Protein 3NDA (pdb70)

InterPro domains:
  IPR000215 Serpin family [PTHR11461] (26-395)
  IPR023795 Serpin, conserved site [PS00284] (370-380)
  IPR023796 Serpin domain [PF00079] (30-396)
  IPR023796 Serpin domain [SM00093] (36-397)
  IPR036186 Serpin superfamily [SSF56574] (17-395)
  IPR042178 Serpin superfamily, domain 1 [G3DSA:3.30.497.10] (34-360)
  IPR042185 Serpin superfamily, domain 2 [G3DSA:2.30.39.10] (197-393)

Radius of gyration: 28.67 Å; Cα contacts (8 Å, |Δi|>4): 1901; chains: 2; bounding box: 86×57×68 Å

CATH classification: 3.30.497.10 (+1 more: 2.30.39.10)

Secondary structure (DSSP, 8-state):
--HHHHHHHHHHHHHHHHHHHS--BTTB-EEE-HHHHHHHHHHHHTT--HHHHHHHHHHTTTGGGT--HHHHHHHHHHHHHHHHH---SSEEEEEEEEEEETTPPPPHHHHHHHHHHH--EEEEE-TTT-HHHHHHHHHHHHHHHTTTS---S-SSPPPTT--EEEEEEEEEEEEBSS---GGG-EEEEEEETTTEEEEEEEEEEEEEEEEEEETTTTEEEEEEEBTTSSEEEEEEEESSTT-HHHHHHH--HHHHHHHHHH-EEEEEEEEEE-EEEEEEEE-HHHHHHTT--GGGSTT---HHHHSS-EEEEEEEEEEEEEE-SSEEEEEEEEEEEEEE-----EEE--S-EEEEEEETTT--EEEEEEE---/--HHHHHHHHHHHHHHHHHHHS---TTS-EEE-HHHHHHHHHHHHTT--HHHHHHHHHHTTTGGGT--HHHHHHHHHHHHHHHHH---SSEEEEEEEEEEETT----HHHHHHHHHHH--EEEEE-TTT-HHHHHHHHHHHHHHHTTTS---S-SS---TT--EEEEEEEEEEEEBSS---GGG-EEEEEEETTTEEEEEEEEEEEEEEEEEEETTTTEEEEEEEBTTSSEEEEEEEESSTT-HHHHHHH--HHHHHHHHHH-EEEEEEEEEE-EEEEEEEE-HHHHHHTT--GGGSTT---HHHHSS-EEEEEEEEEEEEEE-SSEEEEEEEEEEEEEE--EEEE--S-EEEEEEETTT--EEEEEEE---

Structure (mmCIF, N/CA/C/O backbone):
data_3NDA
#
_entry.id   3NDA
#
_cell.length_a   84.575
_cell.length_b   84.575
_cell.length_c   124.412
_cell.angle_alpha   90.00
_cell.angle_beta   90.00
_cell.angle_gamma   90.00
#
_symmetry.space_group_name_H-M   'P 43'
#
loop_
_entity.id
_entity.type
_entity.pdbx_description
1 polymer Serpin-2
2 non-polymer 'PENTAETHYLENE GLYCOL'
3 water water
#
loop_
_atom_site.group_PDB
_atom_site.id
_atom_site.type_symbol
_atom_site.label_atom_id
_atom_site.label_alt_id
_atom_site.label_comp_id
_atom_site.label_asym_id
_atom_site.label_entity_id
_atom_site.label_seq_id
_atom_site.pdbx_PDB_ins_code
_atom_site.Cartn_x
_atom_site.Cartn_y
_atom_site.Cartn_z
_atom_site.occupancy
_atom_site.B_iso_or_equiv
_atom_site.auth_seq_id
_atom_site.auth_comp_id
_atom_site.auth_asym_id
_atom_site.auth_atom_id
_atom_site.pdbx_PDB_model_num
ATOM 1 N N . MET A 1 1 ? 7.610 38.047 6.300 1.00 31.12 1 MET A N 1
ATOM 2 C CA . MET A 1 1 ? 8.687 37.254 6.957 1.00 31.08 1 MET A CA 1
ATOM 3 C C . MET A 1 1 ? 10.068 37.752 6.535 1.00 30.56 1 MET A C 1
ATOM 4 O O . MET A 1 1 ? 10.217 38.414 5.500 1.00 30.11 1 MET A O 1
ATOM 9 N N . GLN A 1 2 ? 11.071 37.409 7.340 1.00 29.95 2 GLN A N 1
ATOM 10 C CA . GLN A 1 2 ? 12.443 37.851 7.109 1.00 29.39 2 GLN A CA 1
ATOM 11 C C . GLN A 1 2 ? 13.006 37.269 5.825 1.00 28.51 2 GLN A C 1
ATOM 12 O O . GLN A 1 2 ? 12.575 36.202 5.371 1.00 28.05 2 GLN A O 1
ATOM 18 N N . GLU A 1 3 ? 13.959 37.983 5.236 1.00 27.32 3 GLU A N 1
ATOM 19 C CA . GLU A 1 3 ? 14.681 37.485 4.062 1.00 26.67 3 GLU A CA 1
ATOM 20 C C . GLU A 1 3 ? 15.281 36.088 4.295 1.00 25.76 3 GLU A C 1
ATOM 21 O O . GLU A 1 3 ? 15.150 35.209 3.444 1.00 25.41 3 GLU A O 1
ATOM 27 N N . GLU A 1 4 ? 15.914 35.875 5.450 1.00 25.07 4 GLU A N 1
ATOM 28 C CA . GLU A 1 4 ? 16.482 34.556 5.765 1.00 24.52 4 GLU A CA 1
ATOM 29 C C . GLU A 1 4 ? 15.412 33.463 5.843 1.00 24.24 4 GLU A C 1
ATOM 30 O O . GLU A 1 4 ? 15.678 32.297 5.505 1.00 23.41 4 GLU A O 1
ATOM 36 N N . ALA A 1 5 ? 14.212 33.832 6.305 1.00 23.27 5 ALA A N 1
ATOM 37 C CA . ALA A 1 5 ? 13.089 32.891 6.326 1.00 22.92 5 ALA A CA 1
ATOM 38 C C . ALA A 1 5 ? 12.581 32.571 4.910 1.00 22.45 5 ALA A C 1
ATOM 39 O O . ALA A 1 5 ? 12.239 31.426 4.628 1.00 22.19 5 ALA A O 1
ATOM 41 N N . LYS A 1 6 ? 12.516 33.577 4.034 1.00 22.24 6 LYS A N 1
ATOM 42 C CA . LYS A 1 6 ? 12.162 33.343 2.618 1.00 22.42 6 LYS A CA 1
ATOM 43 C C . LYS A 1 6 ? 13.154 32.383 1.992 1.00 23.37 6 LYS A C 1
ATOM 44 O O . LYS A 1 6 ? 12.772 31.438 1.282 1.00 24.13 6 LYS A O 1
ATOM 50 N N . LEU A 1 7 ? 14.436 32.623 2.254 1.00 23.11 7 LEU A N 1
ATOM 51 C CA . LEU A 1 7 ? 15.484 31.777 1.691 1.00 22.72 7 LEU A CA 1
ATOM 52 C C . LEU A 1 7 ? 15.320 30.320 2.154 1.00 23.54 7 LEU A C 1
ATOM 53 O O . LEU A 1 7 ? 15.450 29.396 1.358 1.00 23.24 7 LEU A O 1
ATOM 58 N N . THR A 1 8 ? 15.027 30.120 3.441 1.00 23.85 8 THR A N 1
ATOM 59 C CA . THR A 1 8 ? 14.805 28.765 3.948 1.00 23.49 8 THR A CA 1
ATOM 60 C C . THR A 1 8 ? 13.640 28.082 3.194 1.00 24.12 8 THR A C 1
ATOM 61 O O . THR A 1 8 ? 13.748 26.915 2.774 1.00 24.28 8 THR A O 1
ATOM 65 N N . LYS A 1 9 ? 12.544 28.816 3.000 1.00 24.07 9 LYS A N 1
ATOM 66 C CA . LYS A 1 9 ? 11.404 28.318 2.233 1.00 23.96 9 LYS A CA 1
ATOM 67 C C . LYS A 1 9 ? 11.749 27.966 0.784 1.00 23.95 9 LYS A C 1
ATOM 68 O O . LYS A 1 9 ? 11.334 26.918 0.284 1.00 23.85 9 LYS A O 1
ATOM 74 N N . ALA A 1 10 ? 12.510 28.832 0.120 1.00 23.45 10 ALA A N 1
ATOM 75 C CA . ALA A 1 10 ? 12.942 28.540 -1.251 1.00 23.24 10 ALA A CA 1
ATOM 76 C C . ALA A 1 10 ? 13.844 27.302 -1.279 1.00 23.37 10 ALA A C 1
ATOM 77 O O . ALA A 1 10 ? 13.635 26.378 -2.100 1.00 22.82 10 ALA A O 1
ATOM 79 N N . ASN A 1 11 ? 14.813 27.259 -0.359 1.00 23.19 11 ASN A N 1
ATOM 80 C CA . ASN A 1 11 ? 15.749 26.139 -0.283 1.00 23.98 11 ASN A CA 1
ATOM 81 C C . ASN A 1 11 ? 14.989 24.825 -0.051 1.00 23.85 11 ASN A C 1
ATOM 82 O O . ASN A 1 11 ? 15.287 23.799 -0.669 1.00 23.79 11 ASN A O 1
ATOM 87 N N . ASN A 1 12 ? 13.992 24.864 0.828 1.00 23.68 12 ASN A N 1
ATOM 88 C CA . ASN A 1 12 ? 13.285 23.639 1.165 1.00 23.88 12 ASN A CA 1
ATOM 89 C C . ASN A 1 12 ? 12.460 23.137 -0.025 1.00 24.77 12 ASN A C 1
ATOM 90 O O . ASN A 1 12 ? 12.414 21.927 -0.293 1.00 25.07 12 ASN A O 1
ATOM 95 N N . ARG A 1 13 ? 11.822 24.061 -0.746 1.00 25.60 13 ARG A N 1
ATOM 96 C CA . ARG A 1 13 ? 10.978 23.676 -1.887 1.00 26.57 13 ARG A CA 1
ATOM 97 C C . ARG A 1 13 ? 11.844 23.093 -3.001 1.00 26.16 13 ARG A C 1
ATOM 98 O O . ARG A 1 13 ? 11.507 22.051 -3.578 1.00 25.88 13 ARG A O 1
ATOM 106 N N . PHE A 1 14 ? 12.957 23.775 -3.288 1.00 25.43 14 PHE A N 1
ATOM 107 C CA . PHE A 1 14 ? 13.953 23.319 -4.253 1.00 25.36 14 PHE A CA 1
ATOM 108 C C . PHE A 1 14 ? 14.487 21.949 -3.849 1.00 24.52 14 PHE A C 1
ATOM 109 O O . PHE A 1 14 ? 14.649 21.084 -4.685 1.00 24.12 14 PHE A O 1
ATOM 117 N N . GLY A 1 15 ? 14.757 21.785 -2.553 1.00 24.30 15 GLY A N 1
ATOM 118 C CA . GLY A 1 15 ? 15.236 20.527 -1.997 1.00 24.08 15 GLY A CA 1
ATOM 119 C C . GLY A 1 15 ? 14.349 19.342 -2.339 1.00 23.97 15 GLY A C 1
ATOM 120 O O . GLY A 1 15 ? 14.836 18.304 -2.769 1.00 24.24 15 GLY A O 1
ATOM 121 N N . LEU A 1 16 ? 13.043 19.488 -2.148 1.00 23.77 16 LEU A N 1
ATOM 122 C CA . LEU A 1 16 ? 12.130 18.389 -2.460 1.00 23.97 16 LEU A CA 1
ATOM 123 C C . LEU A 1 16 ? 11.991 18.219 -3.976 1.00 23.17 16 LEU A C 1
ATOM 124 O O . LEU A 1 16 ? 11.807 17.116 -4.473 1.00 22.97 16 LEU A O 1
ATOM 129 N N . ARG A 1 17 ? 12.066 19.317 -4.710 1.00 23.37 17 ARG A N 1
ATOM 130 C CA . ARG A 1 17 ? 11.993 19.229 -6.159 1.00 22.92 17 ARG A CA 1
ATOM 131 C C . ARG A 1 17 ? 13.185 18.438 -6.701 1.00 23.05 17 ARG A C 1
ATOM 132 O O . ARG A 1 17 ? 13.034 17.535 -7.556 1.00 22.69 17 ARG A O 1
ATOM 140 N N . LEU A 1 18 ? 14.365 18.766 -6.189 1.00 22.52 18 LEU A N 1
ATOM 141 C CA . LEU A 1 18 ? 15.573 18.045 -6.564 1.00 22.97 18 LEU A CA 1
ATOM 142 C C . LEU A 1 18 ? 15.478 16.588 -6.138 1.00 22.58 18 LEU A C 1
ATOM 143 O O . LEU A 1 18 ? 15.767 15.699 -6.940 1.00 22.39 18 LEU A O 1
ATOM 148 N N . LEU A 1 19 ? 15.034 16.340 -4.901 1.00 22.54 19 LEU A N 1
ATOM 149 C CA . LEU A 1 19 ? 14.832 14.969 -4.431 1.00 23.14 19 LEU A CA 1
ATOM 150 C C . LEU A 1 19 ? 14.074 14.135 -5.450 1.00 22.73 19 LEU A C 1
ATOM 151 O O . LEU A 1 19 ? 14.462 13.006 -5.749 1.00 23.16 19 LEU A O 1
ATOM 156 N N . ARG A 1 20 ? 12.988 14.695 -5.984 1.00 23.46 20 ARG A N 1
ATOM 157 C CA . ARG A 1 20 ? 12.143 13.979 -6.934 1.00 23.33 20 ARG A CA 1
ATOM 158 C C . ARG A 1 20 ? 12.862 13.679 -8.249 1.00 23.78 20 ARG A C 1
ATOM 159 O O . ARG A 1 20 ? 12.529 12.701 -8.910 1.00 23.13 20 ARG A O 1
ATOM 167 N N . ALA A 1 21 ? 13.853 14.502 -8.600 1.00 23.23 21 ALA A N 1
ATOM 168 C CA . ALA A 1 21 ? 14.583 14.358 -9.866 1.00 23.56 21 ALA A CA 1
ATOM 169 C C . ALA A 1 21 ? 15.846 13.490 -9.803 1.00 23.52 21 ALA A C 1
ATOM 170 O O . ALA A 1 21 ? 16.379 13.103 -10.852 1.00 23.83 21 ALA A O 1
ATOM 172 N N . LEU A 1 22 ? 16.325 13.182 -8.596 1.00 23.35 22 LEU A N 1
ATOM 173 C CA . LEU A 1 22 ? 17.540 12.382 -8.451 1.00 22.98 22 LEU A CA 1
ATOM 174 C C . LEU A 1 22 ? 17.305 10.910 -8.857 1.00 22.62 22 LEU A C 1
ATOM 175 O O . LEU A 1 22 ? 16.198 10.378 -8.668 1.00 22.12 22 LEU A O 1
ATOM 180 N N . PRO A 1 23 ? 18.341 10.249 -9.395 1.00 22.89 23 PRO A N 1
ATOM 181 C CA . PRO A 1 23 ? 18.232 8.829 -9.731 1.00 22.88 23 PRO A CA 1
ATOM 182 C C . PRO A 1 23 ? 17.915 7.984 -8.496 1.00 22.63 23 PRO A C 1
ATOM 183 O O . PRO A 1 23 ? 18.515 8.180 -7.439 1.00 22.06 23 PRO A O 1
ATOM 187 N N . SER A 1 24 ? 16.962 7.074 -8.648 1.00 22.67 24 SER A N 1
ATOM 188 C CA . SER A 1 24 ? 16.479 6.222 -7.558 1.00 23.27 24 SER A CA 1
ATOM 189 C C . SER A 1 24 ? 16.062 4.879 -8.128 1.00 23.63 24 SER A C 1
ATOM 190 O O . SER A 1 24 ? 15.746 4.766 -9.312 1.00 24.35 24 SER A O 1
ATOM 193 N N . GLY A 1 25 ? 16.064 3.855 -7.286 1.00 23.35 25 GLY A N 1
ATOM 194 C CA . GLY A 1 25 ? 15.648 2.531 -7.720 1.00 23.20 25 GLY A CA 1
ATOM 195 C C . GLY A 1 25 ? 15.687 1.560 -6.565 1.00 23.02 25 GLY A C 1
ATOM 196 O O . GLY A 1 25 ? 16.223 1.884 -5.503 1.00 22.43 25 GLY A O 1
ATOM 197 N N . PRO A 1 26 ? 15.115 0.364 -6.757 1.00 23.14 26 PRO A N 1
ATOM 198 C CA . PRO A 1 26 ? 15.088 -0.610 -5.670 1.00 23.39 26 PRO A CA 1
ATOM 199 C C . PRO A 1 26 ? 16.484 -0.999 -5.167 1.00 23.91 26 PRO A C 1
ATOM 200 O O . PRO A 1 26 ? 16.613 -1.456 -4.038 1.00 23.80 26 PRO A O 1
ATOM 204 N N . GLU A 1 27 ? 17.504 -0.816 -6.009 1.00 24.55 27 GLU A N 1
ATOM 205 C CA . GLU A 1 27 ? 18.891 -1.164 -5.667 1.00 25.52 27 GLU A CA 1
ATOM 206 C C . GLU A 1 27 ? 19.784 0.066 -5.530 1.00 25.16 27 GLU A C 1
ATOM 207 O O . GLU A 1 27 ? 21.015 -0.051 -5.432 1.00 25.50 27 GLU A O 1
ATOM 213 N N . LYS A 1 28 ? 19.170 1.244 -5.530 1.00 24.04 28 LYS A N 1
ATOM 214 C CA . LYS A 1 28 ? 19.912 2.494 -5.557 1.00 23.74 28 LYS A CA 1
ATOM 215 C C . LYS A 1 28 ? 19.376 3.469 -4.513 1.00 22.63 28 LYS A C 1
ATOM 216 O O . LYS A 1 28 ? 18.303 4.043 -4.690 1.00 22.20 28 LYS A O 1
ATOM 222 N N . ASN A 1 29 ? 20.128 3.657 -3.432 1.00 21.70 29 ASN A N 1
ATOM 223 C CA . ASN A 1 29 ? 19.749 4.636 -2.410 1.00 21.73 29 ASN A CA 1
ATOM 224 C C . ASN A 1 29 ? 19.940 6.058 -2.905 1.00 21.41 29 ASN A C 1
ATOM 225 O O . ASN A 1 29 ? 20.711 6.296 -3.840 1.00 21.20 29 ASN A O 1
ATOM 230 N N . VAL A 1 30 ? 19.233 6.988 -2.262 1.00 20.92 30 VAL A N 1
ATOM 231 C CA . VAL A 1 30 ? 19.358 8.417 -2.524 1.00 20.29 30 VAL A CA 1
ATOM 232 C C . VAL A 1 30 ? 19.844 9.102 -1.249 1.00 20.16 30 VAL A C 1
ATOM 233 O O . VAL A 1 30 ? 19.327 8.838 -0.160 1.00 20.18 30 VAL A O 1
ATOM 237 N N . PHE A 1 31 ? 20.858 9.954 -1.378 1.00 20.15 31 PHE A N 1
ATOM 238 C CA . PHE A 1 31 ? 21.275 10.804 -0.267 1.00 20.01 31 PHE A CA 1
ATOM 239 C C . PHE A 1 31 ? 21.962 12.066 -0.766 1.00 20.53 31 PHE A C 1
ATOM 240 O O . PHE A 1 31 ? 22.859 11.991 -1.601 1.00 19.89 31 PHE A O 1
ATOM 248 N N . PHE A 1 32 ? 21.554 13.223 -0.247 1.00 20.99 32 PHE A N 1
ATOM 249 C CA . PHE A 1 32 ? 22.190 14.482 -0.666 1.00 21.53 32 PHE A CA 1
ATOM 250 C C . PHE A 1 32 ? 21.938 15.582 0.336 1.00 22.09 32 PHE A C 1
ATOM 251 O O . PHE A 1 32 ? 21.074 15.438 1.204 1.00 21.87 32 PHE A O 1
ATOM 259 N N . SER A 1 33 ? 22.689 16.678 0.206 1.00 22.00 33 SER A N 1
ATOM 260 C CA . SER A 1 33 ? 22.424 17.873 1.002 1.00 22.10 33 SER A CA 1
ATOM 261 C C . SER A 1 33 ? 21.826 18.935 0.109 1.00 22.22 33 SER A C 1
ATOM 262 O O . SER A 1 33 ? 22.540 19.546 -0.688 1.00 22.61 33 SER A O 1
ATOM 265 N N . PRO A 1 34 ? 20.509 19.161 0.232 1.00 22.44 34 PRO A N 1
ATOM 266 C CA . PRO A 1 34 ? 19.940 20.234 -0.569 1.00 22.16 34 PRO A CA 1
ATOM 267 C C . PRO A 1 34 ? 20.506 21.589 -0.159 1.00 21.63 34 PRO A C 1
ATOM 268 O O . PRO A 1 34 ? 20.642 22.453 -1.007 1.00 22.43 34 PRO A O 1
ATOM 272 N N . TYR A 1 35 ? 20.856 21.754 1.124 1.00 21.86 35 TYR A N 1
ATOM 273 C CA . TYR A 1 35 ? 21.387 23.026 1.613 1.00 20.81 35 TYR A CA 1
ATOM 274 C C . TYR A 1 35 ? 22.747 23.311 0.961 1.00 20.47 35 TYR A C 1
ATOM 275 O O . TYR A 1 35 ? 23.018 24.445 0.528 1.00 20.08 35 TYR A O 1
ATOM 284 N N . SER A 1 36 ? 23.582 22.277 0.867 1.00 20.19 36 SER A N 1
ATOM 285 C CA . SER A 1 36 ? 24.856 22.370 0.158 1.00 20.84 36 SER A CA 1
ATOM 286 C C . SER A 1 36 ? 24.661 22.807 -1.297 1.00 21.11 36 SER A C 1
ATOM 287 O O . SER A 1 36 ? 25.282 23.767 -1.743 1.00 22.02 36 SER A O 1
ATOM 290 N N . VAL A 1 37 ? 23.803 22.087 -2.021 1.00 21.60 37 VAL A N 1
ATOM 291 C CA . VAL A 1 37 ? 23.466 22.404 -3.420 1.00 21.49 37 VAL A CA 1
ATOM 292 C C . VAL A 1 37 ? 22.929 23.849 -3.597 1.00 21.38 37 VAL A C 1
ATOM 293 O O . VAL A 1 37 ? 23.417 24.603 -4.443 1.00 21.20 37 VAL A O 1
ATOM 297 N N . SER A 1 38 ? 21.938 24.227 -2.793 1.00 21.15 38 SER A N 1
ATOM 298 C CA . SER A 1 38 ? 21.424 25.594 -2.800 1.00 21.70 38 SER A CA 1
ATOM 299 C C . SER A 1 38 ? 22.504 26.634 -2.536 1.00 21.36 38 SER A C 1
ATOM 300 O O . SER A 1 38 ? 22.563 27.660 -3.238 1.00 20.97 38 SER A O 1
ATOM 303 N N . THR A 1 39 ? 23.334 26.408 -1.510 1.00 21.51 39 THR A N 1
ATOM 304 C CA . THR A 1 39 ? 24.385 27.379 -1.187 1.00 21.30 39 THR A CA 1
ATOM 305 C C . THR A 1 39 ? 25.396 27.576 -2.338 1.00 21.87 39 THR A C 1
ATOM 306 O O . THR A 1 39 ? 25.730 28.717 -2.690 1.00 22.13 39 THR A O 1
ATOM 310 N N . ALA A 1 40 ? 25.865 26.473 -2.923 1.00 22.27 40 ALA A N 1
ATOM 311 C CA . ALA A 1 40 ? 26.795 26.519 -4.052 1.00 22.46 40 ALA A CA 1
ATOM 312 C C . ALA A 1 40 ? 26.132 27.196 -5.259 1.00 23.35 40 ALA A C 1
ATOM 313 O O . ALA A 1 40 ? 26.744 28.056 -5.916 1.00 23.01 40 ALA A O 1
ATOM 315 N N . MET A 1 41 ? 24.867 26.858 -5.526 1.00 23.29 41 MET A N 1
ATOM 316 C CA . MET A 1 41 ? 24.149 27.541 -6.618 1.00 23.17 41 MET A CA 1
ATOM 317 C C . MET A 1 41 ? 23.911 29.031 -6.316 1.00 22.86 41 MET A C 1
ATOM 318 O O . MET A 1 41 ? 23.905 29.846 -7.224 1.00 23.38 41 MET A O 1
ATOM 323 N N . GLY A 1 42 ? 23.743 29.385 -5.043 1.00 22.79 42 GLY A N 1
ATOM 324 C CA . GLY A 1 42 ? 23.669 30.801 -4.632 1.00 22.91 42 GLY A CA 1
ATOM 325 C C . GLY A 1 42 ? 24.913 31.602 -4.991 1.00 23.24 42 GLY A C 1
ATOM 326 O O . GLY A 1 42 ? 24.832 32.769 -5.402 1.00 23.00 42 GLY A O 1
ATOM 327 N N . MET A 1 43 ? 26.072 30.977 -4.847 1.00 22.91 43 MET A N 1
ATOM 328 C CA . MET A 1 43 ? 27.333 31.624 -5.191 1.00 24.39 43 MET A CA 1
ATOM 329 C C . MET A 1 43 ? 27.452 31.927 -6.687 1.00 23.52 43 MET A C 1
ATOM 330 O O . MET A 1 43 ? 28.024 32.948 -7.084 1.00 23.61 43 MET A O 1
ATOM 335 N N . ALA A 1 44 ? 26.913 31.027 -7.504 1.00 23.69 44 ALA A N 1
ATOM 336 C CA . ALA A 1 44 ? 26.852 31.225 -8.951 1.00 23.57 44 ALA A CA 1
ATOM 337 C C . ALA A 1 44 ? 25.824 32.299 -9.281 1.00 23.37 44 ALA A C 1
ATOM 338 O O . ALA A 1 44 ? 26.053 33.169 -10.133 1.00 23.75 44 ALA A O 1
ATOM 340 N N . PHE A 1 45 ? 24.684 32.227 -8.603 1.00 22.83 45 PHE A N 1
ATOM 341 C CA . PHE A 1 45 ? 23.625 33.225 -8.770 1.00 22.69 45 PHE A CA 1
ATOM 342 C C . PHE A 1 45 ? 24.138 34.647 -8.567 1.00 22.73 45 PHE A C 1
ATOM 343 O O . PHE A 1 45 ? 23.742 35.555 -9.301 1.00 23.24 45 PHE A O 1
ATOM 351 N N . ALA A 1 46 ? 25.038 34.820 -7.598 1.00 22.68 46 ALA A N 1
ATOM 352 C CA . ALA A 1 46 ? 25.606 36.129 -7.260 1.00 23.08 46 ALA A CA 1
ATOM 353 C C . ALA A 1 46 ? 26.261 36.784 -8.469 1.00 23.31 46 ALA A C 1
ATOM 354 O O . ALA A 1 46 ? 26.388 38.002 -8.520 1.00 23.41 46 ALA A O 1
ATOM 356 N N . GLY A 1 47 ? 26.677 35.968 -9.435 1.00 23.57 47 GLY A N 1
ATOM 357 C CA . GLY A 1 47 ? 27.385 36.473 -10.625 1.00 23.87 47 GLY A CA 1
ATOM 358 C C . GLY A 1 47 ? 26.571 36.436 -11.904 1.00 23.95 47 GLY A C 1
ATOM 359 O O . GLY A 1 47 ? 27.013 36.923 -12.947 1.00 23.98 47 GLY A O 1
ATOM 360 N N . ALA A 1 48 ? 25.378 35.857 -11.816 1.00 24.11 48 ALA A N 1
ATOM 361 C CA . ALA A 1 48 ? 24.456 35.734 -12.940 1.00 24.05 48 ALA A CA 1
ATOM 362 C C . ALA A 1 48 ? 23.712 37.050 -13.230 1.00 24.36 48 ALA A C 1
ATOM 363 O O . ALA A 1 48 ? 23.419 37.825 -12.316 1.00 23.85 48 ALA A O 1
ATOM 365 N N . ARG A 1 49 ? 23.427 37.294 -14.511 1.00 23.99 49 ARG A N 1
ATOM 366 C CA A ARG A 1 49 ? 22.675 38.479 -14.928 0.50 24.51 49 ARG A CA 1
ATOM 367 C CA B ARG A 1 49 ? 22.697 38.485 -14.956 0.50 24.54 49 ARG A CA 1
ATOM 368 C C . ARG A 1 49 ? 21.651 38.115 -16.012 1.00 24.54 49 ARG A C 1
ATOM 369 O O . ARG A 1 49 ? 21.589 36.978 -16.459 1.00 24.82 49 ARG A O 1
ATOM 384 N N . GLY A 1 50 ? 20.820 39.074 -16.399 1.00 25.40 50 GLY A N 1
ATOM 385 C CA . GLY A 1 50 ? 19.825 38.864 -17.459 1.00 25.98 50 GLY A CA 1
ATOM 386 C C . GLY A 1 50 ? 18.879 37.694 -17.253 1.00 26.49 50 GLY A C 1
ATOM 387 O O . GLY A 1 50 ? 18.492 37.378 -16.120 1.00 26.27 50 GLY A O 1
ATOM 388 N N . GLN A 1 51 ? 18.527 37.038 -18.355 1.00 26.80 51 GLN A N 1
ATOM 389 C CA . GLN A 1 51 ? 17.602 35.911 -18.340 1.00 27.88 51 GLN A CA 1
ATOM 390 C C . GLN A 1 51 ? 18.154 34.717 -17.551 1.00 27.84 51 GLN A C 1
ATOM 391 O O . GLN A 1 51 ? 17.395 33.985 -16.908 1.00 27.75 51 GLN A O 1
ATOM 397 N N . THR A 1 52 ? 19.475 34.537 -17.594 1.00 27.78 52 THR A N 1
ATOM 398 C CA . THR A 1 52 ? 20.151 33.487 -16.827 1.00 27.43 52 THR A CA 1
ATOM 399 C C . THR A 1 52 ? 19.878 33.624 -15.325 1.00 27.52 52 THR A C 1
ATOM 400 O O . THR A 1 52 ? 19.685 32.627 -14.623 1.00 26.72 52 THR A O 1
ATOM 404 N N . GLN A 1 53 ? 19.893 34.866 -14.847 1.00 27.51 53 GLN A N 1
ATOM 405 C CA . GLN A 1 53 ? 19.647 35.175 -13.440 1.00 28.33 53 GLN A CA 1
ATOM 406 C C . GLN A 1 53 ? 18.182 34.913 -13.096 1.00 28.46 53 GLN A C 1
ATOM 407 O O . GLN A 1 53 ? 17.881 34.309 -12.063 1.00 28.57 53 GLN A O 1
ATOM 413 N N . GLN A 1 54 ? 17.284 35.364 -13.975 1.00 29.17 54 GLN A N 1
ATOM 414 C CA . GLN A 1 54 ? 15.840 35.210 -13.783 1.00 29.67 54 GLN A CA 1
ATOM 415 C C . GLN A 1 54 ? 15.411 33.746 -13.756 1.00 29.65 54 GLN A C 1
ATOM 416 O O . GLN A 1 54 ? 14.545 33.363 -12.972 1.00 29.52 54 GLN A O 1
ATOM 422 N N . GLU A 1 55 ? 16.043 32.935 -14.598 1.00 29.95 55 GLU A N 1
ATOM 423 C CA . GLU A 1 55 ? 15.769 31.504 -14.665 1.00 29.98 55 GLU A CA 1
ATOM 424 C C . GLU A 1 55 ? 16.254 30.781 -13.398 1.00 29.66 55 GLU A C 1
ATOM 425 O O . GLU A 1 55 ? 15.564 29.893 -12.890 1.00 29.35 55 GLU A O 1
ATOM 431 N N . LEU A 1 56 ? 17.425 31.182 -12.890 1.00 28.77 56 LEU A N 1
ATOM 432 C CA . LEU A 1 56 ? 17.943 30.688 -11.611 1.00 28.09 56 LEU A CA 1
ATOM 433 C C . LEU A 1 56 ? 17.086 31.103 -10.418 1.00 27.29 56 LEU A C 1
ATOM 434 O O . LEU A 1 56 ? 16.901 30.317 -9.491 1.00 27.05 56 LEU A O 1
ATOM 439 N N . SER A 1 57 ? 16.614 32.349 -10.422 1.00 26.11 57 SER A N 1
ATOM 440 C CA . SER A 1 57 ? 15.737 32.850 -9.371 1.00 25.43 57 SER A CA 1
ATOM 441 C C . SER A 1 57 ? 14.503 31.970 -9.311 1.00 25.32 57 SER A C 1
ATOM 442 O O . SER A 1 57 ? 14.033 31.582 -8.230 1.00 25.03 57 SER A O 1
ATOM 445 N N . GLN A 1 58 ? 13.995 31.647 -10.495 1.00 24.57 58 GLN A N 1
ATOM 446 C CA . GLN A 1 58 ? 12.850 30.779 -10.613 1.00 25.34 58 GLN A CA 1
ATOM 447 C C . GLN A 1 58 ? 13.175 29.375 -10.102 1.00 24.88 58 GLN A C 1
ATOM 448 O O . GLN A 1 58 ? 12.467 28.855 -9.246 1.00 24.89 58 GLN A O 1
ATOM 454 N N . GLY A 1 59 ? 14.255 28.789 -10.617 1.00 24.59 59 GLY A N 1
ATOM 455 C CA . GLY A 1 59 ? 14.619 27.400 -10.331 1.00 24.19 59 GLY A CA 1
ATOM 456 C C . GLY A 1 59 ? 15.021 27.117 -8.898 1.00 24.18 59 GLY A C 1
ATOM 457 O O . GLY A 1 59 ? 14.641 26.090 -8.336 1.00 23.80 59 GLY A O 1
ATOM 458 N N . LEU A 1 60 ? 15.780 28.028 -8.302 1.00 23.86 60 LEU A N 1
ATOM 459 C CA . LEU A 1 60 ? 16.244 27.863 -6.926 1.00 24.25 60 LEU A CA 1
ATOM 460 C C . LEU A 1 60 ? 15.156 28.190 -5.897 1.00 24.50 60 LEU A C 1
ATOM 461 O O . LEU A 1 60 ? 15.366 28.046 -4.685 1.00 24.99 60 LEU A O 1
ATOM 466 N N . GLY A 1 61 ? 14.002 28.639 -6.393 1.00 24.87 61 GLY A N 1
ATOM 467 C CA . GLY A 1 61 ? 12.821 28.886 -5.576 1.00 24.75 61 GLY A CA 1
ATOM 468 C C . GLY A 1 61 ? 12.613 30.313 -5.078 1.00 24.82 61 GLY A C 1
ATOM 469 O O . GLY A 1 61 ? 11.620 30.582 -4.393 1.00 24.35 61 GLY A O 1
ATOM 470 N N . PHE A 1 62 ? 13.535 31.221 -5.410 1.00 24.95 62 PHE A N 1
ATOM 471 C CA . PHE A 1 62 ? 13.498 32.601 -4.890 1.00 25.16 62 PHE A CA 1
ATOM 472 C C . PHE A 1 62 ? 12.243 33.356 -5.333 1.00 25.39 62 PHE A C 1
ATOM 473 O O . PHE A 1 62 ? 11.589 34.028 -4.525 1.00 25.20 62 PHE A O 1
ATOM 481 N N . SER A 1 63 ? 11.915 33.258 -6.621 1.00 25.22 63 SER A N 1
ATOM 482 C CA . SER A 1 63 ? 10.782 33.995 -7.173 1.00 25.85 63 SER A CA 1
ATOM 483 C C . SER A 1 63 ? 9.480 33.686 -6.455 1.00 25.65 63 SER A C 1
ATOM 484 O O . SER A 1 63 ? 8.714 34.600 -6.133 1.00 26.12 63 SER A O 1
ATOM 487 N N . ASP A 1 64 ? 9.240 32.404 -6.181 1.00 25.58 64 ASP A N 1
ATOM 488 C CA . ASP A 1 64 ? 7.982 31.981 -5.564 1.00 25.64 64 ASP A CA 1
ATOM 489 C C . ASP A 1 64 ? 7.793 32.459 -4.121 1.00 25.38 64 ASP A C 1
ATOM 490 O O . ASP A 1 64 ? 6.669 32.489 -3.614 1.00 24.64 64 ASP A O 1
ATOM 495 N N . VAL A 1 65 ? 8.888 32.846 -3.475 1.00 24.64 65 VAL A N 1
ATOM 496 C CA . VAL A 1 65 ? 8.830 33.340 -2.096 1.00 24.63 65 VAL A CA 1
ATOM 497 C C . VAL A 1 65 ? 9.053 34.857 -2.033 1.00 24.61 65 VAL A C 1
ATOM 498 O O . VAL A 1 65 ? 9.245 35.414 -0.948 1.00 24.89 65 VAL A O 1
ATOM 502 N N . ASP A 1 66 ? 9.015 35.504 -3.204 1.00 24.53 66 ASP A N 1
ATOM 503 C CA A ASP A 1 66 ? 9.210 36.958 -3.325 0.50 24.59 66 ASP A CA 1
ATOM 504 C CA B ASP A 1 66 ? 9.227 36.952 -3.342 0.50 24.57 66 ASP A CA 1
ATOM 505 C C . ASP A 1 66 ? 10.555 37.398 -2.734 1.00 24.67 66 ASP A C 1
ATOM 506 O O . ASP A 1 66 ? 10.661 38.448 -2.089 1.00 24.23 66 ASP A O 1
ATOM 515 N N . LEU A 1 67 ? 11.578 36.579 -2.937 1.00 24.51 67 LEU A N 1
ATOM 516 C CA . LEU A 1 67 ? 12.911 36.933 -2.513 1.00 24.57 67 LEU A CA 1
ATOM 517 C C . LEU A 1 67 ? 13.582 37.550 -3.721 1.00 24.41 67 LEU A C 1
ATOM 518 O O . LEU A 1 67 ? 13.829 36.862 -4.713 1.00 24.55 67 LEU A O 1
ATOM 523 N N . THR A 1 68 ? 13.849 38.853 -3.631 1.00 23.75 68 THR A N 1
ATOM 524 C CA A THR A 1 68 ? 14.467 39.579 -4.735 0.50 23.94 68 THR A CA 1
ATOM 525 C CA B THR A 1 68 ? 14.482 39.615 -4.708 0.50 23.50 68 THR A CA 1
ATOM 526 C C . THR A 1 68 ? 15.954 39.230 -4.864 1.00 23.65 68 THR A C 1
ATOM 527 O O . THR A 1 68 ? 16.571 38.708 -3.925 1.00 23.43 68 THR A O 1
ATOM 534 N N . ASP A 1 69 ? 16.517 39.509 -6.037 1.00 23.74 69 ASP A N 1
ATOM 535 C CA . ASP A 1 69 ? 17.923 39.224 -6.321 1.00 23.69 69 ASP A CA 1
ATOM 536 C C . ASP A 1 69 ? 18.843 39.795 -5.240 1.00 23.93 69 ASP A C 1
ATOM 537 O O . ASP A 1 69 ? 19.715 39.097 -4.731 1.00 24.15 69 ASP A O 1
ATOM 542 N N . ALA A 1 70 ? 18.619 41.053 -4.870 1.00 23.99 70 ALA A N 1
ATOM 543 C CA . ALA A 1 70 ? 19.371 41.664 -3.783 1.00 23.70 70 ALA A CA 1
ATOM 544 C C . ALA A 1 70 ? 19.101 40.957 -2.448 1.00 23.74 70 ALA A C 1
ATOM 545 O O . ALA A 1 70 ? 20.027 40.729 -1.666 1.00 23.32 70 ALA A O 1
ATOM 547 N N . GLY A 1 71 ? 17.836 40.612 -2.200 1.00 23.26 71 GLY A N 1
ATOM 548 C CA . GLY A 1 71 ? 17.425 39.921 -0.969 1.00 23.22 71 GLY A CA 1
ATOM 549 C C . GLY A 1 71 ? 18.131 38.593 -0.763 1.00 23.19 71 GLY A C 1
ATOM 550 O O . GLY A 1 71 ? 18.433 38.216 0.365 1.00 23.57 71 GLY A O 1
ATOM 551 N N . VAL A 1 72 ? 18.392 37.876 -1.852 1.00 23.06 72 VAL A N 1
ATOM 552 C CA . VAL A 1 72 ? 19.142 36.609 -1.788 1.00 23.75 72 VAL A CA 1
ATOM 553 C C . VAL A 1 72 ? 20.503 36.771 -1.114 1.00 24.02 72 VAL A C 1
ATOM 554 O O . VAL A 1 72 ? 20.868 35.975 -0.235 1.00 23.80 72 VAL A O 1
ATOM 558 N N . LEU A 1 73 ? 21.248 37.800 -1.523 1.00 23.64 73 LEU A N 1
ATOM 559 C CA . LEU A 1 73 ? 22.579 38.040 -0.979 1.00 23.44 73 LEU A CA 1
ATOM 560 C C . LEU A 1 73 ? 22.484 38.466 0.490 1.00 23.83 73 LEU A C 1
ATOM 561 O O . LEU A 1 73 ? 23.299 38.062 1.325 1.00 23.85 73 LEU A O 1
ATOM 566 N N . ASP A 1 74 ? 21.479 39.281 0.804 1.00 23.44 74 ASP A N 1
ATOM 567 C CA . ASP A 1 74 ? 21.213 39.635 2.193 1.00 24.16 74 ASP A CA 1
ATOM 568 C C . ASP A 1 74 ? 20.905 38.385 3.009 1.00 23.40 74 ASP A C 1
ATOM 569 O O . ASP A 1 74 ? 21.468 38.185 4.097 1.00 23.25 74 ASP A O 1
ATOM 574 N N . ALA A 1 75 ? 19.991 37.571 2.496 1.00 23.17 75 ALA A N 1
ATOM 575 C CA . ALA A 1 75 ? 19.545 36.381 3.215 1.00 23.54 75 ALA A CA 1
ATOM 576 C C . ALA A 1 75 ? 20.726 35.465 3.478 1.00 23.49 75 ALA A C 1
ATOM 577 O O . ALA A 1 75 ? 20.892 34.959 4.592 1.00 23.75 75 ALA A O 1
ATOM 579 N N . TYR A 1 76 ? 21.561 35.259 2.458 1.00 23.06 76 TYR A N 1
ATOM 580 C CA . TYR A 1 76 ? 22.745 34.419 2.638 1.00 22.23 76 TYR A CA 1
ATOM 581 C C . TYR A 1 76 ? 23.721 34.949 3.695 1.00 22.71 76 TYR A C 1
ATOM 582 O O . TYR A 1 76 ? 24.263 34.163 4.479 1.00 22.55 76 TYR A O 1
ATOM 591 N N . THR A 1 77 ? 23.903 36.271 3.763 1.00 22.69 77 THR A N 1
ATOM 592 C CA . THR A 1 77 ? 24.733 36.861 4.822 1.00 22.93 77 THR A CA 1
ATOM 593 C C . THR A 1 77 ? 24.228 36.421 6.201 1.00 23.33 77 THR A C 1
ATOM 594 O O . THR A 1 77 ? 25.021 36.005 7.057 1.00 23.41 77 THR A O 1
ATOM 598 N N . HIS A 1 78 ? 22.916 36.508 6.418 1.00 23.18 78 HIS A N 1
ATOM 599 C CA . HIS A 1 78 ? 22.348 36.131 7.709 1.00 24.11 78 HIS A CA 1
ATOM 600 C C . HIS A 1 78 ? 22.433 34.644 8.011 1.00 23.63 78 HIS A C 1
ATOM 601 O O . HIS A 1 78 ? 22.710 34.268 9.158 1.00 23.96 78 HIS A O 1
ATOM 608 N N . HIS A 1 79 ? 22.228 33.798 6.996 1.00 23.21 79 HIS A N 1
ATOM 609 C CA . HIS A 1 79 ? 22.455 32.352 7.155 1.00 22.49 79 HIS A CA 1
ATOM 610 C C . HIS A 1 79 ? 23.895 32.071 7.568 1.00 22.29 79 HIS A C 1
ATOM 611 O O . HIS A 1 79 ? 24.133 31.374 8.551 1.00 22.53 79 HIS A O 1
ATOM 618 N N . THR A 1 80 ? 24.849 32.651 6.838 1.00 21.65 80 THR A N 1
ATOM 619 C CA . THR A 1 80 ? 26.276 32.445 7.102 1.00 20.71 80 THR A CA 1
ATOM 620 C C . THR A 1 80 ? 26.633 32.867 8.527 1.00 21.41 80 THR A C 1
ATOM 621 O O . THR A 1 80 ? 27.345 32.139 9.251 1.00 20.14 80 THR A O 1
ATOM 625 N N . GLU A 1 81 ? 26.100 34.015 8.943 1.00 20.58 81 GLU A N 1
ATOM 626 C CA . GLU A 1 81 ? 26.425 34.536 10.270 1.00 22.02 81 GLU A CA 1
ATOM 627 C C . GLU A 1 81 ? 25.800 33.714 11.389 1.00 22.50 81 GLU A C 1
ATOM 628 O O . GLU A 1 81 ? 26.464 33.417 12.392 1.00 23.17 81 GLU A O 1
ATOM 634 N N . ARG A 1 82 ? 24.531 33.341 11.229 1.00 22.82 82 ARG A N 1
ATOM 635 C CA . ARG A 1 82 ? 23.844 32.574 12.271 1.00 23.42 82 ARG A CA 1
ATOM 636 C C . ARG A 1 82 ? 24.440 31.154 12.380 1.00 23.51 82 ARG A C 1
ATOM 637 O O . ARG A 1 82 ? 24.548 30.599 13.481 1.00 23.58 82 ARG A O 1
ATOM 645 N N . LEU A 1 83 ? 24.875 30.598 11.247 1.00 24.41 83 LEU A N 1
ATOM 646 C CA . LEU A 1 83 ? 25.573 29.294 11.237 1.00 24.84 83 LEU A CA 1
ATOM 647 C C . LEU A 1 83 ? 26.827 29.283 12.134 1.00 25.29 83 LEU A C 1
ATOM 648 O O . LEU A 1 83 ? 27.135 28.260 12.771 1.00 25.21 83 LEU A O 1
ATOM 653 N N . LYS A 1 84 ? 27.532 30.410 12.191 1.00 24.78 84 LYS A N 1
ATOM 654 C CA . LYS A 1 84 ? 28.735 30.523 13.020 1.00 25.44 84 LYS A CA 1
ATOM 655 C C . LYS A 1 84 ? 28.416 30.608 14.512 1.00 25.23 84 LYS A C 1
ATOM 656 O O . LYS A 1 84 ? 29.128 30.027 15.345 1.00 24.75 84 LYS A O 1
ATOM 662 N N . SER A 1 85 ? 27.365 31.352 14.851 1.00 24.61 85 SER A N 1
ATOM 663 C CA . SER A 1 85 ? 27.160 31.777 16.239 1.00 23.87 85 SER A CA 1
ATOM 664 C C . SER A 1 85 ? 26.152 30.942 17.008 1.00 24.27 85 SER A C 1
ATOM 665 O O . SER A 1 85 ? 26.017 31.099 18.228 1.00 24.17 85 SER A O 1
ATOM 668 N N . THR A 1 86 ? 25.437 30.065 16.304 1.00 24.05 86 THR A N 1
ATOM 669 C CA . THR A 1 86 ? 24.348 29.303 16.902 1.00 24.58 86 THR A CA 1
ATOM 670 C C . THR A 1 86 ? 24.807 28.324 17.993 1.00 24.12 86 THR A C 1
ATOM 671 O O . THR A 1 86 ? 25.635 27.467 17.737 1.00 24.37 86 THR A O 1
ATOM 675 N N . PRO A 1 87 ? 24.283 28.476 19.227 1.00 24.32 87 PRO A N 1
ATOM 676 C CA . PRO A 1 87 ? 24.591 27.517 20.286 1.00 24.02 87 PRO A CA 1
ATOM 677 C C . PRO A 1 87 ? 23.788 26.245 20.110 1.00 23.67 87 PRO A C 1
ATOM 678 O O . PRO A 1 87 ? 22.565 26.310 19.946 1.00 23.92 87 PRO A O 1
ATOM 682 N N . SER A 1 88 ? 24.474 25.098 20.121 1.00 23.81 88 SER A N 1
ATOM 683 C CA . SER A 1 88 ? 23.821 23.794 19.956 1.00 23.69 88 SER A CA 1
ATOM 684 C C . SER A 1 88 ? 24.632 22.675 20.598 1.00 24.15 88 SER A C 1
ATOM 685 O O . SER A 1 88 ? 25.855 22.784 20.749 1.00 23.95 88 SER A O 1
ATOM 688 N N . ASN A 1 89 ? 23.941 21.605 20.990 1.00 23.86 89 ASN A N 1
ATOM 689 C CA . ASN A 1 89 ? 24.601 20.365 21.370 1.00 24.21 89 ASN A CA 1
ATOM 690 C C . ASN A 1 89 ? 25.166 19.685 20.107 1.00 24.42 89 ASN A C 1
ATOM 691 O O . ASN A 1 89 ? 26.127 18.925 20.185 1.00 25.05 89 ASN A O 1
ATOM 696 N N . SER A 1 90 ? 24.570 19.969 18.950 1.00 23.20 90 SER A N 1
ATOM 697 C CA . SER A 1 90 ? 24.983 19.324 17.702 1.00 22.81 90 SER A CA 1
ATOM 698 C C . SER A 1 90 ? 25.977 20.196 16.947 1.00 22.73 90 SER A C 1
ATOM 699 O O . SER A 1 90 ? 26.000 21.427 17.114 1.00 22.59 90 SER A O 1
ATOM 702 N N . THR A 1 91 ? 26.795 19.556 16.111 1.00 21.80 91 THR A N 1
ATOM 703 C CA . THR A 1 91 ? 27.758 20.284 15.311 1.00 21.06 91 THR A CA 1
ATOM 704 C C . THR A 1 91 ? 27.214 20.416 13.913 1.00 20.73 91 THR A C 1
ATOM 705 O O . THR A 1 91 ? 26.805 19.442 13.310 1.00 20.75 91 THR A O 1
ATOM 709 N N . LEU A 1 92 ? 27.239 21.629 13.393 1.00 20.04 92 LEU A N 1
ATOM 710 C CA A LEU A 1 92 ? 26.937 21.847 11.994 0.50 20.17 92 LEU A CA 1
ATOM 711 C CA B LEU A 1 92 ? 26.896 21.869 12.004 0.50 20.14 92 LEU A CA 1
ATOM 712 C C . LEU A 1 92 ? 27.858 22.923 11.458 1.00 20.30 92 LEU A C 1
ATOM 713 O O . LEU A 1 92 ? 27.784 24.096 11.862 1.00 21.22 92 LEU A O 1
ATOM 722 N N . ASP A 1 93 ? 28.755 22.500 10.577 1.00 20.16 93 ASP A N 1
ATOM 723 C CA A ASP A 1 93 ? 29.780 23.354 9.974 0.50 19.98 93 ASP A CA 1
ATOM 724 C CA B ASP A 1 93 ? 29.714 23.410 9.998 0.50 20.21 93 ASP A CA 1
ATOM 725 C C . ASP A 1 93 ? 29.471 23.506 8.504 1.00 19.71 93 ASP A C 1
ATOM 726 O O . ASP A 1 93 ? 29.351 22.503 7.813 1.00 20.63 93 ASP A O 1
ATOM 735 N N . VAL A 1 94 ? 29.381 24.739 8.016 1.00 18.76 94 VAL A N 1
ATOM 736 C CA . VAL A 1 94 ? 29.200 24.980 6.589 1.00 17.69 94 VAL A CA 1
ATOM 737 C C . VAL A 1 94 ? 30.340 25.865 6.102 1.00 18.60 94 VAL A C 1
ATOM 738 O O . VAL A 1 94 ? 30.634 26.887 6.723 1.00 18.20 94 VAL A O 1
ATOM 742 N N . ALA A 1 95 ? 30.989 25.462 5.011 1.00 18.33 95 ALA A N 1
ATOM 743 C CA . ALA A 1 95 ? 32.112 26.199 4.457 1.00 19.13 95 ALA A CA 1
ATOM 744 C C . ALA A 1 95 ? 31.949 26.417 2.958 1.00 18.58 95 ALA A C 1
ATOM 745 O O . ALA A 1 95 ? 31.443 25.546 2.245 1.00 19.25 95 ALA A O 1
ATOM 747 N N . ASN A 1 96 ? 32.399 27.570 2.486 1.00 19.17 96 ASN A N 1
ATOM 748 C CA . ASN A 1 96 ? 32.350 27.929 1.074 1.00 18.91 96 ASN A CA 1
ATOM 749 C C . ASN A 1 96 ? 33.692 28.487 0.638 1.00 19.86 96 ASN A C 1
ATOM 750 O O . ASN A 1 96 ? 34.396 29.105 1.441 1.00 20.15 96 ASN A O 1
ATOM 755 N N . ALA A 1 97 ? 34.021 28.282 -0.633 1.00 20.31 97 ALA A N 1
ATOM 756 C CA . ALA A 1 97 ? 35.246 28.837 -1.247 1.00 20.78 97 ALA A CA 1
ATOM 757 C C . ALA A 1 97 ? 35.144 28.833 -2.761 1.00 21.15 97 ALA A C 1
ATOM 758 O O . ALA A 1 97 ? 34.221 28.239 -3.307 1.00 20.99 97 ALA A O 1
ATOM 760 N N . ALA A 1 98 ? 36.074 29.523 -3.440 1.00 21.69 98 ALA A N 1
ATOM 761 C CA . ALA A 1 98 ? 36.137 29.470 -4.896 1.00 22.09 98 ALA A CA 1
ATOM 762 C C . ALA A 1 98 ? 37.568 29.196 -5.342 1.00 22.41 98 ALA A C 1
ATOM 763 O O . ALA A 1 98 ? 38.484 29.907 -4.926 1.00 22.94 98 ALA A O 1
ATOM 765 N N . ALA A 1 99 ? 37.748 28.161 -6.163 1.00 22.00 99 ALA A N 1
ATOM 766 C CA . ALA A 1 99 ? 39.043 27.856 -6.800 1.00 21.11 99 ALA A CA 1
ATOM 767 C C . ALA A 1 99 ? 39.055 28.572 -8.143 1.00 20.96 99 ALA A C 1
ATOM 768 O O . ALA A 1 99 ? 38.179 28.329 -8.975 1.00 21.34 99 ALA A O 1
ATOM 770 N N . ILE A 1 100 ? 40.000 29.503 -8.329 1.00 20.44 100 ILE A N 1
ATOM 771 C CA A ILE A 1 100 ? 40.006 30.340 -9.526 0.50 19.87 100 ILE A CA 1
ATOM 772 C CA B ILE A 1 100 ? 40.033 30.392 -9.500 0.50 19.94 100 ILE A CA 1
ATOM 773 C C . ILE A 1 100 ? 41.305 30.200 -10.316 1.00 19.60 100 ILE A C 1
ATOM 774 O O . ILE A 1 100 ? 42.383 30.140 -9.749 1.00 18.73 100 ILE A O 1
ATOM 783 N N . GLN A 1 101 ? 41.173 30.146 -11.643 1.00 19.47 101 GLN A N 1
ATOM 784 C CA . GLN A 1 101 ? 42.336 30.148 -12.527 1.00 18.90 101 GLN A CA 1
ATOM 785 C C . GLN A 1 101 ? 43.219 31.331 -12.140 1.00 18.81 101 GLN A C 1
ATOM 786 O O . GLN A 1 101 ? 42.705 32.423 -11.880 1.00 18.21 101 GLN A O 1
ATOM 792 N N . ARG A 1 102 ? 44.537 31.117 -12.114 1.00 18.62 102 ARG A N 1
ATOM 793 C CA . ARG A 1 102 ? 45.468 32.070 -11.501 1.00 19.15 102 ARG A CA 1
ATOM 794 C C . ARG A 1 102 ? 45.435 33.455 -12.147 1.00 19.24 102 ARG A C 1
ATOM 795 O O . ARG A 1 102 ? 45.643 34.475 -11.489 1.00 20.01 102 ARG A O 1
ATOM 803 N N . THR A 1 103 ? 45.140 33.470 -13.439 1.00 19.53 103 THR A N 1
ATOM 804 C CA . THR A 1 103 ? 45.181 34.695 -14.240 1.00 19.68 103 THR A CA 1
ATOM 805 C C . THR A 1 103 ? 43.777 35.261 -14.530 1.00 20.43 103 THR A C 1
ATOM 806 O O . THR A 1 103 ? 43.636 36.216 -15.311 1.00 20.60 103 THR A O 1
ATOM 810 N N . LEU A 1 104 ? 42.748 34.682 -13.909 1.00 20.65 104 LEU A N 1
ATOM 811 C CA . LEU A 1 104 ? 41.377 35.183 -14.058 1.00 21.73 104 LEU A CA 1
ATOM 812 C C . LEU A 1 104 ? 41.122 36.426 -13.203 1.00 22.12 104 LEU A C 1
ATOM 813 O O . LEU A 1 104 ? 41.326 36.406 -11.991 1.00 22.15 104 LEU A O 1
ATOM 818 N N . ALA A 1 105 ? 40.678 37.504 -13.847 1.00 23.03 105 ALA A N 1
ATOM 819 C CA . ALA A 1 105 ? 40.289 38.715 -13.128 1.00 23.91 105 ALA A CA 1
ATOM 820 C C . ALA A 1 105 ? 38.806 38.653 -12.769 1.00 24.53 105 ALA A C 1
ATOM 821 O O . ALA A 1 105 ? 37.961 38.618 -13.659 1.00 25.88 105 ALA A O 1
ATOM 823 N N . LEU A 1 106 ? 38.488 38.633 -11.479 1.00 24.72 106 LEU A N 1
ATOM 824 C CA . LEU A 1 106 ? 37.090 38.735 -11.035 1.00 25.04 106 LEU A CA 1
ATOM 825 C C . LEU A 1 106 ? 36.688 40.186 -10.834 1.00 25.00 106 LEU A C 1
ATOM 826 O O . LEU A 1 106 ? 37.512 41.008 -10.416 1.00 25.31 106 LEU A O 1
ATOM 831 N N . LEU A 1 107 ? 35.423 40.501 -11.118 1.00 24.61 107 LEU A N 1
ATOM 832 C CA . LEU A 1 107 ? 34.884 41.813 -10.773 1.00 23.86 107 LEU A CA 1
ATOM 833 C C . LEU A 1 107 ? 34.994 41.940 -9.257 1.00 23.26 107 LEU A C 1
ATOM 834 O O . LEU A 1 107 ? 34.692 40.979 -8.529 1.00 23.36 107 LEU A O 1
ATOM 839 N N . ASN A 1 108 ? 35.441 43.110 -8.789 1.00 22.26 108 ASN A N 1
ATOM 840 C CA . ASN A 1 108 ? 35.566 43.384 -7.358 1.00 21.30 108 ASN A CA 1
ATOM 841 C C . ASN A 1 108 ? 34.251 43.105 -6.640 1.00 20.86 108 ASN A C 1
ATOM 842 O O . ASN A 1 108 ? 34.241 42.593 -5.522 1.00 20.92 108 ASN A O 1
ATOM 847 N N . SER A 1 109 ? 33.145 43.447 -7.293 1.00 20.82 109 SER A N 1
ATOM 848 C CA . SER A 1 109 ? 31.815 43.268 -6.710 1.00 20.85 109 SER A CA 1
ATOM 849 C C . SER A 1 109 ? 31.515 41.794 -6.410 1.00 21.10 109 SER A C 1
ATOM 850 O O . SER A 1 109 ? 30.905 41.476 -5.389 1.00 20.06 109 SER A O 1
ATOM 853 N N . TYR A 1 110 ? 31.950 40.912 -7.305 1.00 20.94 110 TYR A N 1
ATOM 854 C CA . TYR A 1 110 ? 31.734 39.474 -7.139 1.00 21.56 110 TYR A CA 1
ATOM 855 C C . TYR A 1 110 ? 32.576 38.913 -5.993 1.00 21.43 110 TYR A C 1
ATOM 856 O O . TYR A 1 110 ? 32.081 38.178 -5.143 1.00 21.00 110 TYR A O 1
ATOM 865 N N . GLU A 1 111 ? 33.847 39.284 -5.967 1.00 21.72 111 GLU A N 1
ATOM 866 C CA . GLU A 1 111 ? 34.738 38.876 -4.891 1.00 22.02 111 GLU A CA 1
ATOM 867 C C . GLU A 1 111 ? 34.179 39.300 -3.526 1.00 21.53 111 GLU A C 1
ATOM 868 O O . GLU A 1 111 ? 34.172 38.512 -2.566 1.00 21.19 111 GLU A O 1
ATOM 874 N N . SER A 1 112 ? 33.704 40.542 -3.457 1.00 21.17 112 SER A N 1
ATOM 875 C CA A SER A 1 112 ? 33.116 41.088 -2.243 0.50 20.83 112 SER A CA 1
ATOM 876 C CA B SER A 1 112 ? 33.117 41.077 -2.234 0.50 20.72 112 SER A CA 1
ATOM 877 C C . SER A 1 112 ? 31.864 40.309 -1.826 1.00 20.90 112 SER A C 1
ATOM 878 O O . SER A 1 112 ? 31.689 39.986 -0.646 1.00 20.74 112 SER A O 1
ATOM 883 N N . ALA A 1 113 ? 31.003 40.004 -2.802 1.00 20.56 113 ALA A N 1
ATOM 884 C CA . ALA A 1 113 ? 29.767 39.250 -2.554 1.00 21.00 113 ALA A CA 1
ATOM 885 C C . ALA A 1 113 ? 30.036 37.842 -2.015 1.00 21.14 113 ALA A C 1
ATOM 886 O O . ALA A 1 113 ? 29.354 37.371 -1.093 1.00 20.95 113 ALA A O 1
ATOM 888 N N . LEU A 1 114 ? 31.043 37.174 -2.581 1.00 21.05 114 LEU A N 1
ATOM 889 C CA . LEU A 1 114 ? 31.427 35.849 -2.122 1.00 21.58 114 LEU A CA 1
ATOM 890 C C . LEU A 1 114 ? 31.848 35.870 -0.663 1.00 21.81 114 LEU A C 1
ATOM 891 O O . LEU A 1 114 ? 31.487 34.988 0.100 1.00 21.80 114 LEU A O 1
ATOM 896 N N . GLN A 1 115 ? 32.602 36.891 -0.287 1.00 21.86 115 GLN A N 1
ATOM 897 C CA . GLN A 1 115 ? 33.042 37.069 1.089 1.00 22.84 115 GLN A CA 1
ATOM 898 C C . GLN A 1 115 ? 31.898 37.454 2.045 1.00 22.60 115 GLN A C 1
ATOM 899 O O . GLN A 1 115 ? 31.703 36.819 3.091 1.00 23.09 115 GLN A O 1
ATOM 905 N N . SER A 1 116 ? 31.140 38.482 1.682 1.00 22.56 116 SER A N 1
ATOM 906 C CA A SER A 1 116 ? 30.100 39.028 2.563 0.50 22.67 116 SER A CA 1
ATOM 907 C CA B SER A 1 116 ? 30.112 39.021 2.578 0.50 22.38 116 SER A CA 1
ATOM 908 C C . SER A 1 116 ? 28.878 38.127 2.703 1.00 22.53 116 SER A C 1
ATOM 909 O O . SER A 1 116 ? 28.347 37.942 3.812 1.00 23.20 116 SER A O 1
ATOM 914 N N . SER A 1 117 ? 28.425 37.562 1.590 1.00 21.45 117 SER A N 1
ATOM 915 C CA . SER A 1 117 ? 27.241 36.706 1.622 1.00 20.72 117 SER A CA 1
ATOM 916 C C . SER A 1 117 ? 27.532 35.254 2.019 1.00 20.40 117 SER A C 1
ATOM 917 O O . SER A 1 117 ? 26.673 34.607 2.603 1.00 20.01 117 SER A O 1
ATOM 920 N N . PHE A 1 118 ? 28.733 34.757 1.698 1.00 19.58 118 PHE A N 1
ATOM 921 C CA . PHE A 1 118 ? 29.045 33.317 1.829 1.00 19.67 118 PHE A CA 1
ATOM 922 C C . PHE A 1 118 ? 30.273 32.988 2.662 1.00 19.95 118 PHE A C 1
ATOM 923 O O . PHE A 1 118 ? 30.536 31.814 2.972 1.00 18.52 118 PHE A O 1
ATOM 931 N N . GLY A 1 119 ? 31.018 34.016 3.037 1.00 20.00 119 GLY A N 1
ATOM 932 C CA . GLY A 1 119 ? 32.285 33.807 3.723 1.00 21.26 119 GLY A CA 1
ATOM 933 C C . GLY A 1 119 ? 33.244 32.967 2.890 1.00 21.99 119 GLY A C 1
ATOM 934 O O . GLY A 1 119 ? 34.038 32.209 3.449 1.00 21.91 119 GLY A O 1
ATOM 935 N N . ALA A 1 120 ? 33.157 33.098 1.564 1.00 22.68 120 ALA A N 1
ATOM 936 C CA . ALA A 1 120 ? 33.963 32.298 0.631 1.00 24.13 120 ALA A CA 1
ATOM 937 C C . ALA A 1 120 ? 35.343 32.889 0.343 1.00 25.09 120 ALA A C 1
ATOM 938 O O . ALA A 1 120 ? 35.466 33.995 -0.210 1.00 26.13 120 ALA A O 1
ATOM 940 N N . GLU A 1 121 ? 36.359 32.125 0.723 1.00 25.65 121 GLU A N 1
ATOM 941 C CA A GLU A 1 121 ? 37.775 32.356 0.421 0.50 25.27 121 GLU A CA 1
ATOM 942 C CA B GLU A 1 121 ? 37.718 32.527 0.381 0.50 25.64 121 GLU A CA 1
ATOM 943 C C . GLU A 1 121 ? 37.992 32.203 -1.084 1.00 25.27 121 GLU A C 1
ATOM 944 O O . GLU A 1 121 ? 37.304 31.387 -1.712 1.00 25.02 121 GLU A O 1
ATOM 955 N N . LEU A 1 122 ? 38.960 32.915 -1.652 1.00 24.72 122 LEU A N 1
ATOM 956 C CA . LEU A 1 122 ? 39.353 32.674 -3.030 1.00 24.23 122 LEU A CA 1
ATOM 957 C C . LEU A 1 122 ? 40.699 31.968 -2.997 1.00 23.21 122 LEU A C 1
ATOM 958 O O . LEU A 1 122 ? 41.531 32.299 -2.155 1.00 22.98 122 LEU A O 1
ATOM 963 N N . HIS A 1 123 ? 40.898 31.001 -3.899 1.00 21.81 123 HIS A N 1
ATOM 964 C CA . HIS A 1 123 ? 42.152 30.255 -3.999 1.00 21.30 123 HIS A CA 1
ATOM 965 C C . HIS A 1 123 ? 42.540 30.126 -5.461 1.00 20.79 123 HIS A C 1
ATOM 966 O O . HIS A 1 123 ? 41.790 29.524 -6.249 1.00 20.62 123 HIS A O 1
ATOM 973 N N . LYS A 1 124 ? 43.689 30.701 -5.828 1.00 19.66 124 LYS A N 1
ATOM 974 C CA . LYS A 1 124 ? 44.174 30.634 -7.207 1.00 18.74 124 LYS A CA 1
ATOM 975 C C . LYS A 1 124 ? 44.821 29.277 -7.473 1.00 18.85 124 LYS A C 1
ATOM 976 O O . LYS A 1 124 ? 45.607 28.767 -6.655 1.00 17.36 124 LYS A O 1
ATOM 982 N N . VAL A 1 125 ? 44.472 28.696 -8.619 1.00 18.87 125 VAL A N 1
ATOM 983 C CA . VAL A 1 125 ? 45.044 27.424 -9.070 1.00 19.52 125 VAL A CA 1
ATOM 984 C C . VAL A 1 125 ? 45.322 27.493 -10.559 1.00 20.02 125 VAL A C 1
ATOM 985 O O . VAL A 1 125 ? 44.810 28.401 -11.245 1.00 20.39 125 VAL A O 1
ATOM 989 N N . ASP A 1 126 ? 46.129 26.551 -11.058 1.00 19.39 126 ASP A N 1
ATOM 990 C CA . ASP A 1 126 ? 46.400 26.489 -12.493 1.00 19.86 126 ASP A CA 1
ATOM 991 C C . ASP A 1 126 ? 45.569 25.414 -13.187 1.00 19.30 126 ASP A C 1
ATOM 992 O O . ASP A 1 126 ? 46.058 24.326 -13.477 1.00 18.21 126 ASP A O 1
ATOM 997 N N . PHE A 1 127 ? 44.291 25.725 -13.420 1.00 19.59 127 PHE A N 1
ATOM 998 C CA . PHE A 1 127 ? 43.417 24.830 -14.171 1.00 19.64 127 PHE A CA 1
ATOM 999 C C . PHE A 1 127 ? 44.017 24.521 -15.546 1.00 19.68 127 PHE A C 1
ATOM 1000 O O . PHE A 1 127 ? 44.000 23.364 -15.995 1.00 20.20 127 PHE A O 1
ATOM 1008 N N . ALA A 1 128 ? 44.512 25.571 -16.209 1.00 19.90 128 ALA A N 1
ATOM 1009 C CA . ALA A 1 128 ? 45.019 25.480 -17.593 1.00 20.18 128 ALA A CA 1
ATOM 1010 C C . ALA A 1 128 ? 46.328 24.699 -17.736 1.00 19.95 128 ALA A C 1
ATOM 1011 O O . ALA A 1 128 ? 46.453 23.841 -18.618 1.00 19.95 128 ALA A O 1
ATOM 1013 N N . GLY A 1 129 ? 47.303 25.021 -16.893 1.00 20.27 129 GLY A N 1
ATOM 1014 C CA . GLY A 1 129 ? 48.645 24.426 -17.009 1.00 20.96 129 GLY A CA 1
ATOM 1015 C C . GLY A 1 129 ? 48.927 23.239 -16.094 1.00 21.30 129 GLY A C 1
ATOM 1016 O O . GLY A 1 129 ? 49.803 22.406 -16.391 1.00 21.47 129 GLY A O 1
ATOM 1017 N N . GLU A 1 130 ? 48.204 23.160 -14.984 1.00 21.83 130 GLU A N 1
ATOM 1018 C CA . GLU A 1 130 ? 48.419 22.100 -13.978 1.00 22.20 130 GLU A CA 1
ATOM 1019 C C . GLU A 1 130 ? 47.112 21.403 -13.566 1.00 22.15 130 GLU A C 1
ATOM 1020 O O . GLU A 1 130 ? 46.713 21.459 -12.392 1.00 22.36 130 GLU A O 1
ATOM 1026 N N . PRO A 1 131 ? 46.437 20.737 -14.518 1.00 22.49 131 PRO A N 1
ATOM 1027 C CA . PRO A 1 131 ? 45.127 20.202 -14.149 1.00 22.17 131 PRO A CA 1
ATOM 1028 C C . PRO A 1 131 ? 45.174 19.299 -12.919 1.00 22.21 131 PRO A C 1
ATOM 1029 O O . PRO A 1 131 ? 44.237 19.314 -12.115 1.00 22.23 131 PRO A O 1
ATOM 1033 N N . GLN A 1 132 ? 46.241 18.521 -12.765 1.00 22.00 132 GLN A N 1
ATOM 1034 C CA . GLN A 1 132 ? 46.278 17.557 -11.659 1.00 21.94 132 GLN A CA 1
ATOM 1035 C C . GLN A 1 132 ? 46.401 18.289 -10.320 1.00 22.25 132 GLN A C 1
ATOM 1036 O O . GLN A 1 132 ? 45.671 18.001 -9.375 1.00 21.67 132 GLN A O 1
ATOM 1042 N N . ALA A 1 133 ? 47.323 19.242 -10.265 1.00 21.40 133 ALA A N 1
ATOM 1043 C CA . ALA A 1 133 ? 47.547 20.042 -9.071 1.00 21.71 133 ALA A CA 1
ATOM 1044 C C . ALA A 1 133 ? 46.295 20.841 -8.656 1.00 21.71 133 ALA A C 1
ATOM 1045 O O . ALA A 1 133 ? 46.010 20.984 -7.453 1.00 21.08 133 ALA A O 1
ATOM 1047 N N . ALA A 1 134 ? 45.581 21.389 -9.648 1.00 21.05 134 ALA A N 1
ATOM 1048 C CA . ALA A 1 134 ? 44.367 22.150 -9.411 1.00 21.37 134 ALA A CA 1
ATOM 1049 C C . ALA A 1 134 ? 43.266 21.275 -8.801 1.00 21.69 134 ALA A C 1
ATOM 1050 O O . ALA A 1 134 ? 42.611 21.684 -7.832 1.00 21.22 134 ALA A O 1
ATOM 1052 N N . VAL A 1 135 ? 43.052 20.080 -9.369 1.00 21.69 135 VAL A N 1
ATOM 1053 C CA . VAL A 1 135 ? 42.000 19.197 -8.844 1.00 21.91 135 VAL A CA 1
ATOM 1054 C C . VAL A 1 135 ? 42.399 18.596 -7.491 1.00 21.88 135 VAL A C 1
ATOM 1055 O O . VAL A 1 135 ? 41.549 18.396 -6.626 1.00 22.01 135 VAL A O 1
ATOM 1059 N N . ASP A 1 136 ? 43.694 18.347 -7.308 1.00 22.53 136 ASP A N 1
ATOM 1060 C CA . ASP A 1 136 ? 44.211 17.885 -6.013 1.00 23.02 136 ASP A CA 1
ATOM 1061 C C . ASP A 1 136 ? 43.901 18.958 -4.994 1.00 22.84 136 ASP A C 1
ATOM 1062 O O . ASP A 1 136 ? 43.365 18.661 -3.935 1.00 24.02 136 ASP A O 1
ATOM 1067 N N . PHE A 1 137 ? 44.167 20.217 -5.337 1.00 23.38 137 PHE A N 1
ATOM 1068 C CA . PHE A 1 137 ? 43.835 21.300 -4.422 1.00 23.36 137 PHE A CA 1
ATOM 1069 C C . PHE A 1 137 ? 42.350 21.338 -4.024 1.00 22.77 137 PHE A C 1
ATOM 1070 O O . PHE A 1 137 ? 42.013 21.437 -2.832 1.00 21.94 137 PHE A O 1
ATOM 1078 N N . VAL A 1 138 ? 41.482 21.289 -5.033 1.00 21.94 138 VAL A N 1
ATOM 1079 C CA . VAL A 1 138 ? 40.030 21.317 -4.821 1.00 21.76 138 VAL A CA 1
ATOM 1080 C C . VAL A 1 138 ? 39.600 20.153 -3.931 1.00 22.20 138 VAL A C 1
ATOM 1081 O O . VAL A 1 138 ? 38.784 20.330 -3.017 1.00 23.10 138 VAL A O 1
ATOM 1085 N N . ASN A 1 139 ? 40.121 18.955 -4.202 1.00 21.91 139 ASN A N 1
ATOM 1086 C CA . ASN A 1 139 ? 39.704 17.774 -3.429 1.00 22.20 139 ASN A CA 1
ATOM 1087 C C . ASN A 1 139 ? 40.198 17.805 -1.994 1.00 22.48 139 ASN A C 1
ATOM 1088 O O . ASN A 1 139 ? 39.544 17.322 -1.085 1.00 22.46 139 ASN A O 1
ATOM 1093 N N . ASN A 1 140 ? 41.355 18.396 -1.800 1.00 22.30 140 ASN A N 1
ATOM 1094 C CA . ASN A 1 140 ? 41.902 18.519 -0.455 1.00 22.82 140 ASN A CA 1
ATO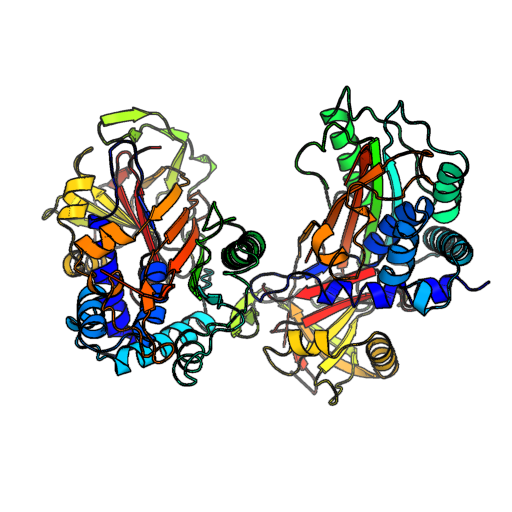M 1095 C C . ASN A 1 140 ? 41.139 19.574 0.362 1.00 23.00 140 ASN A C 1
ATOM 1096 O O . ASN A 1 140 ? 41.031 19.482 1.590 1.00 22.80 140 ASN A O 1
ATOM 1101 N N . TRP A 1 141 ? 40.540 20.539 -0.333 1.00 22.94 141 TRP A N 1
ATOM 1102 C CA . TRP A 1 141 ? 39.669 21.520 0.318 1.00 23.16 141 TRP A CA 1
ATOM 1103 C C . TRP A 1 141 ? 38.429 20.765 0.803 1.00 22.97 141 TRP A C 1
ATOM 1104 O O . TRP A 1 141 ? 38.060 20.850 1.982 1.00 22.83 141 TRP A O 1
ATOM 1115 N N . VAL A 1 142 ? 37.832 19.988 -0.104 1.00 22.90 142 VAL A N 1
ATOM 1116 C CA . VAL A 1 142 ? 36.613 19.208 0.183 1.00 22.59 142 VAL A CA 1
ATOM 1117 C C . VAL A 1 142 ? 36.887 18.309 1.389 1.00 22.77 142 VAL A C 1
ATOM 1118 O O . VAL A 1 142 ? 36.116 18.295 2.343 1.00 23.34 142 VAL A O 1
ATOM 1122 N N . LYS A 1 143 ? 38.011 17.596 1.362 1.00 22.86 143 LYS A N 1
ATOM 1123 C CA . LYS A 1 143 ? 38.396 16.699 2.463 1.00 22.80 143 LYS A CA 1
ATOM 1124 C C . LYS A 1 143 ? 38.517 17.377 3.835 1.00 22.46 143 LYS A C 1
ATOM 1125 O O . LYS A 1 143 ? 38.065 16.833 4.842 1.00 23.04 143 LYS A O 1
ATOM 1131 N N . ARG A 1 144 ? 39.133 18.555 3.887 1.00 22.75 144 ARG A N 1
ATOM 1132 C CA A ARG A 1 144 ? 39.288 19.275 5.153 0.50 22.44 144 ARG A CA 1
ATOM 1133 C CA B ARG A 1 144 ? 39.300 19.287 5.150 0.50 22.70 144 ARG A CA 1
ATOM 1134 C C . ARG A 1 144 ? 37.939 19.755 5.675 1.00 22.52 144 ARG A C 1
ATOM 1135 O O . ARG A 1 144 ? 37.624 19.598 6.852 1.00 22.24 144 ARG A O 1
ATOM 1150 N N . LYS A 1 145 ? 37.142 20.331 4.786 1.00 22.41 145 LYS A N 1
ATOM 1151 C CA . LYS A 1 145 ? 35.866 20.923 5.191 1.00 22.65 145 LYS A CA 1
ATOM 1152 C C . LYS A 1 145 ? 34.767 19.915 5.534 1.00 23.29 145 LYS A C 1
ATOM 1153 O O . LYS A 1 145 ? 33.853 20.217 6.310 1.00 22.43 145 LYS A O 1
ATOM 1159 N N . THR A 1 146 ? 34.864 18.710 4.972 1.00 23.34 146 THR A N 1
ATOM 1160 C CA . THR A 1 146 ? 33.919 17.649 5.323 1.00 23.37 146 THR A CA 1
ATOM 1161 C C . THR A 1 146 ? 34.488 16.797 6.458 1.00 23.57 146 THR A C 1
ATOM 1162 O O . THR A 1 146 ? 34.027 15.676 6.683 1.00 23.90 146 THR A O 1
ATOM 1166 N N . HIS A 1 147 ? 35.496 17.319 7.160 1.00 23.65 147 HIS A N 1
ATOM 1167 C CA . HIS A 1 147 ? 36.144 16.605 8.283 1.00 23.64 147 HIS A CA 1
ATOM 1168 C C . HIS A 1 147 ? 36.653 15.205 7.873 1.00 23.70 147 HIS A C 1
ATOM 1169 O O . HIS A 1 147 ? 36.514 14.247 8.637 1.00 24.12 147 HIS A O 1
ATOM 1176 N N . ASP A 1 148 ? 37.216 15.112 6.666 1.00 23.73 148 ASP A N 1
ATOM 1177 C CA . ASP A 1 148 ? 37.775 13.871 6.079 1.00 23.91 148 ASP A CA 1
ATOM 1178 C C . ASP A 1 148 ? 36.744 12.825 5.640 1.00 23.55 148 ASP A C 1
ATOM 1179 O O . ASP A 1 148 ? 37.114 11.697 5.299 1.00 23.66 148 ASP A O 1
ATOM 1184 N N . LYS A 1 149 ? 35.463 13.194 5.644 1.00 22.65 149 LYS A N 1
ATOM 1185 C CA . LYS A 1 149 ? 34.392 12.261 5.314 1.00 22.19 149 LYS A CA 1
ATOM 1186 C C . LYS A 1 149 ? 34.250 12.043 3.825 1.00 22.02 149 LYS A C 1
ATOM 1187 O O . LYS A 1 149 ? 33.771 10.987 3.391 1.00 21.26 149 LYS A O 1
ATOM 1193 N N . ILE A 1 150 ? 34.629 13.056 3.052 1.00 20.68 150 ILE A N 1
ATOM 1194 C CA . ILE A 1 150 ? 34.613 12.970 1.594 1.00 21.76 150 ILE A CA 1
ATOM 1195 C C . ILE A 1 150 ? 36.019 13.331 1.067 1.00 21.82 150 ILE A C 1
ATOM 1196 O O . ILE A 1 150 ? 36.473 14.476 1.164 1.00 22.16 150 ILE A O 1
ATOM 1201 N N . GLU A 1 151 ? 36.712 12.333 0.536 1.00 22.56 151 GLU A N 1
ATOM 1202 C CA . GLU A 1 151 ? 38.106 12.528 0.131 1.00 22.72 151 GLU A CA 1
ATOM 1203 C C . GLU A 1 151 ? 38.265 13.276 -1.179 1.00 22.99 151 GLU A C 1
ATOM 1204 O O . GLU A 1 151 ? 39.215 14.029 -1.355 1.00 21.89 151 GLU A O 1
ATOM 1210 N N . LYS A 1 152 ? 37.335 13.067 -2.103 1.00 23.38 152 LYS A N 1
ATOM 1211 C CA . LYS A 1 152 ? 37.454 13.652 -3.421 1.00 24.27 152 LYS A CA 1
ATOM 1212 C C . LYS A 1 152 ? 36.056 13.940 -3.898 1.00 24.91 152 LYS A C 1
ATOM 1213 O O . LYS A 1 152 ? 35.160 13.114 -3.741 1.00 24.80 152 LYS A O 1
ATOM 1219 N N . LEU A 1 153 ? 35.880 15.118 -4.469 1.00 24.85 153 LEU A N 1
ATOM 1220 C CA . LEU A 1 153 ? 34.664 15.412 -5.201 1.00 25.53 153 LEU A CA 1
ATOM 1221 C C . LEU A 1 153 ? 34.853 14.991 -6.655 1.00 25.49 153 LEU A C 1
ATOM 1222 O O . LEU A 1 153 ? 33.952 14.406 -7.270 1.00 26.16 153 LEU A O 1
ATOM 1227 N N . PHE A 1 154 ? 36.028 15.290 -7.209 1.00 25.62 154 PHE A N 1
ATOM 1228 C CA . PHE A 1 154 ? 36.293 15.042 -8.618 1.00 25.57 154 PHE A CA 1
ATOM 1229 C C . PHE A 1 154 ? 37.316 13.936 -8.755 1.00 26.36 154 PHE A C 1
ATOM 1230 O O . PHE A 1 154 ? 38.467 14.110 -8.353 1.00 26.13 154 PHE A O 1
ATOM 1238 N N . ASN A 1 155 ? 36.908 12.802 -9.319 1.00 26.92 155 ASN A N 1
ATOM 1239 C CA . ASN A 1 155 ? 37.832 11.665 -9.464 1.00 28.04 155 ASN A CA 1
ATOM 1240 C C . ASN A 1 155 ? 38.877 11.808 -10.577 1.00 28.14 155 ASN A C 1
ATOM 1241 O O . ASN A 1 155 ? 39.856 11.056 -10.619 1.00 28.40 155 ASN A O 1
ATOM 1246 N N . GLU A 1 156 ? 38.679 12.768 -11.474 1.00 28.42 156 GLU A N 1
ATOM 1247 C CA . GLU A 1 156 ? 39.644 13.031 -12.550 1.00 28.40 156 GLU A CA 1
ATOM 1248 C C . GLU A 1 156 ? 39.873 14.542 -12.674 1.00 28.05 156 GLU A C 1
ATOM 1249 O O . GLU A 1 156 ? 39.016 15.324 -12.240 1.00 27.23 156 GLU A O 1
ATOM 1255 N N . PRO A 1 157 ? 41.025 14.961 -13.252 1.00 27.71 157 PRO A N 1
ATOM 1256 C CA . PRO A 1 157 ? 41.264 16.394 -13.381 1.00 27.63 157 PRO A CA 1
ATOM 1257 C C . PRO A 1 157 ? 40.148 17.057 -14.189 1.00 28.07 157 PRO A C 1
ATOM 1258 O O . PRO A 1 157 ? 39.456 16.394 -14.974 1.00 28.29 157 PRO A O 1
ATOM 1262 N N . LEU A 1 158 ? 39.950 18.345 -13.970 1.00 27.61 158 LEU A N 1
ATOM 1263 C CA . LEU A 1 158 ? 38.944 19.067 -14.728 1.00 27.25 158 LEU A CA 1
ATOM 1264 C C . LEU A 1 158 ? 39.529 19.430 -16.093 1.00 26.78 158 LEU A C 1
ATOM 1265 O O . LEU A 1 158 ? 40.756 19.533 -16.250 1.00 25.23 158 LEU A O 1
ATOM 1270 N N . ASP A 1 159 ? 38.646 19.585 -17.078 1.00 26.28 159 ASP A N 1
ATOM 1271 C CA . ASP A 1 159 ? 39.042 20.080 -18.396 1.00 26.04 159 ASP A CA 1
ATOM 1272 C C . ASP A 1 159 ? 39.823 21.378 -18.242 1.00 25.38 159 ASP A C 1
ATOM 1273 O O . ASP A 1 159 ? 39.422 22.247 -17.466 1.00 25.49 159 ASP A O 1
ATOM 1278 N N . PRO A 1 160 ? 40.939 21.512 -18.977 1.00 24.63 160 PRO A N 1
ATOM 1279 C CA . PRO A 1 160 ? 41.851 22.663 -18.831 1.00 24.34 160 PRO A CA 1
ATOM 1280 C C . PRO A 1 160 ? 41.254 24.023 -19.192 1.00 23.87 160 PRO A C 1
ATOM 1281 O O . PRO A 1 160 ? 41.903 25.047 -18.965 1.00 24.01 160 PRO A O 1
ATOM 1285 N N . ASP A 1 161 ? 40.030 24.047 -19.721 1.00 23.27 161 ASP A N 1
ATOM 1286 C CA . ASP A 1 161 ? 39.385 25.323 -20.024 1.00 23.00 161 ASP A CA 1
ATOM 1287 C C . ASP A 1 161 ? 38.618 25.858 -18.807 1.00 22.19 161 ASP A C 1
ATOM 1288 O O . ASP A 1 161 ? 38.068 26.970 -18.838 1.00 21.39 161 ASP A O 1
ATOM 1293 N N . THR A 1 162 ? 38.601 25.064 -17.737 1.00 21.06 162 THR A N 1
ATOM 1294 C CA . THR A 1 162 ? 37.955 25.466 -16.485 1.00 20.84 162 THR A CA 1
ATOM 1295 C C . THR A 1 162 ? 38.609 26.762 -15.978 1.00 20.80 162 THR A C 1
ATOM 1296 O O . THR A 1 162 ? 39.840 26.913 -16.052 1.00 20.68 162 THR A O 1
ATOM 1300 N N . LEU A 1 163 ? 37.781 27.701 -15.517 1.00 20.93 163 LEU A N 1
ATOM 1301 C CA . LEU A 1 163 ? 38.261 28.979 -14.998 1.00 21.27 163 LEU A CA 1
ATOM 1302 C C . LEU A 1 163 ? 37.900 29.214 -13.537 1.00 21.98 163 LEU A C 1
ATOM 1303 O O . LEU A 1 163 ? 38.572 29.991 -12.849 1.00 22.16 163 LEU A O 1
ATOM 1308 N N . LEU A 1 164 ? 36.836 28.547 -13.079 1.00 22.51 164 LEU A N 1
ATOM 1309 C CA . LEU A 1 164 ? 36.305 28.718 -11.725 1.00 22.92 164 LEU A CA 1
ATOM 1310 C C . LEU A 1 164 ? 35.583 27.451 -11.271 1.00 22.63 164 LEU A C 1
ATOM 1311 O O . LEU A 1 164 ? 34.826 26.834 -12.043 1.00 23.16 164 LEU A O 1
ATOM 1316 N N . VAL A 1 165 ? 35.826 27.066 -10.020 1.00 21.98 165 VAL A N 1
ATOM 1317 C CA . VAL A 1 165 ? 34.971 26.096 -9.333 1.00 21.72 165 VAL A CA 1
ATOM 1318 C C . VAL A 1 165 ? 34.477 26.686 -8.007 1.00 21.96 165 VAL A C 1
ATOM 1319 O O . VAL A 1 165 ? 35.280 26.941 -7.107 1.00 21.81 165 VAL A O 1
ATOM 1323 N N . LEU A 1 166 ? 33.159 26.895 -7.898 1.00 21.23 166 LEU A N 1
ATOM 1324 C CA . LEU A 1 166 ? 32.539 27.342 -6.646 1.00 21.53 166 LEU A CA 1
ATOM 1325 C C . LEU A 1 166 ? 32.244 26.111 -5.783 1.00 21.97 166 LEU A C 1
ATOM 1326 O O . LEU A 1 166 ? 31.606 25.163 -6.246 1.00 22.26 166 LEU A O 1
ATOM 1331 N N . LEU A 1 167 ? 32.703 26.144 -4.536 1.00 21.70 167 LEU A N 1
ATOM 1332 C CA . LEU A 1 167 ? 32.594 24.999 -3.648 1.00 21.39 167 LEU A CA 1
ATOM 1333 C C . LEU A 1 167 ? 31.839 25.277 -2.360 1.00 21.12 167 LEU A C 1
ATOM 1334 O O . LEU A 1 167 ? 32.050 26.298 -1.714 1.00 19.83 167 LEU A O 1
ATOM 1339 N N . ASN A 1 168 ? 30.992 24.322 -1.978 1.00 20.36 168 ASN A N 1
ATOM 1340 C CA . ASN A 1 168 ? 30.403 24.302 -0.647 1.00 20.80 168 ASN A CA 1
ATOM 1341 C C . ASN A 1 168 ? 30.699 22.970 0.047 1.00 21.11 168 ASN A C 1
ATOM 1342 O O . ASN A 1 168 ? 30.732 21.929 -0.611 1.00 21.24 168 ASN A O 1
ATOM 1347 N N . ALA A 1 169 ? 30.922 23.010 1.363 1.00 21.21 169 ALA A N 1
ATOM 1348 C CA . ALA A 1 169 ? 30.977 21.794 2.173 1.00 21.70 169 ALA A CA 1
ATOM 1349 C C . ALA A 1 169 ? 30.106 21.928 3.411 1.00 21.97 169 ALA A C 1
ATOM 1350 O O . ALA A 1 169 ? 29.935 23.025 3.951 1.00 21.22 169 ALA A O 1
ATOM 1352 N N . ILE A 1 170 ? 29.562 20.802 3.854 1.00 21.06 170 ILE A N 1
ATOM 1353 C CA . ILE A 1 170 ? 28.758 20.779 5.072 1.00 22.34 170 ILE A CA 1
ATOM 1354 C C . ILE A 1 170 ? 29.092 19.539 5.900 1.00 22.45 170 ILE A C 1
ATOM 1355 O O . ILE A 1 170 ? 29.265 18.447 5.353 1.00 22.49 170 ILE A O 1
ATOM 1360 N N . TYR A 1 171 ? 29.173 19.715 7.212 1.00 22.95 171 TYR A N 1
ATOM 1361 C CA . TYR A 1 171 ? 29.398 18.591 8.121 1.00 23.19 171 TYR A CA 1
ATOM 1362 C C . TYR A 1 171 ? 28.434 18.688 9.300 1.00 23.29 171 TYR A C 1
ATOM 1363 O O . TYR A 1 171 ? 28.245 19.768 9.854 1.00 23.04 171 TYR A O 1
ATOM 1372 N N . PHE A 1 172 ? 27.824 17.553 9.664 1.00 23.04 172 PHE A N 1
ATOM 1373 C CA . PHE A 1 172 ? 26.866 17.472 10.777 1.00 23.57 172 PHE A CA 1
ATOM 1374 C C . PHE A 1 172 ? 27.211 16.308 11.686 1.00 23.63 172 PHE A C 1
ATOM 1375 O O . PHE A 1 172 ? 27.437 15.193 11.208 1.00 23.88 172 PHE A O 1
ATOM 1383 N N . LYS A 1 173 ? 27.199 16.556 12.987 1.00 23.69 173 LYS A N 1
ATOM 1384 C CA . LYS A 1 173 ? 27.253 15.475 13.968 1.00 24.32 173 LYS A CA 1
ATOM 1385 C C . LYS A 1 173 ? 26.282 15.745 15.094 1.00 24.19 173 LYS A C 1
ATOM 1386 O O . LYS A 1 173 ? 26.340 16.796 15.756 1.00 22.91 173 LYS A O 1
ATOM 1392 N N . GLY A 1 174 ? 25.380 14.794 15.314 1.00 24.22 174 GLY A N 1
ATOM 1393 C CA . GLY A 1 174 ? 24.467 14.888 16.447 1.00 24.41 174 GLY A CA 1
ATOM 1394 C C . GLY A 1 174 ? 24.381 13.586 17.208 1.00 24.72 174 GLY A C 1
ATOM 1395 O O . GLY A 1 174 ? 24.663 12.514 16.650 1.00 24.21 174 GLY A O 1
ATOM 1396 N N . GLU A 1 175 ? 24.075 13.693 18.495 1.00 24.20 175 GLU A N 1
ATOM 1397 C CA A GLU A 1 175 ? 23.771 12.544 19.336 0.50 24.14 175 GLU A CA 1
ATOM 1398 C CA B GLU A 1 175 ? 23.750 12.517 19.297 0.50 24.35 175 GLU A CA 1
ATOM 1399 C C . GLU A 1 175 ? 22.273 12.535 19.596 1.00 23.86 175 GLU A C 1
ATOM 1400 O O . GLU A 1 175 ? 21.690 13.591 19.849 1.00 22.94 175 GLU A O 1
ATOM 1411 N N . TRP A 1 176 ? 21.664 11.358 19.546 1.00 23.47 176 TRP A N 1
ATOM 1412 C CA . TRP A 1 176 ? 20.234 11.258 19.776 1.00 23.74 176 TRP A CA 1
ATOM 1413 C C . TRP A 1 176 ? 19.887 11.750 21.186 1.00 23.51 176 TRP A C 1
ATOM 1414 O O . TRP A 1 176 ? 20.647 11.501 22.131 1.00 23.89 176 TRP A O 1
ATOM 1425 N N . ASN A 1 177 ? 18.762 12.449 21.315 1.00 24.15 177 ASN A N 1
ATOM 1426 C CA . ASN A 1 177 ? 18.187 12.775 22.621 1.00 24.35 177 ASN A CA 1
ATOM 1427 C C . ASN A 1 177 ? 17.900 11.483 23.416 1.00 25.28 177 ASN A C 1
ATOM 1428 O O . ASN A 1 177 ? 18.180 11.405 24.625 1.00 24.59 177 ASN A O 1
ATOM 1433 N N . THR A 1 178 ? 17.319 10.501 22.727 1.00 24.57 178 THR A N 1
ATOM 1434 C CA . THR A 1 178 ? 17.135 9.158 23.267 1.00 25.58 178 THR A CA 1
ATOM 1435 C C . THR A 1 178 ? 17.962 8.216 22.414 1.00 24.96 178 THR A C 1
ATOM 1436 O O . THR A 1 178 ? 17.572 7.906 21.283 1.00 24.77 178 THR A O 1
ATOM 1440 N N . ALA A 1 179 ? 19.092 7.758 22.955 1.00 24.50 179 ALA A N 1
ATOM 1441 C CA . ALA A 1 179 ? 19.935 6.789 22.253 1.00 24.00 179 ALA A CA 1
ATOM 1442 C C . ALA A 1 179 ? 19.174 5.475 22.006 1.00 23.76 179 ALA A C 1
ATOM 1443 O O . ALA A 1 179 ? 18.286 5.099 22.778 1.00 24.09 179 ALA A O 1
ATOM 1445 N N . PHE A 1 180 ? 19.480 4.800 20.906 1.00 22.91 180 PHE A N 1
ATOM 1446 C CA . PHE A 1 180 ? 19.024 3.427 20.772 1.00 22.93 180 PHE A CA 1
ATOM 1447 C C . PHE A 1 180 ? 19.807 2.569 21.768 1.00 23.13 180 PHE A C 1
ATOM 1448 O O . PHE A 1 180 ? 20.968 2.880 22.096 1.00 22.63 180 PHE A O 1
ATOM 1456 N N . VAL A 1 181 ? 19.167 1.507 22.256 1.00 22.71 181 VAL A N 1
ATOM 1457 C CA . VAL A 1 181 ? 19.777 0.643 23.269 1.00 22.54 181 VAL A CA 1
ATOM 1458 C C . VAL A 1 181 ? 20.620 -0.396 22.550 1.00 22.31 181 VAL A C 1
ATOM 1459 O O . VAL A 1 181 ? 20.095 -1.289 21.870 1.00 22.08 181 VAL A O 1
ATOM 1463 N N . LYS A 1 182 ? 21.938 -0.262 22.657 1.00 22.16 182 LYS A N 1
ATOM 1464 C CA . LYS A 1 182 ? 22.809 -1.091 21.830 1.00 22.75 182 LYS A CA 1
ATOM 1465 C C . LYS A 1 182 ? 22.636 -2.587 22.106 1.00 22.49 182 LYS A C 1
ATOM 1466 O O . LYS A 1 182 ? 22.705 -3.390 21.181 1.00 21.84 182 LYS A O 1
ATOM 1472 N N . GLU A 1 183 ? 22.385 -2.947 23.371 1.00 22.27 183 GLU A N 1
ATOM 1473 C CA . GLU A 1 183 ? 22.121 -4.349 23.769 1.00 22.41 183 GLU A CA 1
ATOM 1474 C C . GLU A 1 183 ? 20.960 -4.990 22.996 1.00 22.54 183 GLU A C 1
ATOM 1475 O O . GLU A 1 183 ? 20.869 -6.215 22.929 1.00 22.32 183 GLU A O 1
ATOM 1481 N N . HIS A 1 184 ? 20.059 -4.154 22.473 1.00 22.00 184 HIS A N 1
ATOM 1482 C CA . HIS A 1 184 ? 18.855 -4.610 21.776 1.00 22.36 184 HIS A CA 1
ATOM 1483 C C . HIS A 1 184 ? 18.981 -4.605 20.256 1.00 22.77 184 HIS A C 1
ATOM 1484 O O . HIS A 1 184 ? 18.046 -4.976 19.549 1.00 23.29 184 HIS A O 1
ATOM 1491 N N . THR A 1 185 ? 20.127 -4.166 19.743 1.00 22.86 185 THR A N 1
ATOM 1492 C CA . THR A 1 185 ? 20.351 -4.238 18.304 1.00 22.34 185 THR A CA 1
ATOM 1493 C C . THR A 1 185 ? 20.517 -5.703 17.894 1.00 22.59 185 THR A C 1
ATOM 1494 O O . THR A 1 185 ? 21.277 -6.458 18.520 1.00 22.12 185 THR A O 1
ATOM 1498 N N . GLU A 1 186 ? 19.784 -6.102 16.858 1.00 22.23 186 GLU A N 1
ATOM 1499 C CA . GLU A 1 186 ? 19.823 -7.470 16.336 1.00 22.83 186 GLU A CA 1
ATOM 1500 C C . GLU A 1 186 ? 19.544 -7.442 14.846 1.00 23.03 186 GLU A C 1
ATOM 1501 O O . GLU A 1 186 ? 18.959 -6.477 14.327 1.00 22.60 186 GLU A O 1
ATOM 1507 N N . LYS A 1 187 ? 19.934 -8.509 14.160 1.00 23.02 187 LYS A N 1
ATOM 1508 C CA . LYS A 1 187 ? 19.536 -8.688 12.766 1.00 23.97 187 LYS A CA 1
ATOM 1509 C C . LYS A 1 187 ? 18.033 -8.855 12.720 1.00 23.92 187 LYS A C 1
ATOM 1510 O O . LYS A 1 187 ? 17.473 -9.723 13.411 1.00 23.60 187 LYS A O 1
ATOM 1516 N N . ARG A 1 188 ? 17.388 -8.005 11.927 1.00 23.56 188 ARG A N 1
ATOM 1517 C CA . ARG A 1 188 ? 15.953 -8.086 11.708 1.00 24.37 188 ARG A CA 1
ATOM 1518 C C . ARG A 1 188 ? 15.666 -7.921 10.224 1.00 24.85 188 ARG A C 1
ATOM 1519 O O . ARG A 1 188 ? 16.492 -7.404 9.464 1.00 25.19 188 ARG A O 1
ATOM 1527 N N . GLN A 1 189 ? 14.487 -8.372 9.824 1.00 25.20 189 GLN A N 1
ATOM 1528 C CA . GLN A 1 189 ? 14.040 -8.327 8.445 1.00 25.51 189 GLN A CA 1
ATOM 1529 C C . GLN A 1 189 ? 13.931 -6.906 7.899 1.00 25.04 189 GLN A C 1
ATOM 1530 O O . GLN A 1 189 ? 13.436 -6.018 8.585 1.00 24.40 189 GLN A O 1
ATOM 1536 N N . PHE A 1 190 ? 14.386 -6.709 6.660 1.00 24.08 190 PHE A N 1
ATOM 1537 C CA . PHE A 1 190 ? 14.165 -5.462 5.932 1.00 24.39 190 PHE A CA 1
ATOM 1538 C C . PHE A 1 190 ? 13.859 -5.824 4.489 1.00 23.96 190 PHE A C 1
ATOM 1539 O O . PHE A 1 190 ? 14.520 -6.689 3.907 1.00 23.98 190 PHE A O 1
ATOM 1547 N N . PHE A 1 191 ? 12.839 -5.192 3.923 1.00 23.12 191 PHE A N 1
ATOM 1548 C CA . PHE A 1 191 ? 12.460 -5.465 2.533 1.00 23.04 191 PHE A CA 1
ATOM 1549 C C . PHE A 1 191 ? 13.209 -4.566 1.569 1.00 23.02 191 PHE A C 1
ATOM 1550 O O . PHE A 1 191 ? 12.816 -3.416 1.342 1.00 23.06 191 PHE A O 1
ATOM 1558 N N . ASN A 1 192 ? 14.317 -5.072 1.029 1.00 23.08 192 ASN A N 1
ATOM 1559 C CA . ASN A 1 192 ? 15.092 -4.298 0.067 1.00 22.81 192 ASN A CA 1
ATOM 1560 C C . ASN A 1 192 ? 14.224 -4.059 -1.155 1.00 22.68 192 ASN A C 1
ATOM 1561 O O . ASN A 1 192 ? 13.538 -4.973 -1.613 1.00 22.33 192 ASN A O 1
ATOM 1566 N N . GLY A 1 193 ? 14.216 -2.824 -1.648 1.00 22.43 193 GLY A N 1
ATOM 1567 C CA . GLY A 1 193 ? 13.382 -2.454 -2.799 1.00 22.73 193 GLY A CA 1
ATOM 1568 C C . GLY A 1 193 ? 11.896 -2.604 -2.502 1.00 23.30 193 GLY A C 1
ATOM 1569 O O . GLY A 1 193 ? 11.076 -2.610 -3.419 1.00 23.59 193 GLY A O 1
ATOM 1570 N N . GLY A 1 194 ? 11.558 -2.739 -1.219 1.00 22.62 194 GLY A N 1
ATOM 1571 C CA . GLY A 1 194 ? 10.186 -3.005 -0.780 1.00 23.15 194 GLY A CA 1
ATOM 1572 C C . GLY A 1 194 ? 9.733 -4.451 -0.990 1.00 22.74 194 GLY A C 1
ATOM 1573 O O . GLY A 1 194 ? 8.624 -4.817 -0.609 1.00 22.12 194 GLY A O 1
ATOM 1574 N N . VAL A 1 195 ? 10.588 -5.277 -1.589 1.00 23.06 195 VAL A N 1
ATOM 1575 C CA . VAL A 1 195 ? 10.168 -6.624 -1.995 1.00 23.47 195 VAL A CA 1
ATOM 1576 C C . VAL A 1 195 ? 11.095 -7.774 -1.609 1.00 23.89 195 VAL A C 1
ATOM 1577 O O . VAL A 1 195 ? 10.645 -8.901 -1.523 1.00 24.12 195 VAL A O 1
ATOM 1581 N N . THR A 1 196 ? 12.375 -7.507 -1.383 1.00 24.18 196 THR A N 1
ATOM 1582 C CA . THR A 1 196 ? 13.345 -8.592 -1.187 1.00 25.26 196 THR A CA 1
ATOM 1583 C C . THR A 1 196 ? 13.805 -8.684 0.269 1.00 25.40 196 THR A C 1
ATOM 1584 O O . THR A 1 196 ? 14.672 -7.914 0.690 1.00 25.27 196 THR A O 1
ATOM 1588 N N . PRO A 1 197 ? 13.244 -9.635 1.046 1.00 25.88 197 PRO A N 1
ATOM 1589 C CA . PRO A 1 197 ? 13.606 -9.713 2.474 1.00 26.09 197 PRO A CA 1
ATOM 1590 C C . PRO A 1 197 ? 15.068 -10.086 2.719 1.00 26.05 197 PRO A C 1
ATOM 1591 O O . PRO A 1 197 ? 15.553 -11.096 2.211 1.00 25.62 197 PRO A O 1
ATOM 1595 N N . VAL A 1 198 ? 15.768 -9.232 3.459 1.00 25.23 198 VAL A N 1
ATOM 1596 C CA . VAL A 1 198 ? 17.134 -9.491 3.894 1.00 25.74 198 VAL A CA 1
ATOM 1597 C C . VAL A 1 198 ? 17.173 -9.238 5.399 1.00 26.00 198 VAL A C 1
ATOM 1598 O O . VAL A 1 198 ? 16.242 -8.635 5.940 1.00 26.81 198 VAL A O 1
ATOM 1602 N N . GLU A 1 199 ? 18.212 -9.721 6.077 1.00 26.00 199 GLU A N 1
ATOM 1603 C CA A GLU A 1 199 ? 18.409 -9.440 7.501 0.50 25.72 199 GLU A CA 1
ATOM 1604 C CA B GLU A 1 199 ? 18.386 -9.431 7.500 0.50 25.73 199 GLU A CA 1
ATOM 1605 C C . GLU A 1 199 ? 19.476 -8.374 7.672 1.00 25.40 199 GLU A C 1
ATOM 1606 O O . GLU A 1 199 ? 20.569 -8.483 7.100 1.00 25.58 199 GLU A O 1
ATOM 1617 N N . VAL A 1 200 ? 19.169 -7.342 8.448 1.00 24.19 200 VAL A N 1
ATOM 1618 C CA A VAL A 1 200 ? 20.099 -6.238 8.635 0.50 23.97 200 VAL A CA 1
ATOM 1619 C CA B VAL A 1 200 ? 20.095 -6.223 8.638 0.50 23.71 200 VAL A CA 1
ATOM 1620 C C . VAL A 1 200 ? 20.112 -5.816 10.110 1.00 23.43 200 VAL A C 1
ATOM 1621 O O . VAL A 1 200 ? 19.119 -5.994 10.807 1.00 22.99 200 VAL A O 1
ATOM 1628 N N . ASP A 1 201 ? 21.241 -5.275 10.587 1.00 23.53 201 ASP A N 1
ATOM 1629 C CA . ASP A 1 201 ? 21.318 -4.788 11.980 1.00 23.34 201 ASP A CA 1
ATOM 1630 C C . ASP A 1 201 ? 20.245 -3.727 12.182 1.00 22.68 201 ASP A C 1
ATOM 1631 O O . ASP A 1 201 ? 20.212 -2.724 11.458 1.00 22.84 201 ASP A O 1
ATOM 1636 N N . THR A 1 202 ? 19.368 -3.955 13.157 1.00 22.10 202 THR A N 1
ATOM 1637 C CA . THR A 1 202 ? 18.212 -3.095 13.390 1.00 21.96 202 THR A CA 1
ATOM 1638 C C . THR A 1 202 ? 18.151 -2.641 14.849 1.00 21.83 202 THR A C 1
ATOM 1639 O O . THR A 1 202 ? 18.165 -3.463 15.757 1.00 22.01 202 THR A O 1
ATOM 1643 N N . MET A 1 203 ? 18.076 -1.330 15.048 1.00 21.56 203 MET A N 1
ATOM 1644 C CA . MET A 1 203 ? 18.158 -0.730 16.362 1.00 21.70 203 MET A CA 1
ATOM 1645 C C . MET A 1 203 ? 16.776 -0.599 16.969 1.00 21.89 203 MET A C 1
ATOM 1646 O O . MET A 1 203 ? 15.777 -0.534 16.248 1.00 22.07 203 MET A O 1
ATOM 1651 N N . ARG A 1 204 ? 16.725 -0.545 18.297 1.00 22.27 204 ARG A N 1
ATOM 1652 C CA . ARG A 1 204 ? 15.449 -0.456 19.001 1.00 22.64 204 ARG A CA 1
ATOM 1653 C C . ARG A 1 204 ? 15.476 0.550 20.149 1.00 22.89 204 ARG A C 1
ATOM 1654 O O . ARG A 1 204 ? 16.403 0.567 20.970 1.00 22.70 204 ARG A O 1
ATOM 1662 N N . LEU A 1 205 ? 14.456 1.393 20.194 1.00 23.52 205 LEU A N 1
ATOM 1663 C CA . LEU A 1 205 ? 14.208 2.207 21.397 1.00 24.59 205 LEU A CA 1
ATOM 1664 C C . LEU A 1 205 ? 12.722 2.269 21.650 1.00 24.93 205 LEU A C 1
ATOM 1665 O O . LEU A 1 205 ? 11.930 2.047 20.737 1.00 25.97 205 LEU A O 1
ATOM 1670 N N . GLU A 1 206 ? 12.346 2.540 22.892 1.00 24.04 206 GLU A N 1
ATOM 1671 C CA A GLU A 1 206 ? 10.953 2.824 23.209 0.50 24.12 206 GLU A CA 1
ATOM 1672 C CA B GLU A 1 206 ? 10.965 2.807 23.221 0.50 23.92 206 GLU A CA 1
ATOM 1673 C C . GLU A 1 206 ? 10.940 4.047 24.088 1.00 23.78 206 GLU A C 1
ATOM 1674 O O . GLU A 1 206 ? 11.521 4.057 25.178 1.00 24.08 206 GLU A O 1
ATOM 1685 N N . ALA A 1 207 ? 10.278 5.085 23.598 1.00 23.60 207 ALA A N 1
ATOM 1686 C CA . ALA A 1 207 ? 10.254 6.355 24.295 1.00 23.21 207 ALA A CA 1
ATOM 1687 C C . ALA A 1 207 ? 9.122 7.211 23.760 1.00 23.34 207 ALA A C 1
ATOM 1688 O O . ALA A 1 207 ? 8.491 6.871 22.742 1.00 22.50 207 ALA A O 1
ATOM 1690 N N . ARG A 1 208 ? 8.883 8.332 24.433 1.00 22.37 208 ARG A N 1
ATOM 1691 C CA . ARG A 1 208 ? 7.945 9.323 23.938 1.00 22.21 208 ARG A CA 1
ATOM 1692 C C . ARG A 1 208 ? 8.624 10.047 22.774 1.00 22.34 208 ARG A C 1
ATOM 1693 O O . ARG A 1 208 ? 9.639 10.729 22.961 1.00 21.61 208 ARG A O 1
ATOM 1701 N N . ILE A 1 209 ? 8.026 9.876 21.597 1.00 22.32 209 ILE A N 1
ATOM 1702 C CA A ILE A 1 209 ? 8.573 10.371 20.333 0.50 22.75 209 ILE A CA 1
ATOM 1703 C CA B ILE A 1 209 ? 8.566 10.306 20.297 0.50 22.44 209 ILE A CA 1
ATOM 1704 C C . ILE A 1 209 ? 7.456 11.027 19.536 1.00 22.85 209 ILE A C 1
ATOM 1705 O O . ILE A 1 209 ? 6.324 10.558 19.521 1.00 23.45 209 ILE A O 1
ATOM 1714 N N . LYS A 1 210 ? 7.768 12.169 18.917 1.00 22.80 210 LYS A N 1
ATOM 1715 C CA . LYS A 1 210 ? 6.784 12.876 18.089 1.00 22.69 210 LYS A CA 1
ATOM 1716 C C . LYS A 1 210 ? 6.344 11.958 16.947 1.00 22.35 210 LYS A C 1
ATOM 1717 O O . LYS A 1 210 ? 7.181 11.455 16.214 1.00 22.43 210 LYS A O 1
ATOM 1723 N N . TYR A 1 211 ? 5.040 11.708 16.838 1.00 21.82 211 TYR A N 1
ATOM 1724 C CA . TYR A 1 211 ? 4.514 10.646 15.973 1.00 22.30 211 TYR A CA 1
ATOM 1725 C C . TYR A 1 211 ? 3.135 11.006 15.443 1.00 21.95 211 TYR A C 1
ATOM 1726 O O . TYR A 1 211 ? 2.325 11.598 16.164 1.00 21.78 211 TYR A O 1
ATOM 1735 N N . ARG A 1 212 ? 2.865 10.637 14.190 1.00 21.34 212 ARG A N 1
ATOM 1736 C CA . ARG A 1 212 ? 1.499 10.657 13.664 1.00 21.31 212 ARG A CA 1
ATOM 1737 C C . ARG A 1 212 ? 1.389 9.777 12.417 1.00 21.39 212 ARG A C 1
ATOM 1738 O O . ARG A 1 212 ? 2.323 9.732 11.594 1.00 21.13 212 ARG A O 1
ATOM 1746 N N . PHE A 1 213 ? 0.257 9.076 12.296 1.00 21.14 213 PHE A N 1
ATOM 1747 C CA . PHE A 1 213 ? -0.124 8.462 11.024 1.00 22.05 213 PHE A CA 1
ATOM 1748 C C . PHE A 1 213 ? -1.062 9.400 10.256 1.00 21.99 213 PHE A C 1
ATOM 1749 O O . PHE A 1 213 ? -2.060 9.913 10.804 1.00 21.56 213 PHE A O 1
ATOM 1757 N N . PHE A 1 214 ? -0.746 9.604 8.988 1.00 21.40 214 PHE A N 1
ATOM 1758 C CA . PHE A 1 214 ? -1.548 10.461 8.120 1.00 21.14 214 PHE A CA 1
ATOM 1759 C C . PHE A 1 214 ? -2.226 9.640 7.040 1.00 21.20 214 PHE A C 1
ATOM 1760 O O . PHE A 1 214 ? -1.569 9.059 6.183 1.00 20.67 214 PHE A O 1
ATOM 1768 N N . ASP A 1 215 ? -3.556 9.621 7.068 1.00 20.76 215 ASP A N 1
ATOM 1769 C CA . ASP A 1 215 ? -4.317 8.864 6.095 1.00 21.69 215 ASP A CA 1
ATOM 1770 C C . ASP A 1 215 ? -4.226 9.430 4.677 1.00 22.18 215 ASP A C 1
ATOM 1771 O O . ASP A 1 215 ? -4.441 8.698 3.700 1.00 23.09 215 ASP A O 1
ATOM 1776 N N . ASP A 1 216 ? -3.930 10.720 4.539 1.00 22.89 216 ASP A N 1
ATOM 1777 C CA . ASP A 1 216 ? -4.008 11.312 3.200 1.00 23.33 216 ASP A CA 1
ATOM 1778 C C . ASP A 1 216 ? -3.058 10.645 2.195 1.00 23.75 216 ASP A C 1
ATOM 1779 O O . ASP A 1 216 ? -3.455 10.339 1.069 1.00 24.10 216 ASP A O 1
ATOM 1784 N N . LEU A 1 217 ? -1.824 10.393 2.623 1.00 24.26 217 LEU A N 1
ATOM 1785 C CA . LEU A 1 217 ? -0.866 9.672 1.784 1.00 24.73 217 LEU A CA 1
ATOM 1786 C C . LEU A 1 217 ? -0.487 8.305 2.403 1.00 25.22 217 LEU A C 1
ATOM 1787 O O . LEU A 1 217 ? 0.383 7.604 1.867 1.00 26.16 217 LEU A O 1
ATOM 1792 N N . GLN A 1 218 ? -1.182 7.924 3.490 1.00 24.16 218 GLN A N 1
ATOM 1793 C CA A GLN A 1 218 ? -0.941 6.680 4.223 0.50 24.11 218 GLN A CA 1
ATOM 1794 C CA B GLN A 1 218 ? -0.921 6.661 4.213 0.50 24.32 218 GLN A CA 1
ATOM 1795 C C . GLN A 1 218 ? 0.539 6.597 4.606 1.00 24.08 218 GLN A C 1
ATOM 1796 O O . GLN A 1 218 ? 1.309 5.795 4.055 1.00 24.10 218 GLN A O 1
ATOM 1807 N N . VAL A 1 219 ? 0.933 7.463 5.529 1.00 23.43 219 VAL A N 1
ATOM 1808 C CA . VAL A 1 219 ? 2.347 7.555 5.911 1.00 22.48 219 VAL A CA 1
ATOM 1809 C C . VAL A 1 219 ? 2.447 7.799 7.395 1.00 23.00 219 VAL A C 1
ATOM 1810 O O . VAL A 1 219 ? 1.717 8.639 7.933 1.00 23.71 219 VAL A O 1
ATOM 1814 N N . GLU A 1 220 ? 3.327 7.037 8.063 1.00 22.36 220 GLU A N 1
ATOM 1815 C CA . GLU A 1 220 ? 3.658 7.296 9.467 1.00 22.45 220 GLU A CA 1
ATOM 1816 C C . GLU A 1 220 ? 4.842 8.209 9.487 1.00 22.11 220 GLU A C 1
ATOM 1817 O O . GLU A 1 220 ? 5.813 7.992 8.730 1.00 21.80 220 GLU A O 1
ATOM 1823 N N . VAL A 1 221 ? 4.801 9.198 10.378 1.00 21.76 221 VAL A N 1
ATOM 1824 C CA . VAL A 1 221 ? 5.880 10.157 10.487 1.00 21.80 221 VAL A CA 1
ATOM 1825 C C . VAL A 1 221 ? 6.364 10.203 11.928 1.00 22.57 221 VAL A C 1
ATOM 1826 O O . VAL A 1 221 ? 5.544 10.237 12.840 1.00 21.02 221 VAL A O 1
ATOM 1830 N N . VAL A 1 222 ? 7.688 10.190 12.118 1.00 22.20 222 VAL A N 1
ATOM 1831 C CA . VAL A 1 222 ? 8.283 10.521 13.429 1.00 22.79 222 VAL A CA 1
ATOM 1832 C C . VAL A 1 222 ? 9.351 11.589 13.268 1.00 22.80 222 VAL A C 1
ATOM 1833 O O . VAL A 1 222 ? 9.853 11.815 12.162 1.00 22.72 222 VAL A O 1
ATOM 1837 N N . GLU A 1 223 ? 9.686 12.245 14.377 1.00 22.38 223 GLU A N 1
ATOM 1838 C CA . GLU A 1 223 ? 10.951 12.962 14.449 1.00 22.41 223 GLU A CA 1
ATOM 1839 C C . GLU A 1 223 ? 11.760 12.397 15.584 1.00 22.88 223 GLU A C 1
ATOM 1840 O O . GLU A 1 223 ? 11.256 12.282 16.706 1.00 22.41 223 GLU A O 1
ATOM 1846 N N . LEU A 1 224 ? 12.994 12.012 15.272 1.00 22.42 224 LEU A N 1
ATOM 1847 C CA . LEU A 1 224 ? 13.949 11.589 16.281 1.00 22.34 224 LEU A CA 1
ATOM 1848 C C . LEU A 1 224 ? 14.895 12.757 16.507 1.00 21.80 224 LEU A C 1
ATOM 1849 O O . LEU A 1 224 ? 15.714 13.057 15.635 1.00 22.60 224 LEU A O 1
ATOM 1854 N N . PRO A 1 225 ? 14.761 13.440 17.654 1.00 21.87 225 PRO A N 1
ATOM 1855 C CA . PRO A 1 225 ? 15.573 14.635 17.883 1.00 21.80 225 PRO A CA 1
ATOM 1856 C C . PRO A 1 225 ? 16.982 14.326 18.341 1.00 21.82 225 PRO A C 1
ATOM 1857 O O . PRO A 1 225 ? 17.227 13.305 18.986 1.00 22.30 225 PRO A O 1
ATOM 1861 N N . TYR A 1 226 ? 17.901 15.231 18.034 1.00 21.41 226 TYR A N 1
ATOM 1862 C CA . TYR A 1 226 ? 19.221 15.172 18.637 1.00 21.63 226 TYR A CA 1
ATOM 1863 C C . TYR A 1 226 ? 19.180 15.930 19.985 1.00 21.85 226 TYR A C 1
ATOM 1864 O O . TYR A 1 226 ? 18.153 16.524 20.341 1.00 22.15 226 TYR A O 1
ATOM 1873 N N A ARG A 1 227 ? 20.270 15.877 20.738 0.50 21.86 227 ARG A N 1
ATOM 1874 N N B ARG A 1 227 ? 20.274 15.884 20.738 0.50 22.23 227 ARG A N 1
ATOM 1875 C CA A ARG A 1 227 ? 20.311 16.501 22.061 0.50 21.79 227 ARG A CA 1
ATOM 1876 C CA B ARG A 1 227 ? 20.327 16.514 22.064 0.50 22.52 227 ARG A CA 1
ATOM 1877 C C A ARG A 1 227 ? 19.972 17.990 21.985 0.50 21.88 227 ARG A C 1
ATOM 1878 C C B ARG A 1 227 ? 19.965 17.995 21.979 0.50 22.29 227 ARG A C 1
ATOM 1879 O O A ARG A 1 227 ? 20.482 18.699 21.114 0.50 21.23 227 ARG A O 1
ATOM 1880 O O B ARG A 1 227 ? 20.459 18.706 21.099 0.50 21.62 227 ARG A O 1
ATOM 1895 N N . GLY A 1 228 ? 19.086 18.437 22.879 1.00 22.09 228 GLY A N 1
ATOM 1896 C CA . GLY A 1 228 ? 18.638 19.851 22.923 1.00 22.73 228 GLY A CA 1
ATOM 1897 C C . GLY A 1 228 ? 17.435 20.105 22.023 1.00 23.68 228 GLY A C 1
ATOM 1898 O O . GLY A 1 228 ? 16.830 21.178 22.084 1.00 22.87 228 GLY A O 1
ATOM 1899 N N . LEU A 1 229 ? 17.109 19.120 21.183 1.00 23.79 229 LEU A N 1
ATOM 1900 C CA . LEU A 1 229 ? 15.897 19.101 20.324 1.00 24.98 229 LEU A CA 1
ATOM 1901 C C . LEU A 1 229 ? 15.834 20.136 19.183 1.00 25.04 229 LEU A C 1
ATOM 1902 O O . LEU A 1 229 ? 14.793 20.276 18.527 1.00 25.27 229 LEU A O 1
ATOM 1907 N N . ASP A 1 230 ? 16.934 20.843 18.945 1.00 24.58 230 ASP A N 1
ATOM 1908 C CA . ASP A 1 230 ? 17.014 21.860 17.880 1.00 24.04 230 ASP A CA 1
ATOM 1909 C C . ASP A 1 230 ? 17.328 21.284 16.499 1.00 24.34 230 ASP A C 1
ATOM 1910 O O . ASP A 1 230 ? 17.068 21.938 15.489 1.00 24.87 230 ASP A O 1
ATOM 1915 N N . TYR A 1 231 ? 17.896 20.078 16.466 1.00 23.89 231 TYR A N 1
ATOM 1916 C CA . TYR A 1 231 ? 17.990 19.283 15.230 1.00 23.41 231 TYR A CA 1
ATOM 1917 C C . TYR A 1 231 ? 17.246 17.996 15.397 1.00 22.86 231 TYR A C 1
ATOM 1918 O O . TYR A 1 231 ? 17.163 17.441 16.501 1.00 23.13 231 TYR A O 1
ATOM 1927 N N . THR A 1 232 ? 16.720 17.482 14.286 1.00 22.94 232 THR A N 1
ATOM 1928 C CA A THR A 1 232 ? 15.947 16.247 14.291 0.50 22.81 232 THR A CA 1
ATOM 1929 C CA B THR A 1 232 ? 15.991 16.239 14.323 0.50 22.51 232 THR A CA 1
ATOM 1930 C C . THR A 1 232 ? 16.174 15.487 13.003 1.00 22.74 232 THR A C 1
ATOM 1931 O O . THR A 1 232 ? 16.551 16.085 11.987 1.00 22.82 232 THR A O 1
ATOM 1938 N N . MET A 1 233 ? 15.938 14.176 13.053 1.00 22.41 233 MET A N 1
ATOM 1939 C CA . MET A 1 233 ? 15.741 13.393 11.847 1.00 23.23 233 MET A CA 1
ATOM 1940 C C . MET A 1 233 ? 14.244 13.064 11.723 1.00 23.03 233 MET A C 1
ATOM 1941 O O . MET A 1 233 ? 13.714 12.307 12.540 1.00 22.94 233 MET A O 1
ATOM 1946 N N . ALA A 1 234 ? 13.574 13.646 10.723 1.00 22.57 234 ALA A N 1
ATOM 1947 C CA . ALA A 1 234 ? 12.188 13.292 10.418 1.00 22.52 234 ALA A CA 1
ATOM 1948 C C . ALA A 1 234 ? 12.216 12.070 9.493 1.00 22.66 234 ALA A C 1
ATOM 1949 O O . ALA A 1 234 ? 12.988 12.042 8.525 1.00 22.55 234 ALA A O 1
ATOM 1951 N N . ILE A 1 235 ? 11.438 11.054 9.843 1.00 22.30 235 ILE A N 1
ATOM 1952 C CA . ILE A 1 235 ? 11.373 9.816 9.062 1.00 22.65 235 ILE A CA 1
ATOM 1953 C C . ILE A 1 235 ? 9.944 9.626 8.569 1.00 22.47 235 ILE A C 1
ATOM 1954 O O . ILE A 1 235 ? 8.997 9.702 9.351 1.00 22.25 235 ILE A O 1
ATOM 1959 N N . LEU A 1 236 ? 9.806 9.396 7.267 1.00 21.88 236 LEU A N 1
ATOM 1960 C CA . LEU A 1 236 ? 8.514 9.189 6.620 1.00 22.97 236 LEU A CA 1
ATOM 1961 C C . LEU A 1 236 ? 8.458 7.758 6.109 1.00 22.41 236 LEU A C 1
ATOM 1962 O O . LEU A 1 236 ? 9.215 7.373 5.210 1.00 22.21 236 LEU A O 1
ATOM 1967 N N . LEU A 1 237 ? 7.570 6.984 6.720 1.00 22.20 237 LEU A N 1
ATOM 1968 C CA . LEU A 1 237 ? 7.479 5.556 6.486 1.00 22.10 237 LEU A CA 1
ATOM 1969 C C . LEU A 1 237 ? 6.155 5.245 5.819 1.00 22.49 237 LEU A C 1
ATOM 1970 O O . LEU A 1 237 ? 5.090 5.322 6.443 1.00 21.60 237 LEU A O 1
ATOM 1975 N N . PRO A 1 238 ? 6.211 4.879 4.534 1.00 23.01 238 PRO A N 1
ATOM 1976 C CA . PRO A 1 238 ? 4.999 4.503 3.797 1.00 22.97 238 PRO A CA 1
ATOM 1977 C C . PRO A 1 238 ? 4.276 3.343 4.455 1.00 22.87 238 PRO A C 1
ATOM 1978 O O . PRO A 1 238 ? 4.915 2.444 4.990 1.00 22.54 238 PRO A O 1
ATOM 1982 N N . LYS A 1 239 ? 2.948 3.359 4.433 1.00 22.99 239 LYS A N 1
ATOM 1983 C CA . LYS A 1 239 ? 2.196 2.205 4.935 1.00 23.55 239 LYS A CA 1
ATOM 1984 C C . LYS A 1 239 ? 2.586 0.916 4.197 1.00 23.60 239 LYS A C 1
ATOM 1985 O O . LYS A 1 239 ? 2.871 -0.117 4.823 1.00 23.05 239 LYS A O 1
ATOM 1991 N N . GLU A 1 240 ? 2.579 0.977 2.873 1.00 23.74 240 GLU A N 1
ATOM 1992 C CA . GLU A 1 240 ? 2.881 -0.197 2.060 1.00 25.16 240 GLU A CA 1
ATOM 1993 C C . GLU A 1 240 ? 4.387 -0.396 1.892 1.00 24.58 240 GLU A C 1
ATOM 1994 O O . GLU A 1 240 ? 5.134 0.575 1.787 1.00 23.96 240 GLU A O 1
ATOM 2000 N N . ASN A 1 241 ? 4.816 -1.657 1.820 1.00 24.64 241 ASN A N 1
ATOM 2001 C CA . ASN A 1 241 ? 6.239 -1.987 1.678 1.00 23.72 241 ASN A CA 1
ATOM 2002 C C . ASN A 1 241 ? 6.867 -1.292 0.470 1.00 23.63 241 ASN A C 1
ATOM 2003 O O . ASN A 1 241 ? 7.994 -0.842 0.547 1.00 22.93 241 ASN A O 1
ATOM 2008 N N . THR A 1 242 ? 6.102 -1.181 -0.618 1.00 23.59 242 THR A N 1
ATOM 2009 C CA . THR A 1 242 ? 6.591 -0.581 -1.866 1.00 24.18 242 THR A CA 1
ATOM 2010 C C . THR A 1 242 ? 6.139 0.879 -2.046 1.00 23.61 242 THR A C 1
ATOM 2011 O O . THR A 1 242 ? 6.161 1.405 -3.157 1.00 23.76 242 THR A O 1
ATOM 2015 N N . GLY A 1 243 ? 5.733 1.531 -0.959 1.00 23.60 243 GLY A N 1
ATOM 2016 C CA . GLY A 1 243 ? 5.151 2.882 -1.053 1.00 23.16 243 GLY A CA 1
ATOM 2017 C C . GLY A 1 243 ? 6.070 4.087 -1.241 1.00 23.13 243 GLY A C 1
ATOM 2018 O O . GLY A 1 243 ? 5.587 5.217 -1.473 1.00 22.22 243 GLY A O 1
ATOM 2019 N N . VAL A 1 244 ? 7.385 3.890 -1.117 1.00 22.73 244 VAL A N 1
ATOM 2020 C CA . VAL A 1 244 ? 8.284 5.054 -1.009 1.00 22.36 244 VAL A CA 1
ATOM 2021 C C . VAL A 1 244 ? 8.334 5.965 -2.253 1.00 22.71 244 VAL A C 1
ATOM 2022 O O . VAL A 1 244 ? 8.351 7.196 -2.124 1.00 22.59 244 VAL A O 1
ATOM 2026 N N . GLU A 1 245 ? 8.363 5.377 -3.443 1.00 22.96 245 GLU A N 1
ATOM 2027 C CA . GLU A 1 245 ? 8.503 6.201 -4.654 1.00 23.22 245 GLU A CA 1
ATOM 2028 C C . GLU A 1 245 ? 7.288 7.098 -4.802 1.00 23.33 245 GLU A C 1
ATOM 2029 O O . GLU A 1 245 ? 7.429 8.292 -5.060 1.00 22.82 245 GLU A O 1
ATOM 2035 N N . GLY A 1 246 ? 6.103 6.518 -4.604 1.00 22.91 246 GLY A N 1
ATOM 2036 C CA . GLY A 1 246 ? 4.847 7.268 -4.654 1.00 23.63 246 GLY A CA 1
ATOM 2037 C C . GLY A 1 246 ? 4.790 8.351 -3.598 1.00 24.11 246 GLY A C 1
ATOM 2038 O O . GLY A 1 246 ? 4.293 9.455 -3.866 1.00 24.80 246 GLY A O 1
ATOM 2039 N N . LEU A 1 247 ? 5.295 8.043 -2.397 1.00 23.25 247 LEU A N 1
ATOM 2040 C CA . LEU A 1 247 ? 5.347 9.034 -1.317 1.00 23.49 247 LEU A CA 1
ATOM 2041 C C . LEU A 1 247 ? 6.194 10.244 -1.730 1.00 23.18 247 LEU A C 1
ATOM 2042 O O . LEU A 1 247 ? 5.747 11.398 -1.648 1.00 22.33 247 LEU A O 1
ATOM 2047 N N . LYS A 1 248 ? 7.405 9.962 -2.186 1.00 22.91 248 LYS A N 1
ATOM 2048 C CA . LYS A 1 248 ? 8.309 10.997 -2.683 1.00 23.13 248 LYS A CA 1
ATOM 2049 C C . LYS A 1 248 ? 7.648 11.856 -3.757 1.00 22.92 248 LYS A C 1
ATOM 2050 O O . LYS A 1 248 ? 7.779 13.078 -3.747 1.00 22.98 248 LYS A O 1
ATOM 2056 N N . GLN A 1 249 ? 6.960 11.219 -4.700 1.00 23.09 249 GLN A N 1
ATOM 2057 C CA . GLN A 1 249 ? 6.347 11.982 -5.773 1.00 23.40 249 GLN A CA 1
ATOM 2058 C C . GLN A 1 249 ? 5.171 12.849 -5.289 1.00 23.56 249 GLN A C 1
ATOM 2059 O O . GLN A 1 249 ? 4.895 13.908 -5.858 1.00 23.35 249 GLN A O 1
ATOM 2065 N N . ASN A 1 250 ? 4.494 12.396 -4.235 1.00 23.03 250 ASN A N 1
ATOM 2066 C CA . ASN A 1 250 ? 3.314 13.091 -3.736 1.00 23.13 250 ASN A CA 1
ATOM 2067 C C . ASN A 1 250 ? 3.629 14.215 -2.777 1.00 23.21 250 ASN A C 1
ATOM 2068 O O . ASN A 1 250 ? 2.801 15.097 -2.542 1.00 22.87 250 ASN A O 1
ATOM 2073 N N . LEU A 1 251 ? 4.812 14.167 -2.186 1.00 23.86 251 LEU A N 1
ATOM 2074 C CA . LEU A 1 251 ? 5.147 15.106 -1.125 1.00 24.73 251 LEU A CA 1
ATOM 2075 C C . LEU A 1 251 ? 5.328 16.515 -1.705 1.00 24.64 251 LEU A C 1
ATOM 2076 O O . LEU A 1 251 ? 5.821 16.675 -2.817 1.00 24.37 251 LEU A O 1
ATOM 2081 N N . THR A 1 252 ? 4.887 17.520 -0.953 1.00 24.62 252 THR A N 1
ATOM 2082 C CA . THR A 1 252 ? 5.114 18.926 -1.272 1.00 24.84 252 THR A CA 1
ATOM 2083 C C . THR A 1 252 ? 5.687 19.517 0.007 1.00 25.59 252 THR A C 1
ATOM 2084 O O . THR A 1 252 ? 5.551 18.913 1.084 1.00 24.90 252 THR A O 1
ATOM 2088 N N . ILE A 1 253 ? 6.318 20.684 -0.081 1.00 25.45 253 ILE A N 1
ATOM 2089 C CA . ILE A 1 253 ? 6.872 21.286 1.134 1.00 25.69 253 ILE A CA 1
ATOM 2090 C C . ILE A 1 253 ? 5.772 21.675 2.133 1.00 25.18 253 ILE A C 1
ATOM 2091 O O . ILE A 1 253 ? 5.962 21.507 3.335 1.00 25.08 253 ILE A O 1
ATOM 2096 N N . ASP A 1 254 ? 4.632 22.167 1.651 1.00 24.43 254 ASP A N 1
ATOM 2097 C CA . ASP A 1 254 ? 3.538 22.518 2.572 1.00 24.44 254 ASP A CA 1
ATOM 2098 C C . ASP A 1 254 ? 3.013 21.280 3.304 1.00 23.41 254 ASP A C 1
ATOM 2099 O O . ASP A 1 254 ? 2.757 21.335 4.506 1.00 23.87 254 ASP A O 1
ATOM 2104 N N . ARG A 1 255 ? 2.858 20.169 2.584 1.00 22.94 255 ARG A N 1
ATOM 2105 C CA . ARG A 1 255 ? 2.399 18.915 3.198 1.00 23.08 255 ARG A CA 1
ATOM 2106 C C . ARG A 1 255 ? 3.410 18.435 4.231 1.00 22.20 255 ARG A C 1
ATOM 2107 O O . ARG A 1 255 ? 3.041 18.001 5.312 1.00 22.20 255 ARG A O 1
ATOM 2115 N N . PHE A 1 256 ? 4.693 18.533 3.884 1.00 22.17 256 PHE A N 1
ATOM 2116 C CA . PHE A 1 256 ? 5.773 18.164 4.787 1.00 21.66 256 PHE A CA 1
ATOM 2117 C C . PHE A 1 256 ? 5.728 18.995 6.086 1.00 22.05 256 PHE A C 1
ATOM 2118 O O . PHE A 1 256 ? 5.736 18.434 7.188 1.00 21.44 256 PHE A O 1
ATOM 2126 N N . GLN A 1 257 ? 5.667 20.322 5.960 1.00 21.59 257 GLN A N 1
ATOM 2127 C CA . GLN A 1 257 ? 5.643 21.170 7.154 1.00 21.96 257 GLN A CA 1
ATOM 2128 C C . GLN A 1 257 ? 4.364 20.969 7.962 1.00 21.99 257 GLN A C 1
ATOM 2129 O O . GLN A 1 257 ? 4.410 20.952 9.199 1.00 21.26 257 GLN A O 1
ATOM 2135 N N . ASN A 1 258 ? 3.250 20.747 7.272 1.00 21.54 258 ASN A N 1
ATOM 2136 C CA . ASN A 1 258 ? 1.995 20.452 7.959 1.00 22.44 258 ASN A CA 1
ATOM 2137 C C . ASN A 1 258 ? 2.038 19.136 8.734 1.00 22.43 258 ASN A C 1
ATOM 2138 O O . ASN A 1 258 ? 1.506 19.053 9.842 1.00 22.83 258 ASN A O 1
ATOM 2143 N N . TYR A 1 259 ? 2.704 18.131 8.170 1.00 22.11 259 TYR A N 1
ATOM 2144 C CA . TYR A 1 259 ? 2.940 16.866 8.878 1.00 22.26 259 TYR A CA 1
ATOM 2145 C C . TYR A 1 259 ? 3.692 17.146 10.159 1.00 22.63 259 TYR A C 1
ATOM 2146 O O . TYR A 1 259 ? 3.302 16.680 11.220 1.00 23.03 259 TYR A O 1
ATOM 2155 N N . LEU A 1 260 ? 4.758 17.937 10.053 1.00 22.93 260 LEU A N 1
ATOM 2156 C CA . LEU A 1 260 ? 5.585 18.245 11.221 1.00 23.36 260 LEU A CA 1
ATOM 2157 C C . LEU A 1 260 ? 4.771 18.914 12.315 1.00 23.50 260 LEU A C 1
ATOM 2158 O O . LEU A 1 260 ? 4.908 18.558 13.501 1.00 23.23 260 LEU A O 1
ATOM 2163 N N . SER A 1 261 ? 3.903 19.849 11.920 1.00 22.96 261 SER A N 1
ATOM 2164 C CA . SER A 1 261 ? 3.076 20.588 12.874 1.00 23.36 261 SER A CA 1
ATOM 2165 C C . SER A 1 261 ? 2.080 19.716 13.625 1.00 23.18 261 SER A C 1
ATOM 2166 O O . SER A 1 261 ? 1.651 20.069 14.729 1.00 22.92 261 SER A O 1
ATOM 2169 N N . ASP A 1 262 ? 1.710 18.592 13.018 1.00 22.78 262 ASP A N 1
ATOM 2170 C CA . ASP A 1 262 ? 0.665 17.715 13.538 1.00 23.88 262 ASP A CA 1
ATOM 2171 C C . ASP A 1 262 ? 1.203 16.564 14.376 1.00 23.45 262 ASP A C 1
ATOM 2172 O O . ASP A 1 262 ? 0.431 15.813 14.958 1.00 23.39 262 ASP A O 1
ATOM 2177 N N . LEU A 1 263 ? 2.517 16.434 14.464 1.00 23.03 263 LEU A N 1
ATOM 2178 C CA . LEU A 1 263 ? 3.071 15.350 15.265 1.00 23.38 263 LEU A CA 1
ATOM 2179 C C . LEU A 1 263 ? 2.819 15.626 16.729 1.00 23.41 263 LEU A C 1
ATOM 2180 O O . LEU A 1 263 ? 2.826 16.783 17.158 1.00 23.72 263 LEU A O 1
ATOM 2185 N N . ARG A 1 264 ? 2.622 14.565 17.500 1.00 23.40 264 ARG A N 1
ATOM 2186 C CA . ARG A 1 264 ? 2.562 14.723 18.959 1.00 23.46 264 ARG A CA 1
ATOM 2187 C C . ARG A 1 264 ? 3.366 13.615 19.627 1.00 22.70 264 ARG A C 1
ATOM 2188 O O . ARG A 1 264 ? 3.361 12.472 19.160 1.00 22.68 264 ARG A O 1
ATOM 2196 N N . GLU A 1 265 ? 4.048 13.959 20.721 1.00 22.19 265 GLU A N 1
ATOM 2197 C CA . GLU A 1 265 ? 4.801 12.978 21.501 1.00 22.33 265 GLU A CA 1
ATOM 2198 C C . GLU A 1 265 ? 3.884 11.848 21.933 1.00 22.19 265 GLU A C 1
ATOM 2199 O O . GLU A 1 265 ? 2.810 12.093 22.521 1.00 21.86 265 GLU A O 1
ATOM 2205 N N . ARG A 1 266 ? 4.334 10.626 21.705 1.00 22.07 266 ARG A N 1
ATOM 2206 C CA . ARG A 1 266 ? 3.565 9.430 22.059 1.00 22.09 266 ARG A CA 1
ATOM 2207 C C . ARG A 1 266 ? 4.569 8.330 22.438 1.00 21.23 266 ARG A C 1
ATOM 2208 O O . ARG A 1 266 ? 5.634 8.258 21.830 1.00 20.97 266 ARG A O 1
ATOM 2216 N N . LYS A 1 267 ? 4.265 7.491 23.439 1.00 20.84 267 LYS A N 1
ATOM 2217 C CA . LYS A 1 267 ? 5.145 6.361 23.740 1.00 20.28 267 LYS A CA 1
ATOM 2218 C C . LYS A 1 267 ? 5.027 5.399 22.564 1.00 20.52 267 LYS A C 1
ATOM 2219 O O . LYS A 1 267 ? 3.940 4.896 22.296 1.00 19.95 267 LYS A O 1
ATOM 2225 N N . ILE A 1 268 ? 6.130 5.184 21.843 1.00 20.22 268 ILE A N 1
ATOM 2226 C CA . ILE A 1 268 ? 6.152 4.234 20.727 1.00 20.17 268 ILE A CA 1
ATOM 2227 C C . ILE A 1 268 ? 7.458 3.451 20.756 1.00 20.72 268 ILE A C 1
ATOM 2228 O O . ILE A 1 268 ? 8.435 3.885 21.366 1.00 20.84 268 ILE A O 1
ATOM 2233 N N . THR A 1 269 ? 7.452 2.298 20.109 1.00 20.60 269 THR A N 1
ATOM 2234 C CA . THR A 1 269 ? 8.668 1.558 19.866 1.00 21.93 269 THR A CA 1
ATOM 2235 C C . THR A 1 269 ? 9.153 1.924 18.463 1.00 22.50 269 THR A C 1
ATOM 2236 O O . THR A 1 269 ? 8.377 1.876 17.514 1.00 24.59 269 THR A O 1
ATOM 2240 N N . VAL A 1 270 ? 10.431 2.274 18.333 1.00 22.31 270 VAL A N 1
ATOM 2241 C CA . VAL A 1 270 ? 11.028 2.521 17.029 1.00 21.79 270 VAL A CA 1
ATOM 2242 C C . VAL A 1 270 ? 12.017 1.412 16.703 1.00 22.02 270 VAL A C 1
ATOM 2243 O O . VAL A 1 270 ? 12.933 1.140 17.480 1.00 21.85 270 VAL A O 1
ATOM 2247 N N . LEU A 1 271 ? 11.804 0.755 15.567 1.00 21.88 271 LEU A N 1
ATOM 2248 C CA . LEU A 1 271 ? 12.780 -0.204 15.036 1.00 22.57 271 LEU A CA 1
ATOM 2249 C C . LEU A 1 271 ? 13.390 0.328 13.741 1.00 22.30 271 LEU A C 1
ATOM 2250 O O . LEU A 1 271 ? 12.701 0.376 12.716 1.00 22.53 271 LEU A O 1
ATOM 2255 N N . LEU A 1 272 ? 14.658 0.751 13.810 1.00 21.92 272 LEU A N 1
ATOM 2256 C CA . LEU A 1 272 ? 15.342 1.482 12.723 1.00 22.03 272 LEU A CA 1
ATOM 2257 C C . LEU A 1 272 ? 16.672 0.820 12.373 1.00 22.00 272 LEU A C 1
ATOM 2258 O O . LEU A 1 272 ? 17.519 0.639 13.254 1.00 22.77 272 LEU A O 1
ATOM 2263 N N . PRO A 1 273 ? 16.877 0.473 11.087 1.00 22.21 273 PRO A N 1
ATOM 2264 C CA . PRO A 1 273 ? 18.174 -0.094 10.708 1.00 22.31 273 PRO A CA 1
ATOM 2265 C C . PRO A 1 273 ? 19.327 0.868 10.983 1.00 23.19 273 PRO A C 1
ATOM 2266 O O . PRO A 1 273 ? 19.182 2.081 10.793 1.00 22.82 273 PRO A O 1
ATOM 2270 N N . LYS A 1 274 ? 20.460 0.332 11.445 1.00 24.08 274 LYS A N 1
ATOM 2271 C CA . LYS A 1 274 ? 21.727 1.066 11.364 1.00 25.00 274 LYS A CA 1
ATOM 2272 C C . LYS A 1 274 ? 22.030 1.139 9.888 1.00 25.35 274 LYS A C 1
ATOM 2273 O O . LYS A 1 274 ? 21.754 0.165 9.154 1.00 25.07 274 LYS A O 1
ATOM 2279 N N . PHE A 1 275 ? 22.632 2.229 9.431 1.00 24.24 275 PHE A N 1
ATOM 2280 C CA . PHE A 1 275 ? 22.996 2.277 8.023 1.00 24.69 275 PHE A CA 1
ATOM 2281 C C . PHE A 1 275 ? 23.999 3.359 7.689 1.00 24.07 275 PHE A C 1
ATOM 2282 O O . PHE A 1 275 ? 24.066 4.391 8.362 1.00 24.05 275 PHE A O 1
ATOM 2290 N N . LYS A 1 276 ? 24.753 3.105 6.624 1.00 23.75 276 LYS A N 1
ATOM 2291 C CA . LYS A 1 276 ? 25.620 4.097 6.021 1.00 23.53 276 LYS A CA 1
ATOM 2292 C C . LYS A 1 276 ? 25.249 4.221 4.551 1.00 23.63 276 LYS A C 1
ATOM 2293 O O . LYS A 1 276 ? 24.984 3.204 3.892 1.00 23.39 276 LYS A O 1
ATOM 2299 N N . LEU A 1 277 ? 25.236 5.453 4.046 1.00 22.94 277 LEU A N 1
ATOM 2300 C CA . LEU A 1 277 ? 25.063 5.734 2.611 1.00 22.73 277 LEU A CA 1
ATOM 2301 C C . LEU A 1 277 ? 26.222 6.571 2.082 1.00 22.93 277 LEU A C 1
ATOM 2302 O O . LEU A 1 277 ? 26.755 7.429 2.790 1.00 23.58 277 LEU A O 1
ATOM 2307 N N . GLU A 1 278 ? 26.593 6.313 0.836 1.00 22.68 278 GLU A N 1
ATOM 2308 C CA . GLU A 1 278 ? 27.620 7.077 0.152 1.00 23.20 278 GLU A CA 1
ATOM 2309 C C . GLU A 1 278 ? 27.155 7.272 -1.285 1.00 22.67 278 GLU A C 1
ATOM 2310 O O . GLU A 1 278 ? 26.940 6.303 -2.008 1.00 22.34 278 GLU A O 1
ATOM 2316 N N . THR A 1 279 ? 26.956 8.526 -1.683 1.00 22.22 279 THR A N 1
ATOM 2317 C CA . THR A 1 279 ? 26.365 8.806 -2.984 1.00 22.25 279 THR A CA 1
ATOM 2318 C C . THR A 1 279 ? 27.155 9.867 -3.723 1.00 22.62 279 THR A C 1
ATOM 2319 O O . THR A 1 279 ? 27.919 10.616 -3.107 1.00 23.08 279 THR A O 1
ATOM 2323 N N . LYS A 1 280 ? 26.954 9.923 -5.037 1.00 23.12 280 LYS A N 1
ATOM 2324 C CA . LYS A 1 280 ? 27.595 10.926 -5.898 1.00 23.99 280 LYS A CA 1
ATOM 2325 C C . LYS A 1 280 ? 26.709 11.198 -7.111 1.00 23.71 280 LYS A C 1
ATOM 2326 O O . LYS A 1 280 ? 26.087 10.274 -7.655 1.00 24.08 280 LYS A O 1
ATOM 2332 N N . TYR A 1 281 ? 26.645 12.466 -7.519 1.00 23.01 281 TYR A N 1
ATOM 2333 C CA . TYR A 1 281 ? 25.759 12.898 -8.593 1.00 22.93 281 TYR A CA 1
ATOM 2334 C C . TYR A 1 281 ? 26.404 13.956 -9.467 1.00 22.56 281 TYR A C 1
ATOM 2335 O O . TYR A 1 281 ? 27.032 14.890 -8.957 1.00 21.83 281 TYR A O 1
ATOM 2344 N N . SER A 1 282 ? 26.214 13.804 -10.774 1.00 22.59 282 SER A N 1
ATOM 2345 C CA . SER A 1 282 ? 26.340 14.912 -11.701 1.00 22.89 282 SER A CA 1
ATOM 2346 C C . SER A 1 282 ? 24.965 15.547 -11.791 1.00 22.87 282 SER A C 1
ATOM 2347 O O . SER A 1 282 ? 24.006 14.910 -12.249 1.00 23.02 282 SER A O 1
ATOM 2350 N N . LEU A 1 283 ? 24.865 16.787 -11.317 1.00 23.15 283 LEU A N 1
ATOM 2351 C CA . LEU A 1 283 ? 23.579 17.451 -11.130 1.00 22.66 283 LEU A CA 1
ATOM 2352 C C . LEU A 1 283 ? 23.079 18.255 -12.336 1.00 23.83 283 LEU A C 1
ATOM 2353 O O . LEU A 1 283 ? 21.946 18.737 -12.317 1.00 23.74 283 LEU A O 1
ATOM 2358 N N . LYS A 1 284 ? 23.898 18.368 -13.395 1.00 23.95 284 LYS A N 1
ATOM 2359 C CA . LYS A 1 284 ? 23.511 19.129 -14.589 1.00 24.85 284 LYS A CA 1
ATOM 2360 C C . LYS A 1 284 ? 22.136 18.697 -15.091 1.00 25.29 284 LYS A C 1
ATOM 2361 O O . LYS A 1 284 ? 21.207 19.508 -15.093 1.00 25.79 284 LYS A O 1
ATOM 2367 N N . ALA A 1 285 ? 22.008 17.419 -15.470 1.00 25.15 285 ALA A N 1
ATOM 2368 C CA . ALA A 1 285 ? 20.747 16.871 -15.988 1.00 25.33 285 ALA A CA 1
ATOM 2369 C C . ALA A 1 285 ? 19.526 17.050 -15.061 1.00 25.17 285 ALA A C 1
ATOM 2370 O O . ALA A 1 285 ? 18.488 17.542 -15.510 1.00 25.64 285 ALA A O 1
ATOM 2372 N N . PRO A 1 286 ? 19.633 16.645 -13.776 1.00 25.02 286 PRO A N 1
ATOM 2373 C CA . PRO A 1 286 ? 18.533 16.923 -12.843 1.00 25.01 286 PRO A CA 1
ATOM 2374 C C . PRO A 1 286 ? 18.194 18.414 -12.732 1.00 25.02 286 PRO A C 1
ATOM 2375 O O . PRO A 1 286 ? 17.015 18.764 -12.662 1.00 25.44 286 PRO A O 1
ATOM 2379 N N . LEU A 1 287 ? 19.209 19.278 -12.736 1.00 24.74 287 LEU A N 1
ATOM 2380 C CA . LEU A 1 287 ? 18.975 20.717 -12.681 1.00 24.36 287 LEU A CA 1
ATOM 2381 C C . LEU A 1 287 ? 18.275 21.243 -13.928 1.00 24.88 287 LEU A C 1
ATOM 2382 O O . LEU A 1 287 ? 17.403 22.100 -13.817 1.00 25.36 287 LEU A O 1
ATOM 2387 N N . GLN A 1 288 ? 18.645 20.721 -15.106 1.00 25.37 288 GLN A N 1
ATOM 2388 C CA . GLN A 1 288 ? 17.979 21.060 -16.360 1.00 25.59 288 GLN A CA 1
ATOM 2389 C C . GLN A 1 288 ? 16.506 20.648 -16.364 1.00 26.07 288 GLN A C 1
ATOM 2390 O O . GLN A 1 288 ? 15.661 21.338 -16.954 1.00 25.72 288 GLN A O 1
ATOM 2396 N N . SER A 1 289 ? 16.208 19.524 -15.708 1.00 26.38 289 SER A N 1
ATOM 2397 C CA . SER A 1 289 ? 14.849 18.986 -15.656 1.00 26.98 289 SER A CA 1
ATOM 2398 C C . SER A 1 289 ? 13.963 19.843 -14.769 1.00 27.32 289 SER A C 1
ATOM 2399 O O . SER A 1 289 ? 12.730 19.722 -14.797 1.00 27.95 289 SER A O 1
ATOM 2402 N N . LEU A 1 290 ? 14.603 20.683 -13.963 1.00 27.81 290 LEU A N 1
ATOM 2403 C CA . LEU A 1 290 ? 13.925 21.615 -13.060 1.00 28.34 290 LEU A CA 1
ATOM 2404 C C . LEU A 1 290 ? 13.827 22.996 -13.712 1.00 28.06 290 LEU A C 1
ATOM 2405 O O . LEU A 1 290 ? 13.391 23.959 -13.079 1.00 28.22 290 LEU A O 1
ATOM 2410 N N . GLY A 1 291 ? 14.248 23.084 -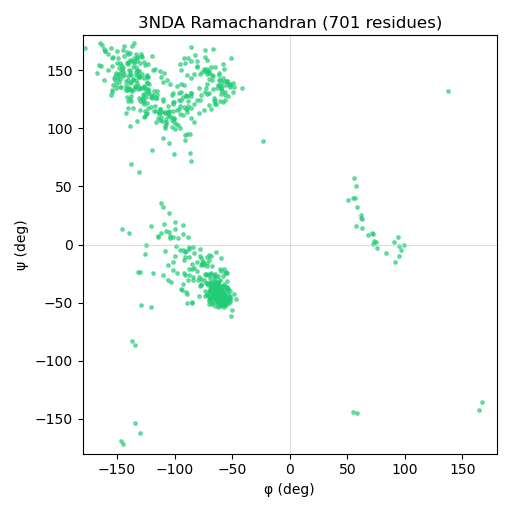14.970 1.00 27.63 291 GLY A N 1
ATOM 2411 C CA . GLY A 1 291 ? 14.173 24.334 -15.721 1.00 27.94 291 GLY A CA 1
ATOM 2412 C C . GLY A 1 291 ? 15.391 25.234 -15.628 1.00 27.78 291 GLY A C 1
ATOM 2413 O O . GLY A 1 291 ? 15.398 26.322 -16.198 1.00 28.27 291 GLY A O 1
ATOM 2414 N N . ILE A 1 292 ? 16.425 24.791 -14.918 1.00 27.71 292 ILE A N 1
ATOM 2415 C CA . ILE A 1 292 ? 17.671 25.547 -14.856 1.00 27.17 292 ILE A CA 1
ATOM 2416 C C . ILE A 1 292 ? 18.525 25.129 -16.048 1.00 27.66 292 ILE A C 1
ATOM 2417 O O . ILE A 1 292 ? 19.235 24.120 -15.994 1.00 27.80 292 ILE A O 1
ATOM 2422 N N . LYS A 1 293 ? 18.429 25.908 -17.129 1.00 27.59 293 LYS A N 1
ATOM 2423 C CA . LYS A 1 293 ? 18.998 25.528 -18.426 1.00 27.71 293 LYS A CA 1
ATOM 2424 C C . LYS A 1 293 ? 20.037 26.497 -18.987 1.00 27.30 293 LYS A C 1
ATOM 2425 O O . LYS A 1 293 ? 21.152 26.090 -19.323 1.00 27.33 293 LYS A O 1
ATOM 2431 N N . GLN A 1 294 ? 19.684 27.779 -19.086 1.00 26.91 294 GLN A N 1
ATOM 2432 C CA . GLN A 1 294 ? 20.553 28.757 -19.755 1.00 26.81 294 GLN A CA 1
ATOM 2433 C C . GLN A 1 294 ? 21.986 28.801 -19.203 1.00 26.06 294 GLN A C 1
ATOM 2434 O O . GLN A 1 294 ? 22.936 28.974 -19.969 1.00 25.72 294 GLN A O 1
ATOM 2440 N N . ILE A 1 295 ? 22.133 28.625 -17.889 1.00 25.82 295 ILE A N 1
ATOM 2441 C CA . ILE A 1 295 ? 23.444 28.732 -17.218 1.00 24.86 295 ILE A CA 1
ATOM 2442 C C . ILE A 1 295 ? 24.467 27.713 -17.729 1.00 25.05 295 ILE A C 1
ATOM 2443 O O . ILE A 1 295 ? 25.686 27.903 -17.590 1.00 24.20 295 ILE A O 1
ATOM 2448 N N . PHE A 1 296 ? 23.961 26.636 -18.328 1.00 25.17 296 PHE A N 1
ATOM 2449 C CA . PHE A 1 296 ? 24.791 25.531 -18.786 1.00 25.23 296 PHE A CA 1
ATOM 2450 C C . PHE A 1 296 ? 25.242 25.716 -20.225 1.00 25.97 296 PHE A C 1
ATOM 2451 O O . PHE A 1 296 ? 26.084 24.961 -20.714 1.00 26.16 296 PHE A O 1
ATOM 2459 N N . GLU A 1 297 ? 24.707 26.754 -20.871 1.00 26.80 297 GLU A N 1
ATOM 2460 C CA . GLU A 1 297 ? 24.763 26.906 -22.319 1.00 27.12 297 GLU A CA 1
ATOM 2461 C C . GLU A 1 297 ? 25.539 28.134 -22.779 1.00 26.98 297 GLU A C 1
ATOM 2462 O O . GLU A 1 297 ? 25.592 29.157 -22.089 1.00 27.09 297 GLU A O 1
ATOM 2468 N N . SER A 1 298 ? 26.134 28.029 -23.962 1.00 26.45 298 SER A N 1
ATOM 2469 C CA . SER A 1 298 ? 26.651 29.202 -24.643 1.00 26.37 298 SER A CA 1
ATOM 2470 C C . SER A 1 298 ? 25.530 30.230 -24.707 1.00 26.15 298 SER A C 1
ATOM 2471 O O . SER A 1 298 ? 24.372 29.881 -24.960 1.00 26.03 298 SER A O 1
ATOM 2474 N N . GLY A 1 299 ? 25.874 31.486 -24.446 1.00 26.09 299 GLY A N 1
ATOM 2475 C CA . GLY A 1 299 ? 24.876 32.548 -24.337 1.00 25.67 299 GLY A CA 1
ATOM 2476 C C . GLY A 1 299 ? 24.497 32.808 -22.890 1.00 25.54 299 GLY A C 1
ATOM 2477 O O . GLY A 1 299 ? 23.736 33.738 -22.601 1.00 25.55 299 GLY A O 1
ATOM 2478 N N . ALA A 1 300 ? 25.038 32.001 -21.977 1.00 24.85 300 ALA A N 1
ATOM 2479 C CA . ALA A 1 300 ? 24.775 32.167 -20.548 1.00 24.72 300 ALA A CA 1
ATOM 2480 C C . ALA A 1 300 ? 25.275 33.533 -20.124 1.00 24.88 300 ALA A C 1
ATOM 2481 O O . ALA A 1 300 ? 26.277 34.017 -20.642 1.00 25.05 300 ALA A O 1
ATOM 2483 N N . ASP A 1 301 ? 24.585 34.158 -19.181 1.00 25.22 301 ASP A N 1
ATOM 2484 C CA . ASP A 1 301 ? 25.034 35.451 -18.711 1.00 24.93 301 ASP A CA 1
ATOM 2485 C C . ASP A 1 301 ? 25.544 35.316 -17.291 1.00 24.58 301 ASP A C 1
ATOM 2486 O O . ASP A 1 301 ? 24.771 35.406 -16.331 1.00 23.40 301 ASP A O 1
ATOM 2491 N N . LEU A 1 302 ? 26.848 35.066 -17.176 1.00 23.86 302 LEU A N 1
ATOM 2492 C CA . LEU A 1 302 ? 27.523 35.110 -15.884 1.00 24.09 302 LEU A CA 1
ATOM 2493 C C . LEU A 1 302 ? 28.503 36.295 -15.810 1.00 24.09 302 LEU A C 1
ATOM 2494 O O . LEU A 1 302 ? 29.564 36.207 -15.176 1.00 23.33 302 LEU A O 1
ATOM 2499 N N . SER A 1 303 ? 28.121 37.408 -16.442 1.00 23.20 303 SER A N 1
ATOM 2500 C CA . SER A 1 303 ? 29.008 38.567 -16.564 1.00 23.48 303 SER A CA 1
ATOM 2501 C C . SER A 1 303 ? 29.200 39.321 -15.246 1.00 23.41 303 SER A C 1
ATOM 2502 O O . SER A 1 303 ? 30.076 40.179 -15.149 1.00 23.63 303 SER A O 1
ATOM 2505 N N . GLY A 1 304 ? 28.391 38.993 -14.236 1.00 23.25 304 GLY A N 1
ATOM 2506 C CA . GLY A 1 304 ? 28.594 39.532 -12.887 1.00 23.42 304 GLY A CA 1
ATOM 2507 C C . GLY A 1 304 ? 29.842 38.956 -12.226 1.00 23.28 304 GLY A C 1
ATOM 2508 O O . GLY A 1 304 ? 30.262 39.412 -11.158 1.00 23.31 304 GLY A O 1
ATOM 2509 N N . ILE A 1 305 ? 30.431 37.943 -12.856 1.00 22.95 305 ILE A N 1
ATOM 2510 C CA . ILE A 1 305 ? 31.633 37.302 -12.327 1.00 22.46 305 ILE A CA 1
ATOM 2511 C C . ILE A 1 305 ? 32.905 37.995 -12.834 1.00 23.17 305 ILE A C 1
ATOM 2512 O O . ILE A 1 305 ? 33.787 38.328 -12.042 1.00 22.46 305 ILE A O 1
ATOM 2517 N N . ASN A 1 306 ? 32.998 38.206 -14.145 1.00 23.86 306 ASN A N 1
ATOM 2518 C CA . ASN A 1 306 ? 34.219 38.763 -14.744 1.00 25.19 306 ASN A CA 1
ATOM 2519 C C . ASN A 1 306 ? 33.976 39.679 -15.940 1.00 25.70 306 ASN A C 1
ATOM 2520 O O . ASN A 1 306 ? 34.909 39.988 -16.694 1.00 25.48 306 ASN A O 1
ATOM 2525 N N . ASP A 1 307 ? 32.725 40.094 -16.131 1.00 26.19 307 ASP A N 1
ATOM 2526 C CA . ASP A 1 307 ? 32.342 40.938 -17.268 1.00 26.60 307 ASP A CA 1
ATOM 2527 C C . ASP A 1 307 ? 32.581 40.258 -18.632 1.00 26.32 307 ASP A C 1
ATOM 2528 O O . ASP A 1 307 ? 32.738 40.926 -19.650 1.00 26.19 307 ASP A O 1
ATOM 2533 N N . GLY A 1 308 ? 32.582 38.928 -18.646 1.00 26.14 308 GLY A N 1
ATOM 2534 C CA . GLY A 1 308 ? 32.868 38.179 -19.872 1.00 25.76 308 GLY A CA 1
ATOM 2535 C C . GLY A 1 308 ? 31.845 37.103 -20.181 1.00 25.57 308 GLY A C 1
ATOM 2536 O O . GLY A 1 308 ? 30.726 37.117 -19.640 1.00 25.52 308 GLY A O 1
ATOM 2537 N N . SER A 1 309 ? 32.234 36.171 -21.052 1.00 25.04 309 SER A N 1
ATOM 2538 C CA . SER A 1 309 ? 31.380 35.041 -21.441 1.00 24.80 309 SER A CA 1
ATOM 2539 C C . SER A 1 309 ? 31.763 33.763 -20.691 1.00 24.42 309 SER A C 1
ATOM 2540 O O . SER A 1 309 ? 32.793 33.151 -20.986 1.00 24.47 309 SER A O 1
ATOM 2543 N N . LEU A 1 310 ? 30.936 33.385 -19.716 1.00 24.25 310 LEU A N 1
ATOM 2544 C CA . LEU A 1 310 ? 31.155 32.184 -18.904 1.00 24.02 310 LEU A CA 1
ATOM 2545 C C . LEU A 1 310 ? 29.868 31.390 -18.793 1.00 23.74 310 LEU A C 1
ATOM 2546 O O . LEU A 1 310 ? 28.774 31.961 -18.814 1.00 23.17 310 LEU A O 1
ATOM 2551 N N . ARG A 1 311 ? 30.006 30.073 -18.688 1.00 23.35 311 ARG A N 1
ATOM 2552 C CA . ARG A 1 311 ? 28.868 29.188 -18.464 1.00 23.51 311 ARG A CA 1
ATOM 2553 C C . ARG A 1 311 ? 29.256 28.079 -17.491 1.00 23.43 311 ARG A C 1
ATOM 2554 O O . ARG A 1 311 ? 30.446 27.871 -17.233 1.00 23.15 311 ARG A O 1
ATOM 2562 N N . VAL A 1 312 ? 28.255 27.394 -16.933 1.00 23.08 312 VAL A N 1
ATOM 2563 C CA . VAL A 1 312 ? 28.522 26.270 -16.042 1.00 23.02 312 VAL A CA 1
ATOM 2564 C C . VAL A 1 312 ? 28.633 24.979 -16.859 1.00 22.73 312 VAL A C 1
ATOM 2565 O O . VAL A 1 312 ? 27.717 24.636 -17.597 1.00 22.92 312 VAL A O 1
ATOM 2569 N N . SER A 1 313 ? 29.759 24.282 -16.741 1.00 22.29 313 SER A N 1
ATOM 2570 C CA . SER A 1 313 ? 29.935 23.007 -17.442 1.00 22.96 313 SER A CA 1
ATOM 2571 C C . SER A 1 313 ? 29.401 21.816 -16.635 1.00 22.77 313 SER A C 1
ATOM 2572 O O . SER A 1 313 ? 29.019 20.794 -17.216 1.00 22.74 313 SER A O 1
ATOM 2575 N N . ALA A 1 314 ? 29.376 21.952 -15.304 1.00 22.88 314 ALA A N 1
ATOM 2576 C CA . ALA A 1 314 ? 28.920 20.874 -14.408 1.00 22.68 314 ALA A CA 1
ATOM 2577 C C . ALA A 1 314 ? 28.650 21.359 -12.995 1.00 23.00 314 ALA A C 1
ATOM 2578 O O . ALA A 1 314 ? 29.208 22.371 -12.550 1.00 22.66 314 ALA A O 1
ATOM 2580 N N . VAL A 1 315 ? 27.777 20.629 -12.308 1.00 22.66 315 VAL A N 1
ATOM 2581 C CA . VAL A 1 315 ? 27.560 20.786 -10.871 1.00 23.89 315 VAL A CA 1
ATOM 2582 C C . VAL A 1 315 ? 27.663 19.367 -10.316 1.00 24.09 315 VAL A C 1
ATOM 2583 O O . VAL A 1 315 ? 26.853 18.504 -10.669 1.00 24.44 315 VAL A O 1
ATOM 2587 N N . GLU A 1 316 ? 28.669 19.123 -9.483 1.00 23.26 316 GLU A N 1
ATOM 2588 C CA . GLU A 1 316 ? 28.888 17.785 -8.933 1.00 23.76 316 GLU A CA 1
ATOM 2589 C C . GLU A 1 316 ? 28.615 17.782 -7.438 1.00 23.72 316 GLU A C 1
ATOM 2590 O O . GLU A 1 316 ? 28.929 18.764 -6.761 1.00 24.10 316 GLU A O 1
ATOM 2596 N N . HIS A 1 317 ? 28.054 16.681 -6.933 1.00 23.13 317 HIS A N 1
ATOM 2597 C CA . HIS A 1 317 ? 27.671 16.565 -5.525 1.00 23.91 317 HIS A CA 1
ATOM 2598 C C . HIS A 1 317 ? 28.073 15.185 -5.020 1.00 23.97 317 HIS A C 1
ATOM 2599 O O . HIS A 1 317 ? 27.951 14.202 -5.750 1.00 23.80 317 HIS A O 1
ATOM 2606 N N . LYS A 1 318 ? 28.587 15.137 -3.794 1.00 24.44 318 LYS A N 1
ATOM 2607 C CA . LYS A 1 318 ? 28.841 13.883 -3.075 1.00 24.97 318 LYS A CA 1
ATOM 2608 C C . LYS A 1 318 ? 28.316 14.030 -1.670 1.00 24.79 318 LYS A C 1
ATOM 2609 O O . LYS A 1 318 ? 28.359 15.125 -1.090 1.00 24.74 318 LYS A O 1
ATOM 2615 N N . ALA A 1 319 ? 27.811 12.933 -1.115 1.00 23.94 319 ALA A N 1
ATOM 2616 C CA . ALA A 1 319 ? 27.267 12.966 0.247 1.00 23.56 319 ALA A CA 1
ATOM 2617 C C . ALA A 1 319 ? 27.470 11.628 0.949 1.00 23.32 319 ALA A C 1
ATOM 2618 O O . ALA A 1 319 ? 27.561 10.590 0.289 1.00 23.97 319 ALA A O 1
ATOM 2620 N N . VAL A 1 320 ? 27.570 11.663 2.278 1.00 22.33 320 VAL A N 1
ATOM 2621 C CA . VAL A 1 320 ? 27.759 10.458 3.095 1.00 22.65 320 VAL A CA 1
ATOM 2622 C C . VAL A 1 320 ? 26.993 10.619 4.411 1.00 22.88 320 VAL A C 1
ATOM 2623 O O . VAL A 1 320 ? 26.853 11.723 4.941 1.00 23.13 320 VAL A O 1
ATOM 2627 N N . VAL A 1 321 ? 26.487 9.515 4.929 1.00 23.09 321 VAL A N 1
ATOM 2628 C CA . VAL A 1 321 ? 25.822 9.542 6.218 1.00 23.65 321 VAL A CA 1
ATOM 2629 C C . VAL A 1 321 ? 26.054 8.221 6.926 1.00 24.05 321 VAL A C 1
ATOM 2630 O O . VAL A 1 321 ? 26.165 7.170 6.277 1.00 24.16 321 VAL A O 1
ATOM 2634 N N . GLU A 1 322 ? 26.170 8.307 8.246 1.00 24.21 322 GLU A N 1
ATOM 2635 C CA A GLU A 1 322 ? 26.281 7.135 9.121 0.50 24.53 322 GLU A CA 1
ATOM 2636 C CA B GLU A 1 322 ? 26.260 7.125 9.093 0.50 24.65 322 GLU A CA 1
ATOM 2637 C C . GLU A 1 322 ? 25.258 7.284 10.232 1.00 24.89 322 GLU A C 1
ATOM 2638 O O . GLU A 1 322 ? 25.273 8.292 10.968 1.00 24.51 322 GLU A O 1
ATOM 2649 N N . VAL A 1 323 ? 24.370 6.293 10.359 1.00 24.68 323 VAL A N 1
ATOM 2650 C CA . VAL A 1 323 ? 23.337 6.307 11.385 1.00 24.80 323 VAL A CA 1
ATOM 2651 C C . VAL A 1 323 ? 23.519 5.086 12.275 1.00 24.76 323 VAL A C 1
ATOM 2652 O O . VAL A 1 323 ? 23.610 3.956 11.782 1.00 24.95 323 VAL A O 1
ATOM 2656 N N . ASN A 1 324 ? 23.622 5.324 13.578 1.00 24.00 324 ASN A N 1
ATOM 2657 C CA . ASN A 1 324 ? 23.840 4.239 14.536 1.00 24.38 324 ASN A CA 1
ATOM 2658 C C . ASN A 1 324 ? 23.146 4.543 15.860 1.00 23.81 324 ASN A C 1
ATOM 2659 O O . ASN A 1 324 ? 22.361 5.491 15.945 1.00 24.25 324 ASN A O 1
ATOM 2664 N N . GLU A 1 325 ? 23.443 3.756 16.890 1.00 23.07 325 GLU A N 1
ATOM 2665 C CA . GLU A 1 325 ? 22.694 3.820 18.137 1.00 23.05 325 GLU A CA 1
ATOM 2666 C C . GLU A 1 325 ? 22.950 5.118 18.907 1.00 23.62 325 GLU A C 1
ATOM 2667 O O . GLU A 1 325 ? 22.110 5.540 19.691 1.00 23.50 325 GLU A O 1
ATOM 2673 N N . GLU A 1 326 ? 24.108 5.730 18.680 1.00 23.29 326 GLU A N 1
ATOM 2674 C CA . GLU A 1 326 ? 24.479 6.948 19.398 1.00 23.87 326 GLU A CA 1
ATOM 2675 C C . GLU A 1 326 ? 23.979 8.201 18.706 1.00 23.21 326 GLU A C 1
ATOM 2676 O O . GLU A 1 326 ? 23.705 9.189 19.374 1.00 23.64 326 GLU A O 1
ATOM 2682 N N . GLY A 1 327 ? 23.873 8.175 17.375 1.00 23.13 327 GLY A N 1
ATOM 2683 C CA . GLY A 1 327 ? 23.421 9.357 16.646 1.00 23.22 327 GLY A CA 1
ATOM 2684 C C . GLY A 1 327 ? 23.650 9.295 15.155 1.00 23.58 327 GLY A C 1
ATOM 2685 O O . GLY A 1 327 ? 23.369 8.270 14.514 1.00 23.80 327 GLY A O 1
ATOM 2686 N N . THR A 1 328 ? 24.150 10.394 14.600 1.00 23.56 328 THR A N 1
ATOM 2687 C CA . THR A 1 328 ? 24.294 10.515 13.157 1.00 23.83 328 THR A CA 1
ATOM 2688 C C . THR A 1 328 ? 25.459 11.432 12.822 1.00 23.71 328 THR A C 1
ATOM 2689 O O . THR A 1 328 ? 25.651 12.471 13.479 1.00 23.83 328 THR A O 1
ATOM 2693 N N . VAL A 1 329 ? 26.244 11.037 11.813 1.00 23.62 329 VAL A N 1
ATOM 2694 C CA . VAL A 1 329 ? 27.222 11.927 11.180 1.00 23.68 329 VAL A CA 1
ATOM 2695 C C . VAL A 1 329 ? 26.897 11.987 9.704 1.00 23.96 329 VAL A C 1
ATOM 2696 O O . VAL A 1 329 ? 26.646 10.947 9.077 1.00 23.99 329 VAL A O 1
ATOM 2700 N N . ALA A 1 330 ? 26.863 13.197 9.152 1.00 22.63 330 ALA A N 1
ATOM 2701 C CA . ALA A 1 330 ? 26.625 13.374 7.717 1.00 22.87 330 ALA A CA 1
ATOM 2702 C C . ALA A 1 330 ? 27.519 14.476 7.164 1.00 22.73 330 ALA A C 1
ATOM 2703 O O . ALA A 1 330 ? 27.873 15.404 7.880 1.00 23.55 330 ALA A O 1
ATOM 2705 N N . ALA A 1 331 ? 27.876 14.363 5.889 1.00 22.36 331 ALA A N 1
ATOM 2706 C CA . ALA A 1 331 ? 28.666 15.403 5.209 1.00 21.75 331 ALA A CA 1
ATOM 2707 C C . ALA A 1 331 ? 28.301 15.405 3.739 1.00 21.86 331 ALA A C 1
ATOM 2708 O O . ALA A 1 331 ? 27.818 14.394 3.196 1.00 21.97 331 ALA A O 1
ATOM 2710 N N . ALA A 1 332 ? 28.516 16.541 3.087 1.00 21.93 332 ALA A N 1
ATOM 2711 C CA . ALA A 1 332 ? 28.275 16.641 1.664 1.00 22.11 332 ALA A CA 1
ATOM 2712 C C . ALA A 1 332 ? 29.090 17.793 1.117 1.00 22.51 332 ALA A C 1
ATOM 2713 O O . ALA A 1 332 ? 29.576 18.647 1.888 1.00 22.76 332 ALA A O 1
ATOM 2715 N N . THR A 1 333 ? 29.242 17.800 -0.200 1.00 22.58 333 THR A N 1
ATOM 2716 C CA . THR A 1 333 ? 29.955 18.859 -0.914 1.00 22.37 333 THR A CA 1
ATOM 2717 C C . THR A 1 333 ? 29.369 19.046 -2.322 1.00 22.23 333 THR A C 1
ATOM 2718 O O . THR A 1 333 ? 28.924 18.077 -2.951 1.00 20.94 333 THR A O 1
ATOM 2722 N N . THR A 1 334 ? 29.378 20.288 -2.814 1.00 21.48 334 THR A N 1
ATOM 2723 C CA . THR A 1 334 ? 28.914 20.584 -4.169 1.00 21.71 334 THR A CA 1
ATOM 2724 C C . THR A 1 334 ? 29.950 21.484 -4.844 1.00 22.05 334 THR A C 1
ATOM 2725 O O . THR A 1 334 ? 30.469 22.401 -4.206 1.00 22.27 334 THR A O 1
ATOM 2729 N N . GLY A 1 335 ? 30.223 21.226 -6.122 1.00 21.96 335 GLY A N 1
ATOM 2730 C CA . GLY A 1 335 ? 31.199 22.002 -6.904 1.00 22.12 335 GLY A CA 1
ATOM 2731 C C . GLY A 1 335 ? 30.556 22.426 -8.206 1.00 22.83 335 GLY A C 1
ATOM 2732 O O . GLY A 1 335 ? 30.061 21.575 -8.959 1.00 23.19 335 GLY A O 1
ATOM 2733 N N . VAL A 1 336 ? 30.546 23.734 -8.459 1.00 21.52 336 VAL A N 1
ATOM 2734 C CA . VAL A 1 336 ? 29.983 24.292 -9.680 1.00 21.57 336 VAL A CA 1
ATOM 2735 C C . VAL A 1 336 ? 31.159 24.695 -10.568 1.00 21.19 336 VAL A C 1
ATOM 2736 O O . VAL A 1 336 ? 31.923 25.606 -10.215 1.00 20.97 336 VAL A O 1
ATOM 2740 N N . VAL A 1 337 ? 31.287 24.018 -11.707 1.00 20.85 337 VAL A N 1
ATOM 2741 C CA A VAL A 1 337 ? 32.439 24.230 -12.587 0.50 21.03 337 VAL A CA 1
ATOM 2742 C CA B VAL A 1 337 ? 32.429 24.188 -12.622 0.50 20.45 337 VAL A CA 1
ATOM 2743 C C . VAL A 1 337 ? 32.084 25.157 -13.750 1.00 21.05 337 VAL A C 1
ATOM 2744 O O . VAL A 1 337 ? 31.063 24.971 -14.437 1.00 21.02 337 VAL A O 1
ATOM 2751 N N . ILE A 1 338 ? 32.931 26.172 -13.951 1.00 20.34 338 ILE A N 1
ATOM 2752 C CA . ILE A 1 338 ? 32.650 27.265 -14.884 1.00 20.50 338 ILE A CA 1
ATOM 2753 C C . ILE A 1 338 ? 33.759 27.392 -15.939 1.00 20.19 338 ILE A C 1
ATOM 2754 O O . ILE A 1 338 ? 34.950 27.361 -15.623 1.00 18.94 338 ILE A O 1
ATOM 2759 N N . VAL A 1 339 ? 33.341 27.529 -17.194 1.00 20.36 339 VAL A N 1
ATOM 2760 C CA . VAL A 1 339 ? 34.246 27.573 -18.339 1.00 20.45 339 VAL A CA 1
ATOM 2761 C C . VAL A 1 339 ? 33.874 28.747 -19.245 1.00 20.76 339 VAL A C 1
ATOM 2762 O O . VAL A 1 339 ? 32.739 29.240 -19.157 1.00 21.01 339 VAL A O 1
ATOM 2766 N N . PRO A 1 340 ? 34.808 29.199 -20.115 1.00 20.88 340 PRO A N 1
ATOM 2767 C CA . PRO A 1 340 ? 34.441 30.261 -21.055 1.00 20.89 340 PRO A CA 1
ATOM 2768 C C . PRO A 1 340 ? 33.728 29.699 -22.286 1.00 20.98 340 PRO A C 1
ATOM 2769 O O . PRO A 1 340 ? 33.758 28.486 -22.533 1.00 21.14 340 PRO A O 1
ATOM 2773 N N . TYR A 1 341 ? 33.057 30.578 -23.023 1.00 21.51 341 TYR A N 1
ATOM 2774 C CA . TYR A 1 341 ? 32.492 30.221 -24.319 1.00 21.55 341 TYR A CA 1
ATOM 2775 C C . TYR A 1 341 ? 32.747 31.332 -25.327 1.00 21.59 341 TYR A C 1
ATOM 2776 O O . TYR A 1 341 ? 32.628 31.132 -26.537 1.00 21.82 341 TYR A O 1
ATOM 2785 N N . PRO A 1 345 ? -3.983 5.437 24.815 1.00 38.31 345 PRO A N 1
ATOM 2786 C CA . PRO A 1 345 ? -3.470 5.148 23.482 1.00 37.99 345 PRO A CA 1
ATOM 2787 C C . PRO A 1 345 ? -2.925 3.719 23.361 1.00 37.80 345 PRO A C 1
ATOM 2788 O O . PRO A 1 345 ? -2.157 3.265 24.228 1.00 37.71 345 PRO A O 1
ATOM 2792 N N . GLU A 1 346 ? -3.330 3.024 22.294 1.00 37.15 346 GLU A N 1
ATOM 2793 C CA . GLU A 1 346 ? -2.854 1.660 22.022 1.00 36.38 346 GLU A CA 1
ATOM 2794 C C . GLU A 1 346 ? -1.367 1.652 21.652 1.00 35.40 346 GLU A C 1
ATOM 2795 O O . GLU A 1 346 ? -0.853 2.660 21.153 1.00 35.57 346 GLU A O 1
ATOM 2801 N N . PRO A 1 347 ? -0.661 0.527 21.923 1.00 34.62 347 PRO A N 1
ATOM 2802 C CA . PRO A 1 347 ? 0.759 0.415 21.571 1.00 33.33 347 PRO A CA 1
ATOM 2803 C C . PRO A 1 347 ? 1.028 0.672 20.091 1.00 32.31 347 PRO A C 1
ATOM 2804 O O . PRO A 1 347 ? 0.269 0.218 19.238 1.00 32.98 347 PRO A O 1
ATOM 2808 N N . VAL A 1 348 ? 2.087 1.419 19.805 1.00 30.02 348 VAL A N 1
ATOM 2809 C CA . VAL A 1 348 ? 2.496 1.688 18.436 1.00 28.43 348 VAL A CA 1
ATOM 2810 C C . VAL A 1 348 ? 3.926 1.204 18.229 1.00 26.92 348 VAL A C 1
ATOM 2811 O O . VAL A 1 348 ? 4.810 1.521 19.023 1.00 25.80 348 VAL A O 1
ATOM 2815 N N . VAL A 1 349 ? 4.140 0.442 17.154 1.00 25.51 349 VAL A N 1
ATOM 2816 C CA . VAL A 1 349 ? 5.470 0.061 16.749 1.00 24.30 349 VAL A CA 1
ATOM 2817 C C . VAL A 1 349 ? 5.725 0.690 15.385 1.00 24.44 349 VAL A C 1
ATOM 2818 O O . VAL A 1 349 ? 5.058 0.363 14.398 1.00 24.48 349 VAL A O 1
ATOM 2822 N N . PHE A 1 350 ? 6.680 1.607 15.356 1.00 23.33 350 PHE A N 1
ATOM 2823 C CA . PHE A 1 350 ? 7.111 2.274 14.134 1.00 22.64 350 PHE A CA 1
ATOM 2824 C C . PHE A 1 350 ? 8.245 1.426 13.582 1.00 23.08 350 PHE A C 1
ATOM 2825 O O . PHE A 1 350 ? 9.396 1.555 14.004 1.00 23.18 350 PHE A O 1
ATOM 2833 N N . ARG A 1 351 ? 7.890 0.516 12.674 1.00 23.19 351 ARG A N 1
ATOM 2834 C CA . ARG A 1 351 ? 8.798 -0.529 12.202 1.00 23.62 351 ARG A CA 1
ATOM 2835 C C . ARG A 1 351 ? 9.346 -0.181 10.831 1.00 23.41 351 ARG A C 1
ATOM 2836 O O . ARG A 1 351 ? 8.663 -0.370 9.796 1.00 22.78 351 ARG A O 1
ATOM 2844 N N . VAL A 1 352 ? 10.582 0.314 10.819 1.00 22.71 352 VAL A N 1
ATOM 2845 C CA . VAL A 1 352 ? 11.193 0.777 9.578 1.00 23.63 352 VAL A CA 1
ATOM 2846 C C . VAL A 1 352 ? 11.832 -0.450 8.912 1.00 23.84 352 VAL A C 1
ATOM 2847 O O . VAL A 1 352 ? 13.054 -0.611 8.895 1.00 24.13 352 VAL A O 1
ATOM 2851 N N . ASP A 1 353 ? 10.987 -1.332 8.387 1.00 23.08 353 ASP A N 1
ATOM 2852 C CA . ASP A 1 353 ? 11.464 -2.574 7.782 1.00 23.17 353 ASP A CA 1
ATOM 2853 C C . ASP A 1 353 ? 11.304 -2.563 6.252 1.00 22.64 353 ASP A C 1
ATOM 2854 O O . ASP A 1 353 ? 11.331 -3.617 5.613 1.00 22.51 353 ASP A O 1
ATOM 2859 N N . HIS A 1 354 ? 11.120 -1.380 5.683 1.00 22.30 354 HIS A N 1
ATOM 2860 C CA . HIS A 1 354 ? 11.004 -1.242 4.230 1.00 22.61 354 HIS A CA 1
ATOM 2861 C C . HIS A 1 354 ? 11.414 0.186 3.841 1.00 22.37 354 HIS A C 1
ATOM 2862 O O . HIS A 1 354 ? 11.615 1.025 4.722 1.00 23.19 354 HIS A O 1
ATOM 2869 N N . PRO A 1 355 ? 11.589 0.452 2.540 1.00 22.11 355 PRO A N 1
ATOM 2870 C CA . PRO A 1 355 ? 12.106 1.752 2.124 1.00 22.09 355 PRO A CA 1
ATOM 2871 C C . PRO A 1 355 ? 11.363 2.984 2.658 1.00 22.03 355 PRO A C 1
ATOM 2872 O O . PRO A 1 355 ? 10.119 3.020 2.730 1.00 21.86 355 PRO A O 1
ATOM 2876 N N . PHE A 1 356 ? 12.157 3.981 3.026 1.00 22.27 356 PHE A N 1
ATOM 2877 C CA . PHE A 1 356 ? 11.647 5.162 3.696 1.00 23.04 356 PHE A CA 1
ATOM 2878 C C . PHE A 1 356 ? 12.398 6.418 3.273 1.00 23.61 356 PHE A C 1
ATOM 2879 O O . PHE A 1 356 ? 13.471 6.333 2.667 1.00 24.02 356 PHE A O 1
ATOM 2887 N N . LEU A 1 357 ? 11.842 7.577 3.626 1.00 23.26 357 LEU A N 1
ATOM 2888 C CA . LEU A 1 357 ? 12.521 8.863 3.443 1.00 23.07 357 LEU A CA 1
ATOM 2889 C C . LEU A 1 357 ? 12.930 9.399 4.807 1.00 23.33 357 LEU A C 1
ATOM 2890 O O . LEU A 1 357 ? 12.223 9.173 5.796 1.00 22.87 357 LEU A O 1
ATOM 2895 N N . PHE A 1 358 ? 14.044 10.125 4.857 1.00 23.26 358 PHE A N 1
ATOM 2896 C CA . PHE A 1 358 ? 14.404 10.859 6.070 1.00 22.91 358 PHE A CA 1
ATOM 2897 C C . PHE A 1 358 ? 15.011 12.221 5.747 1.00 23.49 358 PHE A C 1
ATOM 2898 O O . PHE A 1 358 ? 15.554 12.435 4.635 1.00 23.82 358 PHE A O 1
ATOM 2906 N N . PHE A 1 359 ? 14.913 13.124 6.723 1.00 24.07 359 PHE A N 1
ATOM 2907 C CA . PHE A 1 359 ? 15.313 14.533 6.568 1.00 24.31 359 PHE A CA 1
ATOM 2908 C C . PHE A 1 359 ? 15.981 14.944 7.855 1.00 24.65 359 PHE A C 1
ATOM 2909 O O . PHE A 1 359 ? 15.377 14.801 8.925 1.00 24.89 359 PHE A O 1
ATOM 2917 N N . ILE A 1 360 ? 17.226 15.418 7.767 1.00 24.34 360 ILE A N 1
ATOM 2918 C CA . ILE A 1 360 ? 17.898 15.980 8.932 1.00 22.92 360 ILE A CA 1
ATOM 2919 C C . ILE A 1 360 ? 17.668 17.496 8.834 1.00 22.68 360 ILE A C 1
ATOM 2920 O O . ILE A 1 360 ? 18.087 18.123 7.864 1.00 22.32 360 ILE A O 1
ATOM 2925 N N . ARG A 1 361 ? 17.002 18.057 9.841 1.00 22.82 361 ARG A N 1
ATOM 2926 C CA A ARG A 1 361 ? 16.556 19.454 9.802 0.50 22.87 361 ARG A CA 1
ATOM 2927 C CA B ARG A 1 361 ? 16.556 19.452 9.799 0.50 23.00 361 ARG A CA 1
ATOM 2928 C C . ARG A 1 361 ? 16.791 20.177 11.120 1.00 23.04 361 ARG A C 1
ATOM 2929 O O . ARG A 1 361 ? 16.959 19.539 12.163 1.00 22.87 361 ARG A O 1
ATOM 2944 N N . ASN A 1 362 ? 16.819 21.512 11.057 1.00 22.92 362 ASN A N 1
ATOM 2945 C CA . ASN A 1 362 ? 16.841 22.350 12.255 1.00 23.42 362 ASN A CA 1
ATOM 2946 C C . ASN A 1 362 ? 15.395 22.705 12.617 1.00 23.16 362 ASN A C 1
ATOM 2947 O O . ASN A 1 362 ? 14.654 23.210 11.781 1.00 22.92 362 ASN A O 1
ATOM 2952 N N . THR A 1 363 ? 14.991 22.452 13.864 1.00 23.85 363 THR A N 1
ATOM 2953 C CA . THR A 1 363 ? 13.592 22.651 14.250 1.00 25.15 363 THR A CA 1
ATOM 2954 C C . THR A 1 363 ? 13.218 24.103 14.562 1.00 25.68 363 THR A C 1
ATOM 2955 O O . THR A 1 363 ? 12.019 24.448 14.608 1.00 26.21 363 THR A O 1
ATOM 2959 N N . ARG A 1 364 ? 14.236 24.942 14.750 1.00 25.24 364 ARG A N 1
ATOM 2960 C CA A ARG A 1 364 ? 14.051 26.355 15.068 0.50 25.25 364 ARG A CA 1
ATOM 2961 C CA B ARG A 1 364 ? 14.034 26.353 15.062 0.50 25.33 364 ARG A CA 1
ATOM 2962 C C . ARG A 1 364 ? 13.913 27.202 13.801 1.00 25.26 364 ARG A C 1
ATOM 2963 O O . ARG A 1 364 ? 13.144 28.171 13.769 1.00 25.27 364 ARG A O 1
ATOM 2978 N N . THR A 1 365 ? 14.670 26.833 12.768 1.00 23.90 365 THR A N 1
ATOM 2979 C CA . THR A 1 365 ? 14.731 27.571 11.507 1.00 23.49 365 THR A CA 1
ATOM 2980 C C . THR A 1 365 ? 13.991 26.912 10.334 1.00 23.49 365 THR A C 1
ATOM 2981 O O . THR A 1 365 ? 13.710 27.576 9.333 1.00 23.00 365 THR A O 1
ATOM 2985 N N . ASP A 1 366 ? 13.688 25.623 10.459 1.00 23.04 366 ASP A N 1
ATOM 2986 C CA . ASP A 1 366 ? 13.164 24.792 9.340 1.00 23.83 366 ASP A CA 1
ATOM 2987 C C . ASP A 1 366 ? 14.180 24.426 8.249 1.00 23.61 366 ASP A C 1
ATOM 2988 O O . ASP A 1 366 ? 13.827 23.732 7.290 1.00 23.60 366 ASP A O 1
ATOM 2993 N N . ASP A 1 367 ? 15.440 24.853 8.383 1.00 23.62 367 ASP A N 1
ATOM 2994 C CA . ASP A 1 367 ? 16.468 24.457 7.400 1.00 23.61 367 ASP A CA 1
ATOM 2995 C C . ASP A 1 367 ? 16.557 22.942 7.292 1.00 24.13 367 ASP A C 1
ATOM 2996 O O . ASP A 1 367 ? 16.693 22.249 8.309 1.00 23.44 367 ASP A O 1
ATOM 3001 N N . ILE A 1 368 ? 16.489 22.438 6.058 1.00 23.19 368 ILE A N 1
ATOM 3002 C CA . ILE A 1 368 ? 16.679 21.013 5.773 1.00 23.53 368 ILE A CA 1
ATOM 3003 C C . ILE A 1 368 ? 18.097 20.821 5.244 1.00 23.72 368 ILE A C 1
ATOM 3004 O O . ILE A 1 368 ? 18.448 21.313 4.169 1.00 23.80 368 ILE A O 1
ATOM 3009 N N . PHE A 1 369 ? 18.914 20.100 5.997 1.00 22.61 369 PHE A N 1
ATOM 3010 C CA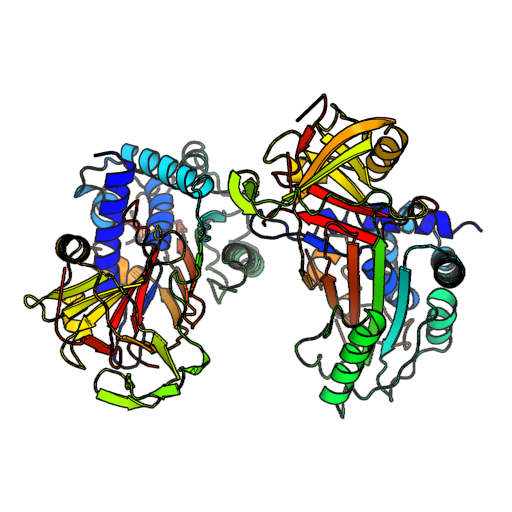 . PHE A 1 369 ? 20.331 19.990 5.627 1.00 22.98 369 PHE A CA 1
ATOM 3011 C C . PHE A 1 369 ? 20.634 18.738 4.796 1.00 23.54 369 PHE A C 1
ATOM 3012 O O . PHE A 1 369 ? 21.468 18.790 3.878 1.00 23.62 369 PHE A O 1
ATOM 3020 N N . PHE A 1 370 ? 19.978 17.628 5.126 1.00 23.32 370 PHE A N 1
ATOM 3021 C CA . PHE A 1 370 ? 20.199 16.342 4.444 1.00 23.81 370 PHE A CA 1
ATOM 3022 C C . PHE A 1 370 ? 18.869 15.636 4.207 1.00 23.98 370 PHE A C 1
ATOM 3023 O O . PHE A 1 370 ? 17.946 15.738 5.034 1.00 24.11 370 PHE A O 1
ATOM 3031 N N . VAL A 1 371 ? 18.798 14.896 3.091 1.00 23.61 371 VAL A N 1
ATOM 3032 C CA . VAL A 1 371 ? 17.601 14.126 2.712 1.00 23.93 371 VAL A CA 1
ATOM 3033 C C . VAL A 1 371 ? 18.063 12.801 2.118 1.00 23.75 371 VAL A C 1
ATOM 3034 O O . VAL A 1 371 ? 18.963 12.769 1.257 1.00 23.73 371 VAL A O 1
ATOM 3038 N N . GLY A 1 372 ? 17.449 11.712 2.561 1.00 23.60 372 GLY A N 1
ATOM 3039 C CA . GLY A 1 372 ? 17.755 10.402 2.007 1.00 23.06 372 GLY A CA 1
ATOM 3040 C C . GLY A 1 372 ? 16.519 9.577 1.728 1.00 23.39 372 GLY A C 1
ATOM 3041 O O . GLY A 1 372 ? 15.445 9.818 2.306 1.00 23.48 372 GLY A O 1
ATOM 3042 N N . GLN A 1 373 ? 16.671 8.636 0.804 1.00 23.57 373 GLN A N 1
ATOM 3043 C CA . GLN A 1 373 ? 15.695 7.577 0.581 1.00 23.24 373 GLN A CA 1
ATOM 3044 C C . GLN A 1 373 ? 16.494 6.288 0.668 1.00 23.37 373 GLN A C 1
ATOM 3045 O O . GLN A 1 373 ? 17.435 6.069 -0.110 1.00 23.39 373 GLN A O 1
ATOM 3051 N N . VAL A 1 374 ? 16.111 5.437 1.605 1.00 23.23 374 VAL A N 1
ATOM 3052 C CA . VAL A 1 374 ? 16.819 4.190 1.847 1.00 23.48 374 VAL A CA 1
ATOM 3053 C C . VAL A 1 374 ? 16.048 3.069 1.178 1.00 23.67 374 VAL A C 1
ATOM 3054 O O . VAL A 1 374 ? 14.975 2.714 1.637 1.00 23.99 374 VAL A O 1
ATOM 3058 N N . ASN A 1 375 ? 16.596 2.541 0.081 1.00 23.21 375 ASN A N 1
ATOM 3059 C CA . ASN A 1 375 ? 15.978 1.453 -0.689 1.00 23.26 375 ASN A CA 1
ATOM 3060 C C . ASN A 1 375 ? 16.609 0.090 -0.468 1.00 23.45 375 ASN A C 1
ATOM 3061 O O . ASN A 1 375 ? 15.929 -0.937 -0.561 1.00 23.40 375 ASN A O 1
ATOM 3066 N N . LYS A 1 376 ? 17.913 0.075 -0.212 1.00 23.70 376 LYS A N 1
ATOM 3067 C CA . LYS A 1 376 ? 18.650 -1.184 -0.146 1.00 24.23 376 LYS A CA 1
ATOM 3068 C C . LYS A 1 376 ? 19.691 -1.165 0.954 1.00 23.59 376 LYS A C 1
ATOM 3069 O O . LYS A 1 376 ? 20.527 -0.270 0.990 1.00 23.86 376 LYS A O 1
ATOM 3075 N N . LEU A 1 377 ? 19.643 -2.176 1.818 1.00 23.57 377 LEU A N 1
ATOM 3076 C CA . LEU A 1 377 ? 20.556 -2.308 2.959 1.00 23.70 377 LEU A CA 1
ATOM 3077 C C . LEU A 1 377 ? 21.219 -3.687 3.000 1.00 23.85 377 LEU A C 1
ATOM 3078 O O . LEU A 1 377 ? 20.847 -4.613 2.264 1.00 23.24 377 LEU A O 1
ATOM 3084 N N . MET B 1 1 ? 82.051 21.155 21.106 1.00 39.30 1 MET B N 1
ATOM 3085 C CA . MET B 1 1 ? 81.214 20.928 22.330 1.00 39.54 1 MET B CA 1
ATOM 3086 C C . MET B 1 1 ? 79.993 21.874 22.430 1.00 38.39 1 MET B C 1
ATOM 3087 O O . MET B 1 1 ? 79.893 22.859 21.684 1.00 38.88 1 MET B O 1
ATOM 3092 N N . GLN B 1 2 ? 79.072 21.556 23.346 1.00 37.14 2 GLN B N 1
ATOM 3093 C CA . GLN B 1 2 ? 77.798 22.292 23.543 1.00 35.73 2 GLN B CA 1
ATOM 3094 C C . GLN B 1 2 ? 76.865 22.247 22.329 1.00 34.52 2 GLN B C 1
ATOM 3095 O O . GLN B 1 2 ? 75.960 23.078 22.171 1.00 34.34 2 GLN B O 1
ATOM 3101 N N . GLU B 1 3 ? 77.081 21.241 21.489 1.00 32.82 3 GLU B N 1
ATOM 3102 C CA . GLU B 1 3 ? 76.189 20.961 20.379 1.00 31.36 3 GLU B CA 1
ATOM 3103 C C . GLU B 1 3 ? 74.738 20.785 20.856 1.00 30.50 3 GLU B C 1
ATOM 3104 O O . GLU B 1 3 ? 73.813 21.122 20.121 1.00 29.91 3 GLU B O 1
ATOM 3110 N N . GLU B 1 4 ? 74.549 20.273 22.077 1.00 29.74 4 GLU B N 1
ATOM 3111 C CA . GLU B 1 4 ? 73.197 20.083 22.669 1.00 29.19 4 GLU B CA 1
ATOM 3112 C C . GLU B 1 4 ? 72.354 21.353 22.616 1.00 28.24 4 GLU B C 1
ATOM 3113 O O . GLU B 1 4 ? 71.174 21.303 22.277 1.00 27.54 4 GLU B O 1
ATOM 3119 N N . ALA B 1 5 ? 72.961 22.480 22.991 1.00 27.35 5 ALA B N 1
ATOM 3120 C CA . ALA B 1 5 ? 72.258 23.768 23.008 1.00 26.54 5 ALA B CA 1
ATOM 3121 C C . ALA B 1 5 ? 71.861 24.223 21.602 1.00 25.77 5 ALA B C 1
ATOM 3122 O O . ALA B 1 5 ? 70.753 24.734 21.396 1.00 25.71 5 ALA B O 1
ATOM 3124 N N . LYS B 1 6 ? 72.772 24.043 20.645 1.00 24.77 6 LYS B N 1
ATOM 3125 C CA . LYS B 1 6 ? 72.486 24.331 19.234 1.00 24.43 6 LYS B CA 1
ATOM 3126 C C . LYS B 1 6 ? 71.341 23.458 18.720 1.00 24.32 6 LYS B C 1
ATOM 3127 O O . LYS B 1 6 ? 70.448 23.943 18.014 1.00 24.42 6 LYS B O 1
ATOM 3133 N N . LEU B 1 7 ? 71.379 22.170 19.058 1.00 23.90 7 LEU B N 1
ATOM 3134 C CA . LEU B 1 7 ? 70.315 21.248 18.663 1.00 23.35 7 LEU B CA 1
ATOM 3135 C C . LEU B 1 7 ? 68.961 21.653 19.230 1.00 23.80 7 LEU B C 1
ATOM 3136 O O . LEU B 1 7 ? 67.957 21.623 18.534 1.00 24.03 7 LEU B O 1
ATOM 3141 N N . THR B 1 8 ? 68.927 22.007 20.503 1.00 22.99 8 THR B N 1
ATOM 3142 C CA . THR B 1 8 ? 67.681 22.476 21.102 1.00 23.06 8 THR B CA 1
ATOM 3143 C C . THR B 1 8 ? 67.124 23.670 20.326 1.00 23.16 8 THR B C 1
ATOM 3144 O O . THR B 1 8 ? 65.929 23.705 20.011 1.00 21.94 8 THR B O 1
ATOM 3148 N N . LYS B 1 9 ? 67.981 24.647 20.022 1.00 22.96 9 LYS B N 1
ATOM 3149 C CA A LYS B 1 9 ? 67.541 25.821 19.263 0.50 23.00 9 LYS B CA 1
ATOM 3150 C CA B LYS B 1 9 ? 67.569 25.825 19.250 0.50 23.16 9 LYS B CA 1
ATOM 3151 C C . LYS B 1 9 ? 66.995 25.423 17.879 1.00 22.98 9 LYS B C 1
ATOM 3152 O O . LYS B 1 9 ? 65.909 25.888 17.473 1.00 22.94 9 LYS B O 1
ATOM 3163 N N . ALA B 1 10 ? 67.722 24.564 17.160 1.00 22.50 10 ALA B N 1
ATOM 3164 C CA . ALA B 1 10 ? 67.244 24.075 15.837 1.00 21.62 10 ALA B CA 1
ATOM 3165 C C . ALA B 1 10 ? 65.901 23.356 15.970 1.00 21.31 10 ALA B C 1
ATOM 3166 O O . ALA B 1 10 ? 64.960 23.638 15.226 1.00 20.66 10 ALA B O 1
ATOM 3168 N N . ASN B 1 11 ? 65.810 22.438 16.933 1.00 21.05 11 ASN B N 1
ATOM 3169 C CA . ASN B 1 11 ? 64.578 21.672 17.149 1.00 21.78 11 ASN B CA 1
ATOM 3170 C C . ASN B 1 11 ? 63.396 22.583 17.470 1.00 22.46 11 ASN B C 1
ATOM 3171 O O . ASN B 1 11 ? 62.280 22.367 16.991 1.00 22.94 11 ASN B O 1
ATOM 3176 N N . ASN B 1 12 ? 63.641 23.597 18.307 1.00 23.24 12 ASN B N 1
ATOM 3177 C CA . ASN B 1 12 ? 62.568 24.506 18.723 1.00 23.32 12 ASN B CA 1
ATOM 3178 C C . ASN B 1 12 ? 62.051 25.312 17.518 1.00 23.38 12 ASN B C 1
ATOM 3179 O O . ASN B 1 12 ? 60.842 25.465 17.325 1.00 22.84 12 ASN B O 1
ATOM 3184 N N . ARG B 1 13 ? 62.976 25.777 16.691 1.00 23.48 13 ARG B N 1
ATOM 3185 C CA . ARG B 1 13 ? 62.622 26.577 15.513 1.00 23.25 13 ARG B CA 1
ATOM 3186 C C . ARG B 1 13 ? 61.898 25.715 14.470 1.00 24.14 13 ARG B C 1
ATOM 3187 O O . ARG B 1 13 ? 60.905 26.144 13.857 1.00 22.85 13 ARG B O 1
ATOM 3195 N N . PHE B 1 14 ? 62.403 24.499 14.274 1.00 24.19 14 PHE B N 1
ATOM 3196 C CA . PHE B 1 14 ? 61.742 23.530 13.420 1.00 24.17 14 PHE B CA 1
ATOM 3197 C C . PHE B 1 14 ? 60.324 23.274 13.958 1.00 24.40 14 PHE B C 1
ATOM 3198 O O . PHE B 1 14 ? 59.369 23.185 13.185 1.00 25.48 14 PHE B O 1
ATOM 3206 N N . GLY B 1 15 ? 60.182 23.172 15.277 1.00 25.00 15 GLY B N 1
ATOM 3207 C CA . GLY B 1 15 ? 58.877 22.834 15.833 1.00 24.26 15 GLY B CA 1
ATOM 3208 C C . GLY B 1 15 ? 57.869 23.921 15.502 1.00 23.97 15 GLY B C 1
ATOM 3209 O O . GLY B 1 15 ? 56.704 23.643 15.206 1.00 23.65 15 GLY B O 1
ATOM 3210 N N . LEU B 1 16 ? 58.305 25.175 15.584 1.00 23.22 16 LEU B N 1
ATOM 3211 C CA A LEU B 1 16 ? 57.442 26.304 15.253 0.50 23.65 16 LEU B CA 1
ATOM 3212 C CA B LEU B 1 16 ? 57.397 26.265 15.264 0.50 22.97 16 LEU B CA 1
ATOM 3213 C C . LEU B 1 16 ? 57.076 26.271 13.772 1.00 23.36 16 LEU B C 1
ATOM 3214 O O . LEU B 1 16 ? 55.929 26.519 13.392 1.00 23.94 16 LEU B O 1
ATOM 3223 N N . ARG B 1 17 ? 58.071 25.988 12.928 1.00 22.92 17 ARG B N 1
ATOM 3224 C CA . ARG B 1 17 ? 57.829 25.938 11.477 1.00 23.24 17 ARG B CA 1
ATOM 3225 C C . ARG B 1 17 ? 56.842 24.823 11.157 1.00 22.68 17 ARG B C 1
ATOM 3226 O O . ARG B 1 17 ? 55.943 24.983 10.315 1.00 21.58 17 ARG B O 1
ATOM 3234 N N . LEU B 1 18 ? 57.001 23.687 11.837 1.00 22.39 18 LEU B N 1
ATOM 3235 C CA . LEU B 1 18 ? 56.118 22.560 11.581 1.00 22.32 18 LEU B CA 1
ATOM 3236 C C . LEU B 1 18 ? 54.706 22.867 12.091 1.00 22.35 18 LEU B C 1
ATOM 3237 O O . LEU B 1 18 ? 53.725 22.537 11.433 1.00 21.87 18 LEU B O 1
ATOM 3242 N N . LEU B 1 19 ? 54.609 23.545 13.231 1.00 22.47 19 LEU B N 1
ATOM 3243 C CA . LEU B 1 19 ? 53.307 24.018 13.711 1.00 22.65 19 LEU B CA 1
ATOM 3244 C C . LEU B 1 19 ? 52.556 24.805 12.626 1.00 23.10 19 LEU B C 1
ATOM 3245 O O . LEU B 1 19 ? 51.368 24.535 12.358 1.00 22.73 19 LEU B O 1
ATOM 3250 N N . ARG B 1 20 ? 53.255 25.750 11.988 1.00 23.15 20 ARG B N 1
ATOM 3251 C CA . ARG B 1 20 ? 52.656 26.607 10.961 1.00 23.26 20 ARG B CA 1
ATOM 3252 C C . ARG B 1 20 ? 52.373 25.836 9.667 1.00 24.34 20 ARG B C 1
ATOM 3253 O O . ARG B 1 20 ? 51.574 26.289 8.833 1.00 24.29 20 ARG B O 1
ATOM 3261 N N . ALA B 1 21 ? 53.025 24.680 9.514 1.00 24.25 21 ALA B N 1
ATOM 3262 C CA . ALA B 1 21 ? 52.854 23.828 8.333 1.00 25.21 21 ALA B CA 1
ATOM 3263 C C . ALA B 1 21 ? 51.693 22.841 8.459 1.00 25.79 21 ALA B C 1
ATOM 3264 O O . ALA B 1 21 ? 51.169 22.357 7.436 1.00 25.36 21 ALA B O 1
ATOM 3266 N N . LEU B 1 22 ? 51.266 22.555 9.690 1.00 24.86 22 LEU B N 1
ATOM 3267 C CA . LEU B 1 22 ? 50.201 21.571 9.895 1.00 25.74 22 LEU B CA 1
ATOM 3268 C C . LEU B 1 22 ? 48.805 22.121 9.540 1.00 25.74 22 LEU B C 1
ATOM 3269 O O . LEU B 1 22 ? 48.554 23.317 9.676 1.00 24.79 22 LEU B O 1
ATOM 3274 N N . PRO B 1 23 ? 47.896 21.250 9.065 1.00 27.00 23 PRO B N 1
ATOM 3275 C CA . PRO B 1 23 ? 46.523 21.706 8.809 1.00 27.12 23 PRO B CA 1
ATOM 3276 C C . PRO B 1 23 ? 45.913 22.189 10.125 1.00 27.36 23 PRO B C 1
ATOM 3277 O O . PRO B 1 23 ? 46.120 21.535 11.155 1.00 26.31 23 PRO B O 1
ATOM 3281 N N . SER B 1 24 ? 45.198 23.317 10.111 1.00 27.36 24 SER B N 1
ATOM 3282 C CA A SER B 1 24 ? 44.694 23.897 11.370 0.50 28.38 24 SER B CA 1
ATOM 3283 C CA B SER B 1 24 ? 44.716 23.917 11.363 0.50 28.18 24 SER B CA 1
ATOM 3284 C C . SER B 1 24 ? 43.374 24.659 11.293 1.00 28.78 24 SER B C 1
ATOM 3285 O O . SER B 1 24 ? 43.093 25.514 12.141 1.00 29.80 24 SER B O 1
ATOM 3290 N N . GLY B 1 25 ? 42.541 24.362 10.312 1.00 28.95 25 GLY B N 1
ATOM 3291 C CA . GLY B 1 25 ? 41.227 25.045 10.270 1.00 30.28 25 GLY B CA 1
ATOM 3292 C C . GLY B 1 25 ? 40.474 24.970 11.610 1.00 30.84 25 GLY B C 1
ATOM 3293 O O . GLY B 1 25 ? 40.774 24.088 12.421 1.00 31.29 25 GLY B O 1
ATOM 3294 N N . PRO B 1 26 ? 39.479 25.868 11.841 1.00 31.22 26 PRO B N 1
ATOM 3295 C CA . PRO B 1 26 ? 38.688 25.938 13.091 1.00 31.09 26 PRO B CA 1
ATOM 3296 C C . PRO B 1 26 ? 37.900 24.670 13.448 1.00 31.05 26 PRO B C 1
ATOM 3297 O O . PRO B 1 26 ? 37.387 24.565 14.569 1.00 31.28 26 PRO B O 1
ATOM 3301 N N . GLU B 1 27 ? 37.810 23.739 12.502 1.00 30.71 27 GLU B N 1
ATOM 3302 C CA . GLU B 1 27 ? 37.113 22.456 12.670 1.00 30.61 27 GLU B CA 1
ATOM 3303 C C . GLU B 1 27 ? 38.048 21.329 13.148 1.00 29.91 27 GLU B C 1
ATOM 3304 O O . GLU B 1 27 ? 37.657 20.154 13.193 1.00 29.90 27 GLU B O 1
ATOM 3310 N N . LYS B 1 28 ? 39.272 21.695 13.518 1.00 28.91 28 LYS B N 1
ATOM 3311 C CA . LYS B 1 28 ? 40.311 20.717 13.815 1.00 27.88 28 LYS B CA 1
ATOM 3312 C C . LYS B 1 28 ? 41.305 21.265 14.845 1.00 26.11 28 LYS B C 1
ATOM 3313 O O . LYS B 1 28 ? 41.760 22.388 14.702 1.00 27.15 28 LYS B O 1
ATOM 3319 N N . ASN B 1 29 ? 41.663 20.470 15.853 1.00 24.22 29 ASN B N 1
ATOM 3320 C CA . ASN B 1 29 ? 42.747 20.843 16.768 1.00 22.57 29 ASN B CA 1
ATOM 3321 C C . ASN B 1 29 ? 44.091 20.414 16.212 1.00 22.25 29 ASN B C 1
ATOM 3322 O O . ASN B 1 29 ? 44.163 19.501 15.367 1.00 21.60 29 ASN B O 1
ATOM 3327 N N . VAL B 1 30 ? 45.147 21.073 16.682 1.00 20.77 30 VAL B N 1
ATOM 3328 C CA . VAL B 1 30 ? 46.511 20.699 16.307 1.00 21.04 30 VAL B CA 1
ATOM 3329 C C . VAL B 1 30 ? 47.198 20.232 17.581 1.00 20.77 30 VAL B C 1
ATOM 3330 O O . VAL B 1 30 ? 47.109 20.905 18.611 1.00 20.90 30 VAL B O 1
ATOM 3334 N N . PHE B 1 31 ? 47.863 19.081 17.514 1.00 20.81 31 PHE B N 1
ATOM 3335 C CA . PHE B 1 31 ? 48.672 18.603 18.635 1.00 20.23 31 PHE B CA 1
ATOM 3336 C C . PHE B 1 31 ? 49.768 17.658 18.162 1.00 20.41 31 PHE B C 1
ATOM 3337 O O . PHE B 1 31 ? 49.490 16.702 17.444 1.00 20.77 31 PHE B O 1
ATOM 3345 N N . PHE B 1 32 ? 51.008 17.923 18.574 1.00 20.37 32 PHE B N 1
ATOM 3346 C CA . PHE B 1 32 ? 52.127 17.099 18.147 1.00 21.23 32 PHE B CA 1
ATOM 3347 C C . PHE B 1 32 ? 53.329 17.263 19.058 1.00 20.77 32 PHE B C 1
ATOM 3348 O O . PHE B 1 32 ? 53.394 18.192 19.882 1.00 21.50 32 PHE B O 1
ATOM 3356 N N . SER B 1 33 ? 54.278 16.350 18.902 1.00 21.38 33 SER B N 1
ATOM 3357 C CA . SER B 1 33 ? 55.568 16.476 19.550 1.00 21.27 33 SER B CA 1
ATOM 3358 C C . SER B 1 33 ? 56.635 16.839 18.520 1.00 22.43 33 SER B C 1
ATOM 3359 O O . SER B 1 33 ? 57.073 15.976 17.773 1.00 21.08 33 SER B O 1
ATOM 3362 N N . PRO B 1 34 ? 57.064 18.113 18.490 1.00 22.64 34 PRO B N 1
ATOM 3363 C CA . PRO B 1 34 ? 58.120 18.424 17.507 1.00 23.33 34 PRO B CA 1
ATOM 3364 C C . PRO B 1 34 ? 59.406 17.661 17.834 1.00 22.94 34 PRO B C 1
ATOM 3365 O O . PRO B 1 34 ? 60.139 17.277 16.918 1.00 24.31 34 PRO B O 1
ATOM 3369 N N . TYR B 1 35 ? 59.651 17.435 19.123 1.00 23.38 35 TYR B N 1
ATOM 3370 C CA . TYR B 1 35 ? 60.827 16.724 19.584 1.00 22.60 35 TYR B CA 1
ATOM 3371 C C . TYR B 1 35 ? 60.834 15.293 18.995 1.00 22.64 35 TYR B C 1
ATOM 3372 O O . TYR B 1 35 ? 61.858 14.845 18.470 1.00 21.63 35 TYR B O 1
ATOM 3381 N N . SER B 1 36 ? 59.693 14.606 19.067 1.00 21.32 36 SER B N 1
ATOM 3382 C CA . SER B 1 36 ? 59.569 13.264 18.462 1.00 21.64 36 SER B CA 1
ATOM 3383 C C . SER B 1 36 ? 59.876 13.280 16.968 1.00 21.95 36 SER B C 1
ATOM 3384 O O . SER B 1 36 ? 60.606 12.427 16.453 1.00 22.28 36 SER B O 1
ATOM 3387 N N . VAL B 1 37 ? 59.298 14.243 16.268 1.00 21.72 37 VAL B N 1
ATOM 3388 C CA . VAL B 1 37 ? 59.506 14.340 14.822 1.00 21.84 37 VAL B CA 1
ATOM 3389 C C . VAL B 1 37 ? 60.984 14.621 14.516 1.00 22.23 37 VAL B C 1
ATOM 3390 O O . VAL B 1 37 ? 61.586 13.944 13.665 1.00 21.83 37 VAL B O 1
ATOM 3394 N N . SER B 1 38 ? 61.553 15.616 15.198 1.00 21.85 38 SER B N 1
ATOM 3395 C CA . SER B 1 38 ? 62.982 15.956 15.026 1.00 22.64 38 SER B CA 1
ATOM 3396 C C . SER B 1 38 ? 63.886 14.749 15.232 1.00 22.48 38 SER B C 1
ATOM 3397 O O . SER B 1 38 ? 64.793 14.501 14.429 1.00 23.05 38 SER B O 1
ATOM 3400 N N . THR B 1 39 ? 63.636 14.014 16.315 1.00 21.97 39 THR B N 1
ATOM 3401 C CA . THR B 1 39 ? 64.448 12.852 16.679 1.00 21.25 39 THR B CA 1
ATOM 3402 C C . THR B 1 39 ? 64.367 11.769 15.587 1.00 21.83 39 THR B C 1
ATOM 3403 O O . THR B 1 39 ? 65.409 11.320 15.100 1.00 20.95 39 THR B O 1
ATOM 3407 N N . ALA B 1 40 ? 63.150 11.403 15.169 1.00 21.08 40 ALA B N 1
ATOM 3408 C CA . ALA B 1 40 ? 62.969 10.386 14.132 1.00 22.08 40 ALA B CA 1
ATOM 3409 C C . ALA B 1 40 ? 63.616 10.822 12.809 1.00 22.05 40 ALA B C 1
ATOM 3410 O O . ALA B 1 40 ? 64.270 10.020 12.104 1.00 21.36 40 ALA B O 1
ATOM 3412 N N . MET B 1 41 ? 63.451 12.100 12.463 1.00 22.49 41 MET B N 1
ATOM 3413 C CA . MET B 1 41 ? 64.069 12.614 11.234 1.00 23.25 41 MET B CA 1
ATOM 3414 C C . MET B 1 41 ? 65.592 12.644 11.340 1.00 23.08 41 MET B C 1
ATOM 3415 O O . MET B 1 41 ? 66.280 12.432 10.333 1.00 22.92 41 MET B O 1
ATOM 3420 N N . GLY B 1 42 ? 66.101 12.891 12.544 1.00 23.18 42 GLY B N 1
ATOM 3421 C CA . GLY B 1 42 ? 67.555 12.816 12.797 1.00 22.76 42 GLY B CA 1
ATOM 3422 C C . GLY B 1 42 ? 68.131 11.425 12.580 1.00 22.87 42 GLY B C 1
ATOM 3423 O O . GLY B 1 42 ? 69.282 11.285 12.169 1.00 22.20 42 GLY B O 1
ATOM 3424 N N . MET B 1 43 ? 67.348 10.387 12.869 1.00 22.95 43 MET B N 1
ATOM 3425 C CA . MET B 1 43 ? 67.789 9.023 12.595 1.00 23.63 43 MET B CA 1
ATOM 3426 C C . MET B 1 43 ? 67.904 8.727 11.099 1.00 23.11 43 MET B C 1
ATOM 3427 O O . MET B 1 43 ? 68.790 7.985 10.672 1.00 22.12 43 MET B O 1
ATOM 3432 N N . ALA B 1 44 ? 67.008 9.320 10.322 1.00 22.65 44 ALA B N 1
ATOM 3433 C CA . ALA B 1 44 ? 67.106 9.254 8.856 1.00 22.77 44 ALA B CA 1
ATOM 3434 C C . ALA B 1 44 ? 68.295 10.070 8.343 1.00 22.70 44 ALA B C 1
ATOM 3435 O O . ALA B 1 44 ? 69.038 9.633 7.452 1.00 22.89 44 ALA B O 1
ATOM 3437 N N . PHE B 1 45 ? 68.437 11.274 8.879 1.00 22.70 45 PHE B N 1
ATOM 3438 C CA . PHE B 1 45 ? 69.556 12.153 8.559 1.00 22.74 45 PHE B CA 1
ATOM 3439 C C . PHE B 1 45 ? 70.920 11.467 8.720 1.00 22.00 45 PHE B C 1
ATOM 3440 O O . PHE B 1 45 ? 71.825 11.683 7.911 1.00 21.43 45 PHE B O 1
ATOM 3448 N N . ALA B 1 46 ? 71.063 10.655 9.771 1.00 22.15 46 ALA B N 1
ATOM 3449 C CA . ALA B 1 46 ? 72.314 9.942 10.060 1.00 22.44 46 ALA B CA 1
ATOM 3450 C C . ALA B 1 46 ? 72.779 9.043 8.913 1.00 22.78 46 ALA B C 1
ATOM 3451 O O . ALA B 1 46 ? 73.965 8.710 8.832 1.00 23.20 46 ALA B O 1
ATOM 3453 N N . GLY B 1 47 ? 71.846 8.682 8.033 1.00 23.27 47 GLY B N 1
ATOM 3454 C CA . GLY B 1 47 ? 72.101 7.774 6.897 1.00 23.05 47 GLY B CA 1
ATOM 3455 C C . GLY B 1 47 ? 71.960 8.427 5.533 1.00 23.21 47 GLY B C 1
ATOM 3456 O O . GLY B 1 47 ? 72.039 7.758 4.491 1.00 23.30 47 GLY B O 1
ATOM 3457 N N . ALA B 1 48 ? 71.762 9.737 5.536 1.00 22.85 48 ALA B N 1
ATOM 3458 C CA . ALA B 1 48 ? 71.517 10.483 4.313 1.00 22.76 48 ALA B CA 1
ATOM 3459 C C . ALA B 1 48 ? 72.821 11.065 3.771 1.00 22.58 48 ALA B C 1
ATOM 3460 O O . ALA B 1 48 ? 73.726 11.383 4.540 1.00 22.40 48 ALA B O 1
ATOM 3462 N N . ARG B 1 49 ? 72.898 11.220 2.457 1.00 22.16 49 ARG B N 1
ATOM 3463 C CA . ARG B 1 49 ? 74.077 11.774 1.797 1.00 22.89 49 ARG B CA 1
ATOM 3464 C C . ARG B 1 49 ? 73.653 12.769 0.716 1.00 23.13 49 ARG B C 1
ATOM 3465 O O . ARG B 1 49 ? 72.468 12.876 0.394 1.00 22.69 49 ARG B O 1
ATOM 3473 N N . GLY B 1 50 ? 74.612 13.500 0.160 1.00 23.26 50 GLY B N 1
ATOM 3474 C CA . GLY B 1 50 ? 74.335 14.366 -0.992 1.00 23.98 50 GLY B CA 1
ATOM 3475 C C . GLY B 1 50 ? 73.256 15.391 -0.695 1.00 24.81 50 GLY B C 1
ATOM 3476 O O . GLY B 1 50 ? 73.148 15.882 0.449 1.00 24.28 50 GLY B O 1
ATOM 3477 N N . GLN B 1 51 ? 72.444 15.697 -1.708 1.00 24.55 51 GLN B N 1
ATOM 3478 C CA . GLN B 1 51 ? 71.389 16.701 -1.542 1.00 25.17 51 GLN B CA 1
ATOM 3479 C C . GLN B 1 51 ? 70.249 16.259 -0.655 1.00 24.24 51 GLN B C 1
ATOM 3480 O O . GLN B 1 51 ? 69.549 17.103 -0.123 1.00 24.81 51 GLN B O 1
ATOM 3486 N N . THR B 1 52 ? 70.009 14.953 -0.550 1.00 23.81 52 THR B N 1
ATOM 3487 C CA . THR B 1 52 ? 69.039 14.440 0.427 1.00 24.09 52 THR B CA 1
ATOM 3488 C C . THR B 1 52 ? 69.432 14.895 1.838 1.00 23.98 52 THR B C 1
ATOM 3489 O O . THR B 1 52 ? 68.602 15.420 2.583 1.00 24.21 52 THR B O 1
ATOM 3493 N N . GLN B 1 53 ? 70.702 14.700 2.201 1.00 23.52 53 GLN B N 1
ATOM 3494 C CA . GLN B 1 53 ? 71.197 15.166 3.499 1.00 23.90 53 GLN B CA 1
ATOM 3495 C C . GLN B 1 53 ? 71.149 16.686 3.618 1.00 23.39 53 GLN B C 1
ATOM 3496 O O . GLN B 1 53 ? 70.776 17.235 4.683 1.00 22.77 53 GLN B O 1
ATOM 3502 N N . GLN B 1 54 ? 71.544 17.376 2.547 1.00 23.66 54 GLN B N 1
ATOM 3503 C CA . GLN B 1 54 ? 71.575 18.840 2.555 1.00 25.07 54 GLN B CA 1
ATOM 3504 C C . GLN B 1 54 ? 70.210 19.441 2.858 1.00 24.51 54 GLN B C 1
ATOM 3505 O O . GLN B 1 54 ? 70.109 20.380 3.645 1.00 24.61 54 GLN B O 1
ATOM 3511 N N . GLU B 1 55 ? 69.181 18.922 2.192 1.00 23.99 55 GLU B N 1
ATOM 3512 C CA . GLU B 1 55 ? 67.809 19.355 2.444 1.00 24.32 55 GLU B CA 1
ATOM 3513 C C . GLU B 1 55 ? 67.396 19.135 3.893 1.00 24.09 55 GLU B C 1
ATOM 3514 O O . GLU B 1 55 ? 66.714 19.980 4.478 1.00 24.77 55 GLU B O 1
ATOM 3520 N N . LEU B 1 56 ? 67.790 17.994 4.460 1.00 23.43 56 LEU B N 1
ATOM 3521 C CA . LEU B 1 56 ? 67.472 17.686 5.853 1.00 23.34 56 LEU B CA 1
ATOM 3522 C C . LEU B 1 56 ? 68.162 18.655 6.810 1.00 23.38 56 LEU B C 1
ATOM 3523 O O . LEU B 1 56 ? 67.556 19.135 7.787 1.00 23.17 56 LEU B O 1
ATOM 3528 N N . SER B 1 57 ? 69.439 18.924 6.558 1.00 22.41 57 SER B N 1
ATOM 3529 C CA . SER B 1 57 ? 70.181 19.842 7.419 1.00 22.79 57 SER B CA 1
ATOM 3530 C C . SER B 1 57 ? 69.554 21.242 7.393 1.00 23.04 57 SER B C 1
ATOM 3531 O O . SER B 1 57 ? 69.423 21.889 8.431 1.00 23.67 57 SER B O 1
ATOM 3534 N N . GLN B 1 58 ? 69.142 21.695 6.216 1.00 22.23 58 GLN B N 1
ATOM 3535 C CA . GLN B 1 58 ? 68.439 22.965 6.102 1.00 22.68 58 GLN B CA 1
ATOM 3536 C C . GLN B 1 58 ? 67.056 22.903 6.771 1.00 22.44 58 GLN B C 1
ATOM 3537 O O . GLN B 1 58 ? 66.720 23.745 7.617 1.00 22.06 58 GLN B O 1
ATOM 3543 N N . GLY B 1 59 ? 66.277 21.888 6.406 1.00 22.13 59 GLY B N 1
ATOM 3544 C CA . GLY B 1 59 ? 64.882 21.785 6.832 1.00 22.48 59 GLY B CA 1
ATOM 3545 C C . GLY B 1 59 ? 64.682 21.528 8.326 1.00 22.10 59 GLY B C 1
ATOM 3546 O O . GLY B 1 59 ? 63.720 22.025 8.929 1.00 23.00 59 GLY B O 1
ATOM 3547 N N . LEU B 1 60 ? 65.585 20.747 8.913 1.00 22.34 60 LEU B N 1
ATOM 3548 C CA . LEU B 1 60 ? 65.539 20.423 10.341 1.00 22.07 60 LEU B CA 1
ATOM 3549 C C . LEU B 1 60 ? 66.181 21.525 11.229 1.00 22.14 60 LEU B C 1
ATOM 3550 O O . LEU B 1 60 ? 66.127 21.461 12.457 1.00 22.03 60 LEU B O 1
ATOM 3555 N N . GLY B 1 61 ? 66.806 22.516 10.601 1.00 21.56 61 GLY B N 1
ATOM 3556 C CA . GLY B 1 61 ? 67.304 23.701 11.330 1.00 21.37 61 GLY B CA 1
ATOM 3557 C C . GLY B 1 61 ? 68.794 23.702 11.676 1.00 21.32 61 GLY B C 1
ATOM 3558 O O . GLY B 1 61 ? 69.303 24.668 12.276 1.00 21.14 61 GLY B O 1
ATOM 3559 N N . PHE B 1 62 ? 69.484 22.628 11.296 1.00 22.18 62 PHE B N 1
ATOM 3560 C CA . PHE B 1 62 ? 70.907 22.431 11.633 1.00 22.70 62 PHE B CA 1
ATOM 3561 C C . PHE B 1 62 ? 71.801 23.498 11.009 1.00 22.92 62 PHE B C 1
ATOM 3562 O O . PHE B 1 62 ? 72.697 24.050 11.672 1.00 22.68 62 PHE B O 1
ATOM 3570 N N . SER B 1 63 ? 71.568 23.771 9.728 1.00 23.15 63 SER B N 1
ATOM 3571 C CA . SER B 1 63 ? 72.389 24.718 8.980 1.00 23.55 63 SER B CA 1
ATOM 3572 C C . SER B 1 63 ? 72.372 26.096 9.624 1.00 23.36 63 SER B C 1
ATOM 3573 O O . SER B 1 63 ? 73.399 26.768 9.726 1.00 22.74 63 SER B O 1
ATOM 3576 N N . ASP B 1 64 ? 71.198 26.493 10.096 1.00 23.97 64 ASP B N 1
ATOM 3577 C CA . ASP B 1 64 ? 71.020 27.827 10.648 1.00 25.14 64 ASP B CA 1
ATOM 3578 C C . ASP B 1 64 ? 71.593 28.017 12.049 1.00 25.19 64 ASP B C 1
ATOM 3579 O O . ASP B 1 64 ? 71.796 29.149 12.489 1.00 25.03 64 ASP B O 1
ATOM 3584 N N . VAL B 1 65 ? 71.881 26.914 12.735 1.00 25.40 65 VAL B N 1
ATOM 3585 C CA . VAL B 1 65 ? 72.533 26.997 14.050 1.00 25.46 65 VAL B CA 1
ATOM 3586 C C . VAL B 1 65 ? 74.009 26.618 13.979 1.00 26.26 65 VAL B C 1
ATOM 3587 O O . VAL B 1 65 ? 74.664 26.455 15.013 1.00 25.99 65 VAL B O 1
ATOM 3591 N N . ASP B 1 66 ? 74.525 26.492 12.757 1.00 27.17 66 ASP B N 1
ATOM 3592 C CA . ASP B 1 66 ? 75.939 26.171 12.535 1.00 28.30 66 ASP B CA 1
ATOM 3593 C C . ASP B 1 66 ? 76.311 24.859 13.210 1.00 28.63 66 ASP B C 1
ATOM 3594 O O . ASP B 1 66 ? 77.272 24.785 13.983 1.00 28.87 66 ASP B O 1
ATOM 3599 N N . LEU B 1 67 ? 75.511 23.837 12.940 1.00 28.87 67 LEU B N 1
ATOM 3600 C CA . LEU B 1 67 ? 75.775 22.511 13.445 1.00 29.12 67 LEU B CA 1
ATOM 3601 C C . LEU B 1 67 ? 76.216 21.654 12.275 1.00 28.84 67 LEU B C 1
ATOM 3602 O O . LEU B 1 67 ? 75.423 21.381 11.371 1.00 29.37 67 LEU B O 1
ATOM 3607 N N . THR B 1 68 ? 77.481 21.234 12.288 1.00 28.35 68 THR B N 1
ATOM 3608 C CA . THR B 1 68 ? 77.992 20.348 11.243 1.00 27.21 68 THR B CA 1
ATOM 3609 C C . THR B 1 68 ? 77.288 19.000 11.358 1.00 26.90 68 THR B C 1
ATOM 3610 O O . THR B 1 68 ? 76.590 18.720 12.354 1.00 26.65 68 THR B O 1
ATOM 3614 N N . ASP B 1 69 ? 77.452 18.167 10.341 1.00 26.20 69 ASP B N 1
ATOM 3615 C CA . ASP B 1 69 ? 76.823 16.857 10.352 1.00 26.25 69 ASP B CA 1
ATOM 3616 C C . ASP B 1 69 ? 77.311 16.021 11.542 1.00 25.67 69 ASP B C 1
ATOM 3617 O O . ASP B 1 69 ? 76.520 15.321 12.172 1.00 25.69 69 ASP B O 1
ATOM 3622 N N . ALA B 1 70 ? 78.605 16.118 11.862 1.00 25.18 70 ALA B N 1
ATOM 3623 C CA . ALA B 1 70 ? 79.161 15.484 13.064 1.00 24.72 70 ALA B CA 1
ATOM 3624 C C . ALA B 1 70 ? 78.628 16.112 14.352 1.00 24.58 70 ALA B C 1
ATOM 3625 O O . ALA B 1 70 ? 78.332 15.410 15.316 1.00 23.99 70 ALA B O 1
ATOM 3627 N N . GLY B 1 71 ? 78.507 17.437 14.363 1.00 24.42 71 GLY B N 1
ATOM 3628 C CA . GLY B 1 71 ? 77.918 18.150 15.495 1.00 25.11 71 GLY B CA 1
ATOM 3629 C C . GLY B 1 71 ? 76.535 17.631 15.843 1.00 24.61 71 GLY B C 1
ATOM 3630 O O . GLY B 1 71 ? 76.193 17.506 17.028 1.00 25.23 71 GLY B O 1
ATOM 3631 N N . VAL B 1 72 ? 75.739 17.317 14.816 1.00 24.72 72 VAL B N 1
ATOM 3632 C CA . VAL B 1 72 ? 74.374 16.825 15.001 1.00 24.36 72 VAL B CA 1
ATOM 3633 C C . VAL B 1 72 ? 74.394 15.513 15.753 1.00 24.10 72 VAL B C 1
ATOM 3634 O O . VAL B 1 72 ? 73.646 15.348 16.731 1.00 24.67 72 VAL B O 1
ATOM 3638 N N . LEU B 1 73 ? 75.255 14.596 15.303 1.00 23.16 73 LEU B N 1
ATOM 3639 C CA . LEU B 1 73 ? 75.358 13.271 15.898 1.00 22.92 73 LEU B CA 1
ATOM 3640 C C . LEU B 1 73 ? 75.806 13.345 17.359 1.00 22.91 73 LEU B C 1
ATOM 3641 O O . LEU B 1 73 ? 75.254 12.653 18.209 1.00 22.91 73 LEU B O 1
ATOM 3646 N N . ASP B 1 74 ? 76.778 14.208 17.642 1.00 22.29 74 ASP B N 1
ATOM 3647 C CA . ASP B 1 74 ? 77.216 14.465 19.018 1.00 23.18 74 ASP B CA 1
ATOM 3648 C C . ASP B 1 74 ? 76.114 15.075 19.885 1.00 23.30 74 ASP B C 1
ATOM 3649 O O . ASP B 1 74 ? 75.951 14.713 21.066 1.00 23.10 74 ASP B O 1
ATOM 3654 N N . ALA B 1 75 ? 75.390 16.033 19.315 1.00 23.46 75 ALA B N 1
ATOM 3655 C CA . ALA B 1 75 ? 74.327 16.697 20.060 1.00 23.71 75 ALA B CA 1
ATOM 3656 C C . ALA B 1 75 ? 73.256 15.689 20.444 1.00 24.06 75 ALA B C 1
ATOM 3657 O O . ALA B 1 75 ? 72.795 15.695 21.580 1.00 23.98 75 ALA B O 1
ATOM 3659 N N . TYR B 1 76 ? 72.861 14.826 19.502 1.00 23.97 76 TYR B N 1
ATOM 3660 C CA . TYR B 1 76 ? 71.888 13.770 19.831 1.00 24.27 76 TYR B CA 1
ATOM 3661 C C . TYR B 1 76 ? 72.392 12.792 20.914 1.00 24.38 76 TYR B C 1
ATOM 3662 O O . TYR B 1 76 ? 71.650 12.455 21.842 1.00 24.09 76 TYR B O 1
ATOM 3671 N N . THR B 1 77 ? 73.656 12.384 20.827 1.00 23.97 77 THR B N 1
ATOM 3672 C CA . THR B 1 77 ? 74.259 11.563 21.880 1.00 23.90 77 THR B CA 1
ATOM 3673 C C . THR B 1 77 ? 74.045 12.216 23.257 1.00 23.77 77 THR B C 1
ATOM 3674 O O . THR B 1 77 ? 73.677 11.543 24.227 1.00 23.87 77 THR B O 1
ATOM 3678 N N . HIS B 1 78 ? 74.253 13.526 23.328 1.00 23.19 78 HIS B N 1
ATOM 3679 C CA . HIS B 1 78 ? 74.188 14.234 24.600 1.00 23.18 78 HIS B CA 1
ATOM 3680 C C . HIS B 1 78 ? 72.742 14.469 25.055 1.00 22.73 78 HIS B C 1
ATOM 3681 O O . HIS B 1 78 ? 72.450 14.430 26.254 1.00 22.57 78 HIS B O 1
ATOM 3688 N N . HIS B 1 79 ? 71.845 14.702 24.098 1.00 21.56 79 HIS B N 1
ATOM 3689 C CA . HIS B 1 79 ? 70.408 14.700 24.377 1.00 21.77 79 HIS B CA 1
ATOM 3690 C C . HIS B 1 79 ? 69.953 13.337 24.891 1.00 21.65 79 HIS B C 1
ATOM 3691 O O . HIS B 1 79 ? 69.289 13.258 25.909 1.00 21.48 79 HIS B O 1
ATOM 3698 N N . THR B 1 80 ? 70.281 12.272 24.156 1.00 21.50 80 THR B N 1
ATOM 3699 C CA . THR B 1 80 ? 69.913 10.911 24.553 1.00 21.80 80 THR B CA 1
ATOM 3700 C C . THR B 1 80 ? 70.370 10.560 25.987 1.00 22.69 80 THR B C 1
ATOM 3701 O O . THR B 1 80 ? 69.569 10.070 26.784 1.00 22.75 80 THR B O 1
ATOM 3705 N N . GLU B 1 81 ? 71.644 10.820 26.295 1.00 23.08 81 GLU B N 1
ATOM 3706 C CA . GLU B 1 81 ? 72.219 10.580 27.626 1.00 24.28 81 GLU B CA 1
ATOM 3707 C C . GLU B 1 81 ? 71.502 11.358 28.738 1.00 24.52 81 GLU B C 1
ATOM 3708 O O . GLU B 1 81 ? 71.195 10.795 29.793 1.00 25.25 81 GLU B O 1
ATOM 3714 N N . ARG B 1 82 ? 71.241 12.643 28.500 1.00 25.09 82 ARG B N 1
ATOM 3715 C CA . ARG B 1 82 ? 70.632 13.511 29.522 1.00 25.90 82 ARG B CA 1
ATOM 3716 C C . ARG B 1 82 ? 69.158 13.168 29.791 1.00 26.17 82 ARG B C 1
ATOM 3717 O O . ARG B 1 82 ? 68.682 13.268 30.932 1.00 25.31 82 ARG B O 1
ATOM 3725 N N . LEU B 1 83 ? 68.458 12.736 28.742 1.00 26.13 83 LEU B N 1
ATOM 3726 C CA . LEU B 1 83 ? 67.075 12.257 28.868 1.00 26.90 83 LEU B CA 1
ATOM 3727 C C . LEU B 1 83 ? 66.984 11.055 29.809 1.00 26.95 83 LEU B C 1
ATOM 3728 O O . LEU B 1 83 ? 66.021 10.904 30.561 1.00 27.11 83 LEU B O 1
ATOM 3733 N N . LYS B 1 84 ? 68.006 10.217 29.768 1.00 27.26 84 LYS B N 1
ATOM 3734 C CA . LYS B 1 84 ? 68.045 9.015 30.590 1.00 27.60 84 LYS B CA 1
ATOM 3735 C C . LYS B 1 84 ? 68.556 9.257 32.004 1.00 27.11 84 LYS B C 1
ATOM 3736 O O . LYS B 1 84 ? 68.175 8.547 32.936 1.00 27.61 84 LYS B O 1
ATOM 3742 N N . SER B 1 85 ? 69.400 10.272 32.171 1.00 26.60 85 SER B N 1
ATOM 3743 C CA . SER B 1 85 ? 70.112 10.461 33.440 1.00 25.99 85 SER B CA 1
ATOM 3744 C C . SER B 1 85 ? 69.539 11.535 34.376 1.00 25.64 85 SER B C 1
ATOM 3745 O O . SER B 1 85 ? 69.774 11.491 35.585 1.00 25.40 85 SER B O 1
ATOM 3748 N N . THR B 1 86 ? 68.784 12.484 33.829 1.00 25.13 86 THR B N 1
ATOM 3749 C CA . THR B 1 86 ? 68.243 13.592 34.633 1.00 24.89 86 THR B CA 1
ATOM 3750 C C . THR B 1 86 ? 66.989 13.186 35.419 1.00 24.04 86 THR B C 1
ATOM 3751 O O . THR B 1 86 ? 66.019 12.706 34.830 1.00 23.72 86 THR B O 1
ATOM 3755 N N . PRO B 1 87 ? 67.010 13.371 36.757 1.00 22.88 87 PRO B N 1
ATOM 3756 C CA . PRO B 1 87 ? 65.822 13.075 37.568 1.00 22.29 87 PRO B CA 1
ATOM 3757 C C . PRO B 1 87 ? 64.779 14.196 37.527 1.00 21.40 87 PRO B C 1
ATOM 3758 O O . PRO B 1 87 ? 65.108 15.341 37.206 1.00 21.19 87 PRO B O 1
ATOM 3762 N N . SER B 1 88 ? 63.534 13.849 37.840 1.00 20.37 88 SER B N 1
ATOM 3763 C CA . SER B 1 88 ? 62.425 14.788 37.803 1.00 19.89 88 SER B CA 1
ATOM 3764 C C . SER B 1 88 ? 61.226 14.181 38.502 1.00 20.51 88 SER B C 1
ATOM 3765 O O . SER B 1 88 ? 61.019 12.948 38.459 1.00 19.67 88 SER B O 1
ATOM 3768 N N . ASN B 1 89 ? 60.438 15.065 39.132 1.00 21.90 89 ASN B N 1
ATOM 3769 C CA . ASN B 1 89 ? 59.153 14.698 39.717 1.00 23.52 89 ASN B CA 1
ATOM 3770 C C . ASN B 1 89 ? 58.169 14.277 38.628 1.00 24.11 89 ASN B C 1
ATOM 3771 O O . ASN B 1 89 ? 57.257 13.482 38.878 1.00 24.80 89 ASN B O 1
ATOM 3776 N N . SER B 1 90 ? 58.366 14.830 37.430 1.00 24.58 90 SER B N 1
ATOM 3777 C CA . SER B 1 90 ? 57.600 14.469 36.248 1.00 24.28 90 SER B CA 1
ATOM 3778 C C . SER B 1 90 ? 58.250 13.291 35.529 1.00 24.91 90 SER B C 1
ATOM 3779 O O . SER B 1 90 ? 59.426 12.971 35.753 1.00 25.50 90 SER B O 1
ATOM 3782 N N . THR B 1 91 ? 57.464 12.620 34.697 1.00 24.46 91 THR B N 1
ATOM 3783 C CA . THR B 1 91 ? 57.979 11.538 33.873 1.00 24.52 91 THR B CA 1
ATOM 3784 C C . THR B 1 91 ? 58.163 12.058 32.465 1.00 24.44 91 THR B C 1
ATOM 3785 O O . THR B 1 91 ? 57.249 12.662 31.917 1.00 24.59 91 THR B O 1
ATOM 3789 N N . LEU B 1 92 ? 59.351 11.846 31.905 1.00 24.53 92 LEU B N 1
ATOM 3790 C CA . LEU B 1 92 ? 59.614 12.105 30.486 1.00 24.76 92 LEU B CA 1
ATOM 3791 C C . LEU B 1 92 ? 60.470 10.965 29.934 1.00 25.45 92 LEU B C 1
ATOM 3792 O O . LEU B 1 92 ? 61.683 10.878 30.202 1.00 25.66 92 LEU B O 1
ATOM 3797 N N . ASP B 1 93 ? 59.808 10.061 29.208 1.00 25.14 93 ASP B N 1
ATOM 3798 C CA . ASP B 1 93 ? 60.432 8.859 28.676 1.00 25.12 93 ASP B CA 1
ATOM 3799 C C . ASP B 1 93 ? 60.511 9.028 27.179 1.00 24.73 93 ASP B C 1
ATOM 3800 O O . ASP B 1 93 ? 59.500 9.297 26.532 1.00 25.23 93 ASP B O 1
ATOM 3805 N N . VAL B 1 94 ? 61.712 8.885 26.634 1.00 24.24 94 VAL B N 1
ATOM 3806 C CA . VAL B 1 94 ? 61.915 8.933 25.186 1.00 24.13 94 VAL B CA 1
ATOM 3807 C C . VAL B 1 94 ? 62.614 7.653 24.763 1.00 23.96 94 VAL B C 1
ATOM 3808 O O . VAL B 1 94 ? 63.588 7.237 25.394 1.00 25.44 94 VAL B O 1
ATOM 3812 N N . ALA B 1 95 ? 62.093 7.017 23.720 1.00 23.38 95 ALA B N 1
ATOM 3813 C CA . ALA B 1 95 ? 62.671 5.787 23.199 1.00 22.41 95 ALA B CA 1
ATOM 3814 C C . ALA B 1 95 ? 62.824 5.881 21.685 1.00 22.24 95 ALA B C 1
ATOM 3815 O O . ALA B 1 95 ? 61.996 6.503 21.003 1.00 21.86 95 ALA B O 1
ATOM 3817 N N . ASN B 1 96 ? 63.882 5.254 21.177 1.00 21.74 96 ASN B N 1
ATOM 3818 C CA . ASN B 1 96 ? 64.118 5.153 19.746 1.00 21.59 96 ASN B CA 1
ATOM 3819 C C . ASN B 1 96 ? 64.366 3.703 19.356 1.00 21.20 96 ASN B C 1
ATOM 3820 O O . ASN B 1 96 ? 64.941 2.933 20.120 1.00 21.15 96 ASN B O 1
ATOM 3825 N N . ALA B 1 97 ? 63.937 3.337 18.159 1.00 21.29 97 ALA B N 1
ATOM 3826 C CA . ALA B 1 97 ? 64.159 1.989 17.660 1.00 21.21 97 ALA B CA 1
ATOM 3827 C C . ALA B 1 97 ? 64.167 1.960 16.147 1.00 21.64 97 ALA B C 1
ATOM 3828 O O . ALA B 1 97 ? 63.666 2.878 15.497 1.00 20.89 97 ALA B O 1
ATOM 3830 N N . ALA B 1 98 ? 64.744 0.887 15.606 1.00 21.36 98 ALA B N 1
ATOM 3831 C CA . ALA B 1 98 ? 64.663 0.598 14.182 1.00 21.86 98 ALA B CA 1
ATOM 3832 C C . ALA B 1 98 ? 64.145 -0.816 14.011 1.00 21.78 98 ALA B C 1
ATOM 3833 O O . ALA B 1 98 ? 64.705 -1.758 14.577 1.00 22.75 98 ALA B O 1
ATOM 3835 N N . ALA B 1 99 ? 63.048 -0.950 13.271 1.00 21.65 99 ALA B N 1
ATOM 3836 C CA . ALA B 1 99 ? 62.496 -2.250 12.901 1.00 20.67 99 ALA B CA 1
ATOM 3837 C C . ALA B 1 99 ? 63.060 -2.495 11.517 1.00 20.58 99 ALA B C 1
ATOM 3838 O O . ALA B 1 99 ? 62.774 -1.738 10.589 1.00 19.88 99 ALA B O 1
ATOM 3840 N N . ILE B 1 100 ? 63.871 -3.549 11.414 1.00 20.11 100 ILE B N 1
ATOM 3841 C CA A ILE B 1 100 ? 64.688 -3.798 10.234 0.50 20.84 100 ILE B CA 1
ATOM 3842 C CA B ILE B 1 100 ? 64.709 -3.807 10.237 0.50 20.21 100 ILE B CA 1
ATOM 3843 C C . ILE B 1 100 ? 64.370 -5.153 9.602 1.00 20.67 100 ILE B C 1
ATOM 3844 O O . ILE B 1 100 ? 64.262 -6.167 10.302 1.00 21.29 100 ILE B O 1
ATOM 3853 N N . GLN B 1 101 ? 64.210 -5.163 8.282 1.00 20.95 101 GLN B N 1
ATOM 3854 C CA . GLN B 1 101 ? 64.017 -6.417 7.544 1.00 21.82 101 GLN B CA 1
ATOM 3855 C C . GLN B 1 101 ? 65.159 -7.368 7.906 1.00 22.66 101 GLN B C 1
ATOM 3856 O O . GLN B 1 101 ? 66.327 -6.989 7.843 1.00 22.51 101 GLN B O 1
ATOM 3862 N N . ARG B 1 102 ? 64.811 -8.587 8.311 1.00 24.33 102 ARG B N 1
ATOM 3863 C CA . ARG B 1 102 ? 65.794 -9.573 8.776 1.00 26.48 102 ARG B CA 1
ATOM 3864 C C . ARG B 1 102 ? 66.920 -9.835 7.761 1.00 26.90 102 ARG B C 1
ATOM 3865 O O . ARG B 1 102 ? 68.021 -10.237 8.142 1.00 27.24 102 ARG B O 1
ATOM 3873 N N . THR B 1 103 ? 66.650 -9.585 6.481 1.00 27.79 103 THR B N 1
ATOM 3874 C CA . THR B 1 103 ? 67.629 -9.847 5.419 1.00 28.58 103 THR B CA 1
ATOM 3875 C C . THR B 1 103 ? 68.362 -8.596 4.918 1.00 28.84 103 THR B C 1
ATOM 3876 O O . THR B 1 103 ? 69.119 -8.668 3.951 1.00 29.45 103 THR B O 1
ATOM 3880 N N . LEU B 1 104 ? 68.140 -7.461 5.575 1.00 29.00 104 LEU B N 1
ATOM 3881 C CA . LEU B 1 104 ? 68.785 -6.207 5.202 1.00 29.12 104 LEU B CA 1
ATOM 3882 C C . LEU B 1 104 ? 70.107 -6.032 5.933 1.00 28.85 104 LEU B C 1
ATOM 3883 O O . LEU B 1 104 ? 70.166 -6.109 7.157 1.00 28.98 104 LEU B O 1
ATOM 3888 N N . ALA B 1 105 ? 71.161 -5.771 5.174 1.00 28.37 105 ALA B N 1
ATOM 3889 C CA . ALA B 1 105 ? 72.470 -5.520 5.756 1.00 27.83 105 ALA B CA 1
ATOM 3890 C C . ALA B 1 105 ? 72.659 -4.020 5.892 1.00 27.00 105 ALA B C 1
ATOM 3891 O O . ALA B 1 105 ? 72.956 -3.335 4.910 1.00 27.58 105 ALA B O 1
ATOM 3893 N N . LEU B 1 106 ? 72.464 -3.509 7.102 1.00 26.50 106 LEU B N 1
ATOM 3894 C CA . LEU B 1 106 ? 72.735 -2.107 7.388 1.00 25.33 106 LEU B CA 1
ATOM 3895 C C . LEU B 1 106 ? 74.235 -1.925 7.432 1.00 24.65 106 LEU B C 1
ATOM 3896 O O . LEU B 1 106 ? 74.967 -2.851 7.803 1.00 25.18 106 LEU B O 1
ATOM 3901 N N . LEU B 1 107 ? 74.714 -0.745 7.056 1.00 23.46 107 LEU B N 1
ATOM 3902 C CA . LEU B 1 107 ? 76.135 -0.458 7.228 1.00 22.77 107 LEU B CA 1
ATOM 3903 C C . LEU B 1 107 ? 76.465 -0.379 8.714 1.00 22.29 107 LEU B C 1
ATOM 3904 O O . LEU B 1 107 ? 75.661 0.132 9.495 1.00 21.70 107 LEU B O 1
ATOM 3909 N N . ASN B 1 108 ? 77.635 -0.906 9.081 1.00 22.07 108 ASN B N 1
ATOM 3910 C CA A ASN B 1 108 ? 78.195 -0.803 10.429 0.50 21.93 108 ASN B CA 1
ATOM 3911 C CA B ASN B 1 108 ? 78.109 -0.819 10.459 0.50 22.20 108 ASN B CA 1
ATOM 3912 C C . ASN B 1 108 ? 78.097 0.618 10.978 1.00 21.97 108 ASN B C 1
ATOM 3913 O O . ASN B 1 108 ? 77.688 0.849 12.116 1.00 22.12 108 ASN B O 1
ATOM 3922 N N . SER B 1 109 ? 78.507 1.569 10.142 1.00 21.82 109 SER B N 1
ATOM 3923 C CA . SER B 1 109 ? 78.538 2.982 10.498 1.00 21.55 109 SER B CA 1
ATOM 3924 C C . SER B 1 109 ? 77.163 3.482 10.873 1.00 21.75 109 SER B C 1
ATOM 3925 O O . SER B 1 109 ? 77.004 4.260 11.824 1.00 21.36 109 SER B O 1
ATOM 3928 N N . TYR B 1 110 ? 76.160 3.005 10.149 1.00 21.73 110 TYR B N 1
ATOM 3929 C CA . TYR B 1 110 ? 74.799 3.429 10.420 1.00 21.77 110 TYR B CA 1
ATOM 3930 C C . TYR B 1 110 ? 74.243 2.818 11.701 1.00 22.39 110 TYR B C 1
ATOM 3931 O O . TYR B 1 110 ? 73.643 3.526 12.506 1.00 21.52 110 TYR B O 1
ATOM 3940 N N . GLU B 1 111 ? 74.475 1.521 11.903 1.00 23.04 111 GLU B N 1
ATOM 3941 C CA . GLU B 1 111 ? 74.086 0.864 13.150 1.00 24.10 111 GLU B CA 1
ATOM 3942 C C . GLU B 1 111 ? 74.700 1.566 14.342 1.00 23.98 111 GLU B C 1
ATOM 3943 O O . GLU B 1 111 ? 74.016 1.832 15.325 1.00 23.81 111 GLU B O 1
ATOM 3949 N N . SER B 1 112 ? 75.990 1.863 14.228 1.00 23.99 112 SER B N 1
ATOM 3950 C CA . SER B 1 112 ? 76.748 2.573 15.242 1.00 25.07 112 SER B CA 1
ATOM 3951 C C . SER B 1 112 ? 76.149 3.948 15.549 1.00 24.55 112 SER B C 1
ATOM 3952 O O . SER B 1 112 ? 75.989 4.316 16.721 1.00 24.07 112 SER B O 1
ATOM 3955 N N . ALA B 1 113 ? 75.811 4.697 14.498 1.00 23.95 113 ALA B N 1
ATOM 3956 C CA . ALA B 1 113 ? 75.235 6.033 14.663 1.00 23.86 113 ALA B CA 1
ATOM 3957 C C . ALA B 1 113 ? 73.902 5.983 15.404 1.00 23.79 113 ALA B C 1
ATOM 3958 O O . ALA B 1 113 ? 73.644 6.811 16.276 1.00 23.40 113 ALA B O 1
ATOM 3960 N N . LEU B 1 114 ? 73.053 5.011 15.062 1.00 23.78 114 LEU B N 1
ATOM 3961 C CA . LEU B 1 114 ? 71.758 4.871 15.738 1.00 24.36 114 LEU B CA 1
ATOM 3962 C C . LEU B 1 114 ? 71.913 4.544 17.220 1.00 24.49 114 LEU B C 1
ATOM 3963 O O . LEU B 1 114 ? 71.188 5.090 18.058 1.00 23.63 114 LEU B O 1
ATOM 3968 N N . GLN B 1 115 ? 72.852 3.654 17.535 1.00 24.57 115 GLN B N 1
ATOM 3969 C CA . GLN B 1 115 ? 73.030 3.219 18.916 1.00 25.56 115 GLN B CA 1
ATOM 3970 C C . GLN B 1 115 ? 73.646 4.317 19.767 1.00 25.22 115 GLN B C 1
ATOM 3971 O O . GLN B 1 115 ? 73.184 4.581 20.887 1.00 25.09 115 GLN B O 1
ATOM 3977 N N . SER B 1 116 ? 74.661 4.988 19.233 1.00 25.08 116 SER B N 1
ATOM 3978 C CA . SER B 1 116 ? 75.378 5.995 20.023 1.00 25.74 116 SER B CA 1
ATOM 3979 C C . SER B 1 116 ? 74.642 7.334 20.110 1.00 25.37 116 SER B C 1
ATOM 3980 O O . SER B 1 116 ? 74.576 7.936 21.190 1.00 25.37 116 SER B O 1
ATOM 3983 N N . SER B 1 117 ? 74.109 7.797 18.980 1.00 24.65 117 SER B N 1
ATOM 3984 C CA . SER B 1 117 ? 73.396 9.079 18.923 1.00 24.42 117 SER B CA 1
ATOM 3985 C C . SER B 1 117 ? 71.958 9.022 19.431 1.00 23.65 117 SER B C 1
ATOM 3986 O O . SER B 1 117 ? 71.462 10.013 19.970 1.00 24.22 117 SER B O 1
ATOM 3989 N N . PHE B 1 118 ? 71.294 7.880 19.273 1.00 22.59 118 PHE B N 1
ATOM 3990 C CA . PHE B 1 118 ? 69.869 7.780 19.597 1.00 22.37 118 PHE B CA 1
ATOM 3991 C C . PHE B 1 118 ? 69.527 6.660 20.590 1.00 22.65 118 PHE B C 1
ATOM 3992 O O . PHE B 1 118 ? 68.368 6.490 20.970 1.00 22.70 118 PHE B O 1
ATOM 4000 N N . GLY B 1 119 ? 70.534 5.904 21.029 1.00 22.93 119 GLY B N 1
ATOM 4001 C CA . GLY B 1 119 ? 70.285 4.750 21.895 1.00 23.43 119 GLY B CA 1
ATOM 4002 C C . GLY B 1 119 ? 69.206 3.855 21.308 1.00 23.45 119 GLY B C 1
ATOM 4003 O O . GLY B 1 119 ? 68.376 3.308 22.030 1.00 23.80 119 GLY B O 1
ATOM 4004 N N . ALA B 1 120 ? 69.228 3.702 19.990 1.00 24.23 120 ALA B N 1
ATOM 4005 C CA . ALA B 1 120 ? 68.170 3.013 19.266 1.00 24.67 120 ALA B CA 1
ATOM 4006 C C . ALA B 1 120 ? 68.267 1.520 19.501 1.00 25.33 120 ALA B C 1
ATOM 4007 O O . ALA B 1 120 ? 69.347 0.948 19.392 1.00 25.26 120 ALA B O 1
ATOM 4009 N N . GLU B 1 121 ? 67.136 0.908 19.846 1.00 26.31 121 GLU B N 1
ATOM 4010 C CA . GLU B 1 121 ? 67.011 -0.551 19.876 1.00 27.24 121 GLU B CA 1
ATOM 4011 C C . GLU B 1 121 ? 66.971 -1.032 18.432 1.00 27.42 121 GLU B C 1
ATOM 4012 O O . GLU B 1 121 ? 66.276 -0.454 17.609 1.00 27.66 121 GLU B O 1
ATOM 4018 N N . LEU B 1 122 ? 67.714 -2.082 18.117 1.00 27.45 122 LEU B N 1
ATOM 4019 C CA . LEU B 1 122 ? 67.664 -2.629 16.771 1.00 27.71 122 LEU B CA 1
ATOM 4020 C C . LEU B 1 122 ? 66.871 -3.929 16.800 1.00 27.41 122 LEU B C 1
ATOM 4021 O O . LEU B 1 122 ? 67.247 -4.861 17.494 1.00 27.92 122 LEU B O 1
ATOM 4026 N N . HIS B 1 123 ? 65.764 -3.978 16.068 1.00 26.91 123 HIS B N 1
ATOM 4027 C CA . HIS B 1 123 ? 64.854 -5.127 16.111 1.00 26.59 123 HIS B CA 1
ATOM 4028 C C . HIS B 1 123 ? 64.634 -5.710 14.719 1.00 26.46 123 HIS B C 1
ATOM 4029 O O . HIS B 1 123 ? 64.160 -5.008 13.819 1.00 26.31 123 HIS B O 1
ATOM 4036 N N . LYS B 1 124 ? 64.959 -6.990 14.546 1.00 25.98 124 LYS B N 1
ATOM 4037 C CA . LYS B 1 124 ? 64.763 -7.653 13.255 1.00 26.22 124 LYS B CA 1
ATOM 4038 C C . LYS B 1 124 ? 63.345 -8.195 13.137 1.00 25.95 124 LYS B C 1
ATOM 4039 O O . LYS B 1 124 ? 62.848 -8.874 14.044 1.00 26.17 124 LYS B O 1
ATOM 4045 N N . VAL B 1 125 ? 62.698 -7.881 12.020 1.00 25.14 125 VAL B N 1
ATOM 4046 C CA . VAL B 1 125 ? 61.337 -8.335 11.736 1.00 24.62 125 VAL B CA 1
ATOM 4047 C C . VAL B 1 125 ? 61.281 -8.813 10.293 1.00 24.79 125 VAL B C 1
ATOM 4048 O O . VAL B 1 125 ? 62.258 -8.652 9.541 1.00 24.89 125 VAL B O 1
ATOM 4052 N N . ASP B 1 126 ? 60.153 -9.396 9.896 1.00 24.61 126 ASP B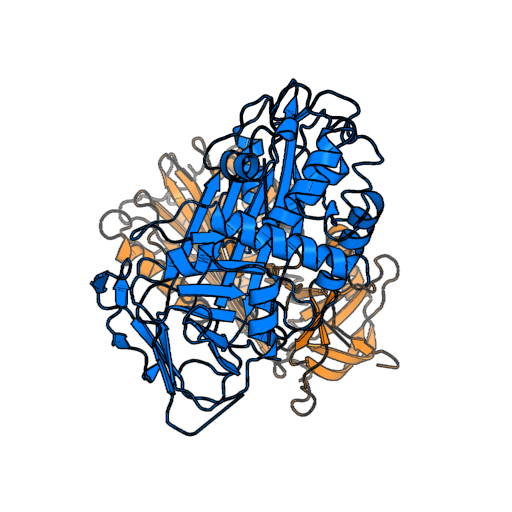 N 1
ATOM 4053 C CA . ASP B 1 126 ? 60.010 -9.901 8.527 1.00 24.14 126 ASP B CA 1
ATOM 4054 C C . ASP B 1 126 ? 58.859 -9.208 7.791 1.00 23.98 126 ASP B C 1
ATOM 4055 O O . ASP B 1 126 ? 57.754 -9.757 7.697 1.00 23.64 126 ASP B O 1
ATOM 4060 N N . PHE B 1 127 ? 59.137 -8.009 7.263 1.00 23.69 127 PHE B N 1
ATOM 4061 C CA . PHE B 1 127 ? 58.139 -7.215 6.533 1.00 23.30 127 PHE B CA 1
ATOM 4062 C C . PHE B 1 127 ? 57.625 -7.928 5.287 1.00 23.16 127 PHE B C 1
ATOM 4063 O O . PHE B 1 127 ? 56.469 -7.720 4.890 1.00 22.87 127 PHE B O 1
ATOM 4071 N N . ALA B 1 128 ? 58.508 -8.748 4.668 1.00 23.43 128 ALA B N 1
ATOM 4072 C CA . ALA B 1 128 ? 58.226 -9.398 3.381 1.00 23.91 128 ALA B CA 1
ATOM 4073 C C . ALA B 1 128 ? 57.440 -10.725 3.509 1.00 24.31 128 ALA B C 1
ATOM 4074 O O . ALA B 1 128 ? 56.436 -10.954 2.794 1.00 24.05 128 ALA B O 1
ATOM 4076 N N . GLY B 1 129 ? 57.909 -11.605 4.396 1.00 24.34 129 GLY B N 1
ATOM 4077 C CA . GLY B 1 129 ? 57.316 -12.927 4.589 1.00 24.66 129 GLY B CA 1
ATOM 4078 C C . GLY B 1 129 ? 56.240 -13.026 5.655 1.00 25.27 129 GLY B C 1
ATOM 4079 O O . GLY B 1 129 ? 55.402 -13.946 5.613 1.00 24.93 129 GLY B O 1
ATOM 4080 N N . GLU B 1 130 ? 56.279 -12.112 6.620 1.00 25.30 130 GLU B N 1
ATOM 4081 C CA . GLU B 1 130 ? 55.302 -12.064 7.708 1.00 26.09 130 GLU B CA 1
ATOM 4082 C C . GLU B 1 130 ? 54.872 -10.602 7.998 1.00 25.85 130 GLU B C 1
ATOM 4083 O O . GLU B 1 130 ? 55.203 -10.061 9.060 1.00 26.70 130 GLU B O 1
ATOM 4089 N N . PRO B 1 131 ? 54.116 -9.960 7.071 1.00 25.84 131 PRO B N 1
ATOM 4090 C CA . PRO B 1 131 ? 53.847 -8.509 7.234 1.00 25.66 131 PRO B CA 1
ATOM 4091 C C . PRO B 1 131 ? 53.006 -8.128 8.466 1.00 25.77 131 PRO B C 1
ATOM 4092 O O . PRO B 1 131 ? 53.252 -7.080 9.069 1.00 25.72 131 PRO B O 1
ATOM 4096 N N . GLN B 1 132 ? 52.030 -8.960 8.829 1.00 25.64 132 GLN B N 1
ATOM 4097 C CA . GLN B 1 132 ? 51.171 -8.686 9.983 1.00 25.46 132 GLN B CA 1
ATOM 4098 C C . GLN B 1 132 ? 51.955 -8.773 11.289 1.00 25.11 132 GLN B C 1
ATOM 4099 O O . GLN B 1 132 ? 51.768 -7.942 12.182 1.00 24.94 132 GLN B O 1
ATOM 4105 N N . ALA B 1 133 ? 52.845 -9.761 11.393 1.00 24.43 133 ALA B N 1
ATOM 4106 C CA . ALA B 1 133 ? 53.707 -9.882 12.572 1.00 24.07 133 ALA B CA 1
ATOM 4107 C C . ALA B 1 133 ? 54.632 -8.664 12.733 1.00 23.71 133 ALA B C 1
ATOM 4108 O O . ALA B 1 133 ? 54.861 -8.183 13.848 1.00 23.40 133 ALA B O 1
ATOM 4110 N N . ALA B 1 134 ? 55.142 -8.167 11.606 1.00 23.53 134 ALA B N 1
ATOM 4111 C CA . ALA B 1 134 ? 56.050 -7.027 11.600 1.00 23.16 134 ALA B CA 1
ATOM 4112 C C . ALA B 1 134 ? 55.360 -5.739 12.037 1.00 23.58 134 ALA B C 1
ATOM 4113 O O . ALA B 1 134 ? 55.907 -4.999 12.860 1.00 23.18 134 ALA B O 1
ATOM 4115 N N . VAL B 1 135 ? 54.164 -5.472 11.503 1.00 23.88 135 VAL B N 1
ATOM 4116 C CA . VAL B 1 135 ? 53.421 -4.268 11.908 1.00 23.85 135 VAL B CA 1
ATOM 4117 C C . VAL B 1 135 ? 52.873 -4.376 13.339 1.00 23.60 135 VAL B C 1
ATOM 4118 O O . VAL B 1 135 ? 52.846 -3.385 14.068 1.00 24.06 135 VAL B O 1
ATOM 4122 N N . ASP B 1 136 ? 52.469 -5.580 13.740 1.00 23.09 136 ASP B N 1
ATOM 4123 C CA . ASP B 1 136 ? 52.060 -5.826 15.121 1.00 23.24 136 ASP B CA 1
ATOM 4124 C C . ASP B 1 136 ? 53.215 -5.536 16.064 1.00 23.01 136 ASP B C 1
ATOM 4125 O O . ASP B 1 136 ? 53.024 -4.894 17.084 1.00 22.65 136 ASP B O 1
ATOM 4130 N N . PHE B 1 137 ? 54.412 -6.007 15.719 1.00 22.97 137 PHE B N 1
ATOM 4131 C CA . PHE B 1 137 ? 55.585 -5.714 16.541 1.00 23.44 137 PHE B CA 1
ATOM 4132 C C . PHE B 1 137 ? 55.801 -4.197 16.681 1.00 23.11 137 PHE B C 1
ATOM 4133 O O . PHE B 1 137 ? 56.016 -3.687 17.787 1.00 22.53 137 PHE B O 1
ATOM 4141 N N . VAL B 1 138 ? 55.746 -3.495 15.552 1.00 22.27 138 VAL B N 1
ATOM 4142 C CA . VAL B 1 138 ? 55.903 -2.035 15.530 1.00 22.28 138 VAL B CA 1
ATOM 4143 C C . VAL B 1 138 ? 54.863 -1.347 16.406 1.00 21.76 138 VAL B C 1
ATOM 4144 O O . VAL B 1 138 ? 55.213 -0.489 17.227 1.00 21.37 138 VAL B O 1
ATOM 4148 N N . ASN B 1 139 ? 53.595 -1.718 16.238 1.00 21.57 139 ASN B N 1
ATOM 4149 C CA . ASN B 1 139 ? 52.519 -1.121 17.037 1.00 21.47 139 ASN B CA 1
ATOM 4150 C C . ASN B 1 139 ? 52.621 -1.452 18.519 1.00 21.61 139 ASN B C 1
ATOM 4151 O O . ASN B 1 139 ? 52.281 -0.620 19.345 1.00 21.61 139 ASN B O 1
ATOM 4156 N N . ASN B 1 140 ? 53.093 -2.652 18.854 1.00 21.34 140 ASN B N 1
ATOM 4157 C CA . ASN B 1 140 ? 53.259 -3.024 20.264 1.00 21.37 140 ASN B CA 1
ATOM 4158 C C . ASN B 1 140 ? 54.456 -2.362 20.928 1.00 21.42 140 ASN B C 1
ATOM 4159 O O . ASN B 1 140 ? 54.425 -2.081 22.130 1.00 21.27 140 ASN B O 1
ATOM 4164 N N . TRP B 1 141 ? 55.498 -2.096 20.139 1.00 21.53 141 TRP B N 1
ATOM 4165 C CA . TRP B 1 141 ? 56.601 -1.243 20.585 1.00 21.68 141 TRP B CA 1
ATOM 4166 C C . TRP B 1 141 ? 56.069 0.164 20.938 1.00 22.40 141 TRP B C 1
ATOM 4167 O O . TRP B 1 141 ? 56.281 0.662 22.058 1.00 22.22 141 TRP B O 1
ATOM 4178 N N . VAL B 1 142 ? 55.343 0.780 20.006 1.00 22.56 142 VAL B N 1
ATOM 4179 C CA . VAL B 1 142 ? 54.699 2.065 20.256 1.00 23.24 142 VAL B CA 1
ATOM 4180 C C . VAL B 1 142 ? 53.825 2.023 21.524 1.00 23.40 142 VAL B C 1
ATOM 4181 O O . VAL B 1 142 ? 53.962 2.886 22.386 1.00 23.32 142 VAL B O 1
ATOM 4185 N N . LYS B 1 143 ? 52.954 1.014 21.630 1.00 23.36 143 LYS B N 1
ATOM 4186 C CA . LYS B 1 143 ? 52.084 0.839 22.810 1.00 23.53 143 LYS B CA 1
ATOM 4187 C C . LYS B 1 143 ? 52.916 0.756 24.093 1.00 23.54 143 LYS B C 1
ATOM 4188 O O . LYS B 1 143 ? 52.573 1.382 25.100 1.00 24.23 143 LYS B O 1
ATOM 4194 N N . ARG B 1 144 ? 54.011 -0.006 24.048 1.00 23.46 144 ARG B N 1
ATOM 4195 C CA . ARG B 1 144 ? 54.869 -0.198 25.218 1.00 23.64 144 ARG B CA 1
ATOM 4196 C C . ARG B 1 144 ? 55.472 1.126 25.684 1.00 23.21 144 ARG B C 1
ATOM 4197 O O . ARG B 1 144 ? 55.355 1.502 26.852 1.00 23.13 144 ARG B O 1
ATOM 4205 N N . LYS B 1 145 ? 56.116 1.817 24.751 1.00 22.53 145 LYS B N 1
ATOM 4206 C CA . LYS B 1 145 ? 56.879 3.030 25.049 1.00 22.08 145 LYS B CA 1
ATOM 4207 C C . LYS B 1 145 ? 56.016 4.260 25.328 1.00 22.25 145 LYS B C 1
ATOM 4208 O O . LYS B 1 145 ? 56.509 5.241 25.894 1.00 21.64 145 LYS B O 1
ATOM 4214 N N . THR B 1 146 ? 54.745 4.219 24.931 1.00 22.15 146 THR B N 1
ATOM 4215 C CA . THR B 1 146 ? 53.821 5.319 25.244 1.00 22.74 146 THR B CA 1
ATOM 4216 C C . THR B 1 146 ? 52.937 4.978 26.452 1.00 23.00 146 THR B C 1
ATOM 4217 O O . THR B 1 146 ? 51.938 5.651 26.708 1.00 23.30 146 THR B O 1
ATOM 4221 N N . HIS B 1 147 ? 53.297 3.924 27.184 1.00 23.30 147 HIS B N 1
ATOM 4222 C CA . HIS B 1 147 ? 52.569 3.524 28.401 1.00 22.94 147 HIS B CA 1
ATOM 4223 C C . HIS B 1 147 ? 51.091 3.273 28.069 1.00 23.13 147 HIS B C 1
ATOM 4224 O O . HIS B 1 147 ? 50.189 3.669 28.808 1.00 22.30 147 HIS B O 1
ATOM 4231 N N . ASP B 1 148 ? 50.867 2.640 26.916 1.00 23.60 148 ASP B N 1
ATOM 4232 C CA . ASP B 1 148 ? 49.532 2.245 26.437 1.00 24.21 148 ASP B CA 1
ATOM 4233 C C . ASP B 1 148 ? 48.643 3.415 25.979 1.00 24.41 148 ASP B C 1
ATOM 4234 O O . ASP B 1 148 ? 47.450 3.228 25.703 1.00 24.05 148 ASP B O 1
ATOM 4239 N N . LYS B 1 149 ? 49.230 4.612 25.874 1.00 24.39 149 LYS B N 1
ATOM 4240 C CA . LYS B 1 149 ? 48.464 5.809 25.501 1.00 24.00 149 LYS B CA 1
ATOM 4241 C C . LYS B 1 149 ? 48.178 5.845 24.002 1.00 23.41 149 LYS B C 1
ATOM 4242 O O . LYS B 1 149 ? 47.169 6.401 23.569 1.00 23.05 149 LYS B O 1
ATOM 4248 N N . ILE B 1 150 ? 49.078 5.254 23.223 1.00 23.23 150 ILE B N 1
ATOM 4249 C CA . ILE B 1 150 ? 48.887 5.115 21.787 1.00 23.39 150 ILE B CA 1
ATOM 4250 C C . ILE B 1 150 ? 49.071 3.626 21.472 1.00 24.17 150 ILE B C 1
ATOM 4251 O O . ILE B 1 150 ? 50.190 3.090 21.554 1.00 25.18 150 ILE B O 1
ATOM 4256 N N . GLU B 1 151 ? 47.983 2.952 21.125 1.00 24.09 151 GLU B N 1
ATOM 4257 C CA A GLU B 1 151 ? 48.028 1.501 20.966 0.50 24.21 151 GLU B CA 1
ATOM 4258 C CA B GLU B 1 151 ? 48.041 1.500 20.973 0.50 24.47 151 GLU B CA 1
ATOM 4259 C C . GLU B 1 151 ? 48.584 1.064 19.614 1.00 24.38 151 GLU B C 1
ATOM 4260 O O . GLU B 1 151 ? 49.169 -0.015 19.505 1.00 24.60 151 GLU B O 1
ATOM 4271 N N . LYS B 1 152 ? 48.392 1.909 18.597 1.00 24.10 152 LYS B N 1
ATOM 4272 C CA . LYS B 1 152 ? 48.811 1.627 17.218 1.00 23.99 152 LYS B CA 1
ATOM 4273 C C . LYS B 1 152 ? 49.232 2.913 16.514 1.00 24.07 152 LYS B C 1
ATOM 4274 O O . LYS B 1 152 ? 48.557 3.944 16.619 1.00 24.08 152 LYS B O 1
ATOM 4280 N N . LEU B 1 153 ? 50.355 2.847 15.805 1.00 23.30 153 LEU B N 1
ATOM 4281 C CA . LEU B 1 153 ? 50.767 3.929 14.928 1.00 23.40 153 LEU B CA 1
ATOM 4282 C C . LEU B 1 153 ? 50.263 3.651 13.517 1.00 23.45 153 LEU B C 1
ATOM 4283 O O . LEU B 1 153 ? 49.836 4.556 12.782 1.00 23.20 153 LEU B O 1
ATOM 4288 N N . PHE B 1 154 ? 50.326 2.380 13.136 1.00 23.72 154 PHE B N 1
ATOM 4289 C CA . PHE B 1 154 ? 49.936 1.995 11.802 1.00 23.80 154 PHE B CA 1
ATOM 4290 C C . PHE B 1 154 ? 48.674 1.163 11.943 1.00 24.99 154 PHE B C 1
ATOM 4291 O O . PHE B 1 154 ? 48.673 0.118 12.602 1.00 25.02 154 PHE B O 1
ATOM 4299 N N . ASN B 1 155 ? 47.584 1.672 11.377 1.00 26.43 155 ASN B N 1
ATOM 4300 C CA . ASN B 1 155 ? 46.271 1.027 11.488 1.00 28.13 155 ASN B CA 1
ATOM 4301 C C . ASN B 1 155 ? 45.994 0.047 10.352 1.00 28.80 155 ASN B C 1
ATOM 4302 O O . ASN B 1 155 ? 45.024 -0.723 10.391 1.00 28.76 155 ASN B O 1
ATOM 4307 N N . GLU B 1 156 ? 46.870 0.103 9.342 1.00 29.97 156 GLU B N 1
ATOM 4308 C CA . GLU B 1 156 ? 46.927 -0.879 8.265 1.00 31.11 156 GLU B CA 1
ATOM 4309 C C . GLU B 1 156 ? 48.341 -1.434 8.268 1.00 31.53 156 GLU B C 1
ATOM 4310 O O . GLU B 1 156 ? 49.266 -0.750 8.715 1.00 31.29 156 GLU B O 1
ATOM 4316 N N . PRO B 1 157 ? 48.519 -2.677 7.749 1.00 32.09 157 PRO B N 1
ATOM 4317 C CA . PRO B 1 157 ? 49.867 -3.207 7.501 1.00 32.61 157 PRO B CA 1
ATOM 4318 C C . PRO B 1 157 ? 50.664 -2.258 6.542 1.00 33.14 157 PRO B C 1
ATOM 4319 O O . PRO B 1 157 ? 50.089 -1.563 5.716 1.00 33.90 157 PRO B O 1
ATOM 4323 N N . LEU B 1 158 ? 51.978 -2.222 6.654 1.00 33.29 158 LEU B N 1
ATOM 4324 C CA . LEU B 1 158 ? 52.840 -1.351 5.857 1.00 33.30 158 LEU B CA 1
ATOM 4325 C C . LEU B 1 158 ? 52.950 -1.860 4.433 1.00 33.17 158 LEU B C 1
ATOM 4326 O O . LEU B 1 158 ? 52.558 -2.991 4.107 1.00 33.90 158 LEU B O 1
ATOM 4331 N N . ASP B 1 159 ? 53.478 -0.995 3.603 1.00 33.65 159 ASP B N 1
ATOM 4332 C CA . ASP B 1 159 ? 54.005 -1.348 2.298 1.00 33.31 159 ASP B CA 1
ATOM 4333 C C . ASP B 1 159 ? 54.781 -2.671 2.426 1.00 33.34 159 ASP B C 1
ATOM 4334 O O . ASP B 1 159 ? 55.571 -2.837 3.258 1.00 32.96 159 ASP B O 1
ATOM 4339 N N . PRO B 1 160 ? 54.585 -3.619 1.515 1.00 33.13 160 PRO B N 1
ATOM 4340 C CA . PRO B 1 160 ? 55.263 -4.918 1.635 1.00 32.95 160 PRO B CA 1
ATOM 4341 C C . PRO B 1 160 ? 56.741 -4.886 1.230 1.00 32.59 160 PRO B C 1
ATOM 4342 O O . PRO B 1 160 ? 57.494 -5.807 1.564 1.00 32.96 160 PRO B O 1
ATOM 4346 N N . ASP B 1 161 ? 57.154 -3.854 0.492 1.00 31.81 161 ASP B N 1
ATOM 4347 C CA . ASP B 1 161 ? 58.560 -3.707 0.101 1.00 30.94 161 ASP B CA 1
ATOM 4348 C C . ASP B 1 161 ? 59.358 -3.034 1.230 1.00 29.48 161 ASP B C 1
ATOM 4349 O O . ASP B 1 161 ? 60.573 -2.869 1.132 1.00 28.19 161 ASP B O 1
ATOM 4354 N N . THR B 1 162 ? 58.666 -2.665 2.309 1.00 28.03 162 THR B N 1
ATOM 4355 C CA . THR B 1 162 ? 59.304 -1.995 3.443 1.00 27.33 162 THR B CA 1
ATOM 4356 C C . THR B 1 162 ? 60.562 -2.741 3.888 1.00 26.93 162 THR B C 1
ATOM 4357 O O . THR B 1 162 ? 60.544 -3.964 4.069 1.00 26.18 162 THR B O 1
ATOM 4361 N N . LEU B 1 163 ? 61.647 -1.990 4.059 1.00 26.20 163 LEU B N 1
ATOM 4362 C CA . LEU B 1 163 ? 62.886 -2.556 4.583 1.00 25.96 163 LEU B CA 1
ATOM 4363 C C . LEU B 1 163 ? 63.232 -2.084 5.989 1.00 25.13 163 LEU B C 1
ATOM 4364 O O . LEU B 1 163 ? 63.914 -2.792 6.729 1.00 24.64 163 LEU B O 1
ATOM 4369 N N . LEU B 1 164 ? 62.748 -0.900 6.361 1.00 24.83 164 LEU B N 1
ATOM 4370 C CA . LEU B 1 164 ? 63.145 -0.280 7.604 1.00 24.43 164 LEU B CA 1
ATOM 4371 C C . LEU B 1 164 ? 62.074 0.692 8.123 1.00 23.55 164 LEU B C 1
ATOM 4372 O O . LEU B 1 164 ? 61.531 1.488 7.361 1.00 23.24 164 LEU B O 1
ATOM 4377 N N . VAL B 1 165 ? 61.755 0.596 9.412 1.00 22.15 165 VAL B N 1
ATOM 4378 C CA . VAL B 1 165 ? 60.962 1.634 10.069 1.00 21.88 165 VAL B CA 1
ATOM 4379 C C . VAL B 1 165 ? 61.742 2.232 11.228 1.00 21.60 165 VAL B C 1
ATOM 4380 O O . VAL B 1 165 ? 62.126 1.515 12.164 1.00 22.09 165 VAL B O 1
ATOM 4384 N N . LEU B 1 166 ? 62.019 3.529 11.136 1.00 21.26 166 LEU B N 1
ATOM 4385 C CA . LEU B 1 166 ? 62.669 4.256 12.230 1.00 21.93 166 LEU B CA 1
ATOM 4386 C C . LEU B 1 166 ? 61.581 4.803 13.133 1.00 22.52 166 LEU B C 1
ATOM 4387 O O . LEU B 1 166 ? 60.654 5.465 12.662 1.00 23.60 166 LEU B O 1
ATOM 4392 N N . LEU B 1 167 ? 61.702 4.540 14.428 1.00 22.54 167 LEU B N 1
ATOM 4393 C CA . LEU B 1 167 ? 60.627 4.841 15.377 1.00 22.79 167 LEU B CA 1
ATOM 4394 C C . LEU B 1 167 ? 61.123 5.677 16.532 1.00 22.73 167 LEU B C 1
ATOM 4395 O O . LEU B 1 167 ? 62.191 5.408 17.067 1.00 22.89 167 LEU B O 1
ATOM 4400 N N . ASN B 1 168 ? 60.340 6.687 16.906 1.00 23.20 168 ASN B N 1
ATOM 4401 C CA . ASN B 1 168 ? 60.546 7.404 18.159 1.00 22.97 168 ASN B CA 1
ATOM 4402 C C . ASN B 1 168 ? 59.248 7.412 18.934 1.00 22.53 168 ASN B C 1
ATOM 4403 O O . ASN B 1 168 ? 58.163 7.516 18.350 1.00 22.54 168 ASN B O 1
ATOM 4408 N N . ALA B 1 169 ? 59.350 7.299 20.243 1.00 22.85 169 ALA B N 1
ATOM 4409 C CA . ALA B 1 169 ? 58.175 7.502 21.085 1.00 22.40 169 ALA B CA 1
ATOM 4410 C C . ALA B 1 169 ? 58.541 8.358 22.281 1.00 22.62 169 ALA B C 1
ATOM 4411 O O . ALA B 1 169 ? 59.698 8.381 22.707 1.00 22.91 169 ALA B O 1
ATOM 4413 N N . ILE B 1 170 ? 57.552 9.083 22.799 1.00 22.17 170 ILE B N 1
ATOM 4414 C CA . ILE B 1 170 ? 57.756 9.956 23.946 1.00 22.89 170 ILE B CA 1
ATOM 4415 C C . ILE B 1 170 ? 56.521 9.891 24.826 1.00 22.35 170 ILE B C 1
ATOM 4416 O O . ILE B 1 170 ? 55.397 9.845 24.322 1.00 22.85 170 ILE B O 1
ATOM 4421 N N . TYR B 1 171 ? 56.741 9.883 26.139 1.00 22.82 171 TYR B N 1
ATOM 4422 C CA . TYR B 1 171 ? 55.650 9.857 27.110 1.00 22.62 171 TYR B CA 1
ATOM 4423 C C . TYR B 1 171 ? 55.941 10.860 28.205 1.00 23.37 171 TYR B C 1
ATOM 4424 O O . TYR B 1 171 ? 57.058 10.905 28.734 1.00 22.68 171 TYR B O 1
ATOM 4433 N N . PHE B 1 172 ? 54.922 11.645 28.546 1.00 23.70 172 PHE B N 1
ATOM 4434 C CA . PHE B 1 172 ? 55.060 12.660 29.583 1.00 23.96 172 PHE B CA 1
ATOM 4435 C C . PHE B 1 172 ? 53.921 12.561 30.575 1.00 23.98 172 PHE B C 1
ATOM 4436 O O . PHE B 1 172 ? 52.752 12.444 30.192 1.00 24.93 172 PHE B O 1
ATOM 4444 N N . LYS B 1 173 ? 54.256 12.619 31.851 1.00 24.61 173 LYS B N 1
ATOM 4445 C CA . LYS B 1 173 ? 53.242 12.784 32.870 1.00 24.12 173 LYS B CA 1
ATOM 4446 C C . LYS B 1 173 ? 53.768 13.762 33.910 1.00 24.84 173 LYS B C 1
ATOM 4447 O O . LYS B 1 173 ? 54.880 13.593 34.427 1.00 23.59 173 LYS B O 1
ATOM 4453 N N . GLY B 1 174 ? 52.984 14.812 34.149 1.00 24.78 174 GLY B N 1
ATOM 4454 C CA . GLY B 1 174 ? 53.273 15.786 35.203 1.00 25.08 174 GLY B CA 1
ATOM 4455 C C . GLY B 1 174 ? 52.040 16.052 36.049 1.00 25.13 174 GLY B C 1
ATOM 4456 O O . GLY B 1 174 ? 50.905 15.965 35.561 1.00 25.84 174 GLY B O 1
ATOM 4457 N N . GLU B 1 175 ? 52.247 16.357 37.326 1.00 25.12 175 GLU B N 1
ATOM 4458 C CA . GLU B 1 175 ? 51.168 16.809 38.179 1.00 24.69 175 GLU B CA 1
ATOM 4459 C C . GLU B 1 175 ? 51.357 18.315 38.333 1.00 24.09 175 GLU B C 1
ATOM 4460 O O . GLU B 1 175 ? 52.488 18.775 38.509 1.00 23.87 175 GLU B O 1
ATOM 4466 N N . TRP B 1 176 ? 50.271 19.084 38.267 1.00 23.91 176 TRP B N 1
ATOM 4467 C CA . TRP B 1 176 ? 50.379 20.546 38.450 1.00 24.13 176 TRP B CA 1
ATOM 4468 C C . TRP B 1 176 ? 51.034 20.913 39.786 1.00 24.09 176 TRP B C 1
ATOM 4469 O O . TRP B 1 176 ? 50.755 20.278 40.829 1.00 24.77 176 TRP B O 1
ATOM 4480 N N . ASN B 1 177 ? 51.884 21.940 39.781 1.00 24.35 177 ASN B N 1
ATOM 4481 C CA . ASN B 1 177 ? 52.415 22.482 41.046 1.00 25.58 177 ASN B CA 1
ATOM 4482 C C . ASN B 1 177 ? 51.242 22.943 41.907 1.00 25.27 177 ASN B C 1
ATOM 4483 O O . ASN B 1 177 ? 51.212 22.708 43.119 1.00 25.52 177 ASN B O 1
ATOM 4488 N N . THR B 1 178 ? 50.268 23.596 41.269 1.00 24.81 178 THR B N 1
ATOM 4489 C CA . THR B 1 178 ? 49.058 23.993 41.965 1.00 25.33 178 THR B CA 1
ATOM 4490 C C . THR B 1 178 ? 47.865 23.406 41.220 1.00 24.95 178 THR B C 1
ATOM 4491 O O . THR B 1 178 ? 47.604 23.778 40.059 1.00 24.62 178 THR B O 1
ATOM 4495 N N . ALA B 1 179 ? 47.172 22.462 41.867 1.00 24.26 179 ALA B N 1
ATOM 4496 C CA . ALA B 1 179 ? 46.047 21.762 41.227 1.00 24.03 179 ALA B CA 1
ATOM 4497 C C . ALA B 1 179 ? 44.822 22.664 41.061 1.00 24.26 179 ALA B C 1
ATOM 4498 O O . ALA B 1 179 ? 44.628 23.614 41.827 1.00 24.36 179 ALA B O 1
ATOM 4500 N N . PHE B 1 180 ? 44.024 22.395 40.030 1.00 24.28 180 PHE B N 1
ATOM 4501 C CA . PHE B 1 180 ? 42.746 23.083 39.863 1.00 24.11 180 PHE B CA 1
ATOM 4502 C C . PHE B 1 180 ? 41.749 22.534 40.869 1.00 24.04 180 PHE B C 1
ATOM 4503 O O . PHE B 1 180 ? 41.832 21.369 41.256 1.00 24.88 180 PHE B O 1
ATOM 4511 N N . VAL B 1 181 ? 40.800 23.367 41.273 1.00 23.85 181 VAL B N 1
ATOM 4512 C CA . VAL B 1 181 ? 39.862 23.000 42.346 1.00 23.49 181 VAL B CA 1
ATOM 4513 C C . VAL B 1 181 ? 38.712 22.178 41.771 1.00 23.71 181 VAL B C 1
ATOM 4514 O O . VAL B 1 181 ? 37.838 22.719 41.084 1.00 23.91 181 VAL B O 1
ATOM 4518 N N . LYS B 1 182 ? 38.728 20.868 42.031 1.00 24.97 182 LYS B N 1
ATOM 4519 C CA . LYS B 1 182 ? 37.697 19.943 41.522 1.00 25.56 182 LYS B CA 1
ATOM 4520 C C . LYS B 1 182 ? 36.260 20.463 41.650 1.00 24.96 182 LYS B C 1
ATOM 4521 O O . LYS B 1 182 ? 35.492 20.398 40.676 1.00 24.88 182 LYS B O 1
ATOM 4527 N N A GLU B 1 183 ? 35.910 20.985 42.825 0.50 24.95 183 GLU B N 1
ATOM 4528 N N B GLU B 1 183 ? 35.899 20.971 42.837 0.50 24.64 183 GLU B N 1
ATOM 4529 C CA A GLU B 1 183 ? 34.547 21.444 43.073 0.50 25.17 183 GLU B CA 1
ATOM 4530 C CA B GLU B 1 183 ? 34.534 21.464 43.092 0.50 24.53 183 GLU B CA 1
ATOM 4531 C C A GLU B 1 183 ? 34.144 22.607 42.163 0.50 24.69 183 GLU B C 1
ATOM 4532 C C B GLU B 1 183 ? 34.152 22.688 42.251 0.50 24.33 183 GLU B C 1
ATOM 4533 O O A GLU B 1 183 ? 32.952 22.868 41.981 0.50 24.71 183 GLU B O 1
ATOM 4534 O O B GLU B 1 183 ? 32.984 23.090 42.223 0.50 24.29 183 GLU B O 1
ATOM 4545 N N . HIS B 1 184 ? 35.135 23.290 41.585 1.00 24.49 184 HIS B N 1
ATOM 4546 C CA . HIS B 1 184 ? 34.865 24.443 40.719 1.00 24.32 184 HIS B CA 1
ATOM 4547 C C . HIS B 1 184 ? 34.687 24.103 39.243 1.00 24.90 184 HIS B C 1
ATOM 4548 O O . HIS B 1 184 ? 34.217 24.954 38.478 1.00 25.21 184 HIS B O 1
ATOM 4555 N N . THR B 1 185 ? 35.032 22.874 38.856 1.00 24.02 185 THR B N 1
ATOM 4556 C CA . THR B 1 185 ? 34.863 22.453 37.469 1.00 24.09 185 THR B CA 1
ATOM 4557 C C . THR B 1 185 ? 33.379 22.413 37.157 1.00 23.72 185 THR B C 1
ATOM 4558 O O . THR B 1 185 ? 32.603 21.786 37.884 1.00 23.40 185 THR B O 1
ATOM 4562 N N . GLU B 1 186 ? 32.995 23.116 36.098 1.00 22.84 186 GLU B N 1
ATOM 4563 C CA A GLU B 1 186 ? 31.596 23.227 35.691 0.50 23.11 186 GLU B CA 1
ATOM 4564 C CA B GLU B 1 186 ? 31.602 23.160 35.667 0.50 23.34 186 GLU B CA 1
ATOM 4565 C C . GLU B 1 186 ? 31.510 23.548 34.198 1.00 23.15 186 GLU B C 1
ATOM 4566 O O . GLU B 1 186 ? 32.470 24.083 33.619 1.00 23.19 186 GLU B O 1
ATOM 4577 N N . LYS B 1 187 ? 30.362 23.272 33.576 1.00 22.67 187 LYS B N 1
ATOM 4578 C CA A LYS B 1 187 ? 30.177 23.667 32.178 0.50 23.36 187 LYS B CA 1
ATOM 4579 C CA B LYS B 1 187 ? 30.167 23.670 32.177 0.50 23.17 187 LYS B CA 1
ATOM 4580 C C . LYS B 1 187 ? 30.278 25.185 32.045 1.00 22.96 187 LYS B C 1
ATOM 4581 O O . LYS B 1 187 ? 29.592 25.923 32.762 1.00 22.83 187 LYS B O 1
ATOM 4592 N N . ARG B 1 188 ? 31.174 25.626 31.154 1.00 22.70 188 ARG B N 1
ATOM 4593 C CA A ARG B 1 188 ? 31.296 27.034 30.765 0.50 22.74 188 ARG B CA 1
ATOM 4594 C CA B ARG B 1 188 ? 31.300 27.031 30.770 0.50 22.83 188 ARG B CA 1
ATOM 4595 C C . ARG B 1 188 ? 31.448 27.108 29.256 1.00 22.54 188 ARG B C 1
ATOM 4596 O O . ARG B 1 188 ? 31.835 26.119 28.614 1.00 23.14 188 ARG B O 1
ATOM 4611 N N . GLN B 1 189 ? 31.144 28.268 28.683 1.00 22.11 189 GLN B N 1
ATOM 4612 C CA . GLN B 1 189 ? 31.201 28.410 27.228 1.00 23.11 189 GLN B CA 1
ATOM 4613 C C . GLN B 1 189 ? 32.641 28.415 26.741 1.00 22.67 189 GLN B C 1
ATOM 4614 O O . GLN B 1 189 ? 33.512 29.037 27.361 1.00 23.34 189 GLN B O 1
ATOM 4620 N N . PHE B 1 190 ? 32.878 27.714 25.639 1.00 22.49 190 PHE B N 1
ATOM 4621 C CA . PHE B 1 190 ? 34.108 27.853 24.883 1.00 22.16 190 PHE B CA 1
ATOM 4622 C C . PHE B 1 190 ? 33.663 28.150 23.453 1.00 22.12 190 PHE B C 1
ATOM 4623 O O . PHE B 1 190 ? 32.694 27.552 22.959 1.00 22.75 190 PHE B O 1
ATOM 4631 N N . PHE B 1 191 ? 34.309 29.110 22.818 1.00 21.92 191 PHE B N 1
ATOM 4632 C CA . PHE B 1 191 ? 33.927 29.490 21.456 1.00 22.29 191 PHE B CA 1
ATOM 4633 C C . PHE B 1 191 ? 34.819 28.842 20.406 1.00 22.69 191 PHE B C 1
ATOM 4634 O O . PHE B 1 191 ? 35.977 29.249 20.190 1.00 22.06 191 PHE B O 1
ATOM 4642 N N . ASN B 1 192 ? 34.267 27.814 19.771 1.00 22.34 192 ASN B N 1
ATOM 4643 C CA . ASN B 1 192 ? 34.966 27.047 18.772 1.00 22.04 192 ASN B CA 1
ATOM 4644 C C . ASN B 1 192 ? 35.253 27.909 17.534 1.00 22.61 192 ASN B C 1
ATOM 4645 O O . ASN B 1 192 ? 34.379 28.635 17.072 1.00 21.98 192 ASN B O 1
ATOM 4650 N N . GLY B 1 193 ? 36.482 27.844 17.026 1.00 22.14 193 GLY B N 1
ATOM 4651 C CA . GLY B 1 193 ? 36.933 28.762 15.975 1.00 22.85 193 GLY B CA 1
ATOM 4652 C C . GLY B 1 193 ? 36.814 30.222 16.394 1.00 23.19 193 GLY B C 1
ATOM 4653 O O . GLY B 1 193 ? 36.849 31.114 15.542 1.00 24.56 193 GLY B O 1
ATOM 4654 N N . GLY B 1 194 ? 36.658 30.463 17.689 1.00 22.06 194 GLY B N 1
ATOM 4655 C CA . GLY B 1 194 ? 36.461 31.822 18.209 1.00 22.98 194 GLY B CA 1
ATOM 4656 C C . GLY B 1 194 ? 35.019 32.312 18.157 1.00 22.37 194 GLY B C 1
ATOM 4657 O O . GLY B 1 194 ? 34.703 33.364 18.709 1.00 22.91 194 GLY B O 1
ATOM 4658 N N . VAL B 1 195 ? 34.129 31.539 17.522 1.00 21.88 195 VAL B N 1
ATOM 4659 C CA . VAL B 1 195 ? 32.800 32.054 17.186 1.00 20.52 195 VAL B CA 1
ATOM 4660 C C . VAL B 1 195 ? 31.613 31.190 17.589 1.00 20.86 195 VAL B C 1
ATOM 4661 O O . VAL B 1 195 ? 30.505 31.717 17.750 1.00 20.46 195 VAL B O 1
ATOM 4665 N N . THR B 1 196 ? 31.820 29.881 17.751 1.00 20.93 196 THR B N 1
ATOM 4666 C CA . THR B 1 196 ? 30.681 28.968 18.000 1.00 21.48 196 THR B CA 1
ATOM 4667 C C . THR B 1 196 ? 30.627 28.461 19.449 1.00 21.95 196 THR B C 1
ATOM 4668 O O . THR B 1 196 ? 31.467 27.657 19.859 1.00 22.12 196 THR B O 1
ATOM 4672 N N . PRO B 1 197 ? 29.650 28.943 20.240 1.00 22.63 197 PRO B N 1
ATOM 4673 C CA . PRO B 1 197 ? 29.669 28.578 21.659 1.00 22.46 197 PRO B CA 1
ATOM 4674 C C . PRO B 1 197 ? 29.297 27.129 21.889 1.00 23.55 197 PRO B C 1
ATOM 4675 O O . PRO B 1 197 ? 28.255 26.645 21.373 1.00 22.88 197 PRO B O 1
ATOM 4679 N N . VAL B 1 198 ? 30.140 26.439 22.649 1.00 23.41 198 VAL B N 1
ATOM 4680 C CA . VAL B 1 198 ? 29.784 25.109 23.156 1.00 23.75 198 VAL B CA 1
ATOM 4681 C C . VAL B 1 198 ? 29.981 25.109 24.672 1.00 23.79 198 VAL B C 1
ATOM 4682 O O . VAL B 1 198 ? 30.727 25.931 25.193 1.00 23.59 198 VAL B O 1
ATOM 4686 N N . GLU B 1 199 ? 29.292 24.206 25.365 1.00 23.73 199 GLU B N 1
ATOM 4687 C CA . GLU B 1 199 ? 29.401 24.099 26.816 1.00 24.37 199 GLU B CA 1
ATOM 4688 C C . GLU B 1 199 ? 30.366 22.988 27.119 1.00 24.69 199 GLU B C 1
ATOM 4689 O O . GLU B 1 199 ? 30.126 21.821 26.746 1.00 25.01 199 GLU B O 1
ATOM 4695 N N . VAL B 1 200 ? 31.487 23.336 27.737 1.00 23.58 200 VAL B N 1
ATOM 4696 C CA . VAL B 1 200 ? 32.511 22.329 28.035 1.00 24.00 200 VAL B CA 1
ATOM 4697 C C . VAL B 1 200 ? 32.946 22.446 29.489 1.00 23.78 200 VAL B C 1
ATOM 4698 O O . VAL B 1 200 ? 32.958 23.548 30.031 1.00 24.40 200 VAL B O 1
ATOM 4702 N N . ASP B 1 201 ? 33.265 21.317 30.127 1.00 24.00 201 ASP B N 1
ATOM 4703 C CA . ASP B 1 201 ? 33.791 21.334 31.500 1.00 24.28 201 ASP B CA 1
ATOM 4704 C C . ASP B 1 201 ? 35.023 22.206 31.511 1.00 23.94 201 ASP B C 1
ATOM 4705 O O . ASP B 1 201 ? 35.982 21.995 30.722 1.00 23.62 201 ASP B O 1
ATOM 4710 N N . THR B 1 202 ? 34.981 23.191 32.390 1.00 22.55 202 THR B N 1
ATOM 4711 C CA . THR B 1 202 ? 36.024 24.219 32.476 1.00 21.80 202 THR B CA 1
ATOM 4712 C C . THR B 1 202 ? 36.501 24.288 33.919 1.00 21.97 202 THR B C 1
ATOM 4713 O O . THR B 1 202 ? 35.682 24.365 34.838 1.00 22.23 202 THR B O 1
ATOM 4717 N N . MET B 1 203 ? 37.819 24.214 34.097 1.00 21.73 203 MET B N 1
ATOM 4718 C CA . MET B 1 203 ? 38.438 24.220 35.422 1.00 22.55 203 MET B CA 1
ATOM 4719 C C . MET B 1 203 ? 38.784 25.652 35.842 1.00 22.75 203 MET B C 1
ATOM 4720 O O . MET B 1 203 ? 38.926 26.552 34.991 1.00 22.70 203 MET B O 1
ATOM 4725 N N . ARG B 1 204 ? 38.969 25.835 37.146 1.00 22.35 204 ARG B N 1
ATOM 4726 C CA . ARG B 1 204 ? 39.239 27.133 37.729 1.00 22.37 204 ARG B CA 1
ATOM 4727 C C . ARG B 1 204 ? 40.310 26.992 38.819 1.00 23.23 204 ARG B C 1
ATOM 4728 O O . ARG B 1 204 ? 40.265 26.085 39.648 1.00 22.82 204 ARG B O 1
ATOM 4736 N N . LEU B 1 205 ? 41.278 27.890 38.784 1.00 24.95 205 LEU B N 1
ATOM 4737 C CA . LEU B 1 205 ? 42.253 28.016 39.857 1.00 25.04 205 LEU B CA 1
ATOM 4738 C C . LEU B 1 205 ? 42.518 29.507 40.018 1.00 25.68 205 LEU B C 1
ATOM 4739 O O . LEU B 1 205 ? 42.688 30.218 39.036 1.00 26.20 205 LEU B O 1
ATOM 4744 N N . GLU B 1 206 ? 42.538 29.981 41.252 1.00 25.32 206 GLU B N 1
ATOM 4745 C CA . GLU B 1 206 ? 42.978 31.339 41.509 1.00 25.50 206 GLU B CA 1
ATOM 4746 C C . GLU B 1 206 ? 44.213 31.204 42.383 1.00 25.20 206 GLU B C 1
ATOM 4747 O O . GLU B 1 206 ? 44.129 30.675 43.472 1.00 24.99 206 GLU B O 1
ATOM 4753 N N . ALA B 1 207 ? 45.352 31.687 41.901 1.00 24.94 207 ALA B N 1
ATOM 4754 C CA . ALA B 1 207 ? 46.630 31.466 42.587 1.00 24.41 207 ALA B CA 1
ATOM 4755 C C . ALA B 1 207 ? 47.662 32.435 42.025 1.00 24.16 207 ALA B C 1
ATOM 4756 O O . ALA B 1 207 ? 47.376 33.152 41.060 1.00 22.87 207 ALA B O 1
ATOM 4758 N N . ARG B 1 208 ? 48.848 32.448 42.640 1.00 22.98 208 ARG B N 1
ATOM 4759 C CA . ARG B 1 208 ? 49.989 33.202 42.137 1.00 23.28 208 ARG B CA 1
ATOM 4760 C C . ARG B 1 208 ? 50.657 32.468 40.981 1.00 23.28 208 ARG B C 1
ATOM 4761 O O . ARG B 1 208 ? 51.236 31.390 41.158 1.00 22.58 208 ARG B O 1
ATOM 4769 N N . ILE B 1 209 ? 50.569 33.063 39.797 1.00 23.00 209 ILE B N 1
ATOM 4770 C CA . ILE B 1 209 ? 50.973 32.404 38.549 1.00 23.73 209 ILE B CA 1
ATOM 4771 C C . ILE B 1 209 ? 51.772 33.398 37.718 1.00 23.89 209 ILE B C 1
ATOM 4772 O O . ILE B 1 209 ? 51.465 34.592 37.726 1.00 24.75 209 ILE B O 1
ATOM 4777 N N . LYS B 1 210 ? 52.822 32.918 37.041 1.00 24.43 210 LYS B N 1
ATOM 4778 C CA . LYS B 1 210 ? 53.598 33.755 36.121 1.00 24.16 210 LYS B CA 1
ATOM 4779 C C . LYS B 1 210 ? 52.709 34.193 34.959 1.00 23.82 210 LYS B C 1
ATOM 4780 O O . LYS B 1 210 ? 52.148 33.358 34.231 1.00 23.93 210 LYS B O 1
ATOM 4786 N N . TYR B 1 211 ? 52.577 35.507 34.802 1.00 22.47 211 TYR B N 1
ATOM 4787 C CA . TYR B 1 211 ? 51.595 36.087 33.909 1.00 22.08 211 TYR B CA 1
ATOM 4788 C C . TYR B 1 211 ? 52.145 37.377 33.295 1.00 22.07 211 TYR B C 1
ATOM 4789 O O . TYR B 1 211 ? 52.957 38.101 33.927 1.00 21.65 211 TYR B O 1
ATOM 4798 N N . ARG B 1 212 ? 51.718 37.656 32.061 1.00 21.88 212 ARG B N 1
ATOM 4799 C CA A ARG B 1 212 ? 51.881 38.993 31.489 0.50 21.98 212 ARG B CA 1
ATOM 4800 C CA B ARG B 1 212 ? 51.914 38.977 31.460 0.50 22.03 212 ARG B CA 1
ATOM 4801 C C . ARG B 1 212 ? 51.033 39.138 30.232 1.00 21.94 212 ARG B C 1
ATOM 4802 O O . ARG B 1 212 ? 50.796 38.166 29.509 1.00 21.58 212 ARG B O 1
ATOM 4817 N N . PHE B 1 213 ? 50.542 40.356 30.016 1.00 21.90 213 PHE B N 1
ATOM 4818 C CA . PHE B 1 213 ? 49.924 40.697 28.744 1.00 22.11 213 PHE B CA 1
ATOM 4819 C C . PHE B 1 213 ? 50.977 41.425 27.906 1.00 22.29 213 PHE B C 1
ATOM 4820 O O . PHE B 1 213 ? 51.695 42.312 28.408 1.00 21.96 213 PHE B O 1
ATOM 4828 N N . PHE B 1 214 ? 51.052 41.059 26.633 1.00 21.21 214 PHE B N 1
ATOM 4829 C CA . PHE B 1 214 ? 51.977 41.693 25.727 1.00 21.31 214 PHE B CA 1
ATOM 4830 C C . PHE B 1 214 ? 51.200 42.389 24.616 1.00 21.84 214 PHE B C 1
ATOM 4831 O O . PHE B 1 214 ? 50.528 41.736 23.817 1.00 20.97 214 PHE B O 1
ATOM 4839 N N . ASP B 1 215 ? 51.277 43.718 24.560 1.00 22.25 215 ASP B N 1
ATOM 4840 C CA . ASP B 1 215 ? 50.474 44.404 23.564 1.00 23.57 215 ASP B CA 1
ATOM 4841 C C . ASP B 1 215 ? 51.019 44.289 22.143 1.00 22.82 215 ASP B C 1
ATOM 4842 O O . ASP B 1 215 ? 50.288 44.560 21.196 1.00 22.19 215 ASP B O 1
ATOM 4847 N N . ASP B 1 216 ? 52.287 43.892 21.989 1.00 22.05 216 ASP B N 1
ATOM 4848 C CA . ASP B 1 216 ? 52.847 43.826 20.646 1.00 22.91 216 ASP B CA 1
ATOM 4849 C C . ASP B 1 216 ? 52.102 42.803 19.802 1.00 22.58 216 ASP B C 1
ATOM 4850 O O . ASP B 1 216 ? 51.676 43.092 18.671 1.00 23.50 216 ASP B O 1
ATOM 4855 N N . LEU B 1 217 ? 51.923 41.615 20.360 1.00 21.59 217 LEU B N 1
ATOM 4856 C CA . LEU B 1 217 ? 51.178 40.565 19.667 1.00 22.40 217 LEU B CA 1
ATOM 4857 C C . LEU B 1 217 ? 49.770 40.367 20.211 1.00 22.30 217 LEU B C 1
ATOM 4858 O O . LEU B 1 217 ? 49.069 39.449 19.772 1.00 22.93 217 LEU B O 1
ATOM 4863 N N . GLN B 1 218 ? 49.368 41.227 21.151 1.00 22.02 218 GLN B N 1
ATOM 4864 C CA . GLN B 1 218 ? 48.015 41.217 21.757 1.00 22.26 218 GLN B CA 1
ATOM 4865 C C . GLN B 1 218 ? 47.693 39.853 22.360 1.00 22.03 218 GLN B C 1
ATOM 4866 O O . GLN B 1 218 ? 46.719 39.186 21.976 1.00 22.31 218 GLN B O 1
ATOM 4872 N N . VAL B 1 219 ? 48.542 39.423 23.285 1.00 21.39 219 VAL B N 1
ATOM 4873 C CA . VAL B 1 219 ? 48.488 38.056 23.773 1.00 20.65 219 VAL B CA 1
ATOM 4874 C C . VAL B 1 219 ? 48.726 38.029 25.291 1.00 20.67 219 VAL B C 1
ATOM 4875 O O . VAL B 1 219 ? 49.620 38.727 25.790 1.00 20.70 219 VAL B O 1
ATOM 4879 N N . GLU B 1 220 ? 47.891 37.282 26.013 1.00 20.58 220 GLU B N 1
ATOM 4880 C CA . GLU B 1 220 ? 48.166 37.002 27.436 1.00 20.36 220 GLU B CA 1
ATOM 4881 C C . GLU B 1 220 ? 48.893 35.679 27.521 1.00 20.45 220 GLU B C 1
ATOM 4882 O O . GLU B 1 220 ? 48.537 34.711 26.841 1.00 20.80 220 GLU B O 1
ATOM 4888 N N . VAL B 1 221 ? 49.906 35.627 28.367 1.00 20.38 221 VAL B N 1
ATOM 4889 C CA . VAL B 1 221 ? 50.735 34.447 28.495 1.00 20.46 221 VAL B CA 1
ATOM 4890 C C . VAL B 1 221 ? 50.818 34.074 29.967 1.00 21.67 221 VAL B C 1
ATOM 4891 O O . VAL B 1 221 ? 51.034 34.942 30.810 1.00 20.96 221 VAL B O 1
ATOM 4895 N N . VAL B 1 222 ? 50.655 32.787 30.251 1.00 22.67 222 VAL B N 1
ATOM 4896 C CA . VAL B 1 222 ? 50.960 32.232 31.569 1.00 23.41 222 VAL B CA 1
ATOM 4897 C C . VAL B 1 222 ? 51.844 31.000 31.428 1.00 23.75 222 VAL B C 1
ATOM 4898 O O . VAL B 1 222 ? 51.861 30.355 30.374 1.00 23.64 222 VAL B O 1
ATOM 4902 N N . GLU B 1 223 ? 52.583 30.682 32.484 1.00 23.34 223 GLU B N 1
ATOM 4903 C CA . GLU B 1 223 ? 53.165 29.355 32.634 1.00 23.96 223 GLU B CA 1
ATOM 4904 C C . GLU B 1 223 ? 52.558 28.674 33.851 1.00 23.89 223 GLU B C 1
ATOM 4905 O O . GLU B 1 223 ? 52.546 29.243 34.952 1.00 22.72 223 GLU B O 1
ATOM 4911 N N . LEU B 1 224 ? 52.077 27.453 33.644 1.00 23.57 224 LEU B N 1
ATOM 4912 C CA . LEU B 1 224 ? 51.581 26.623 34.730 1.00 24.13 224 LEU B CA 1
ATOM 4913 C C . LEU B 1 224 ? 52.589 25.495 34.960 1.00 24.27 224 LEU B C 1
ATOM 4914 O O . LEU B 1 224 ? 52.674 24.563 34.155 1.00 24.89 224 LEU B O 1
ATOM 4919 N N . PRO B 1 225 ? 53.421 25.615 36.007 1.00 24.11 225 PRO B N 1
ATOM 4920 C CA . PRO B 1 225 ? 54.467 24.601 36.224 1.00 23.67 225 PRO B CA 1
ATOM 4921 C C . PRO B 1 225 ? 53.941 23.264 36.760 1.00 23.44 225 PRO B C 1
ATOM 4922 O O . PRO B 1 225 ? 52.923 23.220 37.465 1.00 23.04 225 PRO B O 1
ATOM 4926 N N . TYR B 1 226 ? 54.633 22.182 36.404 1.00 22.66 226 TYR B N 1
ATOM 4927 C CA . TYR B 1 226 ? 54.433 20.887 37.067 1.00 21.90 226 TYR B CA 1
ATOM 4928 C C . TYR B 1 226 ? 55.311 20.804 38.329 1.00 22.47 226 TYR B C 1
ATOM 4929 O O . TYR B 1 226 ? 56.134 21.701 38.589 1.00 22.21 226 TYR B O 1
ATOM 4938 N N . ARG B 1 227 ? 55.101 19.780 39.150 1.00 22.97 227 ARG B N 1
ATOM 4939 C CA . ARG B 1 227 ? 55.826 19.714 40.429 1.00 23.67 227 ARG B CA 1
ATOM 4940 C C . ARG B 1 227 ? 57.327 19.682 40.165 1.00 23.40 227 ARG B C 1
ATOM 4941 O O . ARG B 1 227 ? 57.776 18.965 39.273 1.00 23.70 227 ARG B O 1
ATOM 4949 N N . GLY B 1 228 ? 58.080 20.491 40.912 1.00 23.73 228 GLY B N 1
ATOM 4950 C CA . GLY B 1 228 ? 59.542 20.602 40.751 1.00 23.59 228 GLY B CA 1
ATOM 4951 C C . GLY B 1 228 ? 59.987 21.693 39.791 1.00 24.54 228 GLY B C 1
ATOM 4952 O O . GLY B 1 228 ? 61.173 22.064 39.759 1.00 24.06 228 GLY B O 1
ATOM 4953 N N . LEU B 1 229 ? 59.039 22.186 38.988 1.00 24.49 229 LEU B N 1
ATOM 4954 C CA . LEU B 1 229 ? 59.205 23.430 38.205 1.00 24.82 229 LEU B CA 1
ATOM 4955 C C . LEU B 1 229 ? 60.109 23.294 36.980 1.00 24.87 229 LEU B C 1
ATOM 4956 O O . LEU B 1 229 ? 60.326 24.269 36.255 1.00 25.61 229 LEU B O 1
ATOM 4961 N N . ASP 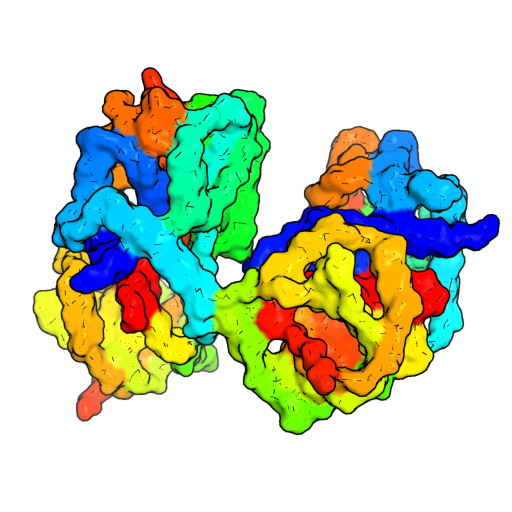B 1 230 ? 60.605 22.078 36.738 1.00 24.79 230 ASP B N 1
ATOM 4962 C CA . ASP B 1 230 ? 61.496 21.795 35.617 1.00 25.05 230 ASP B CA 1
ATOM 4963 C C . ASP B 1 230 ? 60.704 21.514 34.337 1.00 24.36 230 ASP B C 1
ATOM 4964 O O . ASP B 1 230 ? 61.259 21.552 33.241 1.00 25.24 230 ASP B O 1
ATOM 4969 N N . TYR B 1 231 ? 59.406 21.233 34.475 1.00 23.84 231 TYR B N 1
ATOM 4970 C CA . TYR B 1 231 ? 58.496 21.180 33.310 1.00 24.04 231 TYR B CA 1
ATOM 4971 C C . TYR B 1 231 ? 57.346 22.138 33.522 1.00 23.94 231 TYR B C 1
ATOM 4972 O O . TYR B 1 231 ? 56.922 22.358 34.660 1.00 22.93 231 TYR B O 1
ATOM 4981 N N . THR B 1 232 ? 56.861 22.736 32.433 1.00 23.27 232 THR B N 1
ATOM 4982 C CA A THR B 1 232 ? 55.769 23.701 32.506 0.50 23.81 232 THR B CA 1
ATOM 4983 C CA B THR B 1 232 ? 55.752 23.673 32.531 0.50 23.57 232 THR B CA 1
ATOM 4984 C C . THR B 1 232 ? 54.854 23.586 31.303 1.00 23.60 232 THR B C 1
ATOM 4985 O O . THR B 1 232 ? 55.267 23.076 30.249 1.00 23.69 232 THR B O 1
ATOM 4992 N N . MET B 1 233 ? 53.624 24.063 31.456 1.00 23.28 233 MET B N 1
ATOM 4993 C CA . MET B 1 233 ? 52.766 24.324 30.300 1.00 23.18 233 MET B CA 1
ATOM 4994 C C . MET B 1 233 ? 52.681 25.851 30.122 1.00 23.41 233 MET B C 1
ATOM 4995 O O . MET B 1 233 ? 52.154 26.554 30.989 1.00 24.22 233 MET B O 1
ATOM 5000 N N . ALA B 1 234 ? 53.228 26.345 29.022 1.00 22.76 234 ALA B N 1
ATOM 5001 C CA . ALA B 1 234 ? 53.079 27.753 28.644 1.00 22.56 234 ALA B CA 1
ATOM 5002 C C . ALA B 1 234 ? 51.813 27.833 27.833 1.00 22.80 234 ALA B C 1
ATOM 5003 O O . ALA B 1 234 ? 51.672 27.069 26.867 1.00 22.36 234 ALA B O 1
ATOM 5005 N N . ILE B 1 235 ? 50.911 28.742 28.215 1.00 22.63 235 ILE B N 1
ATOM 5006 C CA . ILE B 1 235 ? 49.625 28.968 27.500 1.00 23.36 235 ILE B CA 1
ATOM 5007 C C . ILE B 1 235 ? 49.612 30.389 26.929 1.00 23.55 235 ILE B C 1
ATOM 5008 O O . ILE B 1 235 ? 49.877 31.361 27.665 1.00 24.14 235 ILE B O 1
ATOM 5013 N N . LEU B 1 236 ? 49.357 30.496 25.624 1.00 23.02 236 LEU B N 1
ATOM 5014 C CA . LEU B 1 236 ? 49.302 31.778 24.918 1.00 23.71 236 LEU B CA 1
ATOM 5015 C C . LEU B 1 236 ? 47.874 32.001 24.446 1.00 23.67 236 LEU B C 1
ATOM 5016 O O . LEU B 1 236 ? 47.367 31.269 23.596 1.00 22.79 236 LEU B O 1
ATOM 5021 N N . LEU B 1 237 ? 47.234 33.011 25.022 1.00 22.81 237 LEU B N 1
ATOM 5022 C CA . LEU B 1 237 ? 45.812 33.305 24.744 1.00 22.60 237 LEU B CA 1
ATOM 5023 C C . LEU B 1 237 ? 45.651 34.601 23.982 1.00 21.86 237 LEU B C 1
ATOM 5024 O O . LEU B 1 237 ? 45.860 35.692 24.544 1.00 22.35 237 LEU B O 1
ATOM 5029 N N . PRO B 1 238 ? 45.254 34.508 22.703 1.00 22.55 238 PRO B N 1
ATOM 5030 C CA . PRO B 1 238 ? 45.061 35.738 21.942 1.00 22.00 238 PRO B CA 1
ATOM 5031 C C . PRO B 1 238 ? 44.005 36.629 22.619 1.00 22.11 238 PRO B C 1
ATOM 5032 O O . PRO B 1 238 ? 43.027 36.127 23.170 1.00 22.86 238 PRO B O 1
ATOM 5036 N N . LYS B 1 239 ? 44.232 37.937 22.640 1.00 21.94 239 LYS B N 1
ATOM 5037 C CA . LYS B 1 239 ? 43.195 38.858 23.121 1.00 22.15 239 LYS B CA 1
ATOM 5038 C C . LYS B 1 239 ? 41.883 38.733 22.349 1.00 22.03 239 LYS B C 1
ATOM 5039 O O . LYS B 1 239 ? 40.809 38.729 22.949 1.00 22.71 239 LYS B O 1
ATOM 5045 N N . GLU B 1 240 ? 41.977 38.629 21.020 1.00 22.51 240 GLU B N 1
ATOM 5046 C CA . GLU B 1 240 ? 40.805 38.586 20.159 1.00 22.71 240 GLU B CA 1
ATOM 5047 C C . GLU B 1 240 ? 40.280 37.162 20.029 1.00 21.88 240 GLU B C 1
ATOM 5048 O O . GLU B 1 240 ? 41.046 36.211 19.991 1.00 21.73 240 GLU B O 1
ATOM 5054 N N . ASN B 1 241 ? 38.966 37.019 19.971 1.00 20.64 241 ASN B N 1
ATOM 5055 C CA . ASN B 1 241 ? 38.374 35.696 19.813 1.00 20.52 241 ASN B CA 1
ATOM 5056 C C . ASN B 1 241 ? 38.993 34.858 18.686 1.00 20.66 241 ASN B C 1
ATOM 5057 O O . ASN B 1 241 ? 39.208 33.686 18.857 1.00 21.55 241 ASN B O 1
ATOM 5062 N N . THR B 1 242 ? 39.250 35.462 17.530 1.00 21.04 242 THR B N 1
ATOM 5063 C CA . THR B 1 242 ? 39.798 34.712 16.386 1.00 21.81 242 THR B CA 1
ATOM 5064 C C . THR B 1 242 ? 41.297 35.014 16.170 1.00 22.45 242 THR B C 1
ATOM 5065 O O . THR B 1 242 ? 41.813 34.914 15.041 1.00 22.63 242 THR B O 1
ATOM 5069 N N . GLY B 1 243 ? 41.988 35.390 17.241 1.00 22.71 243 GLY B N 1
ATOM 5070 C CA . GLY B 1 243 ? 43.380 35.842 17.143 1.00 22.67 243 GLY B CA 1
ATOM 5071 C C . GLY B 1 243 ? 44.444 34.757 16.958 1.00 23.38 243 GLY B C 1
ATOM 5072 O O . GLY B 1 243 ? 45.590 35.067 16.650 1.00 23.28 243 GLY B O 1
ATOM 5073 N N . VAL B 1 244 ? 44.077 33.488 17.128 1.00 22.78 244 VAL B N 1
ATOM 5074 C CA . VAL B 1 244 ? 45.087 32.428 17.223 1.00 22.54 244 VAL B CA 1
ATOM 5075 C C . VAL B 1 244 ? 45.916 32.243 15.952 1.00 22.42 244 VAL B C 1
ATOM 5076 O O . VAL B 1 244 ? 47.126 32.037 16.042 1.00 21.11 244 VAL B O 1
ATOM 5080 N N . GLU B 1 245 ? 45.291 32.344 14.775 1.00 22.91 245 GLU B N 1
ATOM 5081 C CA . GLU B 1 245 ? 46.062 32.152 13.542 1.00 22.86 245 GLU B CA 1
ATOM 5082 C C . GLU B 1 245 ? 47.093 33.275 13.332 1.00 23.25 245 GLU B C 1
ATOM 5083 O O . GLU B 1 245 ? 48.250 33.005 12.984 1.00 23.26 245 GLU B O 1
ATOM 5089 N N . GLY B 1 246 ? 46.675 34.516 13.587 1.00 22.25 246 GLY B N 1
ATOM 5090 C CA . GLY B 1 246 ? 47.584 35.663 13.556 1.00 22.17 246 GLY B CA 1
ATOM 5091 C C . GLY B 1 246 ? 48.735 35.527 14.551 1.00 22.55 246 GLY B C 1
ATOM 5092 O O . GLY B 1 246 ? 49.864 35.913 14.249 1.00 22.65 246 GLY B O 1
ATOM 5093 N N . LEU B 1 247 ? 48.446 34.980 15.731 1.00 22.40 247 LEU B N 1
ATOM 5094 C CA . LEU B 1 247 ? 49.463 34.800 16.776 1.00 22.91 247 LEU B CA 1
ATOM 5095 C C . LEU B 1 247 ? 50.509 33.777 16.318 1.00 23.04 247 LEU B C 1
ATOM 5096 O O . LEU B 1 247 ? 51.701 33.992 16.454 1.00 21.54 247 LEU B O 1
ATOM 5101 N N . LYS B 1 248 ? 50.038 32.653 15.799 1.00 23.45 248 LYS B N 1
ATOM 5102 C CA . LYS B 1 248 ? 50.925 31.625 15.286 1.00 24.33 248 LYS B CA 1
ATOM 5103 C C . LYS B 1 248 ? 51.847 32.209 14.201 1.00 24.17 248 LYS B C 1
ATOM 5104 O O . LYS B 1 248 ? 53.046 31.925 14.184 1.00 24.67 248 LYS B O 1
ATOM 5110 N N . GLN B 1 249 ? 51.305 33.039 13.306 1.00 23.01 249 GLN B N 1
ATOM 5111 C CA . GLN B 1 249 ? 52.124 33.665 12.252 1.00 23.12 249 GLN B CA 1
ATOM 5112 C C . GLN B 1 249 ? 53.153 34.670 12.794 1.00 22.63 249 GLN B C 1
ATOM 5113 O O . GLN B 1 249 ? 54.267 34.765 12.279 1.00 22.68 249 GLN B O 1
ATOM 5119 N N . ASN B 1 250 ? 52.776 35.411 13.832 1.00 21.71 250 ASN B N 1
ATOM 5120 C CA . ASN B 1 250 ? 53.659 36.419 14.433 1.00 21.84 250 ASN B CA 1
ATOM 5121 C C . ASN B 1 250 ? 54.708 35.864 15.390 1.00 22.44 250 ASN B C 1
ATOM 5122 O O . ASN B 1 250 ? 55.706 36.529 15.693 1.00 22.62 250 ASN B O 1
ATOM 5127 N N . LEU B 1 251 ? 54.461 34.680 15.939 1.00 22.00 251 LEU B N 1
ATOM 5128 C CA . LEU B 1 251 ? 55.347 34.179 16.976 1.00 22.66 251 LEU B CA 1
ATOM 5129 C C . LEU B 1 251 ? 56.704 33.764 16.377 1.00 22.56 251 LEU B C 1
ATOM 5130 O O . LEU B 1 251 ? 56.771 33.300 15.254 1.00 21.90 251 LEU B O 1
ATOM 5135 N N . THR B 1 252 ? 57.780 33.937 17.133 1.00 22.93 252 THR B N 1
ATOM 5136 C CA . THR B 1 252 ? 59.068 33.353 16.763 1.00 22.50 252 THR B CA 1
ATOM 5137 C C . THR B 1 252 ? 59.577 32.716 18.025 1.00 22.70 252 THR B C 1
ATOM 5138 O O . THR B 1 252 ? 59.085 33.035 19.120 1.00 22.05 252 THR B O 1
ATOM 5142 N N . ILE B 1 253 ? 60.569 31.839 17.903 1.00 21.52 253 ILE B N 1
ATOM 5143 C CA . ILE B 1 253 ? 61.100 31.210 19.120 1.00 21.96 253 ILE B CA 1
ATOM 5144 C C . ILE B 1 253 ? 61.736 32.266 20.029 1.00 22.00 253 ILE B C 1
ATOM 5145 O O . ILE B 1 253 ? 61.564 32.213 21.242 1.00 21.79 253 ILE B O 1
ATOM 5150 N N . ASP B 1 254 ? 62.415 33.252 19.442 1.00 22.77 254 ASP B N 1
ATOM 5151 C CA . ASP B 1 254 ? 63.062 34.298 20.235 1.00 23.77 254 ASP B CA 1
ATOM 5152 C C . ASP B 1 254 ? 62.003 35.105 21.001 1.00 23.89 254 ASP B C 1
ATOM 5153 O O . ASP B 1 254 ? 62.177 35.392 22.186 1.00 23.96 254 ASP B O 1
ATOM 5158 N N . ARG B 1 255 ? 60.912 35.460 20.327 1.00 22.88 255 ARG B N 1
ATOM 5159 C CA . ARG B 1 255 ? 59.810 36.188 20.966 1.00 23.46 255 ARG B CA 1
ATOM 5160 C C . ARG B 1 255 ? 59.186 35.374 22.082 1.00 23.08 255 ARG B C 1
ATOM 5161 O O . ARG B 1 255 ? 58.927 35.895 23.168 1.00 23.60 255 ARG B O 1
ATOM 5169 N N . PHE B 1 256 ? 58.958 34.096 21.803 1.00 22.53 256 PHE B N 1
ATOM 5170 C CA . PHE B 1 256 ? 58.413 33.140 22.778 1.00 22.01 256 PHE B CA 1
ATOM 5171 C C . PHE B 1 256 ? 59.284 33.069 24.030 1.00 22.12 256 PHE B C 1
ATOM 5172 O O . PHE B 1 256 ? 58.775 33.246 25.129 1.00 22.44 256 PHE B O 1
ATOM 5180 N N . GLN B 1 257 ? 60.590 32.854 23.868 1.00 21.69 257 GLN B N 1
ATOM 5181 C CA . GLN B 1 257 ? 61.498 32.784 25.020 1.00 22.18 257 GLN B CA 1
ATOM 5182 C C . GLN B 1 257 ? 61.514 34.084 25.833 1.00 22.09 257 GLN B C 1
ATOM 5183 O O . GLN B 1 257 ? 61.521 34.063 27.073 1.00 21.81 257 GLN B O 1
ATOM 5189 N N . ASN B 1 258 ? 61.503 35.208 25.130 1.00 22.51 258 ASN B N 1
ATOM 5190 C CA . ASN B 1 258 ? 61.537 36.521 25.772 1.00 23.24 258 ASN B CA 1
ATOM 5191 C C . ASN B 1 258 ? 60.244 36.793 26.536 1.00 23.05 258 ASN B C 1
ATOM 5192 O O . ASN B 1 258 ? 60.274 37.404 27.605 1.00 22.73 258 ASN B O 1
ATOM 5197 N N . TYR B 1 259 ? 59.114 36.343 25.992 1.00 23.01 259 TYR B N 1
ATOM 5198 C CA . TYR B 1 259 ? 57.847 36.400 26.738 1.00 22.65 259 TYR B CA 1
ATOM 5199 C C . TYR B 1 259 ? 57.990 35.636 28.036 1.00 22.77 259 TYR B C 1
ATOM 5200 O O . TYR B 1 259 ? 57.619 36.142 29.080 1.00 22.07 259 TYR B O 1
ATOM 5209 N N . LEU B 1 260 ? 58.527 34.420 27.966 1.00 21.80 260 LEU B N 1
ATOM 5210 C CA . LEU B 1 260 ? 58.599 33.579 29.168 1.00 21.49 260 LEU B CA 1
ATOM 5211 C C . LEU B 1 260 ? 59.495 34.232 30.208 1.00 21.60 260 LEU B C 1
ATOM 5212 O O . LEU B 1 260 ? 59.182 34.200 31.397 1.00 21.10 260 LEU B O 1
ATOM 5217 N N . SER B 1 261 ? 60.590 34.835 29.752 1.00 21.79 261 SER B N 1
ATOM 5218 C CA . SER B 1 261 ? 61.497 35.583 30.632 1.00 22.69 261 SER B CA 1
ATOM 5219 C C . SER B 1 261 ? 60.852 36.808 31.279 1.00 22.93 261 SER B C 1
ATOM 5220 O O . SER B 1 261 ? 61.275 37.229 32.351 1.00 23.28 261 SER B O 1
ATOM 5223 N N . ASP B 1 262 ? 59.854 37.386 30.612 1.00 23.34 262 ASP B N 1
ATOM 5224 C CA . ASP B 1 262 ? 59.243 38.642 31.058 1.00 24.09 262 ASP B CA 1
ATOM 5225 C C . ASP B 1 262 ? 58.018 38.419 31.950 1.00 24.05 262 ASP B C 1
ATOM 5226 O O . ASP B 1 262 ? 57.456 39.386 32.468 1.00 23.75 262 ASP B O 1
ATOM 5231 N N . LEU B 1 263 ? 57.600 37.162 32.125 1.00 22.84 263 LEU B N 1
ATOM 5232 C CA . LEU B 1 263 ? 56.440 36.863 32.967 1.00 22.74 263 LEU B CA 1
ATOM 5233 C C . LEU B 1 263 ? 56.744 37.198 34.412 1.00 22.88 263 LEU B C 1
ATOM 5234 O O . LEU B 1 263 ? 57.876 37.043 34.851 1.00 22.45 263 LEU B O 1
ATOM 5239 N N . ARG B 1 264 ? 55.733 37.666 35.134 1.00 23.30 264 ARG B N 1
ATOM 5240 C CA . ARG B 1 264 ? 55.894 37.991 36.554 1.00 24.70 264 ARG B CA 1
ATOM 5241 C C . ARG B 1 264 ? 54.761 37.361 37.335 1.00 24.65 264 ARG B C 1
ATOM 5242 O O . ARG B 1 264 ? 53.600 37.364 36.894 1.00 24.58 264 ARG B O 1
ATOM 5250 N N . GLU B 1 265 ? 55.109 36.773 38.467 1.00 25.02 265 GLU B N 1
ATOM 5251 C CA . GLU B 1 265 ? 54.137 36.137 39.332 1.00 25.91 265 GLU B CA 1
ATOM 5252 C C . GLU B 1 265 ? 53.109 37.163 39.770 1.00 26.16 265 GLU B C 1
ATOM 5253 O O . GLU B 1 265 ? 53.458 38.249 40.246 1.00 26.18 265 GLU B O 1
ATOM 5259 N N . ARG B 1 266 ? 51.844 36.799 39.602 1.00 26.50 266 ARG B N 1
ATOM 5260 C CA . ARG B 1 266 ? 50.707 37.663 39.862 1.00 27.17 266 ARG B CA 1
ATOM 5261 C C . ARG B 1 266 ? 49.580 36.777 40.408 1.00 27.04 266 ARG B C 1
ATOM 5262 O O . ARG B 1 266 ? 49.446 35.635 39.979 1.00 26.66 266 ARG B O 1
ATOM 5270 N N . LYS B 1 267 ? 48.771 37.283 41.338 1.00 26.62 267 LYS B N 1
ATOM 5271 C CA . LYS B 1 267 ? 47.524 36.577 41.654 1.00 26.93 267 LYS B CA 1
ATOM 5272 C C . LYS B 1 267 ? 46.551 36.717 40.474 1.00 26.51 267 LYS B C 1
ATOM 5273 O O . LYS B 1 267 ? 46.190 37.833 40.079 1.00 26.73 267 LYS B O 1
ATOM 5279 N N . ILE B 1 268 ? 46.155 35.586 39.905 1.00 25.27 268 ILE B N 1
ATOM 5280 C CA . ILE B 1 268 ? 45.213 35.576 38.772 1.00 25.55 268 ILE B CA 1
ATOM 5281 C C . ILE B 1 268 ? 44.171 34.465 38.925 1.00 25.03 268 ILE B C 1
ATOM 5282 O O . ILE B 1 268 ? 44.404 33.479 39.628 1.00 24.55 268 ILE B O 1
ATOM 5287 N N . THR B 1 269 ? 43.035 34.622 38.247 1.00 25.01 269 THR B N 1
ATOM 5288 C CA . THR B 1 269 ? 42.072 33.528 38.111 1.00 25.24 269 THR B CA 1
ATOM 5289 C C . THR B 1 269 ? 42.245 32.904 36.725 1.00 25.29 269 THR B C 1
ATOM 5290 O O . THR B 1 269 ? 42.161 33.603 35.707 1.00 25.59 269 THR B O 1
ATOM 5294 N N . VAL B 1 270 ? 42.519 31.601 36.695 1.00 24.38 270 VAL B N 1
ATOM 5295 C CA . VAL B 1 270 ? 42.618 30.843 35.447 1.00 24.49 270 VAL B CA 1
ATOM 5296 C C . VAL B 1 270 ? 41.362 30.023 35.179 1.00 24.28 270 VAL B C 1
ATOM 5297 O O . VAL B 1 270 ? 41.007 29.191 35.982 1.00 24.56 270 VAL B O 1
ATOM 5301 N N . LEU B 1 271 ? 40.693 30.266 34.050 1.00 24.22 271 LEU B N 1
ATOM 5302 C CA . LEU B 1 271 ? 39.574 29.401 33.642 1.00 23.96 271 LEU B CA 1
ATOM 5303 C C . LEU B 1 271 ? 40.025 28.647 32.410 1.00 24.19 271 LEU B C 1
ATOM 5304 O O . LEU B 1 271 ? 40.127 29.241 31.318 1.00 23.59 271 LEU B O 1
ATOM 5309 N N . LEU B 1 272 ? 40.316 27.353 32.587 1.00 23.53 272 LEU B N 1
ATOM 5310 C CA . LEU B 1 272 ? 40.946 26.526 31.548 1.00 23.39 272 LEU B CA 1
ATOM 5311 C C . LEU B 1 272 ? 40.131 25.253 31.323 1.00 23.32 272 LEU B C 1
ATOM 5312 O O . LEU B 1 272 ? 39.893 24.502 32.283 1.00 23.00 272 LEU B O 1
ATOM 5317 N N . PRO B 1 273 ? 39.679 25.011 30.078 1.00 23.49 273 PRO B N 1
ATOM 5318 C CA . PRO B 1 273 ? 38.942 23.797 29.765 1.00 23.56 273 PRO B CA 1
ATOM 5319 C C . PRO B 1 273 ? 39.689 22.526 30.153 1.00 24.00 273 PRO B C 1
ATOM 5320 O O . PRO B 1 273 ? 40.919 22.450 30.056 1.00 23.79 273 PRO B O 1
ATOM 5324 N N . LYS B 1 274 ? 38.934 21.560 30.659 1.00 25.13 274 LYS B N 1
ATOM 5325 C CA . LYS B 1 274 ? 39.417 20.218 30.874 1.00 26.69 274 LYS B CA 1
ATOM 5326 C C . LYS B 1 274 ? 39.259 19.564 29.511 1.00 27.43 274 LYS B C 1
ATOM 5327 O O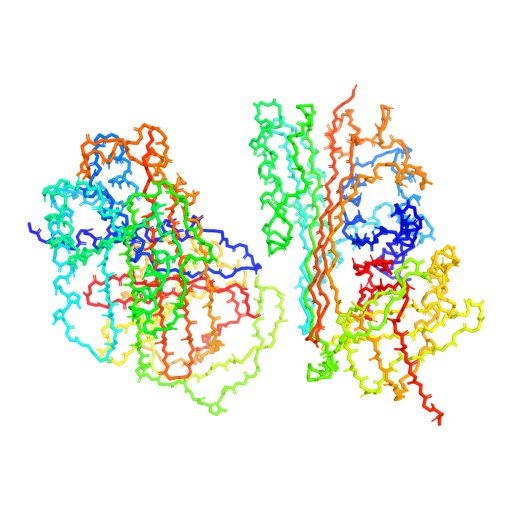 . LYS B 1 274 ? 38.138 19.534 28.985 1.00 29.26 274 LYS B O 1
ATOM 5333 N N . PHE B 1 275 ? 40.350 19.073 28.910 1.00 26.81 275 PHE B N 1
ATOM 5334 C CA . PHE B 1 275 ? 40.296 18.560 27.537 1.00 26.45 275 PHE B CA 1
ATOM 5335 C C . PHE B 1 275 ? 41.224 17.388 27.232 1.00 26.43 275 PHE B C 1
ATOM 5336 O O . PHE B 1 275 ? 42.255 17.210 27.883 1.00 25.42 275 PHE B O 1
ATOM 5344 N N . LYS B 1 276 ? 40.826 16.603 26.222 1.00 26.42 276 LYS B N 1
ATOM 5345 C CA . LYS B 1 276 ? 41.662 15.554 25.657 1.00 27.15 276 LYS B CA 1
ATOM 5346 C C . LYS B 1 276 ? 41.806 15.812 24.161 1.00 26.90 276 LYS B C 1
ATOM 5347 O O . LYS B 1 276 ? 40.838 16.188 23.494 1.00 27.06 276 LYS B O 1
ATOM 5353 N N . LEU B 1 277 ? 43.008 15.610 23.633 1.00 26.34 277 LEU B N 1
ATOM 5354 C CA . LEU B 1 277 ? 43.225 15.700 22.189 1.00 26.87 277 LEU B CA 1
ATOM 5355 C C . LEU B 1 277 ? 43.810 14.391 21.693 1.00 26.61 277 LEU B C 1
ATOM 5356 O O . LEU B 1 277 ? 44.590 13.743 22.392 1.00 25.96 277 LEU B O 1
ATOM 5361 N N . GLU B 1 278 ? 43.406 14.011 20.484 1.00 26.43 278 GLU B N 1
ATOM 5362 C CA A GLU B 1 278 ? 43.908 12.817 19.825 0.50 26.48 278 GLU B CA 1
ATOM 5363 C CA B GLU B 1 278 ? 43.960 12.839 19.814 0.50 26.08 278 GLU B CA 1
ATOM 5364 C C . GLU B 1 278 ? 44.118 13.185 18.351 1.00 26.03 278 GLU B C 1
ATOM 5365 O O . GLU B 1 278 ? 43.144 13.502 17.664 1.00 25.79 278 GLU B O 1
ATOM 5376 N N . THR B 1 279 ? 45.376 13.167 17.886 1.00 25.04 279 THR B N 1
ATOM 5377 C CA . THR B 1 279 ? 45.712 13.632 16.542 1.00 24.92 279 THR B CA 1
ATOM 5378 C C . THR B 1 279 ? 46.607 12.625 15.829 1.00 24.85 279 THR B C 1
ATOM 5379 O O . THR B 1 279 ? 47.278 11.813 16.463 1.00 23.40 279 THR B O 1
ATOM 5383 N N . LYS B 1 280 ? 46.600 12.704 14.508 1.00 25.66 280 LYS B N 1
ATOM 5384 C CA . LYS B 1 280 ? 47.441 11.860 13.664 1.00 26.82 280 LYS B CA 1
ATOM 5385 C C . LYS B 1 280 ? 47.714 12.608 12.380 1.00 26.06 280 LYS B C 1
ATOM 5386 O O . LYS B 1 280 ? 46.845 13.322 11.870 1.00 25.92 280 LYS B O 1
ATOM 5392 N N . TYR B 1 281 ? 48.932 12.450 11.862 1.00 25.56 281 TYR B N 1
ATOM 5393 C CA . TYR B 1 281 ? 49.346 13.164 10.673 1.00 24.14 281 TYR B CA 1
ATOM 5394 C C . TYR B 1 281 ? 50.161 12.245 9.802 1.00 24.49 281 TYR B C 1
ATOM 5395 O O . TYR B 1 281 ? 50.979 11.478 10.308 1.00 24.12 281 TYR B O 1
ATOM 5404 N N . SER B 1 282 ? 49.946 12.365 8.499 1.00 24.05 282 SER B N 1
ATOM 5405 C CA . SER B 1 282 ? 50.908 11.893 7.511 1.00 24.80 282 SER B CA 1
ATOM 5406 C C . SER B 1 282 ? 51.763 13.128 7.223 1.00 23.91 282 SER B C 1
ATOM 5407 O O . SER B 1 282 ? 51.272 14.122 6.682 1.00 23.81 282 SER B O 1
ATOM 5410 N N . LEU B 1 283 ? 53.024 13.085 7.632 1.00 23.41 283 LEU B N 1
ATOM 5411 C CA . LEU B 1 283 ? 53.845 14.292 7.645 1.00 22.80 283 LEU B CA 1
ATOM 5412 C C . LEU B 1 283 ? 54.580 14.582 6.327 1.00 23.01 283 LEU B C 1
ATOM 5413 O O . LEU B 1 283 ? 55.261 15.618 6.197 1.00 23.06 283 LEU B O 1
ATOM 5418 N N . LYS B 1 284 ? 54.432 13.706 5.343 1.00 22.29 284 LYS B N 1
ATOM 5419 C CA . LYS B 1 284 ? 55.144 13.948 4.081 1.00 23.01 284 LYS B CA 1
ATOM 5420 C C . LYS B 1 284 ? 54.925 15.375 3.549 1.00 22.94 284 LYS B C 1
ATOM 5421 O O . LYS B 1 284 ? 55.901 16.112 3.348 1.00 22.87 284 LYS B O 1
ATOM 5427 N N . ALA B 1 285 ? 53.666 15.771 3.341 1.00 23.00 285 ALA B N 1
ATOM 5428 C CA . ALA B 1 285 ? 53.382 17.086 2.750 1.00 23.54 285 ALA B CA 1
ATOM 5429 C C . ALA B 1 285 ? 53.867 18.290 3.599 1.00 24.06 285 ALA B C 1
ATOM 5430 O O . ALA B 1 285 ? 54.503 19.186 3.049 1.00 24.81 285 ALA B O 1
ATOM 5432 N N . PRO B 1 286 ? 53.567 18.321 4.917 1.00 23.98 286 PRO B N 1
ATOM 5433 C CA . PRO B 1 286 ? 54.186 19.356 5.774 1.00 23.92 286 PRO B CA 1
ATOM 5434 C C . PRO B 1 286 ? 55.723 19.387 5.689 1.00 23.27 286 PRO B C 1
ATOM 5435 O O . PRO B 1 286 ? 56.310 20.474 5.624 1.00 23.43 286 PRO B O 1
ATOM 5439 N N . LEU B 1 287 ? 56.376 18.227 5.686 1.00 22.56 287 LEU B N 1
ATOM 5440 C CA . LEU B 1 287 ? 57.850 18.222 5.637 1.00 22.35 287 LEU B CA 1
ATOM 5441 C C . LEU B 1 287 ? 58.327 18.751 4.282 1.00 23.10 287 LEU B C 1
ATOM 5442 O O . LEU B 1 287 ? 59.325 19.478 4.216 1.00 23.18 287 LEU B O 1
ATOM 5447 N N . GLN B 1 288 ? 57.602 18.398 3.217 1.00 22.55 288 GLN B N 1
ATOM 5448 C CA . GLN B 1 288 ? 57.896 18.935 1.886 1.00 24.10 288 GLN B CA 1
ATOM 5449 C C . GLN B 1 288 ? 57.809 20.457 1.890 1.00 23.71 288 GLN B C 1
ATOM 5450 O O . GLN B 1 288 ? 58.634 21.123 1.275 1.00 24.01 288 GLN B O 1
ATOM 5456 N N . SER B 1 289 ? 56.805 20.997 2.584 1.00 24.14 289 SER B N 1
ATOM 5457 C CA A SER B 1 289 ? 56.615 22.444 2.682 0.50 24.41 289 SER B CA 1
ATOM 5458 C CA B SER B 1 289 ? 56.616 22.450 2.676 0.50 23.46 289 SER B CA 1
ATOM 5459 C C . SER B 1 289 ? 57.798 23.118 3.387 1.00 24.17 289 SER B C 1
ATOM 5460 O O . SER B 1 289 ? 58.074 24.305 3.175 1.00 23.97 289 SER B O 1
ATOM 5465 N N . LEU B 1 290 ? 58.486 22.359 4.241 1.00 24.21 290 LEU B N 1
ATOM 5466 C CA . LEU B 1 290 ? 59.693 22.854 4.933 1.00 24.61 290 LEU B CA 1
ATOM 5467 C C . LEU B 1 290 ? 60.986 22.621 4.136 1.00 24.79 290 LEU B C 1
ATOM 5468 O O . LEU B 1 290 ? 62.087 22.855 4.642 1.00 26.04 290 LEU B O 1
ATOM 5473 N N . GLY B 1 291 ? 60.861 22.146 2.902 1.00 24.23 291 GLY B N 1
ATOM 5474 C CA . GLY B 1 291 ? 62.028 21.974 2.050 1.00 23.94 291 GLY B CA 1
ATOM 5475 C C . GLY B 1 291 ? 62.635 20.593 2.083 1.00 24.19 291 GLY B C 1
ATOM 5476 O O . GLY B 1 291 ? 63.676 20.354 1.469 1.00 24.46 291 GLY B O 1
ATOM 5477 N N . ILE B 1 292 ? 61.978 19.661 2.766 1.00 23.66 292 ILE B N 1
ATOM 5478 C CA . ILE B 1 292 ? 62.470 18.285 2.805 1.00 23.58 292 ILE B CA 1
ATOM 5479 C C . ILE B 1 292 ? 61.720 17.484 1.740 1.00 23.65 292 ILE B C 1
ATOM 5480 O O . ILE B 1 292 ? 60.543 17.133 1.948 1.00 24.03 292 ILE B O 1
ATOM 5485 N N . LYS B 1 293 ? 62.385 17.225 0.608 1.00 23.66 293 LYS B N 1
ATOM 5486 C CA . LYS B 1 293 ? 61.698 16.693 -0.578 1.00 23.90 293 LYS B CA 1
ATOM 5487 C C . LYS B 1 293 ? 62.328 15.444 -1.208 1.00 24.41 293 LYS B C 1
ATOM 5488 O O . LYS B 1 293 ? 61.641 14.443 -1.471 1.00 24.84 293 LYS B O 1
ATOM 5494 N N . GLN B 1 294 ? 63.628 15.518 -1.498 1.00 23.66 294 GLN B N 1
ATOM 5495 C CA . GLN B 1 294 ? 64.313 14.455 -2.203 1.00 23.81 294 GLN B CA 1
ATOM 5496 C C . GLN B 1 294 ? 64.198 13.101 -1.497 1.00 23.73 294 GLN B C 1
ATOM 5497 O O . GLN B 1 294 ? 64.123 12.051 -2.163 1.00 23.94 294 GLN B O 1
ATOM 5503 N N . ILE B 1 295 ? 64.164 13.139 -0.165 1.00 23.27 295 ILE B N 1
ATOM 5504 C CA . ILE B 1 295 ? 64.149 11.921 0.640 1.00 23.38 295 ILE B CA 1
ATOM 5505 C C . ILE B 1 295 ? 62.961 11.011 0.311 1.00 23.69 295 ILE B C 1
ATOM 5506 O O . ILE B 1 295 ? 63.034 9.789 0.510 1.00 24.09 295 ILE B O 1
ATOM 5511 N N . PHE B 1 296 ? 61.867 11.610 -0.166 1.00 23.57 296 PHE B N 1
ATOM 5512 C CA . PHE B 1 296 ? 60.606 10.891 -0.354 1.00 23.85 296 PHE B CA 1
ATOM 5513 C C . PHE B 1 296 ? 60.486 10.200 -1.712 1.00 24.58 296 PHE B C 1
ATOM 5514 O O . PHE B 1 296 ? 59.543 9.427 -1.948 1.00 24.21 296 PHE B O 1
ATOM 5522 N N . GLU B 1 297 ? 61.411 10.515 -2.616 1.00 24.78 297 GLU B N 1
ATOM 5523 C CA . GLU B 1 297 ? 61.238 10.130 -4.010 1.00 25.18 297 GLU B CA 1
ATOM 5524 C C . GLU B 1 297 ? 62.340 9.228 -4.536 1.00 24.70 297 GLU B C 1
ATOM 5525 O O . GLU B 1 297 ? 63.441 9.133 -3.964 1.00 23.55 297 GLU B O 1
ATOM 5531 N N . SER B 1 298 ? 62.040 8.570 -5.651 1.00 24.65 298 SER B N 1
ATOM 5532 C CA . SER B 1 298 ? 63.067 7.877 -6.381 1.00 24.57 298 SER B CA 1
ATOM 5533 C C . SER B 1 298 ? 64.236 8.846 -6.566 1.00 24.33 298 SER B C 1
ATOM 5534 O O . SER B 1 298 ? 64.029 10.036 -6.810 1.00 23.84 298 SER B O 1
ATOM 5537 N N . GLY B 1 299 ? 65.454 8.344 -6.409 1.00 23.95 299 GLY B N 1
ATOM 5538 C CA . GLY B 1 299 ? 66.645 9.196 -6.417 1.00 23.54 299 GLY B CA 1
ATOM 5539 C C . GLY B 1 299 ? 67.142 9.638 -5.049 1.00 23.09 299 GLY B C 1
ATOM 5540 O O . GLY B 1 299 ? 68.230 10.193 -4.941 1.00 23.20 299 GLY B O 1
ATOM 5541 N N . ALA B 1 300 ? 66.352 9.398 -3.999 1.00 22.37 300 ALA B N 1
ATOM 5542 C CA . ALA B 1 300 ? 66.757 9.759 -2.649 1.00 22.36 300 ALA B CA 1
ATOM 5543 C C . ALA B 1 300 ? 68.110 9.147 -2.333 1.00 22.84 300 ALA B C 1
ATOM 5544 O O . ALA B 1 300 ? 68.387 8.018 -2.714 1.00 22.28 300 ALA B O 1
ATOM 5546 N N . ASP B 1 301 ? 68.951 9.905 -1.637 1.00 22.92 301 ASP B N 1
ATOM 5547 C CA . ASP B 1 301 ? 70.227 9.359 -1.217 1.00 22.87 301 ASP B CA 1
ATOM 5548 C C . ASP B 1 301 ? 70.230 9.034 0.279 1.00 22.42 301 ASP B C 1
ATOM 5549 O O . ASP B 1 301 ? 70.610 9.857 1.123 1.00 22.67 301 ASP B O 1
ATOM 5554 N N . LEU B 1 302 ? 69.788 7.822 0.588 1.00 21.94 302 LEU B N 1
ATOM 5555 C CA . LEU B 1 302 ? 69.931 7.239 1.912 1.00 22.29 302 LEU B CA 1
ATOM 5556 C C . LEU B 1 302 ? 70.933 6.089 1.884 1.00 22.15 302 LEU B C 1
ATOM 5557 O O . LEU B 1 302 ? 70.810 5.124 2.644 1.00 21.81 302 LEU B O 1
ATOM 5562 N N . SER B 1 303 ? 71.928 6.210 1.006 1.00 21.28 303 SER B N 1
ATOM 5563 C CA . SER B 1 303 ? 72.968 5.185 0.840 1.00 21.01 303 SER B CA 1
ATOM 5564 C C . SER B 1 303 ? 73.904 5.057 2.048 1.00 20.74 303 SER B C 1
ATOM 5565 O O . SER B 1 303 ? 74.694 4.120 2.132 1.00 20.30 303 SER B O 1
ATOM 5568 N N . GLY B 1 304 ? 73.804 5.994 2.988 1.00 21.36 304 GLY B N 1
ATOM 5569 C CA . GLY B 1 304 ? 74.463 5.846 4.293 1.00 21.75 304 GLY B CA 1
ATOM 5570 C C . GLY B 1 304 ? 73.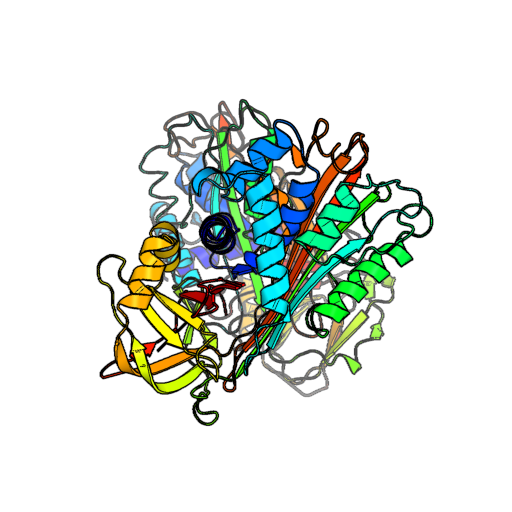804 4.754 5.131 1.00 22.68 304 GLY B C 1
ATOM 5571 O O . GLY B 1 304 ? 74.351 4.327 6.145 1.00 23.05 304 GLY B O 1
ATOM 5572 N N . ILE B 1 305 ? 72.620 4.300 4.715 1.00 22.65 305 ILE B N 1
ATOM 5573 C CA . ILE B 1 305 ? 71.915 3.260 5.450 1.00 22.32 305 ILE B CA 1
ATOM 5574 C C . ILE B 1 305 ? 72.381 1.859 5.043 1.00 22.34 305 ILE B C 1
ATOM 5575 O O . ILE B 1 305 ? 72.704 1.035 5.908 1.00 22.22 305 ILE B O 1
ATOM 5580 N N . ASN B 1 306 ? 72.417 1.591 3.736 1.00 22.46 306 ASN B N 1
ATOM 5581 C CA . ASN B 1 306 ? 72.695 0.238 3.224 1.00 22.57 306 ASN B CA 1
ATOM 5582 C C . ASN B 1 306 ? 73.603 0.235 1.992 1.00 22.68 306 ASN B C 1
ATOM 5583 O O . ASN B 1 306 ? 73.773 -0.804 1.332 1.00 21.76 306 ASN B O 1
ATOM 5588 N N . ASP B 1 307 ? 74.170 1.398 1.674 1.00 22.72 307 ASP B N 1
ATOM 5589 C CA . ASP B 1 307 ? 74.944 1.603 0.431 1.00 23.32 307 ASP B CA 1
ATOM 5590 C C . ASP B 1 307 ? 74.137 1.416 -0.861 1.00 23.40 307 ASP B C 1
ATOM 5591 O O . ASP B 1 307 ? 74.704 1.156 -1.924 1.00 23.65 307 ASP B O 1
ATOM 5596 N N . GLY B 1 308 ? 72.815 1.557 -0.765 1.00 23.35 308 GLY B N 1
ATOM 5597 C CA . GLY B 1 308 ? 71.954 1.348 -1.911 1.00 23.30 308 GLY B CA 1
ATOM 5598 C C . GLY B 1 308 ? 70.889 2.404 -2.110 1.00 23.14 308 GLY B C 1
ATOM 5599 O O . GLY B 1 308 ? 71.044 3.557 -1.703 1.00 23.61 308 GLY B O 1
ATOM 5600 N N . SER B 1 309 ? 69.799 1.984 -2.747 1.00 22.66 309 SER B N 1
ATOM 5601 C CA . SER B 1 309 ? 68.708 2.868 -3.124 1.00 21.88 309 SER B CA 1
ATOM 5602 C C . SER B 1 309 ? 67.552 2.679 -2.156 1.00 21.84 309 SER B C 1
ATOM 5603 O O . SER B 1 309 ? 66.901 1.627 -2.146 1.00 22.02 309 SER B O 1
ATOM 5606 N N . LEU B 1 310 ? 67.330 3.688 -1.323 1.00 21.63 310 LEU B N 1
ATOM 5607 C CA . LEU B 1 310 ? 66.246 3.685 -0.368 1.00 21.78 310 LEU B CA 1
ATOM 5608 C C . LEU B 1 310 ? 65.626 5.074 -0.351 1.00 22.41 310 LEU B C 1
ATOM 5609 O O . LEU B 1 310 ? 66.333 6.077 -0.510 1.00 21.83 310 LEU B O 1
ATOM 5614 N N . ARG B 1 311 ? 64.322 5.135 -0.079 1.00 22.54 311 ARG B N 1
ATOM 5615 C CA . ARG B 1 311 ? 63.639 6.425 0.088 1.00 22.67 311 ARG B CA 1
ATOM 5616 C C . ARG B 1 311 ? 62.632 6.290 1.218 1.00 22.15 311 ARG B C 1
ATOM 5617 O O . ARG B 1 311 ? 62.289 5.171 1.628 1.00 22.36 311 ARG B O 1
ATOM 5625 N N . VAL B 1 312 ? 62.133 7.425 1.697 1.00 21.88 312 VAL B N 1
ATOM 5626 C CA . VAL B 1 312 ? 61.072 7.428 2.723 1.00 22.34 312 VAL B CA 1
ATOM 5627 C C . VAL B 1 312 ? 59.691 7.407 2.044 1.00 22.68 312 VAL B C 1
ATOM 5628 O O . VAL B 1 312 ? 59.340 8.314 1.297 1.00 22.88 312 VAL B O 1
ATOM 5632 N N . SER B 1 313 ? 58.927 6.343 2.263 1.00 23.48 313 SER B N 1
ATOM 5633 C CA . SER B 1 313 ? 57.576 6.286 1.712 1.00 23.82 313 SER B CA 1
ATOM 5634 C C . SER B 1 313 ? 56.593 7.132 2.529 1.00 24.28 313 SER B C 1
ATOM 5635 O O . SER B 1 313 ? 55.697 7.762 1.949 1.00 24.80 313 SER B O 1
ATOM 5638 N N . ALA B 1 314 ? 56.778 7.177 3.851 1.00 23.09 314 ALA B N 1
ATOM 5639 C CA . ALA B 1 314 ? 55.840 7.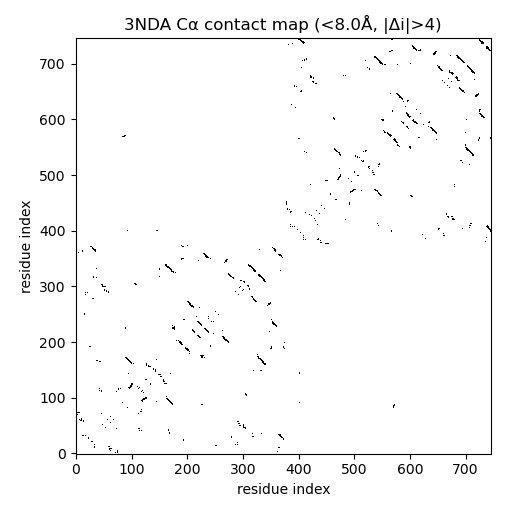880 4.730 1.00 22.60 314 ALA B CA 1
ATOM 5640 C C . ALA B 1 314 ? 56.512 8.246 6.047 1.00 23.01 314 ALA B C 1
ATOM 5641 O O . ALA B 1 314 ? 57.420 7.544 6.484 1.00 22.83 314 ALA B O 1
ATOM 5643 N N . VAL B 1 315 ? 56.062 9.354 6.645 1.00 22.84 315 VAL B N 1
ATOM 5644 C CA . VAL B 1 315 ? 56.433 9.741 8.007 1.00 22.57 315 VAL B CA 1
ATOM 5645 C C . VAL B 1 315 ? 55.098 9.909 8.722 1.00 23.23 315 VAL B C 1
ATOM 5646 O O . VAL B 1 315 ? 54.333 10.824 8.395 1.00 24.48 315 VAL B O 1
ATOM 5650 N N . GLU B 1 316 ? 54.817 9.023 9.671 1.00 22.13 316 GLU B N 1
ATOM 5651 C CA . GLU B 1 316 ? 53.543 9.041 10.371 1.00 21.86 316 GLU B CA 1
ATOM 5652 C C . GLU B 1 316 ? 53.769 9.479 11.813 1.00 21.77 316 GLU B C 1
ATOM 5653 O O . GLU B 1 316 ? 54.736 9.056 12.439 1.00 21.50 316 GLU B O 1
ATOM 5659 N N . HIS B 1 317 ? 52.852 10.303 12.309 1.00 22.48 317 HIS B N 1
ATOM 5660 C CA . HIS B 1 317 ? 52.927 10.871 13.664 1.00 22.22 317 HIS B CA 1
ATOM 5661 C C . HIS B 1 317 ? 51.556 10.733 14.312 1.00 23.20 317 HIS B C 1
ATOM 5662 O O . HIS B 1 317 ? 50.524 10.976 13.673 1.00 23.70 317 HIS B O 1
ATOM 5669 N N . LYS B 1 318 ? 51.548 10.328 15.573 1.00 23.33 318 LYS B N 1
ATOM 5670 C CA . LYS B 1 318 ? 50.312 10.265 16.347 1.00 23.60 318 LYS B CA 1
ATOM 5671 C C . LYS B 1 318 ? 50.641 10.904 17.675 1.00 23.05 318 LYS B C 1
ATOM 5672 O O . LYS B 1 318 ? 51.762 10.722 18.187 1.00 22.40 318 LYS B O 1
ATOM 5678 N N . ALA B 1 319 ? 49.693 11.668 18.224 1.00 22.86 319 ALA B N 1
ATOM 5679 C CA . ALA B 1 319 ? 49.873 12.295 19.541 1.00 22.54 319 ALA B CA 1
ATOM 5680 C C . ALA B 1 319 ? 48.562 12.355 20.310 1.00 22.28 319 ALA B C 1
ATOM 5681 O O . ALA B 1 319 ? 47.463 12.392 19.726 1.00 22.98 319 ALA B O 1
ATOM 5683 N N . VAL B 1 320 ? 48.693 12.352 21.630 1.00 21.85 320 VAL B N 1
ATOM 5684 C CA . VAL B 1 320 ? 47.537 12.394 22.532 1.00 21.24 320 VAL B CA 1
ATOM 5685 C C . VAL B 1 320 ? 47.927 13.220 23.739 1.00 21.43 320 VAL B C 1
ATOM 5686 O O . VAL B 1 320 ? 49.105 13.243 24.139 1.00 20.77 320 VAL B O 1
ATOM 5690 N N . VAL B 1 321 ? 46.932 13.894 24.317 1.00 22.08 321 VAL B N 1
ATOM 5691 C CA . VAL B 1 321 ? 47.129 14.633 25.544 1.00 22.27 321 VAL B CA 1
ATOM 5692 C C . VAL B 1 321 ? 45.829 14.697 26.324 1.00 22.55 321 VAL B C 1
ATOM 5693 O O . VAL B 1 321 ? 44.726 14.760 25.745 1.00 22.69 321 VAL B O 1
ATOM 5697 N N . GLU B 1 322 ? 45.975 14.648 27.643 1.00 22.60 322 GLU B N 1
ATOM 5698 C CA A GLU B 1 322 ? 44.842 14.787 28.549 0.50 23.27 322 GLU B CA 1
ATOM 5699 C CA B GLU B 1 322 ? 44.845 14.782 28.549 0.50 23.07 322 GLU B CA 1
ATOM 5700 C C . GLU B 1 322 ? 45.191 15.820 29.601 1.00 23.23 322 GLU B C 1
ATOM 5701 O O . GLU B 1 322 ? 46.194 15.692 30.297 1.00 22.84 322 GLU B O 1
ATOM 5712 N N . VAL B 1 323 ? 44.356 16.843 29.695 1.00 23.01 323 VAL B N 1
ATOM 5713 C CA . VAL B 1 323 ? 44.559 17.908 30.667 1.00 23.03 323 VAL B CA 1
ATOM 5714 C C . VAL B 1 323 ? 43.395 17.871 31.630 1.00 22.91 323 VAL B C 1
ATOM 5715 O O . VAL B 1 323 ? 42.232 17.884 31.216 1.00 22.36 323 VAL B O 1
ATOM 5719 N N . ASN B 1 324 ? 43.705 17.786 32.918 1.00 22.28 324 ASN B N 1
ATOM 5720 C CA . ASN B 1 324 ? 42.657 17.772 33.937 1.00 22.61 324 ASN B CA 1
ATOM 5721 C C . ASN B 1 324 ? 43.097 18.513 35.203 1.00 22.44 324 ASN B C 1
ATOM 5722 O O . ASN B 1 324 ? 44.156 19.144 35.214 1.00 22.27 324 ASN B O 1
ATOM 5727 N N . GLU B 1 325 ? 42.299 18.418 36.267 1.00 22.01 325 GLU B N 1
ATOM 5728 C CA . GLU B 1 325 ? 42.585 19.196 37.484 1.00 23.04 325 GLU B CA 1
ATOM 5729 C C . GLU B 1 325 ? 43.923 18.827 38.142 1.00 23.05 325 GLU B C 1
ATOM 5730 O O . GLU B 1 325 ? 44.529 19.657 38.812 1.00 24.52 325 GLU B O 1
ATOM 5736 N N . GLU B 1 326 ? 44.375 17.589 37.949 1.00 23.53 326 GLU B N 1
ATOM 5737 C CA . GLU B 1 326 ? 45.558 17.055 38.660 1.00 23.78 326 GLU B CA 1
ATOM 5738 C C . GLU B 1 326 ? 46.867 17.292 37.905 1.00 23.87 326 GLU B C 1
ATOM 5739 O O . GLU B 1 326 ? 47.946 17.358 38.502 1.00 23.57 326 GLU B O 1
ATOM 5745 N N . GLY B 1 327 ? 46.780 17.407 36.584 1.00 22.87 327 GLY B N 1
ATOM 5746 C CA . GLY B 1 327 ? 47.990 17.567 35.780 1.00 23.17 327 GLY B CA 1
ATOM 5747 C C . GLY B 1 327 ? 47.766 17.309 34.315 1.00 23.19 327 GLY B C 1
ATOM 5748 O O . GLY B 1 327 ? 46.706 17.664 33.775 1.00 23.54 327 GLY B O 1
ATOM 5749 N N . THR B 1 328 ? 48.764 16.686 33.685 1.00 22.94 328 THR B N 1
ATOM 5750 C CA . THR B 1 328 ? 48.783 16.422 32.243 1.00 22.53 328 THR B CA 1
ATOM 5751 C C . THR B 1 328 ? 49.522 15.132 31.929 1.00 23.35 328 THR B C 1
ATOM 5752 O O . THR B 1 328 ? 50.557 14.827 32.545 1.00 23.43 328 THR B O 1
ATOM 5756 N N . VAL B 1 329 ? 48.973 14.377 30.974 1.00 22.74 329 VAL B N 1
ATOM 5757 C CA . VAL B 1 329 ? 49.623 13.200 30.400 1.00 22.80 329 VAL B CA 1
ATOM 5758 C C . VAL B 1 329 ? 49.620 13.417 28.899 1.00 22.70 329 VAL B C 1
ATOM 5759 O O . VAL B 1 329 ? 48.574 13.758 28.320 1.00 23.11 329 VAL B O 1
ATOM 5763 N N . ALA B 1 330 ? 50.788 13.254 28.288 1.00 22.68 330 ALA B N 1
ATOM 5764 C CA . ALA B 1 330 ? 50.941 13.411 26.837 1.00 22.19 330 ALA B CA 1
ATOM 5765 C C . ALA B 1 330 ? 51.829 12.316 26.293 1.00 22.59 330 ALA B C 1
ATOM 5766 O O . ALA B 1 330 ? 52.776 11.879 26.950 1.00 22.14 330 ALA B O 1
ATOM 5768 N N . ALA B 1 331 ? 51.526 11.880 25.071 1.00 23.00 331 ALA B N 1
ATOM 5769 C CA . ALA B 1 331 ? 52.348 10.885 24.401 1.00 22.05 331 ALA B CA 1
ATOM 5770 C C . ALA B 1 331 ? 52.345 11.180 22.921 1.00 21.71 331 ALA B C 1
ATOM 5771 O O . ALA B 1 331 ? 51.397 11.792 22.405 1.00 20.78 331 ALA B O 1
ATOM 5773 N N . ALA B 1 332 ? 53.436 10.803 22.259 1.00 21.50 332 ALA B N 1
ATOM 5774 C CA . ALA B 1 332 ? 53.539 10.911 20.810 1.00 20.93 332 ALA B CA 1
ATOM 5775 C C . ALA B 1 332 ? 54.523 9.878 20.265 1.00 21.48 332 ALA B C 1
ATOM 5776 O O . ALA B 1 332 ? 55.330 9.305 21.003 1.00 21.22 332 ALA B O 1
ATOM 5778 N N . THR B 1 333 ? 54.413 9.615 18.974 1.00 21.45 333 THR B N 1
ATOM 5779 C CA . THR B 1 333 ? 55.308 8.693 18.305 1.00 21.94 333 THR B CA 1
ATOM 5780 C C . THR B 1 333 ? 55.434 9.124 16.850 1.00 21.95 333 THR B C 1
ATOM 5781 O O . THR B 1 333 ? 54.483 9.680 16.267 1.00 21.74 333 THR B O 1
ATOM 5785 N N . THR B 1 334 ? 56.612 8.884 16.278 1.00 21.02 334 THR B N 1
ATOM 5786 C CA . THR B 1 334 ? 56.868 9.154 14.869 1.00 22.00 334 THR B CA 1
ATOM 5787 C C . THR B 1 334 ? 57.485 7.896 14.258 1.00 21.41 334 THR B C 1
ATOM 5788 O O . THR B 1 334 ? 58.340 7.269 14.872 1.00 21.26 334 THR B O 1
ATOM 5792 N N . GLY B 1 335 ? 57.004 7.508 13.079 1.00 21.23 335 GLY B N 1
ATOM 5793 C CA . GLY B 1 335 ? 57.579 6.383 12.351 1.00 20.89 335 GLY B CA 1
ATOM 5794 C C . GLY B 1 335 ? 57.963 6.826 10.963 1.00 21.49 335 GLY B C 1
ATOM 5795 O O . GLY B 1 335 ? 57.143 7.385 10.233 1.00 21.39 335 GLY B O 1
ATOM 5796 N N . VAL B 1 336 ? 59.215 6.562 10.611 1.00 21.07 336 VAL B N 1
ATOM 5797 C CA . VAL B 1 336 ? 59.752 6.850 9.293 1.00 21.34 336 VAL B CA 1
ATOM 5798 C C . VAL B 1 336 ? 59.853 5.525 8.546 1.00 21.21 336 VAL B C 1
ATOM 5799 O O . VAL B 1 336 ? 60.665 4.661 8.894 1.00 21.04 336 VAL B O 1
ATOM 5803 N N . VAL B 1 337 ? 59.007 5.361 7.532 1.00 21.09 337 VAL B N 1
ATOM 5804 C CA . VAL B 1 337 ? 58.941 4.117 6.749 1.00 21.28 337 VAL B CA 1
ATOM 5805 C C . VAL B 1 337 ? 59.824 4.223 5.501 1.00 21.89 337 VAL B C 1
ATOM 5806 O O . VAL B 1 337 ? 59.639 5.128 4.671 1.00 21.87 337 VAL B O 1
ATOM 5810 N N . ILE B 1 338 ? 60.743 3.262 5.362 1.00 21.51 338 ILE B N 1
ATOM 5811 C CA . ILE B 1 338 ? 61.797 3.297 4.342 1.00 21.98 338 ILE B CA 1
ATOM 5812 C C . ILE B 1 338 ? 61.685 2.089 3.411 1.00 22.38 338 ILE B C 1
ATOM 5813 O O . ILE B 1 338 ? 61.606 0.932 3.860 1.00 22.34 338 ILE B O 1
ATOM 5818 N N . VAL B 1 339 ? 61.650 2.384 2.119 1.00 22.28 339 VAL B N 1
ATOM 5819 C CA . VAL B 1 339 ? 61.481 1.369 1.080 1.00 22.84 339 VAL B CA 1
ATOM 5820 C C . VAL B 1 339 ? 62.610 1.464 0.046 1.00 23.10 339 VAL B C 1
ATOM 5821 O O . VAL B 1 339 ? 63.169 2.557 -0.164 1.00 22.28 339 VAL B O 1
ATOM 5825 N N . PRO B 1 340 ? 62.927 0.344 -0.640 1.00 23.45 340 PRO B N 1
ATOM 5826 C CA . PRO B 1 340 ? 63.871 0.433 -1.749 1.00 24.46 340 PRO B CA 1
ATOM 5827 C C . PRO B 1 340 ? 63.213 1.100 -2.953 1.00 24.98 340 PRO B C 1
ATOM 5828 O O . PRO B 1 340 ? 61.975 1.199 -3.013 1.00 25.88 340 PRO B O 1
ATOM 5832 N N . TYR B 1 341 ? 64.040 1.590 -3.867 1.00 25.35 341 TYR B N 1
ATOM 5833 C CA . TYR B 1 341 ? 63.586 1.978 -5.195 1.00 25.75 341 TYR B CA 1
ATOM 5834 C C . TYR B 1 341 ? 64.521 1.464 -6.281 1.00 25.90 341 TYR B C 1
ATOM 5835 O O . TYR B 1 341 ? 64.167 1.482 -7.464 1.00 25.91 341 TYR B O 1
ATOM 5844 N N . PRO B 1 347 ? 41.859 42.635 39.368 1.00 37.07 347 PRO B N 1
ATOM 5845 C CA . PRO B 1 347 ? 41.321 41.274 39.319 1.00 36.62 347 PRO B CA 1
ATOM 5846 C C . PRO B 1 347 ? 41.498 40.663 37.923 1.00 35.61 347 PRO B C 1
ATOM 5847 O O . PRO B 1 347 ? 40.615 40.797 37.066 1.00 36.54 347 PRO B O 1
ATOM 5851 N N . VAL B 1 348 ? 42.637 40.012 37.694 1.00 33.34 348 VAL B N 1
ATOM 5852 C CA . VAL B 1 348 ? 42.950 39.500 36.371 1.00 30.86 348 VAL B CA 1
ATOM 5853 C C . VAL B 1 348 ? 42.402 38.091 36.178 1.00 28.87 348 VAL B C 1
ATOM 5854 O O . VAL B 1 348 ? 42.770 37.158 36.904 1.00 27.86 348 VAL B O 1
ATOM 5858 N N . VAL B 1 349 ? 41.524 37.959 35.188 1.00 26.93 349 VAL B N 1
ATOM 5859 C CA . VAL B 1 349 ? 40.943 36.671 34.847 1.00 25.26 349 VAL B CA 1
ATOM 5860 C C . VAL B 1 349 ? 41.513 36.225 33.510 1.00 24.90 349 VAL B C 1
ATOM 5861 O O . VAL B 1 349 ? 41.287 36.859 32.470 1.00 24.44 349 VAL B O 1
ATOM 5865 N N . PHE B 1 350 ? 42.275 35.143 33.564 1.00 23.84 350 PHE B N 1
ATOM 5866 C CA . PHE B 1 350 ? 42.870 34.543 32.388 1.00 23.63 350 PHE B CA 1
ATOM 5867 C C . PHE B 1 350 ? 41.855 33.497 31.887 1.00 23.72 350 PHE B C 1
ATOM 5868 O O . PHE B 1 350 ? 41.849 32.358 32.335 1.00 23.75 350 PHE B O 1
ATOM 5876 N N . ARG B 1 351 ? 40.959 33.942 31.008 1.00 23.40 351 ARG B N 1
ATOM 5877 C CA . ARG B 1 351 ? 39.771 33.167 30.615 1.00 23.76 351 ARG B CA 1
ATOM 5878 C C . ARG B 1 351 ? 39.981 32.456 29.291 1.00 23.12 351 ARG B C 1
ATOM 5879 O O . ARG B 1 351 ? 39.819 33.047 28.214 1.00 22.96 351 ARG B O 1
ATOM 5887 N N . VAL B 1 352 ? 40.304 31.177 29.355 1.00 22.90 352 VAL B N 1
ATOM 5888 C CA . VAL B 1 352 ? 40.648 30.451 28.143 1.00 23.41 352 VAL B CA 1
ATOM 5889 C C . VAL B 1 352 ? 39.362 29.900 27.501 1.00 23.95 352 VAL B C 1
ATOM 5890 O O . VAL B 1 352 ? 39.061 28.709 27.623 1.00 24.50 352 VAL B O 1
ATOM 5894 N N . ASP B 1 353 ? 38.625 30.776 26.803 1.00 23.07 353 ASP B N 1
ATOM 5895 C CA . ASP B 1 353 ? 37.308 30.408 26.232 1.00 21.55 353 ASP B CA 1
ATOM 5896 C C . ASP B 1 353 ? 37.260 30.574 24.719 1.00 21.92 353 ASP B C 1
ATOM 5897 O O . ASP B 1 353 ? 36.175 30.596 24.127 1.00 21.20 353 ASP B O 1
ATOM 5902 N N . HIS B 1 354 ? 38.437 30.690 24.108 1.00 20.94 354 HIS B N 1
ATOM 5903 C CA . HIS B 1 354 ? 38.535 30.782 22.657 1.00 21.76 354 HIS B CA 1
ATOM 5904 C C . HIS B 1 354 ? 39.873 30.161 22.210 1.00 21.21 354 HIS B C 1
ATOM 5905 O O . HIS B 1 354 ? 40.705 29.861 23.042 1.00 20.67 354 HIS B O 1
ATOM 5912 N N . PRO B 1 355 ? 40.052 29.897 20.904 1.00 21.92 355 PRO B N 1
ATOM 5913 C CA . PRO B 1 355 ? 41.287 29.205 20.477 1.00 21.23 355 PRO B CA 1
ATOM 5914 C C . PRO B 1 355 ? 42.623 29.764 21.017 1.00 22.18 355 PRO B C 1
ATOM 5915 O O . PRO B 1 355 ? 42.840 30.991 21.060 1.00 21.40 355 PRO B O 1
ATOM 5919 N N . PHE B 1 356 ? 43.488 28.845 21.448 1.00 21.88 356 PHE B N 1
ATOM 5920 C CA . PHE B 1 356 ? 44.748 29.216 22.083 1.00 22.79 356 PHE B CA 1
ATOM 5921 C C . PHE B 1 356 ? 45.866 28.250 21.706 1.00 22.59 356 PHE B C 1
ATOM 5922 O O . PHE B 1 356 ? 45.610 27.190 21.120 1.00 22.75 356 PHE B O 1
ATOM 5930 N N . LEU B 1 357 ? 47.090 28.612 22.076 1.00 22.73 357 LEU B N 1
ATOM 5931 C CA . LEU B 1 357 ? 48.245 27.747 21.871 1.00 22.54 357 LEU B CA 1
ATOM 5932 C C . LEU B 1 357 ? 48.766 27.300 23.239 1.00 22.18 357 LEU B C 1
ATOM 5933 O O . LEU B 1 357 ? 48.676 28.048 24.227 1.00 22.38 357 LEU B O 1
ATOM 5938 N N . PHE B 1 358 ? 49.333 26.100 23.295 1.00 22.78 358 PHE B N 1
ATOM 5939 C CA . PHE B 1 358 ? 50.080 25.689 24.487 1.00 22.66 358 PHE B CA 1
ATOM 5940 C C . PHE B 1 358 ? 51.348 24.899 24.144 1.00 22.76 358 PHE B C 1
ATOM 5941 O O . PHE B 1 358 ? 51.452 24.281 23.074 1.00 22.61 358 PHE B O 1
ATOM 5949 N N . PHE B 1 359 ? 52.299 24.946 25.062 1.00 22.40 359 PHE B N 1
ATOM 5950 C CA . PHE B 1 359 ? 53.619 24.342 24.867 1.00 22.78 359 PHE B CA 1
ATOM 5951 C C . PHE B 1 359 ? 54.001 23.652 26.170 1.00 22.64 359 PHE B C 1
ATOM 5952 O O . PHE B 1 359 ? 53.956 24.265 27.247 1.00 24.15 359 PHE B O 1
ATOM 5960 N N . ILE B 1 360 ? 54.373 22.379 26.077 1.00 22.34 360 ILE B N 1
ATOM 5961 C CA . ILE B 1 360 ? 54.928 21.668 27.222 1.00 21.99 360 ILE B CA 1
ATOM 5962 C C . ILE B 1 360 ? 56.428 21.620 27.028 1.00 22.08 360 ILE B C 1
ATOM 5963 O O . ILE B 1 360 ? 56.910 21.099 26.023 1.00 21.46 360 ILE B O 1
ATOM 5968 N N . ARG B 1 361 ? 57.163 22.153 28.004 1.00 21.96 361 ARG B N 1
ATOM 5969 C CA . ARG B 1 361 ? 58.579 22.388 27.824 1.00 22.95 361 ARG B CA 1
ATOM 5970 C C . ARG B 1 361 ? 59.361 22.137 29.090 1.00 22.90 361 ARG B C 1
ATOM 5971 O O . ARG B 1 361 ? 58.789 22.101 30.204 1.00 22.94 361 ARG B O 1
ATOM 5979 N N . ASN B 1 362 ? 60.668 21.976 28.918 1.00 22.57 362 ASN B N 1
ATOM 5980 C CA . ASN B 1 362 ? 61.596 21.878 30.038 1.00 23.36 362 ASN B CA 1
ATOM 5981 C C . ASN B 1 362 ? 62.190 23.262 30.289 1.00 23.24 362 ASN B C 1
ATOM 5982 O O . ASN B 1 362 ? 62.777 23.870 29.391 1.00 23.41 362 ASN B O 1
ATOM 5987 N N . THR B 1 363 ? 62.059 23.748 31.518 1.00 23.28 363 THR B N 1
ATOM 5988 C CA . THR B 1 363 ? 62.462 25.114 31.851 1.00 23.74 363 THR B CA 1
ATOM 5989 C C . THR B 1 363 ? 63.969 25.264 31.976 1.00 23.83 363 THR B C 1
ATOM 5990 O O . THR B 1 363 ? 64.489 26.379 31.976 1.00 23.84 363 THR B O 1
ATOM 5994 N N . ARG B 1 364 ? 64.663 24.140 32.116 1.00 24.46 364 ARG B N 1
ATOM 5995 C CA . ARG B 1 364 ? 66.108 24.164 32.301 1.00 25.13 364 ARG B CA 1
ATOM 5996 C C . ARG B 1 364 ? 66.846 24.108 30.953 1.00 24.91 364 ARG B C 1
ATOM 5997 O O . ARG B 1 364 ? 67.848 24.805 30.757 1.00 24.70 364 ARG B O 1
ATOM 6005 N N . THR B 1 365 ? 66.354 23.285 30.035 1.00 23.75 365 THR B N 1
ATOM 6006 C CA . THR B 1 365 ? 67.019 23.101 28.742 1.00 23.78 365 THR B CA 1
ATOM 6007 C C . THR B 1 365 ? 66.359 23.881 27.604 1.00 23.90 365 THR B C 1
ATOM 6008 O O . THR B 1 365 ? 66.962 24.028 26.543 1.00 23.97 365 THR B O 1
ATOM 6012 N N . ASP B 1 366 ? 65.131 24.359 27.828 1.00 23.62 366 ASP B N 1
ATOM 6013 C CA . ASP B 1 366 ? 64.280 24.987 26.795 1.00 24.28 366 ASP B CA 1
ATOM 6014 C C . ASP B 1 366 ? 63.691 23.991 25.786 1.00 23.91 366 ASP B C 1
ATOM 6015 O O . ASP B 1 366 ? 63.003 24.420 24.860 1.00 25.01 366 ASP B O 1
ATOM 6020 N N . ASP B 1 367 ? 63.925 22.683 25.952 1.00 24.19 367 ASP B N 1
ATOM 6021 C CA . ASP B 1 367 ? 63.354 21.701 25.001 1.00 23.94 367 ASP B CA 1
ATOM 6022 C C . ASP B 1 367 ? 61.836 21.805 24.987 1.00 23.46 367 ASP B C 1
ATOM 6023 O O . ASP B 1 367 ? 61.196 21.816 26.042 1.00 23.25 367 ASP B O 1
ATOM 6028 N N . ILE B 1 368 ? 61.267 21.855 23.790 1.00 22.42 368 ILE B N 1
ATOM 6029 C CA . ILE B 1 368 ? 59.816 21.892 23.662 1.00 21.90 368 ILE B CA 1
ATOM 6030 C C . ILE B 1 368 ? 59.384 20.517 23.199 1.00 21.44 368 ILE B C 1
ATOM 6031 O O . ILE B 1 368 ? 59.716 20.094 22.084 1.00 21.59 368 ILE B O 1
ATOM 6036 N N . PHE B 1 369 ? 58.656 19.811 24.065 1.00 21.11 369 PHE B N 1
ATOM 6037 C CA . PHE B 1 369 ? 58.278 18.430 23.787 1.00 21.68 369 PHE B CA 1
ATOM 6038 C C . PHE B 1 369 ? 56.925 18.282 23.101 1.00 22.21 369 PHE B C 1
ATOM 6039 O O . PHE B 1 369 ? 56.738 17.376 22.307 1.00 23.08 369 PHE B O 1
ATOM 6047 N N . PHE B 1 370 ? 55.980 19.154 23.427 1.00 21.93 370 PHE B N 1
ATOM 6048 C CA . PHE B 1 370 ? 54.634 19.069 22.877 1.00 22.61 370 PHE B CA 1
ATOM 6049 C C . PHE B 1 370 ? 54.101 20.462 22.571 1.00 22.71 370 PHE B C 1
ATOM 6050 O O . PHE B 1 370 ? 54.365 21.408 23.308 1.00 22.81 370 PHE B O 1
ATOM 6058 N N . VAL B 1 371 ? 53.328 20.566 21.501 1.00 22.13 371 VAL B N 1
ATOM 6059 C CA . VAL B 1 371 ? 52.756 21.837 21.066 1.00 22.82 371 VAL B CA 1
ATOM 6060 C C . VAL B 1 371 ? 51.313 21.577 20.645 1.00 23.22 371 VAL B C 1
ATOM 6061 O O . VAL B 1 371 ? 51.034 20.622 19.877 1.00 22.78 371 VAL B O 1
ATOM 6065 N N . GLY B 1 372 ? 50.408 22.428 21.130 1.00 22.82 372 GLY B N 1
ATOM 6066 C CA . GLY B 1 372 ? 48.979 22.302 20.823 1.00 22.65 372 GLY B CA 1
ATOM 6067 C C . GLY B 1 372 ? 48.374 23.616 20.354 1.00 22.95 372 GLY B C 1
ATOM 6068 O O . GLY B 1 372 ? 48.793 24.698 20.786 1.00 23.41 372 GLY B O 1
ATOM 6069 N N . GLN B 1 373 ? 47.435 23.520 19.420 1.00 22.54 373 GLN B N 1
ATOM 6070 C CA . GLN B 1 373 ? 46.506 24.609 19.136 1.00 23.09 373 GLN B CA 1
ATOM 6071 C C . GLN B 1 373 ? 45.083 24.073 19.309 1.00 23.41 373 GLN B C 1
ATOM 6072 O O . GLN B 1 373 ? 44.639 23.151 18.580 1.00 23.50 373 GLN B O 1
ATOM 6078 N N . VAL B 1 374 ? 44.368 24.648 20.267 1.00 23.37 374 VAL B N 1
ATOM 6079 C CA . VAL B 1 374 ? 43.024 24.163 20.597 1.00 23.35 374 VAL B CA 1
ATOM 6080 C C . VAL B 1 374 ? 42.017 25.090 19.935 1.00 23.33 374 VAL B C 1
ATOM 6081 O O . VAL B 1 374 ? 41.892 26.256 20.340 1.00 23.24 374 VAL B O 1
ATOM 6085 N N . ASN B 1 375 ? 41.344 24.572 18.900 1.00 22.52 375 ASN B N 1
ATOM 6086 C CA . ASN B 1 375 ? 40.347 25.314 18.098 1.00 22.53 375 ASN B CA 1
ATOM 6087 C C . ASN B 1 375 ? 38.926 24.904 18.398 1.00 23.06 375 ASN B C 1
ATOM 6088 O O . ASN B 1 375 ? 37.985 25.697 18.241 1.00 23.14 375 ASN B O 1
ATOM 6093 N N . LYS B 1 376 ? 38.761 23.641 18.770 1.00 24.08 376 LYS B N 1
ATOM 6094 C CA . LYS B 1 376 ? 37.446 23.022 18.776 1.00 25.07 376 LYS B CA 1
ATOM 6095 C C . LYS B 1 376 ? 37.295 22.087 19.982 1.00 24.98 376 LYS B C 1
ATOM 6096 O O . LYS B 1 376 ? 37.936 21.031 20.043 1.00 25.56 376 LYS B O 1
ATOM 6102 N N . LEU B 1 377 ? 36.419 22.441 20.917 1.00 24.11 377 LEU B N 1
ATOM 6103 C CA . LEU B 1 377 ? 36.130 21.530 22.019 1.00 24.35 377 LEU B CA 1
ATOM 6104 C C . LEU B 1 377 ? 34.671 21.080 22.041 1.00 25.12 377 LEU B C 1
ATOM 6105 O O . LEU B 1 377 ? 33.847 21.513 21.224 1.00 25.00 377 LEU B O 1
#

Foldseek 3Di:
DALLLLLLVLLVQLVLLLVLLDDDFLADKDKFFSVQVLLLLLLLLLLFDDPLNVLSCVLSRVVVSVQDSVSSLVSLLVVQVCLVVPDDPKHKDKAKEKEFAQPADWDPSSCVSCCRRGVYYYHHDQLQPCQPRSQQVVQVVQCVQQVNPRRHQDPDGDHSLWGMKIKMKMKIDFFWPAFFDPVPWDFDWADRLLHRTDTATKTKDWFFWFWDADPPLRWIWTWTATPPRQKTKIKIHHPGQNSASVVSVPDGVVNVVVSVVPTGTDGAMEIGGWDKDKDKDWCQVSSVVSSSPLQCDFVTGSCSTRNAAKHWVTKMKIKMKTQDRGGIIIMMMIMTIMGGVVPYHYRYNRHWIKMFIAGPVSRRTTMIIIRRGD/DPLLLLLLQLLVQLVLLLVLLDDPALVDKDKFFSVQVLLLLLLLLLLADDVLNVLSCQLSRVVVSVQPNVSSLVNLLVVQVCLVPDDDPKDKFKAKEKEFAQPADWDPSSVVSCCRRHVYHYHYDHLQPCQVRSQQVVQCVQCVRQVNPRNHQDPDGDDSLFGMKIKMKIKIWFWWPAFFDPVQFAWDWFARLLHRTDTAGKTKDWDWWFWDQDVVLQWIWTWTATPPRQKIKIKIGHNHQNSASVSSVPDGVVNVVVSSVPTDTDGDMEIGGFDKDKDKDFCQSSSVVSRNDLQQDFVGGSCSTRVAAKHFVTKMKIKMKGGDRTTIIIMMMIMTTMGGVCHYNYNRHWIKMWIAGPPSRRTGMIIIDRGD

Organism: Ixodes ricinus (NCBI:txid34613)

Nearest PDB structures (foldseek):
  3nda-assembly1_A  TM=1.003E+00  e=1.324E-81  Ixodes ricinus
  7ahp-assembly1_A  TM=9.912E-01  e=2.149E-46  Ixodes ricinus
  7b2t-assembly2_B  TM=9.726E-01  e=8.740E-46  Ixodes scapularis
  7zbf-assembly1_A  TM=9.303E-01  e=5.901E-46  Ixodes ricinus
  7pmu-assembly1_A  TM=9.024E-01  e=1.283E-41  Ixodes ricinus

Sequence (746 aa):
MQEEAKLTKANNRFGLRLLRALPSGPEKNVFFSPYSVSTAMGMAFAGARRGQTQQELSQGLGFSDVDDLTTDAGVLDAYTHHTERLKSTPSNSTLLDDVANAAAIIQRTLALLNSYESSALQSSSFGAEELHKVDFAGEPQAAVDFVNNWVKRRKTHDKIEKLFNEPLDPDTLLVLLNAIYFKGEEWNTAFVKEHTEKRQFFNGGVTPVEEVVDTMRLEEARIIKYRFFDDLQQVEVVELPYRRGLDYTTMAILLPKENTGVEGLKQNLTIDRFQNYLSDLRERKITVLLPKFKLETKYSLKAPLQSLGIKQIFESGADLSGINDGSLRVSAVEHKAVVEEVNEEGTVAAATTGVVVIVPYPEPVVFRVDHPFLFFIRRNTRRTDDIFFVGQVNKLMQEEAKLTKKANNRFGLLRLLRALPSSGPEKNVFFSPYSVSTAMGMAFAGARGQTQQELSQGLGFSDVDLTDAGVLDAYTHHTERLKSTPSNSTLDVANAAAIIQRTLALLNNSYESALQSSFGAELHKVDFAGEPQAAVDFVNNWVKRKTHDKIEEKLFNEPLDPDTLLVLLNAIYFKGEWNTAFVKEEHTEEKKRRQFFNGGVTPVEVDTMRLEARIKYRRFFDDLQVEVVELPYRGLDYTTMAILLPKENTGVEGLKQNLTIDRFQNYLSDLRERKITVLLPKFKLEETKYSLKAPLQSSLGIKQIFESGADLSGINDGSLRVSAVEHKAVVEEVNEEGTVAAATTGVVIVPYPVVFRVDHPFLFFIRNTRTDDIFFVGQVNKL

Solvent-accessible surface area: 29814 Å² total; per-residue (Å²): 150,128,51,33,37,35,0,4,93,0,7,6,108,2,2,4,83,0,1,74,35,7,64,38,14,87,116,115,33,0,0,1,0,4,4,0,0,2,4,0,0,0,0,0,3,7,0,0,89,43,116,2,26,90,43,1,4,97,4,1,4,1,51,86,27,114,4,82,40,74,6,0,50,60,0,2,38,70,1,23,85,50,33,86,62,50,94,25,101,11,31,19,47,37,19,9,0,0,1,6,14,108,121,24,81,24,63,129,70,3,81,64,16,0,106,69,4,4,31,3,65,52,52,121,7,41,2,60,54,96,40,103,58,2,3,64,76,0,9,58,17,0,61,110,40,0,46,70,80,7,105,105,9,16,84,132,55,24,101,77,72,4,35,0,0,0,2,0,0,0,21,0,91,4,87,9,76,51,54,7,69,130,155,80,26,101,121,83,93,0,42,8,19,4,99,72,79,49,128,19,51,6,0,70,4,89,20,166,7,77,19,90,80,22,109,80,35,84,0,33,0,0,5,5,33,0,119,50,87,17,9,5,0,0,0,0,4,5,135,109,52,88,22,7,70,38,8,3,102,81,2,66,18,84,83,0,40,92,6,14,83,64,4,130,84,74,138,1,15,0,8,0,1,67,11,155,9,147,18,137,22,73,1,66,67,15,0,54,83,11,33,1,115,57,2,4,100,76,43,2,45,0,33,3,0,37,111,31,56,1,59,0,32,20,0,37,1,33,0,18,2,47,4,51,3,88,3,4,28,0,0,0,0,0,0,0,5,0,3,58,107,162,140,122,23,68,0,110,2,25,9,2,0,0,0,0,0,10,9,31,174,46,51,4,6,3,0,1,0,0,0,4,85,57,195,112,28,40,59,82,0,7,112,0,6,6,87,0,2,10,66,0,0,83,30,8,61,15,27,80,33,78,30,0,0,1,0,2,4,0,0,2,4,0,0,0,0,0,1,24,0,4,102,52,110,1,36,97,45,0,8,96,2,2,6,1,39,102,14,112,9,96,67,66,9,0,51,70,0,2,30,69,1,29,100,58,34,139,88,86,117,46,119,10,51,21,46,11,19,9,1,0,0,1,10,145,121,25,84,20,43,117,67,2,55,64,12,0,103,66,2,3,43,5,61,53,53,97,12,47,5,73,50,106,58,103,60,2,4,61,70,0,7,88,13,0,75,152,30,0,83,86,90,6,108,106,10,16,85,123,74,24,58,92,94,1,35,0,0,0,1,0,1,0,19,0,90,3,72,4,78,65,51,6,65,134,158,73,29,95,130,81,85,0,47,13,16,4,56,39,10,31,98,15,58,6,0,61,11,79,20,154,9,92,16,102,64,10,103,97,25,73,0,33,0,0,11,7,36,0,109,48,100,34,14,4,1,0,0,0,4,5,121,106,69,86,19,7,77,40,5,5,120,70,1,58,16,85,104,1,39,91,10,14,79,59,2,148,98,119,134,2,16,0,6,0,1,81,9,150,8,148,17,145,16,76,2,63,66,13,0,55,91,28,32,0,114,62,1,0,78,86,47,1,44,0,19,10,0,36,96,29,53,0,62,0,29,26,0,36,2,35,0,13,3,47,1,31,3,81,3,4,28,0,0,0,0,0,0,0,4,0,4,57,104,176,31,62,0,108,2,32,13,2,1,0,0,4,0,12,16,52,208,40,51,3,7,2,0,3,0,0,0,3,76,50

B-factor: mean 26.22, std 6.71, range [14.85, 63.82]